Protein AF-A0A7K3LVW1-F1 (afdb_monomer_lite)

InterPro domains:
  IPR048243 Terminal beta-(1->2)-arabinofuranosyltransferase-like [NF041480] (112-493)
  IPR058983 Terminal beta-(1->2)-arabinofuranosyltransferase, C-terminal domain [PF26371] (657-787)

Organism: NCBI:txid89051

Radius of gyration: 41.11 Å; chains: 1; bounding box: 146×113×133 Å

Structure (mmCIF, N/CA/C/O backbone):
data_AF-A0A7K3LVW1-F1
#
_entry.id   AF-A0A7K3LVW1-F1
#
loop_
_atom_site.group_PDB
_atom_site.id
_atom_site.type_symbol
_atom_site.label_atom_id
_atom_site.label_alt_id
_atom_site.label_comp_id
_atom_site.label_asym_id
_atom_site.label_entity_id
_atom_site.label_seq_id
_atom_site.pdbx_PDB_ins_code
_atom_site.Cartn_x
_atom_site.Cartn_y
_atom_site.Cartn_z
_atom_site.occupancy
_atom_site.B_iso_or_equiv
_atom_site.auth_seq_id
_atom_site.auth_comp_id
_atom_site.auth_asym_id
_atom_site.auth_atom_id
_atom_site.pdbx_PDB_model_num
ATOM 1 N N . MET A 1 1 ? 8.060 -40.155 30.351 1.00 34.53 1 MET A N 1
ATOM 2 C CA . MET A 1 1 ? 7.870 -41.132 31.447 1.00 34.53 1 MET A CA 1
ATOM 3 C C . MET A 1 1 ? 6.582 -40.713 32.131 1.00 34.53 1 MET A C 1
ATOM 5 O O . MET A 1 1 ? 6.553 -39.582 32.579 1.00 34.53 1 MET A O 1
ATOM 9 N N . GLY A 1 2 ? 5.446 -41.400 32.126 1.00 32.62 2 GLY A N 1
ATOM 10 C CA . GLY A 1 2 ? 5.026 -42.800 31.963 1.00 32.62 2 GLY A CA 1
ATOM 11 C C . GLY A 1 2 ? 3.629 -42.813 32.622 1.00 32.62 2 GLY A C 1
ATOM 12 O O . GLY A 1 2 ? 3.495 -42.262 33.706 1.00 32.62 2 GLY A O 1
ATOM 13 N N . GLY A 1 3 ? 2.539 -43.070 31.896 1.00 33.12 3 GLY A N 1
ATOM 14 C CA . GLY A 1 3 ? 1.922 -44.401 31.789 1.00 33.12 3 GLY A CA 1
ATOM 15 C C . GLY A 1 3 ? 1.113 -44.703 33.060 1.00 33.12 3 GLY A C 1
ATOM 16 O O . GLY A 1 3 ? 1.709 -44.980 34.086 1.00 33.12 3 GLY A O 1
ATOM 17 N N . SER A 1 4 ? -0.193 -44.414 33.081 1.00 36.53 4 SER A N 1
ATOM 18 C CA . SER A 1 4 ? -1.290 -45.376 32.845 1.00 36.53 4 SER A CA 1
ATOM 19 C C . SER A 1 4 ? -1.510 -46.371 33.986 1.00 36.53 4 SER A C 1
ATOM 21 O O . SER A 1 4 ? -0.613 -47.154 34.267 1.00 36.53 4 SER A O 1
ATOM 23 N N . ASP A 1 5 ? -2.740 -46.448 34.499 1.00 38.00 5 ASP A N 1
ATOM 24 C CA . ASP A 1 5 ? -3.265 -47.691 35.065 1.00 38.00 5 ASP A CA 1
ATOM 25 C C . ASP A 1 5 ? -4.721 -47.911 34.637 1.00 38.00 5 ASP A C 1
ATOM 27 O O . ASP A 1 5 ? -5.560 -47.009 34.679 1.00 38.00 5 ASP A O 1
ATOM 31 N N . ARG A 1 6 ? -4.976 -49.128 34.147 1.00 37.78 6 ARG A N 1
ATOM 32 C CA . ARG A 1 6 ? -6.264 -49.682 33.714 1.00 37.78 6 ARG A CA 1
ATOM 33 C C . ARG A 1 6 ? -6.668 -50.788 34.686 1.00 37.78 6 ARG A C 1
ATOM 35 O O . ARG A 1 6 ? -5.820 -51.585 35.070 1.00 37.78 6 ARG A O 1
ATOM 42 N N . SER A 1 7 ? -7.968 -50.924 34.937 1.00 33.22 7 SER A N 1
ATOM 43 C CA . SER A 1 7 ? -8.754 -52.175 35.102 1.00 33.22 7 SER A CA 1
ATOM 44 C C . SER A 1 7 ? -10.060 -51.801 35.821 1.00 33.22 7 SER A C 1
ATOM 46 O O . SER A 1 7 ? -10.029 -50.975 36.719 1.00 33.22 7 SER A O 1
ATOM 48 N N . GLY A 1 8 ? -11.267 -52.263 35.503 1.00 33.75 8 GLY A N 1
ATOM 49 C CA . GLY A 1 8 ? -11.828 -53.294 34.628 1.00 33.75 8 GLY A CA 1
ATOM 50 C C . GLY A 1 8 ? -13.373 -53.237 34.802 1.00 33.75 8 GLY A C 1
ATOM 51 O O . GLY A 1 8 ? -13.873 -52.201 35.225 1.00 33.75 8 GLY A O 1
ATOM 52 N N . PRO A 1 9 ? -14.147 -54.297 34.523 1.00 53.81 9 PRO A N 1
ATOM 53 C CA . PRO A 1 9 ? -14.935 -54.430 33.289 1.00 53.81 9 PRO A CA 1
ATOM 54 C C . PRO A 1 9 ? -16.456 -54.614 33.518 1.00 53.81 9 PRO A C 1
ATOM 56 O O . PRO A 1 9 ? -16.850 -55.028 34.597 1.00 53.81 9 PRO A O 1
ATOM 59 N N . ASP A 1 10 ? -17.300 -54.390 32.493 1.00 35.03 10 ASP A N 1
ATOM 60 C CA . ASP A 1 10 ? -18.271 -55.404 32.015 1.00 35.03 10 ASP A CA 1
ATOM 61 C C . ASP A 1 10 ? -19.165 -54.956 30.828 1.00 35.03 10 ASP A C 1
ATOM 63 O O . ASP A 1 10 ? -19.941 -54.009 30.901 1.00 35.03 10 ASP A O 1
ATOM 67 N N . ARG A 1 11 ? -19.041 -55.726 29.736 1.00 32.97 11 ARG A N 1
ATOM 68 C CA . ARG A 1 11 ? -20.064 -56.279 28.816 1.00 32.97 11 ARG A CA 1
ATOM 69 C C . ARG A 1 11 ? -21.301 -55.448 28.405 1.00 32.97 11 ARG A C 1
ATOM 71 O O . ARG A 1 11 ? -22.300 -55.422 29.118 1.00 32.97 11 ARG A O 1
ATOM 78 N N . ARG A 1 12 ? -21.359 -55.102 27.107 1.00 32.94 12 ARG A N 1
ATOM 79 C CA . ARG A 1 12 ? -22.306 -55.697 26.128 1.00 32.94 12 ARG A CA 1
ATOM 80 C C . ARG A 1 12 ? -21.800 -55.533 24.677 1.00 32.94 12 ARG A C 1
ATOM 82 O O . ARG A 1 12 ? -21.373 -54.457 24.284 1.00 32.94 12 ARG A O 1
ATOM 89 N N . SER A 1 13 ? -21.849 -56.662 23.969 1.00 33.72 13 SER A N 1
ATOM 90 C CA . SER A 1 13 ? -21.572 -57.004 22.557 1.00 33.72 13 SER A CA 1
ATOM 91 C C . SER A 1 13 ? -22.148 -56.016 21.527 1.00 33.72 13 SER A C 1
ATOM 93 O O . SER A 1 13 ? -23.292 -55.597 21.695 1.00 33.72 13 SER A O 1
ATOM 95 N N . ASP A 1 14 ? -21.348 -55.526 20.567 1.00 31.03 14 ASP A N 1
ATOM 96 C CA . ASP A 1 14 ? -21.047 -56.092 19.218 1.00 31.03 14 ASP A CA 1
ATOM 97 C C . ASP A 1 14 ? -22.284 -56.101 18.288 1.00 31.03 14 ASP A C 1
ATOM 99 O O . ASP A 1 14 ? -23.342 -56.563 18.694 1.00 31.03 14 ASP A O 1
ATOM 103 N N . HIS A 1 15 ? -22.275 -55.640 17.030 1.00 34.56 15 HIS A N 1
ATOM 104 C CA . HIS A 1 15 ? -21.199 -55.501 16.046 1.00 34.56 15 HIS A CA 1
ATOM 105 C C . HIS A 1 15 ? -21.641 -54.539 14.906 1.00 34.56 15 HIS A C 1
ATOM 107 O O . HIS A 1 15 ? -22.805 -54.548 14.515 1.00 34.56 15 HIS A O 1
ATOM 113 N N . THR A 1 16 ? -20.690 -53.727 14.416 1.00 32.66 16 THR A N 1
ATOM 114 C CA . THR A 1 16 ? -20.331 -53.376 13.007 1.00 32.66 16 THR A CA 1
ATOM 115 C C . THR A 1 16 ? -21.338 -53.666 11.876 1.00 32.66 16 THR A C 1
ATOM 117 O O . THR A 1 16 ? -21.897 -54.751 11.827 1.00 32.66 16 THR A O 1
ATOM 120 N N . GLY A 1 17 ? -21.505 -52.863 10.826 1.00 30.86 17 GLY A N 1
ATOM 121 C CA . GLY A 1 17 ? -20.714 -51.771 10.268 1.00 30.86 17 GLY A CA 1
ATOM 122 C C . GLY A 1 17 ? -21.095 -51.593 8.784 1.00 30.86 17 GLY A C 1
ATOM 123 O O . GLY A 1 17 ? -21.538 -52.544 8.149 1.00 30.86 17 GLY A O 1
ATOM 124 N N . ASP A 1 18 ? -20.883 -50.371 8.301 1.00 31.17 18 ASP A N 1
ATOM 125 C CA . ASP A 1 18 ? -20.818 -49.878 6.918 1.00 31.17 18 ASP A CA 1
ATOM 126 C C . ASP A 1 18 ? -22.038 -49.840 5.963 1.00 31.17 18 ASP A C 1
ATOM 128 O O . ASP A 1 18 ? -22.763 -50.799 5.723 1.00 31.17 18 ASP A O 1
ATOM 132 N N . HIS A 1 19 ? -22.149 -48.626 5.401 1.00 32.62 19 HIS A N 1
ATOM 133 C CA . HIS A 1 19 ? -22.881 -48.055 4.257 1.00 32.62 19 HIS A CA 1
ATOM 134 C C . HIS A 1 19 ? -22.962 -48.931 2.979 1.00 32.62 19 HIS A C 1
ATOM 136 O O . HIS A 1 19 ? -22.174 -49.870 2.877 1.00 32.62 19 HIS A O 1
ATOM 142 N N . PRO A 1 20 ? -23.806 -48.614 1.951 1.00 43.69 20 PRO A N 1
ATOM 143 C CA . PRO A 1 20 ? -24.150 -47.251 1.480 1.00 43.69 20 PRO A CA 1
ATOM 144 C C . PRO A 1 20 ? -25.557 -47.007 0.870 1.00 43.69 20 PRO A C 1
ATOM 146 O O . PRO A 1 20 ? -26.286 -47.935 0.554 1.00 43.69 20 PRO A O 1
ATOM 149 N N . GLY A 1 21 ? -25.850 -45.721 0.613 1.00 27.86 21 GLY A N 1
ATOM 150 C CA . GLY A 1 21 ? -26.469 -45.257 -0.643 1.00 27.86 21 GLY A CA 1
ATOM 151 C C . GLY A 1 21 ? -27.998 -45.259 -0.784 1.00 27.86 21 GLY A C 1
ATOM 152 O O . GLY A 1 21 ? -28.622 -46.307 -0.725 1.00 27.86 21 GLY A O 1
ATOM 153 N N . ASP A 1 22 ? -28.513 -44.062 -1.092 1.00 29.86 22 ASP A N 1
ATOM 154 C CA . ASP A 1 22 ? -29.697 -43.732 -1.903 1.00 29.86 22 ASP A CA 1
ATOM 155 C C . ASP A 1 22 ? -31.096 -44.232 -1.490 1.00 29.86 22 ASP A C 1
ATOM 157 O O . ASP A 1 22 ? -31.397 -45.416 -1.541 1.00 29.86 22 ASP A O 1
ATOM 161 N N . ASP A 1 23 ? -31.987 -43.280 -1.167 1.00 28.59 23 ASP A N 1
ATOM 162 C CA . ASP A 1 23 ? -33.290 -43.113 -1.844 1.00 28.59 23 ASP A CA 1
ATOM 163 C C . ASP A 1 23 ? -34.126 -41.962 -1.235 1.00 28.59 23 ASP A C 1
ATOM 165 O O . ASP A 1 23 ? -34.730 -42.097 -0.177 1.00 28.59 23 ASP A O 1
ATOM 169 N N . ALA A 1 24 ? -34.167 -40.835 -1.960 1.00 28.98 24 ALA A N 1
ATOM 170 C CA . ALA A 1 24 ? -35.380 -40.166 -2.467 1.00 28.98 24 ALA A CA 1
ATOM 171 C C . ALA A 1 24 ? -36.595 -39.899 -1.496 1.00 28.98 24 ALA A C 1
ATOM 173 O O . ALA A 1 24 ? -36.433 -39.837 -0.287 1.00 28.98 24 ALA A O 1
ATOM 174 N N . PRO A 1 25 ? -37.798 -39.491 -1.967 1.00 45.34 25 PRO A N 1
ATOM 175 C CA . PRO A 1 25 ? -38.140 -38.074 -2.144 1.00 45.34 25 PRO A CA 1
ATOM 176 C C . PRO A 1 25 ? -39.519 -37.625 -1.577 1.00 45.34 25 PRO A C 1
ATOM 178 O O . PRO A 1 25 ? -40.453 -38.405 -1.452 1.00 45.34 25 PRO A O 1
ATOM 181 N N . THR A 1 26 ? -39.687 -36.298 -1.453 1.00 30.25 26 THR A N 1
ATOM 182 C CA . THR A 1 26 ? -40.904 -35.470 -1.701 1.00 30.25 26 THR A CA 1
ATOM 183 C C . THR A 1 26 ? -42.239 -35.680 -0.956 1.00 30.25 26 THR A C 1
ATOM 185 O O . THR A 1 26 ? -42.686 -36.789 -0.687 1.00 30.25 26 THR A O 1
ATOM 188 N N . ARG A 1 27 ? -42.967 -34.537 -0.909 1.00 26.31 27 ARG A N 1
ATOM 189 C CA . ARG A 1 27 ? -44.435 -34.315 -0.811 1.00 26.31 27 ARG A CA 1
ATOM 190 C C . ARG A 1 27 ? -44.876 -34.024 0.634 1.00 26.31 27 ARG A C 1
ATOM 192 O O . ARG A 1 27 ? -44.588 -34.803 1.525 1.00 26.31 27 ARG A O 1
ATOM 199 N N . TRP A 1 28 ? -45.476 -32.880 0.981 1.00 25.81 28 TRP A N 1
ATOM 200 C CA . TRP A 1 28 ? -46.714 -32.210 0.528 1.00 25.81 28 TRP A CA 1
ATOM 201 C C . TRP A 1 28 ? -46.687 -30.734 1.039 1.00 25.81 28 TRP A C 1
ATOM 203 O O . TRP A 1 28 ? -45.904 -30.450 1.932 1.00 25.81 28 TRP A O 1
ATOM 213 N N . LEU A 1 29 ? -47.452 -29.723 0.598 1.00 26.36 29 LEU A N 1
ATOM 214 C CA . LEU A 1 29 ? -48.830 -29.686 0.099 1.00 26.36 29 LEU A CA 1
ATOM 215 C C . LEU A 1 29 ? -49.109 -28.373 -0.692 1.00 26.36 29 LEU A C 1
ATOM 217 O O . LEU A 1 29 ? -48.567 -27.317 -0.385 1.00 26.36 29 LEU A O 1
ATOM 221 N N . ARG A 1 30 ? -49.986 -28.482 -1.697 1.00 24.66 30 ARG A N 1
ATOM 222 C CA . ARG A 1 30 ? -50.513 -27.445 -2.607 1.00 24.66 30 ARG A CA 1
ATOM 223 C C . ARG A 1 30 ? -51.473 -26.450 -1.942 1.00 24.66 30 ARG A C 1
ATOM 225 O O . ARG A 1 30 ? -52.220 -26.848 -1.054 1.00 24.66 30 ARG A O 1
ATOM 232 N N . LEU A 1 31 ? -51.634 -25.289 -2.586 1.00 25.23 31 LEU A N 1
ATOM 233 C CA . LEU A 1 31 ? -52.952 -24.733 -2.932 1.00 25.23 31 LEU A CA 1
ATOM 234 C C . LEU A 1 31 ? -52.869 -23.890 -4.223 1.00 25.23 31 LEU A C 1
ATOM 236 O O . LEU A 1 31 ? -52.026 -23.009 -4.349 1.00 25.23 31 LEU A O 1
ATOM 240 N N . ASN A 1 32 ? -53.721 -24.261 -5.184 1.00 25.64 32 ASN A N 1
ATOM 241 C CA . ASN A 1 32 ? -53.963 -23.656 -6.501 1.00 25.64 32 ASN A CA 1
ATOM 242 C C . ASN A 1 32 ? -54.947 -22.477 -6.397 1.00 25.64 32 ASN A C 1
ATOM 244 O O . ASN A 1 32 ? -55.734 -22.471 -5.451 1.00 25.64 32 ASN A O 1
ATOM 248 N N . LEU A 1 33 ? -55.005 -21.613 -7.425 1.00 25.80 33 LEU A N 1
ATOM 249 C CA . LEU A 1 33 ? -56.201 -21.391 -8.277 1.00 25.80 33 LEU A CA 1
ATOM 250 C C . LEU A 1 33 ? -55.966 -20.263 -9.315 1.00 25.80 33 LEU A C 1
ATOM 252 O O . LEU A 1 33 ? -55.765 -19.114 -8.946 1.00 25.80 33 LEU A O 1
ATOM 256 N N . ASP A 1 34 ? -55.924 -20.670 -10.588 1.00 27.48 34 ASP A N 1
ATOM 257 C CA . ASP A 1 34 ? -56.622 -20.172 -11.794 1.00 27.48 34 ASP A CA 1
ATOM 258 C C . ASP A 1 34 ? -56.871 -18.655 -12.068 1.00 27.48 34 ASP A C 1
ATOM 260 O O . ASP A 1 34 ? -57.478 -17.936 -11.280 1.00 27.48 34 ASP A O 1
ATOM 264 N N . ASP A 1 35 ? -56.465 -18.246 -13.286 1.00 34.31 35 ASP A N 1
ATOM 265 C CA . ASP A 1 35 ? -56.883 -17.100 -14.151 1.00 34.31 35 ASP A CA 1
ATOM 266 C C . ASP A 1 35 ? -58.428 -17.105 -14.408 1.00 34.31 35 ASP A C 1
ATOM 268 O O . ASP A 1 35 ? -58.989 -18.190 -14.215 1.00 34.31 35 ASP A O 1
ATOM 272 N N . PRO A 1 36 ? -59.166 -16.062 -14.917 1.00 42.22 36 PRO A N 1
ATOM 273 C CA . PRO A 1 36 ? -58.759 -14.971 -15.839 1.00 42.22 36 PRO A CA 1
ATOM 274 C C . PRO A 1 36 ? -59.484 -13.578 -15.724 1.00 42.22 36 PRO A C 1
ATOM 276 O O . PRO A 1 36 ? -60.433 -13.408 -14.971 1.00 42.22 36 PRO A O 1
ATOM 279 N N . ALA A 1 37 ? -59.052 -12.619 -16.565 1.00 26.94 37 ALA A N 1
ATOM 280 C CA . ALA A 1 37 ? -59.784 -11.512 -17.244 1.00 26.94 37 ALA A CA 1
ATOM 281 C C . ALA A 1 37 ? -60.637 -10.427 -16.504 1.00 26.94 37 ALA A C 1
ATOM 283 O O . ALA A 1 37 ? -61.414 -10.691 -15.598 1.00 26.94 37 ALA A O 1
ATOM 284 N N . ASP A 1 38 ? -60.560 -9.222 -17.101 1.00 27.20 38 ASP A N 1
ATOM 285 C CA . ASP A 1 38 ? -61.535 -8.109 -17.205 1.00 27.20 38 ASP A CA 1
ATOM 286 C C . ASP A 1 38 ? -61.483 -6.824 -16.325 1.00 27.20 38 ASP A C 1
ATOM 288 O O . ASP A 1 38 ? -61.675 -6.814 -15.116 1.00 27.20 38 ASP A O 1
ATOM 292 N N . GLU A 1 39 ? -61.331 -5.716 -17.077 1.00 26.08 39 GLU A N 1
ATOM 293 C CA . GLU A 1 39 ? -62.028 -4.413 -17.020 1.00 26.08 39 GLU A CA 1
ATOM 294 C C . GLU A 1 39 ? -61.660 -3.275 -16.025 1.00 26.08 39 GLU A C 1
ATOM 296 O O . GLU A 1 39 ? -61.219 -3.448 -14.898 1.00 26.08 39 GLU A O 1
ATOM 301 N N . ARG A 1 40 ? -61.794 -2.047 -16.564 1.00 31.84 40 ARG A N 1
ATOM 302 C CA . ARG A 1 40 ? -61.317 -0.709 -16.123 1.00 31.84 40 ARG A CA 1
ATOM 303 C C . ARG A 1 40 ? -62.344 0.008 -15.211 1.00 31.84 40 ARG A C 1
ATOM 305 O O . ARG A 1 40 ? -63.460 -0.492 -15.106 1.00 31.84 40 ARG A O 1
ATOM 312 N N . PRO A 1 41 ? -62.039 1.181 -14.595 1.00 32.84 41 PRO A N 1
ATOM 313 C CA . PRO A 1 41 ? -62.185 2.504 -15.268 1.00 32.84 41 PRO A CA 1
ATOM 314 C C . PRO A 1 41 ? -61.123 3.558 -14.829 1.00 32.84 41 PRO A C 1
ATOM 316 O O . PRO A 1 41 ? -60.722 3.624 -13.673 1.00 32.84 41 PRO A O 1
ATOM 319 N N . VAL A 1 42 ? -60.409 4.220 -15.745 1.00 28.72 42 VAL A N 1
ATOM 320 C CA . VAL A 1 42 ? -60.562 5.620 -16.234 1.00 28.72 42 VAL A CA 1
ATOM 321 C C . VAL A 1 42 ? -61.625 6.516 -15.577 1.00 28.72 42 VAL A C 1
ATOM 323 O O . VAL A 1 42 ? -62.802 6.197 -15.646 1.00 28.72 42 VAL A O 1
ATOM 326 N N . ASP A 1 43 ? -61.180 7.651 -15.022 1.00 30.52 43 ASP A N 1
ATOM 327 C CA . ASP A 1 43 ? -61.685 9.030 -15.226 1.00 30.52 43 ASP A CA 1
ATOM 328 C C . ASP A 1 43 ? -61.003 9.964 -14.207 1.00 30.52 43 ASP A C 1
ATOM 330 O O . ASP A 1 43 ? -60.722 9.559 -13.084 1.00 30.52 43 ASP A O 1
ATOM 334 N N . GLU A 1 44 ? -60.750 11.250 -14.421 1.00 30.23 44 GLU A N 1
ATOM 335 C CA . GLU A 1 44 ? -60.526 12.148 -15.561 1.00 30.23 44 GLU A CA 1
ATOM 336 C C . GLU A 1 44 ? -60.419 13.537 -14.887 1.00 30.23 44 GLU A C 1
ATOM 338 O O . GLU A 1 44 ? -61.142 13.786 -13.929 1.00 30.23 44 GLU A O 1
ATOM 343 N N . GLU A 1 45 ? -59.525 14.421 -15.345 1.00 27.39 45 GLU A N 1
ATOM 344 C CA . GLU A 1 45 ? -59.684 15.895 -15.446 1.00 27.39 45 GLU A CA 1
ATOM 345 C C . GLU A 1 45 ? -58.301 16.580 -15.525 1.00 27.39 45 GLU A C 1
ATOM 347 O O . GLU A 1 45 ? -57.442 16.352 -14.685 1.00 27.39 45 GLU A O 1
ATOM 352 N N . LYS A 1 46 ? -57.979 17.485 -16.460 1.00 28.34 46 LYS A N 1
ATOM 353 C CA . LYS A 1 46 ? -58.615 17.946 -17.707 1.00 28.34 46 LYS A CA 1
ATOM 354 C C . LYS A 1 46 ? -57.588 18.835 -18.457 1.00 28.34 46 LYS A C 1
ATOM 356 O O . LYS A 1 46 ? -57.184 19.855 -17.919 1.00 28.34 46 LYS A O 1
ATOM 361 N N . ARG A 1 47 ? -57.275 18.454 -19.711 1.00 28.89 47 ARG A N 1
ATOM 362 C CA . ARG A 1 47 ? -57.281 19.254 -20.977 1.00 28.89 47 ARG A CA 1
ATOM 363 C C . ARG A 1 47 ? -56.379 20.508 -21.185 1.00 28.89 47 ARG A C 1
ATOM 365 O O . ARG A 1 47 ? -56.059 21.196 -20.230 1.00 28.89 47 ARG A O 1
ATOM 372 N N . PRO A 1 48 ? -56.174 20.966 -22.451 1.00 38.69 48 PRO A N 1
ATOM 373 C CA . PRO A 1 48 ? -56.111 20.228 -23.723 1.00 38.69 48 PRO A CA 1
ATOM 374 C C . PRO A 1 48 ? -54.956 20.645 -24.669 1.00 38.69 48 PRO A C 1
ATOM 376 O O . PRO A 1 48 ? -54.306 21.677 -24.534 1.00 38.69 48 PRO A O 1
ATOM 379 N N . VAL A 1 49 ? -54.791 19.794 -25.682 1.00 33.09 49 VAL A N 1
ATOM 380 C CA . VAL A 1 49 ? -54.005 19.927 -26.914 1.00 33.09 49 VAL A CA 1
ATOM 381 C C . VAL A 1 49 ? -54.705 20.868 -27.899 1.00 33.09 49 VAL A C 1
ATOM 383 O O . VAL A 1 49 ? -55.926 20.805 -28.024 1.00 33.09 49 VAL A O 1
ATOM 386 N N . ASP A 1 50 ? -53.937 21.611 -28.699 1.00 30.11 50 ASP A N 1
ATOM 387 C CA . ASP A 1 50 ? -54.310 21.811 -30.100 1.00 30.11 50 ASP A CA 1
ATOM 388 C C . ASP A 1 50 ? -53.061 21.837 -30.990 1.00 30.11 50 ASP A C 1
ATOM 390 O O . ASP A 1 50 ? -52.024 22.402 -30.639 1.00 30.11 50 ASP A O 1
ATOM 394 N N . GLY A 1 51 ? -53.147 21.162 -32.131 1.00 29.53 51 GLY A N 1
ATOM 395 C CA . GLY A 1 51 ? -52.070 21.040 -33.104 1.00 29.53 51 GLY A CA 1
ATOM 396 C C . GLY A 1 51 ? -52.508 21.562 -34.463 1.00 29.53 51 GLY A C 1
ATOM 397 O O . GLY A 1 51 ? -53.653 21.366 -34.854 1.00 29.53 51 GLY A O 1
ATOM 398 N N . LYS A 1 52 ? -51.581 22.162 -35.223 1.00 28.30 52 LYS A N 1
ATOM 399 C CA . LYS A 1 52 ? -51.648 22.268 -36.694 1.00 28.30 52 LYS A CA 1
ATOM 400 C C . LYS A 1 52 ? -50.326 22.771 -37.306 1.00 28.30 52 LYS A C 1
ATOM 402 O O . LYS A 1 52 ? -49.912 23.897 -37.093 1.00 28.30 52 LYS A O 1
ATOM 407 N N . LYS A 1 53 ? -49.708 21.874 -38.086 1.00 26.98 53 LYS A N 1
ATOM 408 C CA . LYS A 1 53 ? -49.153 22.009 -39.456 1.00 26.98 53 LYS A CA 1
ATOM 409 C C . LYS A 1 53 ? -48.494 23.335 -39.938 1.00 26.98 53 LYS A C 1
ATOM 411 O O . LYS A 1 53 ? -49.229 24.270 -40.214 1.00 26.98 53 LYS A O 1
ATOM 416 N N . ARG A 1 54 ? -47.209 23.195 -40.363 1.00 25.00 54 ARG A N 1
ATOM 417 C CA . ARG A 1 54 ? -46.514 23.714 -41.600 1.00 25.00 54 ARG A CA 1
ATOM 418 C C . ARG A 1 54 ? -46.402 25.260 -41.790 1.00 25.00 54 ARG A C 1
ATOM 420 O O . ARG A 1 54 ? -47.142 25.956 -41.117 1.00 25.00 54 ARG A O 1
ATOM 427 N N . PRO A 1 55 ? -45.668 25.829 -42.791 1.00 39.28 55 PRO A N 1
ATOM 428 C CA . PRO A 1 55 ? -44.411 25.496 -43.520 1.00 39.28 55 PRO A CA 1
ATOM 429 C C . PRO A 1 55 ? -43.416 26.711 -43.691 1.00 39.28 55 PRO A C 1
ATOM 431 O O . PRO A 1 55 ? -43.754 27.818 -43.313 1.00 39.28 55 PRO A O 1
ATOM 434 N N . VAL A 1 56 ? -42.211 26.450 -44.249 1.00 29.34 56 VAL A N 1
ATOM 435 C CA . VAL A 1 56 ? -41.391 27.150 -45.306 1.00 29.34 56 VAL A CA 1
ATOM 436 C C . VAL A 1 56 ? -41.271 28.710 -45.406 1.00 29.34 56 VAL A C 1
ATOM 438 O O . VAL A 1 56 ? -42.222 29.430 -45.145 1.00 29.34 56 VAL A O 1
ATOM 441 N N . ASP A 1 57 ? -40.095 29.144 -45.922 1.00 27.70 57 ASP A N 1
ATOM 442 C CA . ASP A 1 57 ? -39.610 30.458 -46.457 1.00 27.70 57 ASP A CA 1
ATOM 443 C C . ASP A 1 57 ? -38.795 31.352 -45.490 1.00 27.70 57 ASP A C 1
ATOM 445 O O . ASP A 1 57 ? -39.202 31.589 -44.360 1.00 27.70 57 ASP A O 1
ATOM 449 N N . GLU A 1 58 ? -37.528 31.738 -45.733 1.00 34.06 58 GLU A N 1
ATOM 450 C CA . GLU A 1 58 ? -36.818 32.387 -46.870 1.00 34.06 58 GLU A CA 1
ATOM 451 C C . GLU A 1 58 ? -37.176 33.880 -47.087 1.00 34.06 58 GLU A C 1
ATOM 453 O O . GLU A 1 58 ? -38.181 34.187 -47.706 1.00 34.06 58 GLU A O 1
ATOM 458 N N . GLU A 1 59 ? -36.308 34.808 -46.637 1.00 29.19 59 GLU A N 1
ATOM 459 C CA . GLU A 1 59 ? -36.161 36.211 -47.115 1.00 29.19 59 GLU A CA 1
ATOM 460 C C . GLU A 1 59 ? -34.847 36.794 -46.513 1.00 29.19 59 GLU A C 1
ATOM 462 O O . GLU A 1 59 ? -34.651 36.703 -45.305 1.00 29.19 59 GLU A O 1
ATOM 467 N N . LYS A 1 60 ? -33.763 37.176 -47.233 1.00 28.92 60 LYS A N 1
ATOM 468 C CA . LYS A 1 60 ? -33.511 38.297 -48.196 1.00 28.92 60 LYS A CA 1
ATOM 469 C C . LYS A 1 60 ? -33.962 39.650 -47.613 1.00 28.92 60 LYS A C 1
ATOM 471 O O . LYS A 1 60 ? -35.076 39.722 -47.136 1.00 28.92 60 LYS A O 1
ATOM 476 N N . ARG A 1 61 ? -33.241 40.788 -47.603 1.00 28.75 61 ARG A N 1
ATOM 477 C CA . ARG A 1 61 ? -32.202 41.504 -48.417 1.00 28.75 61 ARG A CA 1
ATOM 478 C C . ARG A 1 61 ? -31.909 42.853 -47.656 1.00 28.75 61 ARG A C 1
ATOM 480 O O . ARG A 1 61 ? -32.426 42.939 -46.543 1.00 28.75 61 ARG A O 1
ATOM 487 N N . PRO A 1 62 ? -31.262 43.947 -48.164 1.00 39.81 62 PRO A N 1
ATOM 488 C CA . PRO A 1 62 ? -30.414 44.248 -49.354 1.00 39.81 62 PRO A CA 1
ATOM 489 C C . PRO A 1 62 ? -29.013 44.836 -48.953 1.00 39.81 62 PRO A C 1
ATOM 491 O O . PRO A 1 62 ? -28.763 45.060 -47.777 1.00 39.81 62 PRO A O 1
ATOM 494 N N . VAL A 1 63 ? -27.938 44.846 -49.760 1.00 30.62 63 VAL A N 1
ATOM 495 C CA . VAL A 1 63 ? -27.479 45.736 -50.870 1.00 30.62 63 VAL A CA 1
ATOM 496 C C . VAL A 1 63 ? -27.618 47.251 -50.648 1.00 30.62 63 VAL A C 1
ATOM 498 O O . VAL A 1 63 ? -28.734 47.746 -50.682 1.00 30.62 63 VAL A O 1
ATOM 501 N N . ASP A 1 64 ? -26.478 47.957 -50.571 1.00 29.89 64 ASP A N 1
ATOM 502 C CA . ASP A 1 64 ? -26.282 49.272 -51.205 1.00 29.89 64 ASP A CA 1
ATOM 503 C C . ASP A 1 64 ? -24.807 49.504 -51.598 1.00 29.89 64 ASP A C 1
ATOM 505 O O . ASP A 1 64 ? -23.873 49.139 -50.880 1.00 29.89 64 ASP A O 1
ATOM 509 N N . GLU A 1 65 ? -24.640 50.057 -52.800 1.00 30.61 65 GLU A N 1
ATOM 510 C CA . GLU A 1 65 ? -23.397 50.446 -53.471 1.00 30.61 65 GLU A CA 1
ATOM 511 C C . GLU A 1 65 ? -22.976 51.872 -53.078 1.00 30.61 65 GLU A C 1
ATOM 513 O O . GLU A 1 65 ? -23.820 52.761 -53.019 1.00 30.61 65 GLU A O 1
ATOM 518 N N . GLU A 1 66 ? -21.669 52.156 -53.018 1.00 29.75 66 GLU A N 1
ATOM 519 C CA . GLU A 1 66 ? -21.180 53.485 -53.406 1.00 29.75 66 GLU A CA 1
ATOM 520 C C . GLU A 1 66 ? -19.819 53.414 -54.123 1.00 29.75 66 GLU A C 1
ATOM 522 O O . GLU A 1 66 ? -18.980 52.546 -53.881 1.00 29.75 66 GLU A O 1
ATOM 527 N N . LYS A 1 67 ? -19.667 54.295 -55.115 1.00 30.84 67 LYS A N 1
ATOM 528 C CA . LYS A 1 67 ? -18.762 54.227 -56.270 1.00 30.84 67 LYS A CA 1
ATOM 529 C C . LYS A 1 67 ? -17.412 54.932 -56.042 1.00 30.84 67 LYS A C 1
ATOM 531 O O . LYS A 1 67 ? -17.423 56.075 -55.620 1.00 30.84 67 LYS A O 1
ATOM 536 N N . ARG A 1 68 ? -16.340 54.320 -56.597 1.00 28.94 68 ARG A N 1
ATOM 537 C CA . ARG A 1 68 ? -15.174 54.897 -57.350 1.00 28.94 68 ARG A CA 1
ATOM 538 C C . ARG A 1 68 ? -14.261 55.946 -56.642 1.00 28.94 68 ARG A C 1
ATOM 540 O O . ARG A 1 68 ? -14.721 56.610 -55.732 1.00 28.94 68 ARG A O 1
ATOM 547 N N . PRO A 1 69 ? -12.979 56.149 -57.057 1.00 35.19 69 PRO A N 1
ATOM 548 C CA . PRO A 1 69 ? -12.473 56.030 -58.429 1.00 35.19 69 PRO A CA 1
ATOM 549 C C . PRO A 1 69 ? -11.144 55.285 -58.644 1.00 35.19 69 PRO A C 1
ATOM 551 O O . PRO A 1 69 ? -10.381 54.963 -57.741 1.00 35.19 69 PRO A O 1
ATOM 554 N N . VAL A 1 70 ? -10.928 55.019 -59.932 1.00 39.00 70 VAL A N 1
ATOM 555 C CA . VAL A 1 70 ? -9.716 54.511 -60.573 1.00 39.00 70 VAL A CA 1
ATOM 556 C C . VAL A 1 70 ? -8.729 55.663 -60.729 1.00 39.00 70 VAL A C 1
ATOM 558 O O . VAL A 1 70 ? -9.123 56.706 -61.246 1.00 39.00 70 VAL A O 1
ATOM 561 N N . ASP A 1 71 ? -7.456 55.440 -60.405 1.00 29.91 71 ASP A N 1
ATOM 562 C CA . ASP A 1 71 ? -6.375 56.137 -61.097 1.00 29.91 71 ASP A CA 1
ATOM 563 C C . ASP A 1 71 ? -5.142 55.239 -61.252 1.00 29.91 71 ASP A C 1
ATOM 565 O O . ASP A 1 71 ? -4.761 54.487 -60.352 1.00 29.91 71 ASP A O 1
ATOM 569 N N . GLY A 1 72 ? -4.575 55.256 -62.454 1.00 40.12 72 GLY A N 1
ATOM 570 C CA . GLY A 1 72 ? -3.512 54.356 -62.878 1.00 40.12 72 GLY A CA 1
ATOM 571 C C . GLY A 1 72 ? -2.124 54.886 -62.543 1.00 40.12 72 GLY A C 1
ATOM 572 O O . GLY A 1 72 ? -1.841 56.066 -62.718 1.00 40.12 72 GLY A O 1
ATOM 573 N N . LYS A 1 73 ? -1.209 53.983 -62.172 1.00 30.20 73 LYS A N 1
ATOM 574 C CA . LYS A 1 73 ? 0.239 54.161 -62.361 1.00 30.20 73 LYS A CA 1
ATOM 575 C C . LYS A 1 73 ? 0.952 52.806 -62.400 1.00 30.20 73 LYS A C 1
ATOM 577 O O . LYS A 1 73 ? 0.637 51.884 -61.661 1.00 30.20 73 LYS A O 1
ATOM 582 N N . LYS A 1 74 ? 1.880 52.706 -63.351 1.00 34.38 74 LYS A N 1
ATOM 583 C CA . LYS A 1 74 ? 2.674 51.529 -63.728 1.00 34.38 74 LYS A CA 1
ATOM 584 C C . LYS A 1 74 ? 3.772 51.189 -62.695 1.00 34.38 74 LYS A C 1
ATOM 586 O O . LYS A 1 74 ? 4.359 52.116 -62.144 1.00 34.38 74 LYS A O 1
ATOM 591 N N . ARG A 1 75 ? 4.178 49.900 -62.715 1.00 27.20 75 ARG A N 1
ATOM 592 C CA . ARG A 1 75 ? 5.485 49.261 -62.353 1.00 27.20 75 ARG A CA 1
ATOM 593 C C . ARG A 1 75 ? 5.629 48.672 -60.932 1.00 27.20 75 ARG A C 1
ATOM 595 O O . ARG A 1 75 ? 5.059 49.247 -60.017 1.00 27.20 75 ARG A O 1
ATOM 602 N N . PRO A 1 76 ? 6.530 47.682 -60.713 1.00 32.59 76 PRO A N 1
ATOM 603 C CA . PRO A 1 76 ? 7.033 46.611 -61.590 1.00 32.59 76 PRO A CA 1
ATOM 604 C C . PRO A 1 76 ? 6.780 45.198 -61.003 1.00 32.59 76 PRO A C 1
ATOM 606 O O . PRO A 1 76 ? 6.317 45.036 -59.881 1.00 32.59 76 PRO A O 1
ATOM 609 N N . VAL A 1 77 ? 7.061 44.174 -61.808 1.00 42.50 77 VAL A N 1
ATOM 610 C CA . VAL A 1 77 ? 7.056 42.751 -61.433 1.00 42.50 77 VAL A CA 1
ATOM 611 C C . VAL A 1 77 ? 8.206 42.488 -60.460 1.00 42.50 77 VAL A C 1
ATOM 613 O O . VAL A 1 77 ? 9.343 42.786 -60.817 1.00 42.50 77 VAL A O 1
ATOM 616 N N . ASP A 1 78 ? 7.917 41.923 -59.284 1.00 31.72 78 ASP A N 1
ATOM 617 C CA . ASP A 1 78 ? 8.930 41.523 -58.303 1.00 31.72 78 ASP A CA 1
ATOM 618 C C . ASP A 1 78 ? 8.995 40.001 -58.128 1.00 31.72 78 ASP A C 1
ATOM 620 O O . ASP A 1 78 ? 7.997 39.282 -58.060 1.00 31.72 78 ASP A O 1
ATOM 624 N N . GLU A 1 79 ? 10.233 39.537 -58.049 1.00 38.50 79 GLU A N 1
ATOM 625 C CA . GLU A 1 79 ? 10.766 38.180 -58.154 1.00 38.50 79 GLU A CA 1
ATOM 626 C C . GLU A 1 79 ? 10.497 37.308 -56.906 1.00 38.50 79 GLU A C 1
ATOM 628 O O . GLU A 1 79 ? 11.340 36.535 -56.458 1.00 38.50 79 GLU A O 1
ATOM 633 N N . THR A 1 80 ? 9.315 37.433 -56.300 1.00 37.84 80 THR A N 1
ATOM 634 C CA . THR A 1 80 ? 8.973 36.778 -55.020 1.00 37.84 80 THR A CA 1
ATOM 635 C C . THR A 1 80 ? 8.031 35.587 -55.157 1.00 37.84 80 THR A C 1
ATOM 637 O O . THR A 1 80 ? 7.936 34.775 -54.243 1.00 37.84 80 THR A O 1
ATOM 640 N N . THR A 1 81 ? 7.394 35.387 -56.312 1.00 36.66 81 THR A N 1
ATOM 641 C CA . THR A 1 81 ? 6.456 34.263 -56.497 1.00 36.66 81 THR A CA 1
ATOM 642 C C . THR A 1 81 ? 7.155 32.938 -56.832 1.00 36.66 81 THR A C 1
ATOM 644 O O . THR A 1 81 ? 6.580 31.871 -56.644 1.00 36.66 81 THR A O 1
ATOM 647 N N . ARG A 1 82 ? 8.426 32.967 -57.267 1.00 36.56 82 ARG A N 1
ATOM 648 C CA . ARG A 1 82 ? 9.169 31.756 -57.675 1.00 36.56 82 ARG A CA 1
ATOM 649 C C . ARG A 1 82 ? 9.866 31.031 -56.515 1.00 36.56 82 ARG A C 1
ATOM 651 O O . ARG A 1 82 ? 10.225 29.862 -56.642 1.00 36.56 82 ARG A O 1
ATOM 658 N N . THR A 1 83 ? 10.055 31.700 -55.377 1.00 39.09 83 THR A N 1
ATOM 659 C CA . THR A 1 83 ? 10.677 31.123 -54.172 1.00 39.09 83 THR A CA 1
ATOM 660 C C . THR A 1 83 ? 9.673 30.399 -53.274 1.00 39.09 83 THR A C 1
ATOM 662 O O . THR A 1 83 ? 10.058 29.449 -52.586 1.00 39.09 83 THR A O 1
ATOM 665 N N . ASP A 1 84 ? 8.389 30.763 -53.335 1.00 43.50 84 ASP A N 1
ATOM 666 C CA . ASP A 1 84 ? 7.335 30.104 -52.557 1.00 43.50 84 ASP A CA 1
ATOM 667 C C . ASP A 1 84 ? 6.854 28.787 -53.179 1.00 43.50 84 ASP A C 1
ATOM 669 O O . ASP A 1 84 ? 6.600 27.830 -52.444 1.00 43.50 84 ASP A O 1
ATOM 673 N N . GLU A 1 85 ? 6.830 28.660 -54.509 1.00 42.94 85 GLU A N 1
ATOM 674 C CA . GLU A 1 85 ? 6.536 27.373 -55.159 1.00 42.94 85 GLU A CA 1
ATOM 675 C C . GLU A 1 85 ? 7.656 26.349 -54.921 1.00 42.94 85 GLU A C 1
ATOM 677 O O . GLU A 1 85 ? 7.383 25.201 -54.569 1.00 42.94 85 GLU A O 1
ATOM 682 N N . ARG A 1 86 ? 8.926 26.783 -54.949 1.00 40.84 86 ARG A N 1
ATOM 683 C CA . ARG A 1 86 ? 10.082 25.908 -54.682 1.00 40.84 86 ARG A CA 1
ATOM 684 C C . ARG A 1 86 ? 10.121 25.407 -53.231 1.00 40.84 86 ARG A C 1
ATOM 686 O O . ARG A 1 86 ? 10.396 24.234 -52.994 1.00 40.84 86 ARG A O 1
ATOM 693 N N . LYS A 1 87 ? 9.749 26.253 -52.258 1.00 44.16 87 LYS A N 1
ATOM 694 C CA . LYS A 1 87 ? 9.598 25.851 -50.843 1.00 44.16 87 LYS A CA 1
ATOM 695 C C . LYS A 1 87 ? 8.387 24.950 -50.600 1.00 44.16 87 LYS A C 1
ATOM 697 O O . LYS A 1 87 ? 8.402 24.144 -49.665 1.00 44.16 87 LYS A O 1
ATOM 702 N N . ARG A 1 88 ? 7.326 25.077 -51.403 1.00 39.28 88 ARG A N 1
ATOM 703 C CA . ARG A 1 88 ? 6.133 24.223 -51.309 1.00 39.28 88 ARG A CA 1
ATOM 704 C C . ARG A 1 88 ? 6.391 22.835 -51.893 1.00 39.28 88 ARG A C 1
ATOM 706 O O . ARG A 1 88 ? 5.944 21.856 -51.293 1.00 39.28 88 ARG A O 1
ATOM 713 N N . ASP A 1 89 ? 7.186 22.745 -52.956 1.00 39.25 89 ASP A N 1
ATOM 714 C CA . ASP A 1 89 ? 7.621 21.476 -53.547 1.00 39.25 89 ASP A CA 1
ATOM 715 C C . ASP A 1 89 ? 8.717 20.775 -52.728 1.00 39.25 89 ASP A C 1
ATOM 717 O O . ASP A 1 89 ? 8.654 19.557 -52.569 1.00 39.25 89 ASP A O 1
ATOM 721 N N . GLU A 1 90 ? 9.626 21.499 -52.063 1.00 40.34 90 GLU A N 1
ATOM 722 C CA . GLU A 1 90 ? 10.550 20.905 -51.076 1.00 40.34 90 GLU A CA 1
ATOM 723 C C . GLU A 1 90 ? 9.814 20.359 -49.838 1.00 40.34 90 GLU A C 1
ATOM 725 O O . GLU A 1 90 ? 10.153 19.293 -49.315 1.00 40.34 90 GLU A O 1
ATOM 730 N N . ARG A 1 91 ? 8.739 21.029 -49.392 1.00 38.38 91 ARG A N 1
ATOM 731 C CA . ARG A 1 91 ? 7.876 20.521 -48.309 1.00 38.38 91 ARG A CA 1
ATOM 732 C C . ARG A 1 91 ? 7.023 19.327 -48.741 1.00 38.38 91 ARG A C 1
ATOM 734 O O . ARG A 1 91 ? 6.771 18.450 -47.915 1.00 38.38 91 ARG A O 1
ATOM 741 N N . ARG A 1 92 ? 6.615 19.248 -50.012 1.00 34.84 92 ARG A N 1
ATOM 742 C CA . ARG A 1 92 ? 5.924 18.073 -50.573 1.00 34.84 92 ARG A CA 1
ATOM 743 C C . ARG A 1 92 ? 6.879 16.897 -50.805 1.00 34.84 92 ARG A C 1
ATOM 745 O O . ARG A 1 92 ? 6.505 15.771 -50.493 1.00 34.84 92 ARG A O 1
ATOM 752 N N . GLY A 1 93 ? 8.117 17.147 -51.232 1.00 30.28 93 GLY A N 1
ATOM 753 C CA . GLY A 1 93 ? 9.171 16.133 -51.363 1.00 30.28 93 GLY A CA 1
ATOM 754 C C . GLY A 1 93 ? 9.641 15.564 -50.019 1.00 30.28 93 GLY A C 1
ATOM 755 O O . GLY A 1 93 ? 9.899 14.369 -49.906 1.00 30.28 93 GLY A O 1
ATOM 756 N N . SER A 1 94 ? 9.660 16.382 -48.959 1.00 34.47 94 SER A N 1
ATOM 757 C CA . SER A 1 94 ? 10.003 15.938 -47.599 1.00 34.47 94 SER A CA 1
ATOM 758 C C . SER A 1 94 ? 8.875 15.150 -46.907 1.00 34.47 94 SER A C 1
ATOM 760 O O . SER A 1 94 ? 9.145 14.266 -46.093 1.00 34.47 94 SER A O 1
ATOM 762 N N . ALA A 1 95 ? 7.609 15.386 -47.273 1.00 31.56 95 ALA A N 1
ATOM 763 C CA . ALA A 1 95 ? 6.463 14.649 -46.728 1.00 31.56 95 ALA A CA 1
ATOM 764 C C . ALA A 1 95 ? 6.296 13.228 -47.310 1.00 31.56 95 ALA A C 1
ATOM 766 O O . ALA A 1 95 ? 5.622 12.397 -46.704 1.00 31.56 95 ALA A O 1
ATOM 767 N N . VAL A 1 96 ? 6.952 12.911 -48.434 1.00 35.88 96 VAL A N 1
ATOM 768 C CA . VAL A 1 96 ? 6.970 11.557 -49.029 1.00 35.88 96 VAL A CA 1
ATOM 769 C C . VAL A 1 96 ? 8.094 10.676 -48.439 1.00 35.88 96 VAL A C 1
ATOM 771 O O . VAL A 1 96 ? 8.100 9.463 -48.623 1.00 35.88 96 VAL A O 1
ATOM 774 N N . ALA A 1 97 ? 8.979 11.226 -47.597 1.00 36.94 97 ALA A N 1
ATOM 775 C CA . ALA A 1 97 ? 10.026 10.474 -46.888 1.00 36.94 97 ALA A CA 1
ATOM 776 C C . ALA A 1 97 ? 9.566 9.814 -45.561 1.00 36.94 97 ALA A C 1
ATOM 778 O O . ALA A 1 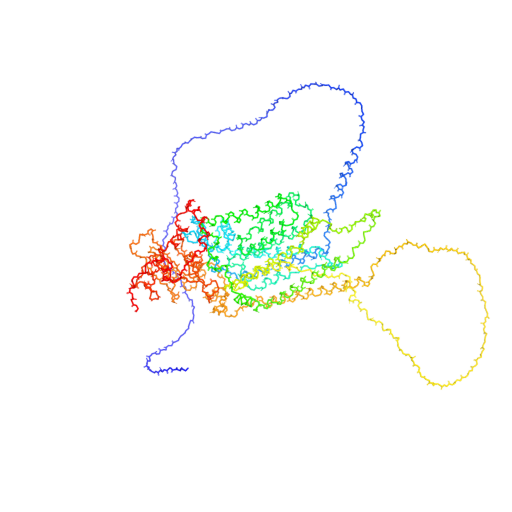97 ? 10.395 9.375 -44.760 1.00 36.94 97 ALA A O 1
ATOM 779 N N . ALA A 1 98 ? 8.255 9.720 -45.305 1.00 35.81 98 ALA A N 1
ATOM 780 C CA . ALA A 1 98 ? 7.687 9.172 -44.063 1.00 35.81 98 ALA A CA 1
ATOM 781 C C . ALA A 1 98 ? 7.098 7.752 -44.200 1.00 35.81 98 ALA A C 1
ATOM 783 O O . ALA A 1 98 ? 6.346 7.302 -43.340 1.00 35.81 98 ALA A O 1
ATOM 784 N N . GLY A 1 99 ? 7.474 7.018 -45.247 1.00 32.56 99 GLY A N 1
ATOM 785 C CA . GLY A 1 99 ? 7.193 5.591 -45.409 1.00 32.56 99 GLY A CA 1
ATOM 786 C C . GLY A 1 99 ? 8.442 4.733 -45.217 1.00 32.56 99 GLY A C 1
ATOM 787 O O . GLY A 1 99 ? 8.738 3.900 -46.065 1.00 32.56 99 GLY A O 1
ATOM 788 N N . ARG A 1 100 ? 9.232 4.937 -44.152 1.00 43.06 100 ARG A N 1
ATOM 789 C CA . ARG A 1 100 ? 10.359 4.035 -43.857 1.00 43.06 100 ARG A CA 1
ATOM 790 C C . ARG A 1 100 ? 9.773 2.701 -43.387 1.00 43.06 100 ARG A C 1
ATOM 792 O O . ARG A 1 100 ? 9.500 2.524 -42.202 1.00 43.06 100 ARG A O 1
ATOM 799 N N . THR A 1 101 ? 9.510 1.789 -44.321 1.00 44.28 101 THR A N 1
ATOM 800 C CA . THR A 1 101 ? 9.088 0.418 -44.019 1.00 44.28 101 THR A CA 1
ATOM 801 C C . THR A 1 101 ? 10.095 -0.178 -43.042 1.00 44.28 101 THR A C 1
ATOM 803 O O . THR A 1 101 ? 11.293 -0.222 -43.338 1.00 44.28 101 THR A O 1
ATOM 806 N N . ARG A 1 102 ? 9.631 -0.569 -41.847 1.00 65.69 102 ARG A N 1
ATOM 807 C CA . ARG A 1 102 ? 10.492 -1.160 -40.814 1.00 65.69 102 ARG A CA 1
ATOM 808 C C . ARG A 1 102 ? 11.238 -2.347 -41.416 1.00 65.69 102 ARG A C 1
ATOM 810 O O . ARG A 1 102 ? 10.615 -3.245 -41.980 1.00 65.69 102 ARG A O 1
ATOM 817 N N . GLY A 1 103 ? 12.565 -2.337 -41.320 1.00 73.38 103 GLY A N 1
ATOM 818 C CA . GLY A 1 103 ? 13.384 -3.428 -41.841 1.00 73.38 103 GLY A CA 1
ATOM 819 C C . GLY A 1 103 ? 13.153 -4.731 -41.058 1.00 73.38 103 GLY A C 1
ATOM 820 O O . GLY A 1 103 ? 12.757 -4.679 -39.890 1.00 73.38 103 GLY A O 1
ATOM 821 N N . PRO A 1 104 ? 13.457 -5.906 -41.639 1.00 75.50 104 PRO A N 1
ATOM 822 C CA . PRO A 1 104 ? 13.261 -7.211 -40.990 1.00 75.50 104 PRO A CA 1
ATOM 823 C C . PRO A 1 104 ? 13.956 -7.322 -39.620 1.00 75.50 104 PRO A C 1
ATOM 825 O O . PRO A 1 104 ? 13.453 -7.978 -38.713 1.00 75.50 104 PRO A O 1
ATOM 828 N N . ARG A 1 105 ? 15.072 -6.608 -39.419 1.00 76.50 105 ARG A N 1
ATOM 829 C CA . ARG A 1 105 ? 15.787 -6.538 -38.131 1.00 76.50 105 ARG A CA 1
ATOM 830 C C . ARG A 1 105 ? 14.964 -5.881 -37.013 1.00 76.50 105 ARG A C 1
ATOM 832 O O . ARG A 1 105 ? 15.040 -6.315 -35.868 1.00 76.50 105 ARG A O 1
ATOM 839 N N . GLU A 1 106 ? 14.189 -4.843 -37.331 1.00 78.62 106 GLU A N 1
ATOM 840 C CA . GLU A 1 106 ? 13.332 -4.151 -36.358 1.00 78.62 106 GLU A CA 1
ATOM 841 C C . GLU A 1 106 ? 12.089 -4.994 -36.039 1.00 78.62 106 GLU A C 1
ATOM 843 O O . GLU A 1 106 ? 11.681 -5.072 -34.881 1.00 78.62 106 GLU A O 1
ATOM 848 N N . TRP A 1 107 ? 11.551 -5.704 -37.036 1.00 84.81 107 TRP A N 1
ATOM 849 C CA . TRP A 1 107 ? 10.442 -6.641 -36.846 1.00 84.81 107 TRP A CA 1
ATOM 850 C C . TRP A 1 107 ? 10.789 -7.815 -35.935 1.00 84.81 107 TRP A C 1
ATOM 852 O O . TRP A 1 107 ? 9.955 -8.180 -35.115 1.00 84.81 107 TRP A O 1
ATOM 862 N N . VAL A 1 108 ? 12.006 -8.364 -36.005 1.00 88.38 108 VAL A N 1
ATOM 863 C CA . VAL A 1 108 ? 12.436 -9.433 -35.083 1.00 88.38 108 VAL A CA 1
ATOM 864 C C . VAL A 1 108 ? 12.463 -8.945 -33.631 1.00 88.38 108 VAL A C 1
ATOM 866 O O . VAL A 1 108 ? 11.955 -9.637 -32.753 1.00 88.38 108 VAL A O 1
ATOM 869 N N . ALA A 1 109 ? 12.978 -7.739 -33.375 1.00 87.50 109 ALA A N 1
ATOM 870 C CA . ALA A 1 109 ? 13.020 -7.171 -32.026 1.00 87.50 109 ALA A CA 1
ATOM 871 C C . ALA A 1 109 ? 11.618 -6.858 -31.476 1.00 87.50 109 ALA A C 1
ATOM 873 O O . ALA A 1 109 ? 11.341 -7.111 -30.303 1.00 87.50 109 ALA A O 1
ATOM 874 N N . ILE A 1 110 ? 10.731 -6.315 -32.318 1.00 89.00 110 ILE A N 1
ATOM 875 C CA . ILE A 1 110 ? 9.330 -6.060 -31.956 1.00 89.00 110 ILE A CA 1
ATOM 876 C C . ILE A 1 110 ? 8.600 -7.385 -31.720 1.00 89.00 110 ILE A C 1
ATOM 878 O O . ILE A 1 110 ? 7.926 -7.528 -30.706 1.00 89.00 110 ILE A O 1
ATOM 882 N N . GLY A 1 111 ? 8.765 -8.361 -32.613 1.00 91.81 111 GLY A N 1
ATOM 883 C CA . GLY A 1 111 ? 8.141 -9.677 -32.514 1.00 91.81 111 GLY A CA 1
ATOM 884 C C . GLY A 1 111 ? 8.555 -10.410 -31.242 1.00 91.81 111 GLY A C 1
ATOM 885 O O . GLY A 1 111 ? 7.692 -10.822 -30.474 1.00 91.81 111 GLY A O 1
ATOM 886 N N . SER A 1 112 ? 9.859 -10.492 -30.953 1.00 93.94 112 SER A N 1
ATOM 887 C CA . SER A 1 112 ? 10.346 -11.126 -29.721 1.00 93.94 112 SER A CA 1
ATOM 888 C C . SER A 1 112 ? 9.861 -10.398 -28.465 1.00 93.94 112 SER A C 1
ATOM 890 O O . SER A 1 112 ? 9.537 -11.043 -27.473 1.00 93.94 112 SER A O 1
ATOM 892 N N . PHE A 1 113 ? 9.786 -9.060 -28.507 1.00 94.69 113 PHE A N 1
ATOM 893 C CA . PHE A 1 113 ? 9.250 -8.260 -27.408 1.00 94.69 113 PHE A CA 1
ATOM 894 C C . PHE A 1 113 ? 7.769 -8.553 -27.164 1.00 94.69 113 PHE A C 1
ATOM 896 O O . PHE A 1 113 ? 7.394 -8.795 -26.023 1.00 94.69 113 PHE A O 1
ATOM 903 N N . VAL A 1 114 ? 6.938 -8.535 -28.211 1.00 96.19 114 VAL A N 1
ATOM 904 C CA . VAL A 1 114 ? 5.493 -8.780 -28.096 1.00 96.19 114 VAL A CA 1
ATOM 905 C C . VAL A 1 114 ? 5.240 -10.191 -27.584 1.00 96.19 114 VAL A C 1
ATOM 907 O O . VAL A 1 114 ? 4.500 -10.348 -26.619 1.00 96.19 114 VAL A O 1
ATOM 910 N N . VAL A 1 115 ? 5.907 -11.197 -28.161 1.00 96.94 115 VAL A N 1
ATOM 911 C CA . VAL A 1 115 ? 5.809 -12.587 -27.693 1.00 96.94 115 VAL A CA 1
ATOM 912 C C . VAL A 1 115 ? 6.229 -12.681 -26.228 1.00 96.94 115 VAL A C 1
ATOM 914 O O . VAL A 1 115 ? 5.474 -13.194 -25.414 1.00 96.94 115 VAL A O 1
ATOM 917 N N . GLY A 1 116 ? 7.383 -12.121 -25.853 1.00 96.56 116 GLY A N 1
ATOM 918 C CA . GLY A 1 116 ? 7.846 -12.133 -24.466 1.00 96.56 116 GLY A CA 1
ATOM 919 C C . GLY A 1 116 ? 6.892 -11.425 -23.498 1.00 96.56 116 GLY A C 1
ATOM 920 O O . GLY A 1 116 ? 6.634 -11.938 -22.414 1.00 96.56 116 GLY A O 1
ATOM 921 N N . ALA A 1 117 ? 6.352 -10.265 -23.879 1.00 97.12 117 ALA A N 1
ATOM 922 C CA . ALA A 1 117 ? 5.441 -9.482 -23.047 1.00 97.12 117 ALA A CA 1
ATOM 923 C C . ALA A 1 117 ? 4.104 -10.194 -22.834 1.00 97.12 117 ALA A C 1
ATOM 925 O O . ALA A 1 117 ? 3.638 -10.268 -21.700 1.00 97.12 117 ALA A O 1
ATOM 926 N N . VAL A 1 118 ? 3.522 -10.752 -23.901 1.00 98.00 118 VAL A N 1
ATOM 927 C CA . VAL A 1 118 ? 2.286 -11.540 -23.823 1.00 98.00 118 VAL A CA 1
ATOM 928 C C . VAL A 1 118 ? 2.518 -12.782 -22.970 1.00 98.00 118 VAL A C 1
ATOM 930 O O . VAL A 1 118 ? 1.787 -12.986 -22.011 1.00 98.00 118 VAL A O 1
ATOM 933 N N . THR A 1 119 ? 3.577 -13.552 -23.230 1.00 97.69 119 THR A N 1
ATOM 934 C CA . THR A 1 119 ? 3.873 -14.781 -22.482 1.00 97.69 119 THR A CA 1
ATOM 935 C C . THR A 1 119 ? 4.033 -14.526 -20.983 1.00 97.69 119 THR A C 1
ATOM 937 O O . THR A 1 119 ? 3.410 -15.211 -20.175 1.00 97.69 119 THR A O 1
ATOM 940 N N . VAL A 1 120 ? 4.829 -13.528 -20.584 1.00 97.50 120 VAL A N 1
ATOM 941 C CA . VAL A 1 120 ? 5.039 -13.222 -19.158 1.00 97.50 120 VAL A CA 1
ATOM 942 C C . VAL A 1 120 ? 3.761 -12.681 -18.513 1.00 97.50 120 VAL A C 1
ATOM 944 O O . VAL A 1 120 ? 3.434 -13.091 -17.401 1.00 97.50 120 VAL A O 1
ATOM 947 N N . ALA A 1 121 ? 3.010 -11.809 -19.195 1.00 98.00 121 ALA A N 1
ATOM 948 C CA . ALA A 1 121 ? 1.734 -11.312 -18.682 1.00 98.00 121 ALA A CA 1
ATOM 949 C C . ALA A 1 121 ? 0.712 -12.447 -18.501 1.00 98.00 121 ALA A C 1
ATOM 951 O O . ALA A 1 121 ? 0.039 -12.498 -17.475 1.00 98.00 121 ALA A O 1
ATOM 952 N N . THR A 1 122 ? 0.641 -13.389 -19.445 1.00 97.94 122 THR A N 1
ATOM 953 C CA . THR A 1 122 ? -0.223 -14.572 -19.359 1.00 97.94 122 THR A CA 1
ATOM 954 C C . THR A 1 122 ? 0.180 -15.480 -18.201 1.00 97.94 122 THR A C 1
ATOM 956 O O . THR A 1 122 ? -0.680 -15.837 -17.402 1.00 97.94 122 THR A O 1
ATOM 959 N N . PHE A 1 123 ? 1.466 -15.812 -18.043 1.00 96.94 123 PHE A N 1
ATOM 960 C CA . PHE A 1 123 ? 1.917 -16.619 -16.902 1.00 96.94 123 PHE A CA 1
ATOM 961 C C . PHE A 1 123 ? 1.647 -15.936 -15.564 1.00 96.94 123 PHE A C 1
ATOM 963 O O . PHE A 1 123 ? 1.248 -16.599 -14.607 1.00 96.94 123 PHE A O 1
ATOM 970 N N . PHE A 1 124 ? 1.825 -14.617 -15.494 1.00 97.62 124 PHE A N 1
ATOM 971 C CA . PHE A 1 124 ? 1.526 -13.876 -14.279 1.00 97.62 124 PHE A CA 1
ATOM 972 C C . PHE A 1 124 ? 0.028 -13.852 -13.976 1.00 97.62 124 PHE A C 1
ATOM 974 O O . PHE A 1 124 ? -0.352 -14.094 -12.836 1.00 97.62 124 PHE A O 1
ATOM 981 N N . ALA A 1 125 ? -0.821 -13.648 -14.987 1.00 97.81 125 ALA A N 1
ATOM 982 C CA . ALA A 1 125 ? -2.272 -13.702 -14.838 1.00 97.81 125 ALA A CA 1
ATOM 983 C C . ALA A 1 125 ? -2.751 -15.089 -14.384 1.00 97.81 125 ALA A C 1
ATOM 985 O O . ALA A 1 125 ? -3.535 -15.179 -13.444 1.00 97.81 125 ALA A O 1
ATOM 986 N N . ILE A 1 126 ? -2.240 -16.166 -14.993 1.00 96.62 126 ILE A N 1
ATOM 987 C CA . ILE A 1 126 ? -2.553 -17.547 -14.594 1.00 96.62 126 ILE A CA 1
ATOM 988 C C . ILE A 1 126 ? -2.110 -17.790 -13.148 1.00 96.62 126 ILE A C 1
ATOM 990 O O . ILE A 1 126 ? -2.911 -18.238 -12.332 1.00 96.62 126 ILE A O 1
ATOM 994 N N . GLY A 1 127 ? -0.865 -17.444 -12.810 1.00 94.56 127 GLY A N 1
ATOM 995 C CA . GLY A 1 127 ? -0.326 -17.647 -11.468 1.00 94.56 127 GLY A CA 1
ATOM 996 C C . GLY A 1 127 ? -1.053 -16.834 -10.394 1.00 94.56 127 GLY A C 1
ATOM 997 O O . GLY A 1 127 ? -1.286 -17.344 -9.304 1.00 94.56 127 GLY A O 1
ATOM 998 N N . ALA A 1 128 ? -1.443 -15.596 -10.704 1.00 95.50 128 ALA A N 1
ATOM 999 C CA . ALA A 1 128 ? -2.245 -14.752 -9.822 1.00 95.50 128 ALA A CA 1
ATOM 1000 C C . ALA A 1 128 ? -3.673 -15.293 -9.646 1.00 95.50 128 ALA A C 1
ATOM 1002 O O . ALA A 1 128 ? -4.204 -15.269 -8.540 1.00 95.50 128 ALA A O 1
ATOM 1003 N N . TRP A 1 129 ? -4.287 -15.816 -10.712 1.00 96.25 129 TRP A N 1
ATOM 1004 C CA . TRP A 1 129 ? -5.645 -16.367 -10.679 1.00 96.25 129 TRP A CA 1
ATOM 1005 C C . TRP A 1 129 ? -5.739 -17.697 -9.921 1.00 96.25 129 TRP A C 1
ATOM 1007 O O . TRP A 1 129 ? -6.674 -17.916 -9.146 1.00 96.25 129 TRP A O 1
ATOM 1017 N N . GLN A 1 130 ? -4.752 -18.576 -10.116 1.00 93.94 130 GLN A N 1
ATOM 1018 C CA . GLN A 1 130 ? -4.618 -19.838 -9.380 1.00 93.94 130 GLN A CA 1
ATOM 1019 C C . GLN A 1 130 ? -4.397 -19.618 -7.882 1.00 93.94 130 GLN A C 1
ATOM 1021 O O . GLN A 1 130 ? -4.732 -20.483 -7.083 1.00 93.94 130 GLN A O 1
ATOM 1026 N N . ARG A 1 131 ? -3.823 -18.468 -7.513 1.00 92.31 131 ARG A N 1
ATOM 1027 C CA . ARG A 1 131 ? -3.524 -18.082 -6.132 1.00 92.31 131 ARG A CA 1
ATOM 1028 C C . ARG A 1 131 ? -4.454 -16.986 -5.617 1.00 92.31 131 ARG A C 1
ATOM 1030 O O . ARG A 1 131 ? -4.109 -16.305 -4.653 1.00 92.31 131 ARG A O 1
ATOM 1037 N N . ARG A 1 132 ? -5.618 -16.789 -6.241 1.00 94.94 132 ARG A N 1
ATOM 1038 C CA . ARG A 1 132 ? -6.492 -15.666 -5.894 1.00 94.94 132 ARG A CA 1
ATOM 1039 C C . ARG A 1 132 ? -6.961 -15.758 -4.447 1.00 94.94 132 ARG A C 1
ATOM 1041 O O . ARG A 1 132 ? -7.316 -16.835 -3.974 1.00 94.94 132 ARG A O 1
ATOM 1048 N N . TRP A 1 133 ? -6.929 -14.631 -3.759 1.00 95.06 133 TRP A N 1
ATOM 1049 C CA . TRP A 1 133 ? -7.436 -14.484 -2.402 1.00 95.06 133 TRP A CA 1
ATOM 1050 C C . TRP A 1 133 ? -7.579 -12.995 -2.081 1.00 95.06 133 TRP A C 1
ATOM 1052 O O . TRP A 1 133 ? -7.006 -12.175 -2.797 1.00 95.06 133 TRP A O 1
ATOM 1062 N N . ILE A 1 134 ? -8.284 -12.634 -1.014 1.00 95.00 134 ILE A N 1
ATOM 1063 C CA . ILE A 1 134 ? -8.225 -11.288 -0.427 1.00 95.00 134 ILE A CA 1
ATOM 1064 C C . ILE A 1 134 ? -7.657 -11.407 0.978 1.00 95.00 134 ILE A C 1
ATOM 1066 O O . ILE A 1 134 ? -8.139 -12.214 1.749 1.00 95.00 134 ILE A O 1
ATOM 1070 N N . ALA A 1 135 ? -6.641 -10.615 1.313 1.00 94.00 135 ALA A N 1
ATOM 1071 C CA . ALA A 1 135 ? -6.068 -10.609 2.656 1.00 94.00 135 ALA A CA 1
ATOM 1072 C C . ALA A 1 135 ? -7.035 -10.006 3.681 1.00 94.00 135 ALA A C 1
ATOM 1074 O O . ALA A 1 135 ? -7.837 -9.141 3.326 1.00 94.00 135 ALA A O 1
ATOM 1075 N N . ASP A 1 136 ? -6.880 -10.359 4.960 1.00 92.75 136 ASP A N 1
ATOM 1076 C CA . ASP A 1 136 ? -7.617 -9.717 6.057 1.00 92.75 136 ASP A CA 1
ATOM 1077 C C . ASP A 1 136 ? -7.417 -8.188 6.013 1.00 92.75 136 ASP A C 1
ATOM 1079 O O . ASP A 1 136 ? -8.377 -7.432 5.876 1.00 92.75 136 ASP A O 1
ATOM 1083 N N . ASP A 1 137 ? -6.166 -7.715 5.924 1.00 91.94 137 ASP A N 1
ATOM 1084 C CA . ASP A 1 137 ? -5.858 -6.287 5.720 1.00 91.94 137 ASP A CA 1
ATOM 1085 C C . ASP A 1 137 ? -6.542 -5.692 4.463 1.00 91.94 137 ASP A C 1
ATOM 1087 O O . ASP A 1 137 ? -6.850 -4.499 4.415 1.00 91.94 137 ASP A O 1
ATOM 1091 N N . GLY A 1 138 ? -6.767 -6.505 3.424 1.00 93.00 138 GLY A N 1
ATOM 1092 C CA . GLY A 1 138 ? -7.421 -6.103 2.176 1.00 93.00 138 GLY A CA 1
ATOM 1093 C C . GLY A 1 138 ? -8.926 -5.854 2.321 1.00 93.00 138 GLY A C 1
ATOM 1094 O O . GLY A 1 138 ? -9.487 -5.075 1.555 1.00 93.00 138 GLY A O 1
ATOM 1095 N N . LEU A 1 139 ? -9.581 -6.447 3.323 1.00 95.62 139 LEU A N 1
ATOM 1096 C CA . LEU A 1 139 ? -11.005 -6.236 3.608 1.00 95.62 139 LEU A CA 1
ATOM 1097 C C . LEU A 1 139 ? -11.268 -4.919 4.367 1.00 95.62 139 LEU A C 1
ATOM 1099 O O . LEU A 1 139 ? -12.360 -4.356 4.262 1.00 95.62 139 LEU A O 1
ATOM 1103 N N . ILE A 1 140 ? -10.263 -4.367 5.061 1.00 95.50 140 ILE A N 1
ATOM 1104 C CA . ILE A 1 140 ? -10.375 -3.114 5.838 1.00 95.50 140 ILE A CA 1
ATOM 1105 C C . ILE A 1 140 ? -10.838 -1.942 4.956 1.00 95.50 140 ILE A C 1
ATOM 1107 O O . ILE A 1 140 ? -11.720 -1.162 5.336 1.00 95.50 140 ILE A O 1
ATOM 1111 N N . VAL A 1 141 ? -10.279 -1.822 3.746 1.00 96.06 141 VAL A N 1
ATOM 1112 C CA . VAL A 1 141 ? -10.660 -0.742 2.822 1.00 96.06 141 VAL A CA 1
ATOM 1113 C C . VAL A 1 141 ? -12.108 -0.883 2.365 1.00 96.06 141 VAL A C 1
ATOM 1115 O O . VAL A 1 141 ? -12.808 0.121 2.241 1.00 96.06 141 VAL A O 1
ATOM 1118 N N . LEU A 1 142 ? -12.603 -2.111 2.201 1.00 96.88 142 LEU A N 1
ATOM 1119 C CA . LEU A 1 142 ? -13.967 -2.371 1.740 1.00 96.88 142 LEU A CA 1
ATOM 1120 C C . LEU A 1 142 ? -15.003 -1.957 2.788 1.00 96.88 142 LEU A C 1
ATOM 1122 O O . LEU A 1 142 ? -16.040 -1.403 2.428 1.00 96.88 142 LEU A O 1
ATOM 1126 N N . ARG A 1 143 ? -14.690 -2.092 4.083 1.00 96.81 143 ARG A N 1
ATOM 1127 C CA . ARG A 1 143 ? -15.520 -1.534 5.162 1.00 96.81 143 ARG A CA 1
ATOM 1128 C C . ARG A 1 143 ? -15.642 -0.014 5.060 1.00 96.81 143 ARG A C 1
ATOM 1130 O O . ARG A 1 143 ? -16.730 0.537 5.231 1.00 96.81 143 ARG A O 1
ATOM 1137 N N . THR A 1 144 ? -14.546 0.667 4.724 1.00 96.88 144 THR A N 1
ATOM 1138 C CA . THR A 1 144 ? -14.574 2.119 4.481 1.00 96.88 144 THR A CA 1
ATOM 1139 C C . THR A 1 144 ? -15.448 2.462 3.275 1.00 96.88 144 THR A C 1
ATOM 1141 O O . THR A 1 144 ? -16.199 3.434 3.312 1.00 96.88 144 THR A O 1
ATOM 1144 N N . LEU A 1 145 ? -15.400 1.650 2.212 1.00 97.31 145 LEU A N 1
ATOM 1145 C CA . LEU A 1 145 ? -16.264 1.829 1.044 1.00 97.31 145 LEU A CA 1
ATOM 1146 C C . LEU A 1 145 ? -17.743 1.632 1.385 1.00 97.31 145 LEU A C 1
ATOM 1148 O O . LEU A 1 145 ? -18.557 2.448 0.963 1.00 97.31 145 LEU A O 1
ATOM 1152 N N . ARG A 1 146 ? -18.098 0.616 2.186 1.00 97.50 146 ARG A N 1
ATOM 1153 C CA . ARG A 1 146 ? -19.481 0.411 2.657 1.00 97.50 146 ARG A CA 1
ATOM 1154 C C . ARG A 1 146 ? -20.000 1.636 3.413 1.00 97.50 146 ARG A C 1
ATOM 1156 O O . ARG A 1 146 ? -21.101 2.093 3.129 1.00 97.50 146 ARG A O 1
ATOM 1163 N N . ASN A 1 147 ? -19.194 2.212 4.308 1.00 96.81 147 ASN A N 1
ATOM 1164 C CA . ASN A 1 147 ? -19.540 3.459 5.000 1.00 96.81 147 ASN A CA 1
ATOM 1165 C C . ASN A 1 147 ? -19.682 4.650 4.048 1.00 96.81 147 ASN A C 1
ATOM 1167 O O . ASN A 1 147 ? -20.604 5.452 4.195 1.00 96.81 147 ASN A O 1
ATOM 1171 N N . LEU A 1 148 ? -18.794 4.758 3.058 1.00 95.94 148 LEU A N 1
ATOM 1172 C CA . LEU A 1 148 ? -18.843 5.829 2.072 1.00 95.94 148 LEU A CA 1
ATOM 1173 C C . LEU A 1 148 ? -20.123 5.753 1.223 1.00 95.94 148 LEU A C 1
ATOM 1175 O O . LEU A 1 148 ? -20.776 6.777 1.034 1.00 95.94 148 LEU A O 1
ATOM 1179 N N . PHE A 1 149 ? -20.514 4.556 0.774 1.00 97.00 149 PHE A N 1
ATOM 1180 C CA . PHE A 1 149 ? -21.769 4.327 0.048 1.00 97.00 149 PHE A CA 1
ATOM 1181 C C . PHE A 1 149 ? -23.012 4.514 0.928 1.00 97.00 149 PHE A C 1
ATOM 1183 O O . PHE A 1 149 ? -24.024 5.010 0.442 1.00 97.00 149 PHE A O 1
ATOM 1190 N N . ALA A 1 150 ? -22.927 4.199 2.223 1.00 96.31 150 ALA A N 1
ATOM 1191 C CA . ALA A 1 150 ? -24.000 4.443 3.189 1.00 96.31 150 ALA A CA 1
ATOM 1192 C C . ALA A 1 150 ? -24.149 5.924 3.598 1.00 96.31 150 ALA A C 1
ATOM 1194 O O . ALA A 1 150 ? -25.077 6.269 4.324 1.00 96.31 150 ALA A O 1
ATOM 1195 N N . GLY A 1 151 ? -23.251 6.812 3.152 1.00 94.94 151 GLY A N 1
ATOM 1196 C CA . GLY A 1 151 ? -23.295 8.242 3.473 1.00 94.94 151 GLY A CA 1
ATOM 1197 C C . GLY A 1 151 ? -22.637 8.629 4.804 1.00 94.94 151 GLY A C 1
ATOM 1198 O O . GLY A 1 151 ? -22.673 9.799 5.179 1.00 94.94 151 GLY A O 1
ATOM 1199 N N . ASN A 1 152 ? -21.966 7.694 5.484 1.00 93.69 152 ASN A N 1
ATOM 1200 C CA . ASN A 1 152 ? -21.242 7.950 6.739 1.00 93.69 152 ASN A CA 1
ATOM 1201 C C . ASN A 1 152 ? -19.903 8.686 6.522 1.00 93.69 152 ASN A C 1
ATOM 1203 O O . ASN A 1 152 ? -19.276 9.149 7.476 1.00 93.69 152 ASN A O 1
ATOM 1207 N N . GLY A 1 153 ? -19.468 8.817 5.265 1.00 93.19 153 GLY A N 1
ATOM 1208 C CA . GLY A 1 153 ? -18.189 9.413 4.877 1.00 93.19 153 GLY A CA 1
ATOM 1209 C C . GLY A 1 153 ? -17.056 8.384 4.761 1.00 93.19 153 GLY A C 1
ATOM 1210 O O . GLY A 1 153 ? -17.292 7.184 4.899 1.00 93.19 153 GLY A O 1
ATOM 1211 N N . PRO A 1 154 ? -15.818 8.827 4.470 1.00 94.88 154 PRO A N 1
ATOM 1212 C CA . PRO A 1 154 ? -14.656 7.952 4.296 1.00 94.88 154 PRO A CA 1
ATOM 1213 C C . PRO A 1 154 ? -14.102 7.483 5.653 1.00 94.88 154 PRO A C 1
ATOM 1215 O O . PRO A 1 154 ? -12.976 7.795 6.027 1.00 94.88 154 PRO A O 1
ATOM 1218 N N . VAL A 1 155 ? -14.922 6.761 6.413 1.00 95.38 155 VAL A N 1
ATOM 1219 C CA . VAL A 1 155 ? -14.631 6.308 7.778 1.00 95.38 155 VAL A CA 1
ATOM 1220 C C . VAL A 1 155 ? -14.751 4.795 7.901 1.00 95.38 155 VAL A C 1
ATOM 1222 O O . VAL A 1 155 ? -15.470 4.157 7.135 1.00 95.38 155 VAL A O 1
ATOM 1225 N N . PHE A 1 156 ? -14.046 4.216 8.870 1.00 95.88 156 PHE A N 1
ATOM 1226 C CA . PHE A 1 156 ? -14.109 2.779 9.132 1.00 95.88 156 PHE A CA 1
ATOM 1227 C C . PHE A 1 156 ? -15.311 2.383 10.008 1.00 95.88 156 PHE A C 1
ATOM 1229 O O . PHE A 1 156 ? -16.024 1.430 9.689 1.00 95.88 156 PHE A O 1
ATOM 1236 N N . ASN A 1 157 ? -15.568 3.153 11.068 1.00 95.69 157 ASN A N 1
ATOM 1237 C CA . ASN A 1 157 ? -16.763 3.053 11.905 1.00 95.69 157 ASN A CA 1
ATOM 1238 C C . ASN A 1 157 ? -17.634 4.294 11.698 1.00 95.69 157 ASN A C 1
ATOM 1240 O O . ASN A 1 157 ? -17.123 5.415 11.604 1.00 95.69 157 ASN A O 1
ATOM 1244 N N . ALA A 1 158 ? -18.952 4.108 11.644 1.00 93.12 158 ALA A N 1
ATOM 1245 C CA . ALA A 1 158 ? -19.884 5.221 11.550 1.00 93.12 158 ALA A CA 1
ATOM 1246 C C . ALA A 1 158 ? -19.727 6.156 12.766 1.00 93.12 158 ALA A C 1
ATOM 1248 O O . ALA A 1 158 ? -19.638 5.708 13.904 1.00 93.12 158 ALA A O 1
ATOM 1249 N N . GLY A 1 159 ? -19.661 7.468 12.523 1.00 91.31 159 GLY A N 1
ATOM 1250 C CA . GLY A 1 159 ? -19.495 8.476 13.580 1.00 91.31 159 GLY A CA 1
ATOM 1251 C C . GLY A 1 159 ? -18.055 8.717 14.059 1.00 91.31 159 GLY A C 1
ATOM 1252 O O . GLY A 1 159 ? -17.815 9.718 14.737 1.00 91.31 159 GLY A O 1
ATOM 1253 N N . GLU A 1 160 ? -17.085 7.891 13.652 1.00 94.38 160 GLU A N 1
ATOM 1254 C CA . GLU A 1 160 ? -15.668 8.047 14.002 1.00 94.38 160 GLU A CA 1
ATOM 1255 C C . GLU A 1 160 ? -14.843 8.466 12.778 1.00 94.38 160 GLU A C 1
ATOM 1257 O O . GLU A 1 160 ? -14.590 7.683 11.866 1.00 94.38 160 GLU A O 1
ATOM 1262 N N . ARG A 1 161 ? -14.355 9.711 12.750 1.00 94.75 161 ARG A N 1
ATOM 1263 C CA . ARG A 1 161 ? -13.492 10.212 11.666 1.00 94.75 161 ARG A CA 1
ATOM 1264 C C . ARG A 1 161 ? -12.063 9.693 11.814 1.00 94.75 161 ARG A C 1
ATOM 1266 O O . ARG A 1 161 ? -11.155 10.447 12.166 1.00 94.75 161 ARG A O 1
ATOM 1273 N N . VAL A 1 162 ? -11.862 8.415 11.501 1.00 94.06 162 VAL A N 1
ATOM 1274 C CA . VAL A 1 162 ? -10.565 7.724 11.552 1.00 94.06 162 VAL A CA 1
ATOM 1275 C C . VAL A 1 162 ? -10.193 7.188 10.170 1.00 94.06 162 VAL A C 1
ATOM 1277 O O . VAL A 1 162 ? -10.940 6.428 9.556 1.00 94.06 162 VAL A O 1
ATOM 1280 N N . GLU A 1 163 ? -9.013 7.573 9.679 1.00 94.44 163 GLU A N 1
ATOM 1281 C CA . GLU A 1 163 ? -8.461 7.076 8.414 1.00 94.44 163 GLU A CA 1
ATOM 1282 C C . GLU A 1 163 ? -7.740 5.742 8.650 1.00 94.44 163 GLU A C 1
ATOM 1284 O O . GLU A 1 163 ? -6.533 5.721 8.900 1.00 94.44 163 GLU A O 1
ATOM 1289 N N . ALA A 1 164 ? -8.481 4.633 8.580 1.00 92.62 164 ALA A N 1
ATOM 1290 C CA . ALA A 1 164 ? -7.940 3.277 8.738 1.00 92.62 164 ALA A CA 1
ATOM 1291 C C . ALA A 1 164 ? -7.163 2.774 7.502 1.00 92.62 164 ALA A C 1
ATOM 1293 O O . ALA A 1 164 ? -6.452 1.774 7.572 1.00 92.62 164 ALA A O 1
ATOM 1294 N N . ASN A 1 165 ? -7.262 3.470 6.364 1.00 91.50 165 ASN A N 1
ATOM 1295 C CA . ASN A 1 165 ? -6.617 3.066 5.113 1.00 91.50 165 ASN A CA 1
ATOM 1296 C C . ASN A 1 165 ? -5.250 3.730 4.944 1.00 91.50 165 ASN A C 1
ATOM 1298 O O . ASN A 1 165 ? -5.101 4.938 5.114 1.00 91.50 165 ASN A O 1
ATOM 1302 N N . THR A 1 166 ? -4.252 2.952 4.519 1.00 87.06 166 THR A N 1
ATOM 1303 C CA . THR A 1 166 ? -2.908 3.487 4.230 1.00 87.06 166 THR A CA 1
ATOM 1304 C C . THR A 1 166 ? -2.843 4.158 2.852 1.00 87.06 166 THR A C 1
ATOM 1306 O O . THR A 1 166 ? -2.196 5.194 2.697 1.00 87.06 166 THR A O 1
ATOM 1309 N N . SER A 1 167 ? -3.517 3.582 1.849 1.00 94.31 167 SER A N 1
ATOM 1310 C CA . SER A 1 167 ? -3.502 4.065 0.465 1.00 94.31 167 SER A CA 1
ATOM 1311 C C . SER A 1 167 ? -4.791 4.806 0.106 1.00 94.31 167 SER A C 1
ATOM 1313 O O . SER A 1 167 ? -5.851 4.214 -0.130 1.00 94.31 167 SER A O 1
ATOM 1315 N N . THR A 1 168 ? -4.687 6.130 0.021 1.00 95.12 168 THR A N 1
ATOM 1316 C CA . THR A 1 168 ? -5.789 7.004 -0.391 1.00 95.12 168 THR A CA 1
ATOM 1317 C C . THR A 1 168 ? -6.199 6.732 -1.838 1.00 95.12 168 THR A C 1
ATOM 1319 O O . THR A 1 168 ? -7.384 6.587 -2.130 1.00 95.12 168 THR A O 1
ATOM 1322 N N . ALA A 1 169 ? -5.229 6.635 -2.751 1.00 97.12 169 ALA A N 1
ATOM 1323 C CA . ALA A 1 169 ? -5.500 6.408 -4.167 1.00 97.12 169 ALA A CA 1
ATOM 1324 C C . ALA A 1 169 ? -6.158 5.043 -4.406 1.00 97.12 169 ALA A C 1
ATOM 1326 O O . ALA A 1 169 ? -7.061 4.955 -5.232 1.00 97.12 169 ALA A O 1
ATOM 1327 N N . TRP A 1 170 ? -5.757 4.006 -3.662 1.00 97.69 170 TRP A N 1
ATOM 1328 C CA . TRP A 1 170 ? -6.397 2.691 -3.729 1.00 97.69 170 TRP A CA 1
ATOM 1329 C C . TRP A 1 170 ? -7.862 2.748 -3.298 1.00 97.69 170 TRP A C 1
ATOM 1331 O O . TRP A 1 170 ? -8.730 2.289 -4.035 1.00 97.69 170 TRP A O 1
ATOM 1341 N N . THR A 1 171 ? -8.145 3.404 -2.168 1.00 96.69 171 THR A N 1
ATOM 1342 C CA . THR A 1 171 ? -9.510 3.561 -1.639 1.00 96.69 171 THR A CA 1
ATOM 1343 C C . THR A 1 171 ? -10.444 4.184 -2.680 1.00 96.69 171 THR A C 1
ATOM 1345 O O . THR A 1 171 ? -11.475 3.608 -3.019 1.00 96.69 171 THR A O 1
ATOM 1348 N N . TYR A 1 172 ? -10.070 5.332 -3.253 1.00 97.12 172 TYR A N 1
ATOM 1349 C CA . TYR A 1 172 ? -10.930 6.017 -4.224 1.00 97.12 172 TYR A CA 1
ATOM 1350 C C . TYR A 1 172 ? -10.968 5.341 -5.599 1.00 97.12 172 TYR A C 1
ATOM 1352 O O . TYR A 1 172 ? -11.956 5.485 -6.317 1.00 97.12 172 TYR A O 1
ATOM 1360 N N . LEU A 1 173 ? -9.934 4.581 -5.971 1.00 98.06 173 LEU A N 1
ATOM 1361 C CA . LEU A 1 173 ? -9.956 3.777 -7.191 1.00 98.06 173 LEU A CA 1
ATOM 1362 C C . LEU A 1 173 ? -10.964 2.629 -7.083 1.00 98.06 173 LEU A C 1
ATOM 1364 O O . LEU A 1 173 ? -11.731 2.406 -8.018 1.00 98.06 173 LEU A O 1
ATOM 1368 N N . LEU A 1 174 ? -10.985 1.933 -5.944 1.00 98.12 174 LEU A N 1
ATOM 1369 C CA . LEU A 1 174 ? -11.970 0.887 -5.680 1.00 98.12 174 LEU A CA 1
ATOM 1370 C C . LEU A 1 174 ? -13.380 1.460 -5.572 1.00 98.12 174 LEU A C 1
ATOM 1372 O O . LEU A 1 174 ? -14.290 0.917 -6.188 1.00 98.12 174 LEU A O 1
ATOM 1376 N N . TRP A 1 175 ? -13.550 2.585 -4.870 1.00 97.44 175 TRP A N 1
ATOM 1377 C CA . TRP A 1 175 ? -14.823 3.308 -4.829 1.00 97.44 175 TRP A CA 1
ATOM 1378 C C . TRP A 1 175 ? -15.345 3.624 -6.236 1.00 97.44 175 TRP A C 1
ATOM 1380 O O . TRP A 1 175 ? -16.500 3.341 -6.536 1.00 97.44 175 TRP A O 1
ATOM 1390 N N . PHE A 1 176 ? -14.491 4.171 -7.109 1.00 97.75 176 PHE A N 1
ATOM 1391 C CA . PHE A 1 176 ? -14.875 4.525 -8.473 1.00 97.75 176 PHE A CA 1
ATOM 1392 C C . PHE A 1 176 ? -15.346 3.303 -9.266 1.00 97.75 176 PHE A C 1
ATOM 1394 O O . PHE A 1 176 ? -16.414 3.343 -9.869 1.00 97.75 176 PHE A O 1
ATOM 1401 N N . TRP A 1 177 ? -14.586 2.205 -9.257 1.00 98.06 177 TRP A N 1
ATOM 1402 C CA . TRP A 1 177 ? -14.972 1.007 -10.006 1.00 98.06 177 TRP A CA 1
ATOM 1403 C C . TRP A 1 177 ? -16.166 0.280 -9.394 1.00 98.06 177 TRP A C 1
ATOM 1405 O O . TRP A 1 177 ? -16.985 -0.242 -10.145 1.00 98.06 177 TRP A O 1
ATOM 1415 N N . ALA A 1 178 ? -16.318 0.293 -8.070 1.00 97.56 178 ALA A N 1
ATOM 1416 C CA . ALA A 1 178 ? -17.510 -0.220 -7.404 1.00 97.56 178 ALA A CA 1
ATOM 1417 C C . ALA A 1 178 ? -18.747 0.590 -7.804 1.00 97.56 178 ALA A C 1
ATOM 1419 O O . ALA A 1 178 ? -19.753 0.013 -8.187 1.00 97.56 178 ALA A O 1
ATOM 1420 N N . TRP A 1 179 ? -18.637 1.921 -7.830 1.00 96.88 179 TRP A N 1
ATOM 1421 C CA . TRP A 1 179 ? -19.708 2.802 -8.293 1.00 96.88 179 TRP A CA 1
ATOM 1422 C C . TRP A 1 179 ? -20.060 2.590 -9.774 1.00 96.88 179 TRP A C 1
ATOM 1424 O O . TRP A 1 179 ? -21.231 2.611 -10.135 1.00 96.88 179 TRP A O 1
ATOM 1434 N N . VAL A 1 180 ? -19.064 2.371 -10.640 1.00 97.38 180 VAL A N 1
ATOM 1435 C CA . VAL A 1 180 ? -19.284 2.140 -12.080 1.00 97.38 180 VAL A CA 1
ATOM 1436 C C . VAL A 1 180 ? -19.906 0.773 -12.364 1.00 97.38 180 VAL A C 1
ATOM 1438 O O . VAL A 1 180 ? -20.712 0.651 -13.282 1.00 97.38 180 VAL A O 1
ATOM 1441 N N . THR A 1 181 ? -19.479 -0.264 -11.645 1.00 96.88 181 THR A N 1
ATOM 1442 C CA . THR A 1 181 ? -19.873 -1.652 -11.937 1.00 96.88 181 THR A CA 1
ATOM 1443 C C . THR A 1 181 ? -21.077 -2.126 -11.137 1.00 96.88 181 THR A C 1
ATOM 1445 O O . THR A 1 181 ? -21.672 -3.125 -11.527 1.00 96.88 181 THR A O 1
ATOM 1448 N N . ASP A 1 182 ? -21.401 -1.450 -10.029 1.00 94.25 182 ASP A N 1
ATOM 1449 C CA . ASP A 1 182 ? -22.356 -1.907 -9.008 1.00 94.25 182 ASP A CA 1
ATOM 1450 C C . ASP A 1 182 ? -22.066 -3.345 -8.524 1.00 94.25 182 ASP A C 1
ATOM 1452 O O . ASP A 1 182 ? -22.942 -4.097 -8.102 1.00 94.25 182 ASP A O 1
ATOM 1456 N N . GLY A 1 183 ? -20.802 -3.767 -8.644 1.00 93.31 183 GLY A N 1
ATOM 1457 C CA . GLY A 1 183 ? -20.349 -5.098 -8.274 1.00 93.31 183 GLY A CA 1
ATOM 1458 C C . GLY A 1 183 ? -20.057 -5.208 -6.782 1.00 93.31 183 GLY A C 1
ATOM 1459 O O . GLY A 1 183 ? -19.710 -4.229 -6.118 1.00 93.31 183 GLY A O 1
ATOM 1460 N N . GLN A 1 184 ? -20.111 -6.434 -6.261 1.00 95.88 184 GLN A N 1
ATOM 1461 C CA . GLN A 1 184 ? -19.659 -6.722 -4.902 1.00 95.88 184 GLN A CA 1
ATOM 1462 C C . GLN A 1 184 ? -18.191 -6.286 -4.717 1.00 95.88 184 GLN A C 1
ATOM 1464 O O . GLN A 1 184 ? -17.319 -6.594 -5.537 1.00 95.88 184 GLN A O 1
ATOM 1469 N N . LEU A 1 185 ? -17.934 -5.559 -3.625 1.00 96.88 185 LEU A N 1
ATOM 1470 C CA . LEU A 1 185 ? -16.688 -4.827 -3.380 1.00 96.88 185 LEU A CA 1
ATOM 1471 C C . LEU A 1 185 ? -15.443 -5.722 -3.426 1.00 96.88 185 LEU A C 1
ATOM 1473 O O . LEU A 1 185 ? -14.412 -5.311 -3.954 1.00 96.88 185 LEU A O 1
ATOM 1477 N N . GLU A 1 186 ? -15.545 -6.946 -2.916 1.00 96.94 186 GLU A N 1
ATOM 1478 C CA . GLU A 1 186 ? -14.476 -7.942 -2.907 1.00 96.94 186 GLU A CA 1
ATOM 1479 C C . GLU A 1 186 ? -14.042 -8.309 -4.333 1.00 96.94 186 GLU A C 1
ATOM 1481 O O . GLU A 1 186 ? -12.857 -8.255 -4.667 1.00 96.94 186 GLU A O 1
ATOM 1486 N N . TYR A 1 187 ? -14.993 -8.588 -5.227 1.00 97.12 187 TYR A N 1
ATOM 1487 C CA . TYR A 1 187 ? -14.673 -8.901 -6.621 1.00 97.12 187 TYR A CA 1
ATOM 1488 C C . TYR A 1 187 ? -14.156 -7.684 -7.386 1.00 97.12 187 TYR A C 1
ATOM 1490 O O . TYR A 1 187 ? -13.258 -7.828 -8.218 1.00 97.12 187 TYR A O 1
ATOM 1498 N N . VAL A 1 188 ? -14.663 -6.483 -7.091 1.00 97.62 188 VAL A N 1
ATOM 1499 C CA . VAL A 1 188 ? -14.113 -5.238 -7.648 1.00 97.62 188 VAL A CA 1
ATOM 1500 C C . VAL A 1 188 ? -12.647 -5.086 -7.240 1.00 97.62 188 VAL A C 1
ATOM 1502 O O . VAL A 1 188 ? -11.794 -4.857 -8.099 1.00 97.62 188 VAL A O 1
ATOM 1505 N N . ALA A 1 189 ? -12.331 -5.271 -5.956 1.00 97.50 189 ALA A N 1
ATOM 1506 C CA . ALA A 1 189 ? -10.964 -5.202 -5.451 1.00 97.50 189 ALA A CA 1
ATOM 1507 C C . ALA A 1 189 ? -10.049 -6.241 -6.106 1.00 97.50 189 ALA A C 1
ATOM 1509 O O . ALA A 1 189 ? -8.958 -5.889 -6.563 1.00 97.50 189 ALA A O 1
ATOM 1510 N N . LEU A 1 190 ? -10.518 -7.486 -6.230 1.00 97.50 190 LEU A N 1
ATOM 1511 C CA . LEU A 1 190 ? -9.799 -8.567 -6.900 1.00 97.50 190 LEU A CA 1
ATOM 1512 C C . LEU A 1 190 ? -9.478 -8.216 -8.356 1.00 97.50 190 LEU A C 1
ATOM 1514 O O . LEU A 1 190 ? -8.321 -8.311 -8.771 1.00 97.50 190 LEU A O 1
ATOM 1518 N N . TRP A 1 191 ? -10.475 -7.793 -9.140 1.00 97.56 191 TRP A N 1
ATOM 1519 C CA . TRP A 1 191 ? -10.286 -7.502 -10.563 1.00 97.56 191 TRP A CA 1
ATOM 1520 C C . TRP A 1 191 ? -9.418 -6.271 -10.793 1.00 97.56 191 TRP A C 1
ATOM 1522 O O . TRP A 1 191 ? -8.526 -6.311 -11.641 1.00 97.56 191 TRP A O 1
ATOM 1532 N N . VAL A 1 192 ? -9.623 -5.195 -10.030 1.00 98.25 192 VAL A N 1
ATOM 1533 C CA . VAL A 1 192 ? -8.791 -3.990 -10.137 1.00 98.25 192 VAL A CA 1
ATOM 1534 C C . VAL A 1 192 ? -7.338 -4.317 -9.776 1.00 98.25 192 VAL A C 1
ATOM 1536 O O . VAL A 1 192 ? -6.431 -3.936 -10.518 1.00 98.25 192 VAL A O 1
ATOM 1539 N N . ALA A 1 193 ? -7.097 -5.067 -8.694 1.00 97.75 193 ALA A N 1
ATOM 1540 C CA . ALA A 1 193 ? -5.749 -5.481 -8.299 1.00 97.75 193 ALA A CA 1
ATOM 1541 C C . ALA A 1 193 ? -5.086 -6.340 -9.386 1.00 97.75 193 ALA A C 1
ATOM 1543 O O . ALA A 1 193 ? -3.948 -6.061 -9.783 1.00 97.75 193 ALA A O 1
ATOM 1544 N N . LEU A 1 194 ? -5.818 -7.319 -9.925 1.00 98.06 194 LEU A N 1
ATOM 1545 C CA . LEU A 1 194 ? -5.329 -8.220 -10.964 1.00 98.06 194 LEU A CA 1
ATOM 1546 C C . LEU A 1 194 ? -4.980 -7.467 -12.249 1.00 98.06 194 LEU A C 1
ATOM 1548 O O . LEU A 1 194 ? -3.882 -7.631 -12.782 1.00 98.06 194 LEU A O 1
ATOM 1552 N N . VAL A 1 195 ? -5.884 -6.611 -12.735 1.00 98.31 195 VAL A N 1
ATOM 1553 C CA . VAL A 1 195 ? -5.689 -5.841 -13.972 1.00 98.31 195 VAL A CA 1
ATOM 1554 C C . VAL A 1 195 ? -4.485 -4.915 -13.848 1.00 98.31 195 VAL A C 1
ATOM 1556 O O . VAL A 1 195 ? -3.642 -4.900 -14.745 1.00 98.31 195 VAL A O 1
ATOM 1559 N N . LEU A 1 196 ? -4.355 -4.177 -12.741 1.00 98.62 196 LEU A N 1
ATOM 1560 C CA . LEU A 1 196 ? -3.205 -3.295 -12.526 1.00 98.62 196 LEU A CA 1
ATOM 1561 C C . LEU A 1 196 ? -1.899 -4.084 -12.432 1.00 98.62 196 LEU A C 1
ATOM 1563 O O . LEU A 1 196 ? -0.910 -3.693 -13.055 1.00 98.62 196 LEU A O 1
ATOM 1567 N N . SER A 1 197 ? -1.903 -5.210 -11.714 1.00 98.38 197 SER A N 1
ATOM 1568 C CA . SER A 1 197 ? -0.721 -6.056 -11.556 1.00 98.38 197 SER A CA 1
ATOM 1569 C C . SER A 1 197 ? -0.259 -6.625 -12.897 1.00 98.38 197 SER A C 1
ATOM 1571 O O . SER A 1 197 ? 0.908 -6.485 -13.269 1.00 98.38 197 SER A O 1
ATOM 1573 N N . VAL A 1 198 ? -1.178 -7.218 -13.664 1.00 98.50 198 VAL A N 1
ATOM 1574 C CA . VAL A 1 198 ? -0.878 -7.812 -14.973 1.00 98.50 198 VAL A CA 1
ATOM 1575 C C . VAL A 1 198 ? -0.475 -6.744 -15.985 1.00 98.50 198 VAL A C 1
ATOM 1577 O O . VAL A 1 198 ? 0.478 -6.961 -16.728 1.00 98.50 198 VAL A O 1
ATOM 1580 N N . ALA A 1 199 ? -1.126 -5.575 -15.993 1.00 98.56 199 ALA A N 1
ATOM 1581 C CA . ALA A 1 199 ? -0.784 -4.474 -16.894 1.00 98.56 199 ALA A CA 1
ATOM 1582 C C . ALA A 1 199 ? 0.571 -3.823 -16.565 1.00 98.56 199 ALA A C 1
ATOM 1584 O O . ALA A 1 199 ? 1.264 -3.356 -17.474 1.00 98.56 199 ALA A O 1
ATOM 1585 N N . ALA A 1 200 ? 0.989 -3.812 -15.296 1.00 98.62 200 ALA A N 1
ATOM 1586 C CA . ALA A 1 200 ? 2.270 -3.240 -14.885 1.00 98.62 200 ALA A CA 1
ATOM 1587 C C . ALA A 1 200 ? 3.463 -3.905 -15.589 1.00 98.62 200 ALA A C 1
ATOM 1589 O O . ALA A 1 200 ? 4.412 -3.217 -15.971 1.00 98.62 200 ALA A O 1
ATOM 1590 N N . ILE A 1 201 ? 3.406 -5.223 -15.810 1.00 98.50 201 ILE A N 1
ATOM 1591 C CA . ILE A 1 201 ? 4.493 -6.001 -16.417 1.00 98.50 201 ILE A CA 1
ATOM 1592 C C . ILE A 1 201 ? 4.815 -5.551 -17.857 1.00 98.50 201 ILE A C 1
ATOM 1594 O O . ILE A 1 201 ? 5.937 -5.087 -18.091 1.00 98.50 201 ILE A O 1
ATOM 1598 N N . PRO A 1 202 ? 3.887 -5.611 -18.837 1.00 98.25 202 PRO A N 1
ATOM 1599 C CA . PRO A 1 202 ? 4.166 -5.184 -20.203 1.00 98.25 202 PRO A CA 1
ATOM 1600 C C . PRO A 1 202 ? 4.467 -3.683 -20.296 1.00 98.25 202 PRO A C 1
ATOM 1602 O O . PRO A 1 202 ? 5.291 -3.290 -21.122 1.00 98.25 202 PRO A O 1
ATOM 1605 N N . ILE A 1 203 ? 3.878 -2.839 -19.438 1.00 98.62 203 ILE A N 1
ATOM 1606 C CA . ILE A 1 203 ? 4.202 -1.404 -19.385 1.00 98.62 203 ILE A CA 1
ATOM 1607 C C . ILE A 1 203 ? 5.659 -1.206 -18.945 1.00 98.62 203 ILE A C 1
ATOM 1609 O O . ILE A 1 203 ? 6.412 -0.485 -19.602 1.00 98.62 203 ILE A O 1
ATOM 1613 N N . ALA A 1 204 ? 6.102 -1.883 -17.885 1.00 98.44 204 ALA A N 1
ATOM 1614 C CA . ALA A 1 204 ? 7.480 -1.801 -17.412 1.00 98.44 204 ALA A CA 1
ATOM 1615 C C . ALA A 1 204 ? 8.471 -2.323 -18.466 1.00 98.44 204 ALA A C 1
ATOM 1617 O O . ALA A 1 204 ? 9.476 -1.667 -18.762 1.00 98.44 204 ALA A O 1
ATOM 1618 N N . MET A 1 205 ? 8.148 -3.454 -19.105 1.00 98.12 205 MET A N 1
ATOM 1619 C CA . MET A 1 205 ? 8.911 -3.997 -20.231 1.00 98.12 205 MET A CA 1
ATOM 1620 C C . MET A 1 205 ? 8.990 -3.003 -21.394 1.00 98.12 205 MET A C 1
ATOM 1622 O O . MET A 1 205 ? 10.068 -2.810 -21.958 1.00 98.12 205 MET A O 1
ATOM 1626 N N . TYR A 1 206 ? 7.885 -2.335 -21.738 1.00 97.44 206 TYR A N 1
ATOM 1627 C CA . TYR A 1 206 ? 7.839 -1.325 -22.794 1.00 97.44 206 TYR A CA 1
ATOM 1628 C C . TYR A 1 206 ? 8.721 -0.112 -22.476 1.00 97.44 206 TYR A C 1
ATOM 1630 O O . TYR A 1 206 ? 9.477 0.340 -23.342 1.00 97.44 206 TYR A O 1
ATOM 1638 N N . GLY A 1 207 ? 8.696 0.387 -21.236 1.00 96.44 207 GLY A N 1
ATOM 1639 C CA . GLY A 1 207 ? 9.587 1.462 -20.790 1.00 96.44 207 GLY A CA 1
ATOM 1640 C C . GLY A 1 207 ? 11.061 1.109 -21.008 1.00 96.44 207 GLY A C 1
ATOM 1641 O O . GLY A 1 207 ? 11.838 1.914 -21.528 1.00 96.44 207 GLY A O 1
ATOM 1642 N N . THR A 1 208 ? 11.432 -0.139 -20.730 1.00 96.19 208 THR A N 1
ATOM 1643 C CA . THR A 1 208 ? 12.807 -0.634 -20.902 1.00 96.19 208 THR A CA 1
ATOM 1644 C C . THR A 1 208 ? 13.149 -0.910 -22.361 1.00 96.19 208 THR A C 1
ATOM 1646 O O . THR A 1 208 ? 14.216 -0.513 -22.825 1.00 96.19 208 THR A O 1
ATOM 1649 N N . ALA A 1 209 ? 12.231 -1.460 -23.154 1.00 93.56 209 ALA A N 1
ATOM 1650 C CA . ALA A 1 209 ? 12.405 -1.571 -24.603 1.00 93.56 209 ALA A CA 1
ATOM 1651 C C . ALA A 1 209 ? 12.632 -0.186 -25.242 1.00 93.56 209 ALA A C 1
ATOM 1653 O O . ALA A 1 209 ? 13.530 -0.002 -26.070 1.00 93.56 209 ALA A O 1
ATOM 1654 N N . ARG A 1 210 ? 11.894 0.835 -24.785 1.00 92.00 210 ARG A N 1
ATOM 1655 C CA . ARG A 1 210 ? 12.077 2.229 -25.204 1.00 92.00 210 ARG A CA 1
ATOM 1656 C C . ARG A 1 210 ? 13.422 2.796 -24.754 1.00 92.00 210 ARG A C 1
ATOM 1658 O O . ARG A 1 210 ? 14.043 3.524 -25.531 1.00 92.00 210 ARG A O 1
ATOM 1665 N N . LEU A 1 211 ? 13.915 2.458 -23.563 1.00 91.06 211 LEU A N 1
ATOM 1666 C CA . LEU A 1 211 ? 15.273 2.803 -23.120 1.00 91.06 211 LEU A CA 1
ATOM 1667 C C . LEU A 1 211 ? 16.329 2.205 -24.070 1.00 91.06 211 LEU A C 1
ATOM 1669 O O . LEU A 1 211 ? 17.299 2.874 -24.437 1.00 91.06 211 LEU A O 1
ATOM 1673 N N . LEU A 1 212 ? 16.105 0.973 -24.531 1.00 87.81 212 LEU A N 1
ATOM 1674 C CA . LEU A 1 212 ? 17.039 0.199 -25.348 1.00 87.81 212 LEU A CA 1
ATOM 1675 C C . LEU A 1 212 ? 16.934 0.434 -26.858 1.00 87.81 212 LEU A C 1
ATOM 1677 O O . LEU A 1 212 ? 17.775 -0.077 -27.592 1.00 87.81 212 LEU A O 1
ATOM 1681 N N . ARG A 1 213 ? 15.989 1.246 -27.349 1.00 80.38 213 ARG A N 1
ATOM 1682 C CA . ARG A 1 213 ? 15.762 1.448 -28.795 1.00 80.38 213 ARG A CA 1
ATOM 1683 C C . ARG A 1 213 ? 17.018 1.831 -29.592 1.00 80.38 213 ARG A C 1
ATOM 1685 O O . ARG A 1 213 ? 17.217 1.341 -30.694 1.00 80.38 213 ARG A O 1
ATOM 1692 N N . ASN A 1 214 ? 17.903 2.655 -29.025 1.00 70.62 214 ASN A N 1
ATOM 1693 C CA . ASN A 1 214 ? 19.144 3.080 -29.699 1.00 70.62 214 ASN A CA 1
ATOM 1694 C C . ASN A 1 214 ? 20.261 2.021 -29.606 1.00 70.62 214 ASN A C 1
ATOM 1696 O O . ASN A 1 214 ? 21.363 2.232 -30.106 1.00 70.62 214 ASN A O 1
ATOM 1700 N N . ARG A 1 215 ? 19.999 0.909 -28.909 1.00 67.62 215 ARG A N 1
ATOM 1701 C CA . ARG A 1 215 ? 20.919 -0.213 -28.698 1.00 67.62 215 ARG A CA 1
ATOM 1702 C C . ARG A 1 215 ? 20.587 -1.431 -29.569 1.00 67.62 215 ARG A C 1
ATOM 1704 O O . ARG A 1 215 ? 21.372 -2.379 -29.566 1.00 67.62 215 ARG A O 1
ATOM 1711 N N . ILE A 1 216 ? 19.494 -1.390 -30.334 1.00 65.94 216 ILE A N 1
ATOM 1712 C CA . ILE A 1 216 ? 19.136 -2.413 -31.331 1.00 65.94 216 ILE A CA 1
ATOM 1713 C C . ILE A 1 216 ? 20.274 -2.519 -32.367 1.00 65.94 216 ILE A C 1
ATOM 1715 O O . ILE A 1 216 ? 20.888 -1.507 -32.710 1.00 65.94 216 ILE A O 1
ATOM 1719 N N . GLY A 1 217 ? 20.620 -3.740 -32.789 1.00 57.22 217 GLY A N 1
ATOM 1720 C CA . GLY A 1 217 ? 21.731 -4.018 -33.714 1.00 57.22 217 GLY A CA 1
ATOM 1721 C C . GLY A 1 217 ? 23.095 -4.283 -33.055 1.00 57.22 217 GLY A C 1
ATOM 1722 O O . GLY A 1 217 ? 24.082 -4.478 -33.754 1.00 57.22 217 GLY A O 1
ATOM 1723 N N . GLY A 1 218 ? 23.185 -4.333 -31.720 1.00 61.09 218 GLY A N 1
ATOM 1724 C CA . GLY A 1 218 ? 24.431 -4.706 -31.028 1.00 61.09 218 GLY A CA 1
ATOM 1725 C C . GLY A 1 218 ? 25.583 -3.703 -31.208 1.00 61.09 218 GLY A C 1
ATOM 1726 O O . GLY A 1 218 ? 25.393 -2.590 -31.690 1.00 61.09 218 GLY A O 1
ATOM 1727 N N . VAL A 1 219 ? 26.789 -4.053 -30.747 1.00 58.22 219 VAL A N 1
ATOM 1728 C CA . VAL A 1 219 ? 27.956 -3.139 -30.740 1.00 58.22 219 VAL A CA 1
ATOM 1729 C C . VAL A 1 219 ? 28.408 -2.767 -32.158 1.00 58.22 219 VAL A C 1
ATOM 1731 O O . VAL A 1 219 ? 28.893 -1.658 -32.359 1.00 58.22 219 VAL A O 1
ATOM 1734 N N . THR A 1 220 ? 28.220 -3.660 -33.133 1.00 55.50 220 THR A N 1
ATOM 1735 C CA . THR A 1 220 ? 28.587 -3.436 -34.543 1.00 55.50 220 THR A CA 1
ATOM 1736 C C . THR A 1 220 ? 27.501 -2.749 -35.373 1.00 55.50 220 THR A C 1
ATOM 1738 O O . THR A 1 220 ? 27.794 -2.309 -36.476 1.00 55.50 220 THR A O 1
ATOM 1741 N N . GLY A 1 221 ? 26.267 -2.625 -34.867 1.00 61.06 221 GLY A N 1
ATOM 1742 C CA . GLY A 1 221 ? 25.123 -2.122 -35.642 1.00 61.06 221 GLY A CA 1
ATOM 1743 C C . GLY A 1 221 ? 24.503 -3.160 -36.589 1.00 61.06 221 GLY A C 1
ATOM 1744 O O . GLY A 1 221 ? 23.427 -2.917 -37.138 1.00 61.06 221 GLY A O 1
ATOM 1745 N N . ASP A 1 222 ? 25.128 -4.336 -36.715 1.00 64.25 222 ASP A N 1
ATOM 1746 C CA . ASP A 1 222 ? 24.679 -5.454 -37.535 1.00 64.25 222 ASP A CA 1
ATOM 1747 C C . ASP A 1 222 ? 24.251 -6.658 -36.683 1.00 64.25 222 ASP A C 1
ATOM 1749 O O . ASP A 1 222 ? 24.938 -7.083 -35.749 1.00 64.25 222 ASP A O 1
ATOM 1753 N N . GLY A 1 223 ? 23.092 -7.237 -37.016 1.00 72.31 223 GLY A N 1
ATOM 1754 C CA . GLY A 1 223 ? 22.535 -8.396 -36.314 1.00 72.31 223 GLY A CA 1
ATOM 1755 C C . GLY A 1 223 ? 21.018 -8.364 -36.149 1.00 72.31 223 GLY A C 1
ATOM 1756 O O . GLY A 1 223 ? 20.387 -7.311 -36.254 1.00 72.31 223 GLY A O 1
ATOM 1757 N N . TYR A 1 224 ? 20.446 -9.530 -35.855 1.00 82.38 224 TYR A N 1
ATOM 1758 C CA . TYR A 1 224 ? 19.080 -9.645 -35.345 1.00 82.38 224 TYR A CA 1
ATOM 1759 C C . TYR A 1 224 ? 19.121 -9.528 -33.820 1.00 82.38 224 TYR A C 1
ATOM 1761 O O . TYR A 1 224 ? 19.827 -10.291 -33.161 1.00 82.38 224 TYR A O 1
ATOM 1769 N N . THR A 1 225 ? 18.401 -8.560 -33.251 1.00 86.75 225 THR A N 1
ATOM 1770 C CA . THR A 1 225 ? 18.305 -8.386 -31.795 1.00 86.75 225 THR A CA 1
ATOM 1771 C C . THR A 1 225 ? 16.993 -8.971 -31.294 1.00 86.75 225 THR A C 1
ATOM 1773 O O . THR A 1 225 ? 15.930 -8.542 -31.725 1.00 86.75 225 THR A O 1
ATOM 1776 N N . LEU A 1 226 ? 17.079 -9.900 -30.349 1.00 91.19 226 LEU A N 1
ATOM 1777 C CA . LEU A 1 226 ? 15.958 -10.381 -29.556 1.00 91.19 226 LEU A CA 1
ATOM 1778 C C . LEU A 1 226 ? 15.879 -9.560 -28.267 1.00 91.19 226 LEU A C 1
ATOM 1780 O O . LEU A 1 226 ? 16.874 -9.393 -27.563 1.00 91.19 226 LEU A O 1
ATOM 1784 N N . LEU A 1 227 ? 14.699 -9.032 -27.968 1.00 93.00 227 LEU A N 1
ATOM 1785 C CA . LEU A 1 227 ? 14.361 -8.440 -26.677 1.00 93.00 227 LEU A CA 1
ATOM 1786 C C . LEU A 1 227 ? 13.692 -9.512 -25.822 1.00 93.00 227 LEU A C 1
ATOM 1788 O O . LEU A 1 227 ? 12.547 -9.873 -26.084 1.00 93.00 227 LEU A O 1
ATOM 1792 N N . LEU A 1 228 ? 14.421 -10.025 -24.833 1.00 95.56 228 LEU A N 1
ATOM 1793 C CA . LEU A 1 228 ? 13.968 -11.117 -23.975 1.00 95.56 228 LEU A CA 1
ATOM 1794 C C . LEU A 1 228 ? 13.623 -10.592 -22.574 1.00 95.56 228 LEU A C 1
ATOM 1796 O O . LEU A 1 228 ? 14.367 -9.757 -22.051 1.00 95.56 228 LEU A O 1
ATOM 1800 N N . PRO A 1 229 ? 12.524 -11.048 -21.949 1.00 96.94 229 PRO A N 1
ATOM 1801 C CA . PRO A 1 229 ? 12.179 -10.648 -20.590 1.00 96.94 229 PRO A CA 1
ATOM 1802 C C . PRO A 1 229 ? 13.174 -11.246 -19.592 1.00 96.94 229 PRO A C 1
ATOM 1804 O O . PRO A 1 229 ? 13.378 -12.455 -19.586 1.00 96.94 229 PRO A O 1
ATOM 1807 N N . LEU A 1 230 ? 13.788 -10.412 -18.751 1.00 96.69 230 LEU A N 1
ATOM 1808 C CA . LEU A 1 230 ? 14.678 -10.859 -17.671 1.00 96.69 230 LEU A CA 1
ATOM 1809 C C . LEU A 1 230 ? 14.089 -10.458 -16.322 1.00 96.69 230 LEU A C 1
ATOM 1811 O O . LEU A 1 230 ? 13.561 -11.306 -15.614 1.00 96.69 230 LEU A O 1
ATOM 1815 N N . GLY A 1 231 ? 14.094 -9.160 -16.000 1.00 96.56 231 GLY A N 1
ATOM 1816 C CA . GLY A 1 231 ? 13.538 -8.655 -14.743 1.00 96.56 231 GLY A CA 1
ATOM 1817 C C . GLY A 1 231 ? 12.053 -8.979 -14.574 1.00 96.56 231 GLY A C 1
ATOM 1818 O O . GLY A 1 231 ? 11.610 -9.253 -13.464 1.00 96.56 231 GLY A O 1
ATOM 1819 N N . ALA A 1 232 ? 11.304 -9.044 -15.680 1.00 97.62 232 ALA A N 1
ATOM 1820 C CA . ALA A 1 232 ? 9.903 -9.442 -15.648 1.00 97.62 232 ALA A CA 1
ATOM 1821 C C . ALA A 1 232 ? 9.730 -10.902 -15.182 1.00 97.62 232 ALA A C 1
ATOM 1823 O O . ALA A 1 232 ? 8.907 -11.155 -14.311 1.00 97.62 232 ALA A O 1
ATOM 1824 N N . ILE A 1 233 ? 10.557 -11.836 -15.681 1.00 97.75 233 ILE A N 1
ATOM 1825 C CA . ILE A 1 233 ? 10.563 -13.242 -15.232 1.00 97.75 233 ILE A CA 1
ATOM 1826 C C . ILE A 1 233 ? 10.950 -13.326 -13.755 1.00 97.75 233 ILE A C 1
ATOM 1828 O O . ILE A 1 233 ? 10.277 -14.015 -12.992 1.00 97.75 233 ILE A O 1
ATOM 1832 N N . VAL A 1 234 ? 11.997 -12.597 -13.346 1.00 96.94 234 VAL A N 1
ATOM 1833 C CA . VAL A 1 234 ? 12.452 -12.571 -11.946 1.00 96.94 234 VAL A CA 1
ATOM 1834 C C . VAL A 1 234 ? 11.320 -12.171 -11.008 1.00 96.94 234 VAL A C 1
ATOM 1836 O O . VAL A 1 234 ? 11.126 -12.821 -9.989 1.00 96.94 234 VAL A O 1
ATOM 1839 N N . TYR A 1 235 ? 10.554 -11.137 -11.359 1.00 97.31 235 TYR A N 1
ATOM 1840 C CA . TYR A 1 235 ? 9.454 -10.670 -10.524 1.00 97.31 235 TYR A CA 1
ATOM 1841 C C . TYR A 1 235 ? 8.298 -11.677 -10.456 1.00 97.31 235 TYR A C 1
ATOM 1843 O O . TYR A 1 235 ? 7.881 -12.044 -9.362 1.00 97.31 235 TYR A O 1
ATOM 1851 N N . ILE A 1 236 ? 7.800 -12.156 -11.603 1.00 96.00 236 ILE A N 1
ATOM 1852 C CA . ILE A 1 236 ? 6.591 -13.001 -11.634 1.00 96.00 236 ILE A CA 1
ATOM 1853 C C . ILE A 1 236 ? 6.820 -14.413 -11.074 1.00 96.00 236 ILE A C 1
ATOM 1855 O O . ILE A 1 236 ? 5.868 -15.072 -10.659 1.00 96.00 236 ILE A O 1
ATOM 1859 N N . ALA A 1 237 ? 8.071 -14.886 -11.060 1.00 95.19 237 ALA A N 1
ATOM 1860 C CA . ALA A 1 237 ? 8.427 -16.199 -10.530 1.00 95.19 237 ALA A CA 1
ATOM 1861 C C . ALA A 1 237 ? 8.316 -16.259 -8.999 1.00 95.19 237 ALA A C 1
ATOM 1863 O O . ALA A 1 237 ? 8.000 -17.311 -8.442 1.00 95.19 237 ALA A O 1
ATOM 1864 N N . VAL A 1 238 ? 8.527 -15.129 -8.315 1.00 93.56 238 VAL A N 1
ATOM 1865 C CA . VAL A 1 238 ? 8.482 -15.038 -6.850 1.00 93.56 238 VAL A CA 1
ATOM 1866 C C . VAL A 1 238 ? 7.044 -15.295 -6.371 1.00 93.56 238 VAL A C 1
ATOM 1868 O O . VAL A 1 238 ? 6.149 -14.535 -6.745 1.00 93.56 238 VAL A O 1
ATOM 1871 N N . PRO A 1 239 ? 6.775 -16.346 -5.566 1.00 92.56 239 PRO A N 1
ATOM 1872 C CA . PRO A 1 239 ? 5.413 -16.682 -5.137 1.00 92.56 239 PRO A CA 1
ATOM 1873 C C . PRO A 1 239 ? 4.649 -15.519 -4.474 1.00 92.56 239 PRO A C 1
ATOM 1875 O O . PRO A 1 239 ? 3.557 -15.218 -4.961 1.00 92.56 239 PRO A O 1
ATOM 1878 N N . PRO A 1 240 ? 5.247 -14.740 -3.542 1.00 93.19 240 PRO A N 1
ATOM 1879 C CA . PRO A 1 240 ? 4.601 -13.545 -2.996 1.00 93.19 240 PRO A CA 1
ATOM 1880 C C . PRO A 1 240 ? 4.118 -12.536 -4.046 1.00 93.19 240 PRO A C 1
ATOM 1882 O O . PRO A 1 240 ? 3.085 -11.905 -3.859 1.00 93.19 240 PRO A O 1
ATOM 1885 N N . ALA A 1 241 ? 4.818 -12.376 -5.177 1.00 95.38 241 ALA A N 1
ATOM 1886 C CA . ALA A 1 241 ? 4.381 -11.451 -6.226 1.00 95.38 241 ALA A CA 1
ATOM 1887 C C . ALA A 1 241 ? 3.042 -11.871 -6.855 1.00 95.38 241 ALA A C 1
ATOM 1889 O O . ALA A 1 241 ? 2.267 -11.013 -7.270 1.00 95.38 241 ALA A O 1
ATOM 1890 N N . ARG A 1 242 ? 2.764 -13.180 -6.914 1.00 94.38 242 ARG A N 1
ATOM 1891 C CA . ARG A 1 242 ? 1.495 -13.741 -7.401 1.00 94.38 242 ARG A CA 1
ATOM 1892 C C . ARG A 1 242 ? 0.417 -13.710 -6.324 1.00 94.38 242 ARG A C 1
ATOM 1894 O O . ARG A 1 242 ? -0.718 -13.371 -6.638 1.00 94.38 242 ARG A O 1
ATOM 1901 N N . ASP A 1 243 ? 0.779 -13.986 -5.073 1.00 93.69 243 ASP A N 1
ATOM 1902 C CA . ASP A 1 243 ? -0.162 -13.934 -3.949 1.00 93.69 243 ASP A CA 1
ATOM 1903 C C . ASP A 1 243 ? -0.693 -12.501 -3.747 1.00 93.69 243 ASP A C 1
ATOM 1905 O O . ASP A 1 243 ? -1.895 -12.287 -3.618 1.00 93.69 243 ASP A O 1
ATOM 1909 N N . PHE A 1 244 ? 0.172 -11.484 -3.816 1.00 96.06 244 PHE A N 1
ATOM 1910 C CA . PHE A 1 244 ? -0.229 -10.077 -3.668 1.00 96.06 244 PHE A CA 1
ATOM 1911 C C . PHE A 1 244 ? -0.815 -9.436 -4.938 1.00 96.06 244 PHE A C 1
ATOM 1913 O O . PHE A 1 244 ? -1.199 -8.266 -4.904 1.00 96.06 244 PHE A O 1
ATOM 1920 N N . ALA A 1 245 ? -0.925 -10.175 -6.048 1.00 96.62 245 ALA A N 1
ATOM 1921 C CA . ALA A 1 245 ? -1.517 -9.660 -7.285 1.00 96.62 245 ALA A CA 1
ATOM 1922 C C . ALA A 1 245 ? -3.050 -9.528 -7.212 1.00 96.62 245 ALA A C 1
ATOM 1924 O O . ALA A 1 245 ? -3.632 -8.779 -7.994 1.00 96.62 245 ALA A O 1
ATOM 1925 N N . THR A 1 246 ? -3.698 -10.246 -6.288 1.00 95.50 246 THR A N 1
ATOM 1926 C CA . THR A 1 246 ? -5.164 -10.265 -6.103 1.00 95.50 246 THR A CA 1
ATOM 1927 C C . THR A 1 246 ? -5.611 -9.973 -4.670 1.00 95.50 246 THR A C 1
ATOM 1929 O O . THR A 1 246 ? -6.809 -9.852 -4.448 1.00 95.50 246 THR A O 1
ATOM 1932 N N . SER A 1 247 ? -4.678 -9.776 -3.729 1.00 93.31 247 SER A N 1
ATOM 1933 C CA . SER A 1 247 ? -4.908 -9.773 -2.272 1.00 93.31 247 SER A CA 1
ATOM 1934 C C . SER A 1 247 ? -5.824 -8.669 -1.711 1.00 93.31 247 SER A C 1
ATOM 1936 O O . SER A 1 247 ? -5.852 -8.476 -0.499 1.00 93.31 247 SER A O 1
ATOM 1938 N N . GLY A 1 248 ? -6.475 -7.856 -2.546 1.00 92.69 248 GLY A N 1
ATOM 1939 C CA . GLY A 1 248 ? -7.249 -6.673 -2.140 1.00 92.69 248 GLY A CA 1
ATOM 1940 C C . GLY A 1 248 ? -6.412 -5.479 -1.649 1.00 92.69 248 GLY A C 1
ATOM 1941 O O . GLY A 1 248 ? -6.961 -4.416 -1.367 1.00 92.69 248 GLY A O 1
ATOM 1942 N N . LEU A 1 249 ? -5.085 -5.622 -1.585 1.00 94.75 249 LEU A N 1
ATOM 1943 C CA . LEU A 1 249 ? -4.146 -4.572 -1.178 1.00 94.75 249 LEU A CA 1
ATOM 1944 C C . LEU A 1 249 ? -3.625 -3.776 -2.382 1.00 94.75 249 LEU A C 1
ATOM 1946 O O . LEU A 1 249 ? -3.642 -4.228 -3.525 1.00 94.75 249 LEU A O 1
ATOM 1950 N N . GLU A 1 250 ? -3.042 -2.614 -2.112 1.00 95.75 250 GLU A N 1
ATOM 1951 C CA . GLU A 1 250 ? -2.585 -1.642 -3.105 1.00 95.75 250 GLU A CA 1
ATOM 1952 C C . GLU A 1 250 ? -1.328 -2.056 -3.904 1.00 95.75 250 GLU A C 1
ATOM 1954 O O . GLU A 1 250 ? -0.803 -1.264 -4.693 1.00 95.75 250 GLU A O 1
ATOM 1959 N N . ASN A 1 251 ? -0.809 -3.275 -3.717 1.00 96.06 251 ASN A N 1
ATOM 1960 C CA . ASN A 1 251 ? 0.431 -3.750 -4.348 1.00 96.06 251 ASN A CA 1
ATOM 1961 C C . ASN A 1 251 ? 0.384 -3.628 -5.880 1.00 96.06 251 ASN A C 1
ATOM 1963 O O . ASN A 1 251 ? 1.324 -3.102 -6.482 1.00 96.06 251 ASN A O 1
ATOM 1967 N N . GLY A 1 252 ? -0.731 -4.032 -6.500 1.00 96.75 252 GLY A N 1
ATOM 1968 C CA . GLY A 1 252 ? -0.944 -3.904 -7.945 1.00 96.75 252 GLY A CA 1
ATOM 1969 C C . GLY A 1 252 ? -0.901 -2.452 -8.426 1.00 96.75 252 GLY A C 1
ATOM 1970 O O . GLY A 1 252 ? -0.243 -2.139 -9.421 1.00 96.75 252 GLY A O 1
ATOM 1971 N N . LEU A 1 253 ? -1.518 -1.534 -7.671 1.00 98.31 253 LEU A N 1
ATOM 1972 C CA . LEU A 1 253 ? -1.464 -0.097 -7.948 1.00 98.31 253 LEU A CA 1
ATOM 1973 C C . LEU A 1 253 ? -0.030 0.446 -7.854 1.00 98.31 253 LEU A C 1
ATOM 1975 O O . LEU A 1 253 ? 0.364 1.271 -8.678 1.00 98.31 253 LEU A O 1
ATOM 1979 N N . CYS A 1 254 ? 0.769 -0.033 -6.901 1.00 98.38 254 CYS A N 1
ATOM 1980 C CA . CYS A 1 254 ? 2.150 0.414 -6.712 1.00 98.38 254 CYS A CA 1
ATOM 1981 C C . CYS A 1 254 ? 3.049 0.065 -7.894 1.00 98.38 254 CYS A C 1
ATOM 1983 O O . CYS A 1 254 ? 3.753 0.936 -8.417 1.00 98.38 254 CYS A O 1
ATOM 1985 N N . ILE A 1 255 ? 3.013 -1.194 -8.341 1.00 98.31 255 ILE A N 1
ATOM 1986 C CA . ILE A 1 255 ? 3.821 -1.626 -9.486 1.00 98.31 255 ILE A CA 1
ATOM 1987 C C . ILE A 1 255 ? 3.321 -1.005 -10.790 1.00 98.31 255 ILE A C 1
ATOM 1989 O O . ILE A 1 255 ? 4.137 -0.598 -11.618 1.00 98.31 255 ILE A O 1
ATOM 1993 N N . PHE A 1 256 ? 2.006 -0.829 -10.948 1.00 98.75 256 PHE A N 1
ATOM 1994 C CA . PHE A 1 256 ? 1.433 -0.127 -12.094 1.00 98.75 256 PHE A CA 1
ATOM 1995 C C . PHE A 1 256 ? 1.888 1.334 -12.144 1.00 98.75 256 PHE A C 1
ATOM 1997 O O . PHE A 1 256 ? 2.390 1.805 -13.169 1.00 98.75 256 PHE A O 1
ATOM 2004 N N . TRP A 1 257 ? 1.793 2.044 -11.017 1.00 98.69 257 TRP A N 1
ATOM 2005 C CA . TRP A 1 257 ? 2.251 3.423 -10.899 1.00 98.69 257 TRP A CA 1
ATOM 2006 C C . TRP A 1 257 ? 3.740 3.563 -11.230 1.00 98.69 257 TRP A C 1
ATOM 2008 O O . TRP A 1 257 ? 4.109 4.437 -12.024 1.00 98.69 257 TRP A O 1
ATOM 2018 N N . ALA A 1 258 ? 4.582 2.671 -10.698 1.00 98.69 258 ALA A N 1
ATOM 2019 C CA . ALA A 1 258 ? 6.018 2.657 -10.958 1.00 98.69 258 ALA A CA 1
ATOM 2020 C C . ALA A 1 258 ? 6.342 2.358 -12.434 1.00 98.69 258 ALA A C 1
ATOM 2022 O O . ALA A 1 258 ? 7.207 3.012 -13.021 1.00 98.69 258 ALA A O 1
ATOM 2023 N N . ALA A 1 259 ? 5.625 1.419 -13.060 1.00 98.75 259 ALA A N 1
ATOM 2024 C CA . ALA A 1 259 ? 5.784 1.070 -14.471 1.00 98.75 259 ALA A CA 1
ATOM 2025 C C . ALA A 1 259 ? 5.429 2.241 -15.404 1.00 98.75 259 ALA A C 1
ATOM 2027 O O . ALA A 1 259 ? 6.158 2.534 -16.360 1.00 98.75 259 ALA A O 1
ATOM 2028 N N . VAL A 1 260 ? 4.334 2.952 -15.114 1.00 98.75 260 VAL A N 1
ATOM 2029 C CA . VAL A 1 260 ? 3.935 4.149 -15.866 1.00 98.75 260 VAL A CA 1
ATOM 2030 C C . VAL A 1 260 ? 4.938 5.282 -15.641 1.00 98.75 260 VAL A C 1
ATOM 2032 O O . VAL A 1 260 ? 5.396 5.884 -16.615 1.00 98.75 260 VAL A O 1
ATOM 2035 N N . LEU A 1 261 ? 5.361 5.531 -14.395 1.00 98.69 261 LEU A N 1
ATOM 2036 C CA . LEU A 1 261 ? 6.377 6.541 -14.081 1.00 98.69 261 LEU A CA 1
ATOM 2037 C C . LEU A 1 261 ? 7.679 6.276 -14.849 1.00 98.69 261 LEU A C 1
ATOM 2039 O O . LEU A 1 261 ? 8.247 7.194 -15.443 1.00 98.69 261 LEU A O 1
ATOM 2043 N N . TRP A 1 262 ? 8.117 5.017 -14.899 1.00 98.31 262 TRP A N 1
ATOM 2044 C CA . TRP A 1 262 ? 9.274 4.592 -15.681 1.00 98.31 262 TRP A CA 1
ATOM 2045 C C . TRP A 1 262 ? 9.131 4.942 -17.164 1.00 98.31 262 TRP A C 1
ATOM 2047 O O . TRP A 1 262 ? 10.020 5.567 -17.748 1.00 98.31 262 TRP A O 1
ATOM 2057 N N . CYS A 1 263 ? 7.986 4.619 -17.770 1.00 97.81 263 CYS A N 1
ATOM 2058 C CA . CYS A 1 263 ? 7.701 4.969 -19.160 1.00 97.81 263 CYS A CA 1
ATOM 2059 C C . CYS A 1 263 ? 7.734 6.480 -19.397 1.00 97.81 263 CYS A C 1
ATOM 2061 O O . CYS A 1 263 ? 8.297 6.932 -20.401 1.00 97.81 263 CYS A O 1
ATOM 2063 N N . LEU A 1 264 ? 7.151 7.268 -18.492 1.00 97.94 264 LEU A N 1
ATOM 2064 C CA . LEU A 1 264 ? 7.114 8.725 -18.591 1.00 97.94 264 LEU A CA 1
ATOM 2065 C C . LEU A 1 264 ? 8.517 9.332 -18.465 1.00 97.94 264 LEU A C 1
ATOM 2067 O O . LEU A 1 264 ? 8.890 10.167 -19.292 1.00 97.94 264 LEU A O 1
ATOM 2071 N N . LEU A 1 265 ? 9.332 8.862 -17.518 1.00 97.25 265 LEU A N 1
ATOM 2072 C CA . LEU A 1 265 ? 10.712 9.316 -17.331 1.00 97.25 265 LEU A CA 1
ATOM 2073 C C . LEU A 1 265 ? 11.604 8.964 -18.525 1.00 97.25 265 LEU A C 1
ATOM 2075 O O . LEU A 1 265 ? 12.312 9.832 -19.036 1.00 97.25 265 LEU A O 1
ATOM 2079 N N . VAL A 1 266 ? 11.533 7.730 -19.035 1.00 95.75 266 VAL A N 1
ATOM 2080 C CA . VAL A 1 266 ? 12.279 7.318 -20.239 1.00 95.75 266 VAL A CA 1
ATOM 2081 C C . VAL A 1 266 ? 11.811 8.098 -21.471 1.00 95.75 266 VAL A C 1
ATOM 2083 O O . VAL A 1 266 ? 12.603 8.429 -22.356 1.00 95.75 266 VAL A O 1
ATOM 2086 N N . SER A 1 267 ? 10.519 8.417 -21.555 1.00 93.81 267 SER A N 1
ATOM 2087 C CA . SER A 1 267 ? 9.984 9.260 -22.626 1.00 93.81 267 SER A CA 1
ATOM 2088 C C . SER A 1 267 ? 10.528 10.681 -22.541 1.00 93.81 267 SER A C 1
ATOM 2090 O O . SER A 1 267 ? 10.949 11.232 -23.557 1.00 93.81 267 SER A O 1
ATOM 2092 N N . TRP A 1 268 ? 10.553 11.255 -21.339 1.00 94.38 268 TRP A N 1
ATOM 2093 C CA . TRP A 1 268 ? 11.067 12.591 -21.054 1.00 94.38 268 TRP A CA 1
ATOM 2094 C C . TRP A 1 268 ? 12.576 12.714 -21.295 1.00 94.38 268 TRP A C 1
ATOM 2096 O O . TRP A 1 268 ? 13.004 13.663 -21.951 1.00 94.38 268 TRP A O 1
ATOM 2106 N N . SER A 1 269 ? 13.371 11.720 -20.892 1.00 92.62 269 SER A N 1
ATOM 2107 C CA . SER A 1 269 ? 14.833 11.730 -21.048 1.00 92.62 269 SER A CA 1
ATOM 2108 C C . SER A 1 269 ? 15.317 11.597 -22.493 1.00 92.62 269 SER A C 1
ATOM 2110 O O . SER A 1 269 ? 16.514 11.656 -22.758 1.00 92.62 269 SER A O 1
ATOM 2112 N N . ARG A 1 270 ? 14.410 11.281 -23.421 1.00 88.62 270 ARG A N 1
ATOM 2113 C CA . ARG A 1 270 ? 14.699 11.086 -24.848 1.00 88.62 270 ARG A CA 1
ATOM 2114 C C . ARG A 1 270 ? 14.209 12.244 -25.715 1.00 88.62 270 ARG A C 1
ATOM 2116 O O . ARG A 1 270 ? 14.436 12.212 -26.924 1.00 88.62 270 ARG A O 1
ATOM 2123 N N . ARG A 1 271 ? 13.494 13.216 -25.143 1.00 87.38 271 ARG A N 1
ATOM 2124 C CA . ARG A 1 271 ? 13.033 14.394 -25.882 1.00 87.38 271 ARG A CA 1
ATOM 2125 C C . ARG A 1 271 ? 14.213 15.314 -26.191 1.00 87.38 271 ARG A C 1
ATOM 2127 O O . ARG A 1 271 ? 15.147 15.412 -25.403 1.00 87.38 271 ARG A O 1
ATOM 2134 N N . ALA A 1 272 ? 14.172 15.962 -27.354 1.00 75.00 272 ALA A N 1
ATOM 2135 C CA . ALA A 1 272 ? 15.179 16.947 -27.731 1.00 75.00 272 ALA A CA 1
ATOM 2136 C C . ALA A 1 272 ? 15.131 18.159 -26.787 1.00 75.00 272 ALA A C 1
ATOM 2138 O O . ALA A 1 272 ? 14.060 18.531 -26.297 1.00 75.00 272 ALA A O 1
ATOM 2139 N N . ASN A 1 273 ? 16.283 18.796 -26.569 1.00 68.81 273 ASN A N 1
ATOM 2140 C CA . ASN A 1 273 ? 16.358 20.045 -25.815 1.00 68.81 273 ASN A CA 1
ATOM 2141 C C . ASN A 1 273 ? 15.428 21.087 -26.457 1.00 68.81 273 ASN A C 1
ATOM 2143 O O . ASN A 1 273 ? 15.453 21.277 -27.670 1.00 68.81 273 ASN A O 1
ATOM 2147 N N . GLY A 1 274 ? 14.583 21.735 -25.651 1.00 65.38 274 GLY A N 1
ATOM 2148 C CA . GLY A 1 274 ? 13.585 22.692 -26.141 1.00 65.38 274 GLY A CA 1
ATOM 2149 C C . GLY A 1 274 ? 12.252 22.077 -26.587 1.00 65.38 274 GLY A C 1
ATOM 2150 O O . GLY A 1 274 ? 11.334 22.823 -26.912 1.00 65.38 274 GLY A O 1
ATOM 2151 N N . ALA A 1 275 ? 12.072 20.750 -26.532 1.00 73.81 275 ALA A N 1
ATOM 2152 C CA . ALA A 1 275 ? 10.777 20.120 -26.821 1.00 73.81 275 ALA A CA 1
ATOM 2153 C C . ALA A 1 275 ? 9.650 20.612 -25.890 1.00 73.81 275 ALA A C 1
ATOM 2155 O O . ALA A 1 275 ? 8.492 20.654 -26.302 1.00 73.81 275 ALA A O 1
ATOM 2156 N N . ASP A 1 276 ? 9.979 21.029 -24.665 1.00 74.38 276 ASP A N 1
ATOM 2157 C CA . ASP A 1 276 ? 9.033 21.633 -23.715 1.00 74.38 276 ASP A CA 1
ATOM 2158 C C . ASP A 1 276 ? 8.538 23.027 -24.131 1.00 74.38 276 ASP A C 1
ATOM 2160 O O . ASP A 1 276 ? 7.563 23.513 -23.567 1.00 74.38 276 ASP A O 1
ATOM 2164 N N . ALA A 1 277 ? 9.150 23.668 -25.135 1.00 73.94 277 ALA A N 1
ATOM 2165 C CA . ALA A 1 277 ? 8.606 24.889 -25.732 1.00 73.94 277 ALA A CA 1
ATOM 2166 C C . ALA A 1 277 ? 7.348 24.609 -26.576 1.00 73.94 277 ALA A C 1
ATOM 2168 O O . ALA A 1 277 ? 6.553 25.512 -26.835 1.00 73.94 277 ALA A O 1
ATOM 2169 N N . THR A 1 278 ? 7.141 23.356 -26.997 1.00 85.94 278 THR A N 1
ATOM 2170 C CA . THR A 1 278 ? 5.915 22.940 -27.685 1.00 85.94 278 THR A CA 1
ATOM 2171 C C . THR A 1 278 ? 4.799 22.665 -26.677 1.00 85.94 278 THR A C 1
ATOM 2173 O O . THR A 1 278 ? 5.051 22.144 -25.590 1.00 85.94 278 THR A O 1
ATOM 2176 N N . ARG A 1 279 ? 3.538 22.935 -27.054 1.00 86.44 279 ARG A N 1
ATOM 2177 C CA . ARG A 1 279 ? 2.371 22.634 -26.199 1.00 86.44 279 ARG A CA 1
ATOM 2178 C C . ARG A 1 279 ? 2.321 21.159 -25.780 1.00 86.44 279 ARG A C 1
ATOM 2180 O O . ARG A 1 279 ? 2.067 20.866 -24.618 1.00 86.44 279 ARG A O 1
ATOM 2187 N N . GLY A 1 280 ? 2.610 20.243 -26.708 1.00 88.88 280 GLY A N 1
ATOM 2188 C CA . GLY A 1 280 ? 2.622 18.803 -26.434 1.00 88.88 280 GLY A CA 1
ATOM 2189 C C . GLY A 1 280 ? 3.739 18.379 -25.476 1.00 88.88 280 GLY A C 1
ATOM 2190 O O . GLY A 1 280 ? 3.501 17.586 -24.568 1.00 88.88 280 GLY A O 1
ATOM 2191 N N . GLY A 1 281 ? 4.946 18.936 -25.628 1.00 88.31 281 GLY A N 1
ATOM 2192 C CA . GLY A 1 281 ? 6.056 18.674 -24.710 1.00 88.31 281 GLY A CA 1
ATOM 2193 C C . GLY A 1 281 ? 5.786 19.199 -23.301 1.00 88.31 281 GLY A C 1
ATOM 2194 O O . GLY A 1 281 ? 5.953 18.458 -22.332 1.00 88.31 281 GLY A O 1
ATOM 2195 N N . ALA A 1 282 ? 5.284 20.432 -23.192 1.00 90.50 282 ALA A N 1
ATOM 2196 C CA . ALA A 1 282 ? 4.891 21.020 -21.916 1.00 90.50 282 ALA A CA 1
ATOM 2197 C C . ALA A 1 282 ? 3.826 20.171 -21.204 1.00 90.50 282 ALA A C 1
ATOM 2199 O O . ALA A 1 282 ? 4.015 19.803 -20.045 1.00 90.50 282 ALA A O 1
ATOM 2200 N N . ALA A 1 283 ? 2.753 19.789 -21.907 1.00 94.19 283 ALA A N 1
ATOM 2201 C CA . ALA A 1 283 ? 1.694 18.943 -21.357 1.00 94.19 283 ALA A CA 1
ATOM 2202 C C . ALA A 1 283 ? 2.228 17.584 -20.874 1.00 94.19 283 ALA A C 1
ATOM 2204 O O . ALA A 1 283 ? 1.896 17.151 -19.774 1.00 94.19 283 ALA A O 1
ATOM 2205 N N . ALA A 1 284 ? 3.113 16.939 -21.641 1.00 95.00 284 ALA A N 1
ATOM 2206 C CA . ALA A 1 284 ? 3.722 15.670 -21.244 1.00 95.00 284 ALA A CA 1
ATOM 2207 C C . ALA A 1 284 ? 4.610 15.797 -19.991 1.00 95.00 284 ALA A C 1
ATOM 2209 O O . ALA A 1 284 ? 4.631 14.893 -19.157 1.00 95.00 284 ALA A O 1
ATOM 2210 N N . THR A 1 285 ? 5.344 16.905 -19.838 1.00 95.06 285 THR A N 1
ATOM 2211 C CA . THR A 1 285 ? 6.156 17.172 -18.635 1.00 95.06 285 THR A CA 1
ATOM 2212 C C . THR A 1 285 ? 5.284 17.465 -17.417 1.00 95.06 285 THR A C 1
ATOM 2214 O O . THR A 1 285 ? 5.569 16.957 -16.336 1.00 95.06 285 THR A O 1
ATOM 2217 N N . LEU A 1 286 ? 4.197 18.222 -17.585 1.00 96.69 286 LEU A N 1
ATOM 2218 C CA . LEU A 1 286 ? 3.230 18.462 -16.510 1.00 96.69 286 LEU A CA 1
ATOM 2219 C C . LEU A 1 286 ? 2.501 17.177 -16.108 1.00 96.69 286 LEU A C 1
ATOM 2221 O O . LEU A 1 286 ? 2.312 16.946 -14.922 1.00 96.69 286 LEU A O 1
ATOM 2225 N N . PHE A 1 287 ? 2.160 16.305 -17.059 1.00 97.94 287 PHE A N 1
ATOM 2226 C CA . PHE A 1 287 ? 1.573 15.000 -16.752 1.00 97.94 287 PHE A CA 1
ATOM 2227 C C . PHE A 1 287 ? 2.555 14.076 -16.019 1.00 97.94 287 PHE A C 1
ATOM 2229 O O . PHE A 1 287 ? 2.170 13.406 -15.068 1.00 97.94 287 PHE A O 1
ATOM 2236 N N . LEU A 1 288 ? 3.839 14.073 -16.400 1.00 97.94 288 LEU A N 1
ATOM 2237 C CA . LEU A 1 288 ? 4.881 13.382 -15.632 1.00 97.94 288 LEU A CA 1
ATOM 2238 C C . LEU A 1 288 ? 4.961 13.921 -14.197 1.00 97.94 288 LEU A C 1
ATOM 2240 O O . LEU A 1 288 ? 5.037 13.129 -13.262 1.00 97.94 288 LEU A O 1
ATOM 2244 N N . ALA A 1 289 ? 4.921 15.243 -14.020 1.00 98.06 289 ALA A N 1
ATOM 2245 C CA . ALA A 1 289 ? 4.932 15.866 -12.701 1.00 98.06 289 ALA A CA 1
ATOM 2246 C C . ALA A 1 289 ? 3.686 15.506 -11.878 1.00 98.06 289 ALA A C 1
ATOM 2248 O O . ALA A 1 289 ? 3.817 15.147 -10.713 1.00 98.06 289 ALA A O 1
ATOM 2249 N N . PHE A 1 290 ? 2.502 15.529 -12.496 1.00 98.25 290 PHE A N 1
ATOM 2250 C CA . PHE A 1 290 ? 1.251 15.069 -11.894 1.00 98.25 290 PHE A CA 1
ATOM 2251 C C . PHE A 1 290 ? 1.381 13.624 -11.412 1.00 98.25 290 PHE A C 1
ATOM 2253 O O . PHE A 1 290 ? 1.198 13.346 -10.232 1.00 98.25 290 PHE A O 1
ATOM 2260 N N . TRP A 1 291 ? 1.766 12.714 -12.314 1.00 98.44 291 TRP A N 1
ATOM 2261 C CA . TRP A 1 291 ? 1.873 11.288 -12.023 1.00 98.44 291 TRP A CA 1
ATOM 2262 C C . TRP A 1 291 ? 2.900 11.001 -10.926 1.00 98.44 291 TRP A C 1
ATOM 2264 O O . TRP A 1 291 ? 2.614 10.247 -10.001 1.00 98.44 291 TRP A O 1
ATOM 2274 N N . ALA A 1 292 ? 4.075 11.637 -10.985 1.00 98.31 292 ALA A N 1
ATOM 2275 C CA . ALA A 1 292 ? 5.092 11.529 -9.942 1.00 98.31 292 ALA A CA 1
ATOM 2276 C C . ALA A 1 292 ? 4.610 12.114 -8.600 1.00 98.31 292 ALA A C 1
ATOM 2278 O O . ALA A 1 292 ? 4.921 11.562 -7.547 1.00 98.31 292 ALA A O 1
ATOM 2279 N N . GLY A 1 293 ? 3.817 13.189 -8.638 1.00 97.62 293 GLY A N 1
ATOM 2280 C CA . GLY A 1 293 ? 3.192 13.815 -7.474 1.00 97.62 293 GLY A CA 1
ATOM 2281 C C . GLY A 1 293 ? 2.150 12.940 -6.777 1.00 97.62 293 GLY A C 1
ATOM 2282 O O . GLY A 1 293 ? 1.984 13.065 -5.572 1.00 97.62 293 GLY A O 1
ATOM 2283 N N . LEU A 1 294 ? 1.509 11.992 -7.473 1.00 97.69 294 LEU A N 1
ATOM 2284 C CA . LEU A 1 294 ? 0.558 11.049 -6.860 1.00 97.69 294 LEU A CA 1
ATOM 2285 C C . LEU A 1 294 ? 1.204 10.064 -5.874 1.00 97.69 294 LEU A C 1
ATOM 2287 O O . LEU A 1 294 ? 0.487 9.417 -5.114 1.00 97.69 294 LEU A O 1
ATOM 2291 N N . ALA A 1 295 ? 2.534 9.950 -5.866 1.00 97.44 295 ALA A N 1
ATOM 2292 C CA . ALA A 1 295 ? 3.282 8.991 -5.060 1.00 97.44 295 ALA A CA 1
ATOM 2293 C C . ALA A 1 295 ? 2.806 8.841 -3.593 1.00 97.44 295 ALA A C 1
ATOM 2295 O O . ALA A 1 295 ? 2.431 7.726 -3.237 1.00 97.44 295 ALA A O 1
ATOM 2296 N N . PRO A 1 296 ? 2.737 9.903 -2.757 1.00 95.56 296 PRO A N 1
ATOM 2297 C CA . PRO A 1 296 ? 2.268 9.805 -1.369 1.00 95.56 296 PRO A CA 1
ATOM 2298 C C . PRO A 1 296 ? 0.814 9.337 -1.216 1.00 95.56 296 PRO A C 1
ATOM 2300 O O . PRO A 1 296 ? 0.464 8.822 -0.159 1.00 95.56 296 PRO A O 1
ATOM 2303 N N . LEU A 1 297 ? -0.034 9.517 -2.237 1.00 96.25 297 LEU A N 1
ATOM 2304 C CA . LEU A 1 297 ? -1.421 9.037 -2.227 1.00 96.25 297 LEU A CA 1
ATOM 2305 C C . LEU A 1 297 ? -1.516 7.563 -2.627 1.00 96.25 297 LEU A C 1
ATOM 2307 O O . LEU A 1 297 ? -2.434 6.878 -2.181 1.00 96.25 297 LEU A O 1
ATOM 2311 N N . VAL A 1 298 ? -0.584 7.080 -3.457 1.00 96.94 298 VAL A N 1
ATOM 2312 C CA . VAL A 1 298 ? -0.454 5.653 -3.777 1.00 96.94 298 VAL A CA 1
ATOM 2313 C C . VAL A 1 298 ? 0.032 4.909 -2.544 1.00 96.94 298 VAL A C 1
ATOM 2315 O O . VAL A 1 298 ? -0.704 4.079 -2.028 1.00 96.94 298 VAL A O 1
ATOM 2318 N N . ARG A 1 299 ? 1.222 5.240 -2.039 1.00 93.38 299 ARG A N 1
ATOM 2319 C CA . ARG A 1 299 ? 1.720 4.795 -0.731 1.00 93.38 299 ARG A CA 1
ATOM 2320 C C . ARG A 1 299 ? 2.729 5.810 -0.188 1.00 93.38 299 ARG A C 1
ATOM 2322 O O . ARG A 1 299 ? 3.535 6.320 -0.974 1.00 93.38 299 ARG A O 1
ATOM 2329 N N . PRO A 1 300 ? 2.751 6.088 1.127 1.00 91.75 300 PRO A N 1
ATOM 2330 C CA . PRO A 1 300 ? 3.638 7.098 1.702 1.00 91.75 300 PRO A CA 1
ATOM 2331 C C . PRO A 1 300 ? 5.122 6.927 1.343 1.00 91.75 300 PRO A C 1
ATOM 2333 O O . PRO A 1 300 ? 5.783 7.904 0.998 1.00 91.75 300 PRO A O 1
ATOM 2336 N N . GLU A 1 301 ? 5.659 5.706 1.346 1.00 91.38 301 GLU A N 1
ATOM 2337 C CA . GLU A 1 301 ? 7.075 5.456 1.053 1.00 91.38 301 GLU A CA 1
ATOM 2338 C C . GLU A 1 301 ? 7.441 5.674 -0.424 1.00 91.38 301 GLU A C 1
ATOM 2340 O O . GLU A 1 301 ? 8.589 5.993 -0.744 1.00 91.38 301 GLU A O 1
ATOM 2345 N N . LEU A 1 302 ? 6.469 5.579 -1.341 1.00 96.19 302 LEU A N 1
ATOM 2346 C CA . LEU A 1 302 ? 6.700 5.881 -2.755 1.00 96.19 302 LEU A CA 1
ATOM 2347 C C . LEU A 1 302 ? 6.933 7.369 -2.994 1.00 96.19 302 LEU A C 1
ATOM 2349 O O . LEU A 1 302 ? 7.482 7.725 -4.041 1.00 96.19 302 LEU A O 1
ATOM 2353 N N . ALA A 1 303 ? 6.615 8.235 -2.024 1.00 95.50 303 ALA A N 1
ATOM 2354 C CA . ALA A 1 303 ? 6.984 9.646 -2.064 1.00 95.50 303 ALA A CA 1
ATOM 2355 C C . ALA A 1 303 ? 8.495 9.845 -2.268 1.00 95.50 303 ALA A C 1
ATOM 2357 O O . ALA A 1 303 ? 8.890 10.825 -2.894 1.00 95.50 303 ALA A O 1
ATOM 2358 N N . VAL A 1 304 ? 9.341 8.898 -1.838 1.00 96.62 304 VAL A N 1
ATOM 2359 C CA . VAL A 1 304 ? 10.782 8.901 -2.147 1.00 96.62 304 VAL A CA 1
ATOM 2360 C C . VAL A 1 304 ? 11.021 8.766 -3.653 1.00 96.62 304 VAL A C 1
ATOM 2362 O O . VAL A 1 304 ? 11.779 9.540 -4.236 1.00 96.62 304 VAL A O 1
ATOM 2365 N N . VAL A 1 305 ? 10.346 7.817 -4.308 1.00 97.94 305 VAL A N 1
ATOM 2366 C CA . VAL A 1 305 ? 10.480 7.567 -5.752 1.00 97.94 305 VAL A CA 1
ATOM 2367 C C . VAL A 1 305 ? 9.933 8.738 -6.565 1.00 97.94 305 VAL A C 1
ATOM 2369 O O . VAL A 1 305 ? 10.625 9.252 -7.446 1.00 97.94 305 VAL A O 1
ATOM 2372 N N . GLY A 1 306 ? 8.723 9.200 -6.239 1.00 97.56 306 GLY A N 1
ATOM 2373 C CA . GLY A 1 306 ? 8.108 10.361 -6.883 1.00 97.56 306 GLY A CA 1
ATOM 2374 C C . GLY A 1 306 ? 8.913 11.640 -6.652 1.00 97.56 306 GLY A C 1
ATOM 2375 O O . GLY A 1 306 ? 9.169 12.389 -7.591 1.00 97.56 306 GLY A O 1
ATOM 2376 N N . GLY A 1 307 ? 9.397 11.856 -5.427 1.00 97.56 307 GLY A N 1
ATOM 2377 C CA . GLY A 1 307 ? 10.209 13.007 -5.043 1.00 97.56 307 GLY A CA 1
ATOM 2378 C C . GLY A 1 307 ? 11.541 13.067 -5.785 1.00 97.56 307 GLY A C 1
ATOM 2379 O O . GLY A 1 307 ? 11.870 14.105 -6.354 1.00 97.56 307 GLY A O 1
ATOM 2380 N N . ILE A 1 308 ? 12.280 11.956 -5.869 1.00 98.00 308 ILE A N 1
ATOM 2381 C CA . ILE A 1 308 ? 13.529 11.889 -6.646 1.00 98.00 308 ILE A CA 1
ATOM 2382 C C . ILE A 1 308 ? 13.259 12.153 -8.135 1.00 98.00 308 ILE A C 1
ATOM 2384 O O . ILE A 1 308 ? 14.008 12.901 -8.769 1.00 98.00 308 ILE A O 1
ATOM 2388 N N . ALA A 1 309 ? 12.173 11.605 -8.690 1.00 97.56 309 ALA A N 1
ATOM 2389 C CA . ALA A 1 309 ? 11.766 11.878 -10.068 1.00 97.56 309 ALA A CA 1
ATOM 2390 C C . ALA A 1 309 ? 11.440 13.369 -10.293 1.00 97.56 309 ALA A C 1
ATOM 2392 O O . ALA A 1 309 ? 11.890 13.957 -11.276 1.00 97.56 309 ALA A O 1
ATOM 2393 N N . LEU A 1 310 ? 10.713 14.005 -9.370 1.00 97.56 310 LEU A N 1
ATOM 2394 C CA . LEU A 1 310 ? 10.376 15.430 -9.432 1.00 97.56 310 LEU A CA 1
ATOM 2395 C C . LEU A 1 310 ? 11.609 16.325 -9.285 1.00 97.56 310 LEU A C 1
ATOM 2397 O O . LEU A 1 310 ? 11.749 17.282 -10.042 1.00 97.56 310 LEU A O 1
ATOM 2401 N N . VAL A 1 311 ? 12.530 16.000 -8.373 1.00 97.00 311 VAL A N 1
ATOM 2402 C CA . VAL A 1 311 ? 13.810 16.710 -8.214 1.00 97.00 311 VAL A CA 1
ATOM 2403 C C . VAL A 1 311 ? 14.626 16.628 -9.503 1.00 97.00 311 VAL A C 1
ATOM 2405 O O . VAL A 1 311 ? 15.133 17.647 -9.974 1.00 97.00 311 VAL A O 1
ATOM 2408 N N . LEU A 1 312 ? 14.695 15.446 -10.125 1.00 95.12 312 LEU A N 1
ATOM 2409 C CA . LEU A 1 312 ? 15.376 15.258 -11.406 1.00 95.12 312 LEU A CA 1
ATOM 2410 C C . LEU A 1 312 ? 14.773 16.145 -12.508 1.00 95.12 312 LEU A C 1
ATOM 2412 O O . LEU A 1 312 ? 15.513 16.817 -13.229 1.00 95.12 312 LEU A O 1
ATOM 2416 N N . VAL A 1 313 ? 13.441 16.182 -12.618 1.00 93.75 313 VAL A N 1
ATOM 2417 C CA . VAL A 1 313 ? 12.728 17.010 -13.605 1.00 93.75 313 VAL A CA 1
ATOM 2418 C C . VAL A 1 313 ? 12.884 18.504 -13.308 1.00 93.75 313 VAL A C 1
ATOM 2420 O O . VAL A 1 313 ? 13.068 19.294 -14.228 1.00 93.75 313 VAL A O 1
ATOM 2423 N N . PHE A 1 314 ? 12.852 18.916 -12.042 1.00 93.75 314 PHE A N 1
ATOM 2424 C CA . PHE A 1 314 ? 12.952 20.321 -11.644 1.00 93.75 314 PHE A CA 1
ATOM 2425 C C . PHE A 1 314 ? 14.342 20.920 -11.917 1.00 93.75 314 PHE A C 1
ATOM 2427 O O . PHE A 1 314 ? 14.456 22.073 -12.348 1.00 93.75 314 PHE A O 1
ATOM 2434 N N . LEU A 1 315 ? 15.398 20.132 -11.679 1.00 92.00 315 LEU A N 1
ATOM 2435 C CA . LEU A 1 315 ? 16.799 20.530 -11.866 1.00 92.00 315 LEU A CA 1
ATOM 2436 C C . LEU A 1 315 ? 17.261 20.468 -13.334 1.00 92.00 315 LEU A C 1
ATOM 2438 O O . LEU A 1 315 ? 18.282 21.063 -13.697 1.00 92.00 315 LEU A O 1
ATOM 2442 N N . ALA A 1 316 ? 16.504 19.787 -14.192 1.00 88.69 316 ALA A N 1
ATOM 2443 C CA . ALA A 1 316 ? 16.703 19.768 -15.635 1.00 88.69 316 ALA A CA 1
ATOM 2444 C C . ALA A 1 316 ? 16.417 21.142 -16.294 1.00 88.69 316 ALA A C 1
ATOM 2446 O O . ALA A 1 316 ? 15.872 22.057 -15.654 1.00 88.69 316 ALA A O 1
ATOM 2447 N N . PRO A 1 317 ? 16.819 21.340 -17.567 1.00 84.69 317 PRO A N 1
ATOM 2448 C CA . PRO A 1 317 ? 16.705 22.632 -18.237 1.00 84.69 317 PRO A CA 1
ATOM 2449 C C . PRO A 1 317 ? 15.243 22.955 -18.586 1.00 84.69 317 PRO A C 1
ATOM 2451 O O . PRO A 1 317 ? 14.763 22.667 -19.679 1.00 84.69 317 PRO A O 1
ATOM 2454 N N . LEU A 1 318 ? 14.542 23.592 -17.646 1.00 86.75 318 LEU A N 1
ATOM 2455 C CA . LEU A 1 318 ? 13.166 24.076 -17.778 1.00 86.75 318 LEU A CA 1
ATOM 2456 C C . LEU A 1 318 ? 13.094 25.599 -17.615 1.00 86.75 318 LEU A C 1
ATOM 2458 O O . LEU A 1 318 ? 13.864 26.201 -16.865 1.00 86.75 318 LEU A O 1
ATOM 2462 N N . SER A 1 319 ? 12.114 26.222 -18.275 1.00 88.56 319 SER A N 1
ATOM 2463 C CA . SER A 1 319 ? 11.779 27.628 -18.027 1.00 88.56 319 SER A CA 1
ATOM 2464 C C . SER A 1 319 ? 11.175 27.808 -16.629 1.00 88.56 319 SER A C 1
ATOM 2466 O O . SER A 1 319 ? 10.573 26.888 -16.073 1.00 88.56 319 SER A O 1
ATOM 2468 N N . TRP A 1 320 ? 11.277 29.013 -16.058 1.00 89.88 320 TRP A N 1
ATOM 2469 C CA . TRP A 1 320 ? 10.703 29.304 -14.737 1.00 89.88 320 TRP A CA 1
ATOM 2470 C C . TRP A 1 320 ? 9.190 29.040 -14.673 1.00 89.88 320 TRP A C 1
ATOM 2472 O O . TRP A 1 320 ? 8.711 28.426 -13.724 1.00 89.88 320 TRP A O 1
ATOM 2482 N N . LYS A 1 321 ? 8.447 29.412 -15.726 1.00 92.31 321 LYS A N 1
ATOM 2483 C CA . LYS A 1 321 ? 7.004 29.134 -15.836 1.00 92.31 321 LYS A CA 1
ATOM 2484 C C . LYS A 1 321 ? 6.707 27.632 -15.758 1.00 92.31 321 LYS A C 1
ATOM 2486 O O . LYS A 1 321 ? 5.793 27.227 -15.049 1.00 92.31 321 LYS A O 1
ATOM 2491 N N . MET A 1 322 ? 7.508 26.807 -16.438 1.00 93.31 322 MET A N 1
ATOM 2492 C CA . MET A 1 322 ? 7.362 25.350 -16.390 1.00 93.31 322 MET A CA 1
ATOM 2493 C C . MET A 1 322 ? 7.729 24.773 -15.025 1.00 93.31 322 MET A C 1
ATOM 2495 O O . MET A 1 322 ? 7.058 23.855 -14.574 1.00 93.31 322 MET A O 1
ATOM 2499 N N . ARG A 1 323 ? 8.737 25.321 -14.335 1.00 94.38 323 ARG A N 1
ATOM 2500 C CA . ARG A 1 323 ? 9.077 24.902 -12.964 1.00 94.38 323 ARG A CA 1
ATOM 2501 C C . ARG A 1 323 ? 7.929 25.148 -11.992 1.00 94.38 323 ARG A C 1
ATOM 2503 O O . ARG A 1 323 ? 7.578 24.246 -11.240 1.00 94.38 323 ARG A O 1
ATOM 2510 N N . VAL A 1 324 ? 7.314 26.331 -12.049 1.00 95.88 324 VAL A N 1
ATOM 2511 C CA . VAL A 1 324 ? 6.114 26.638 -11.254 1.00 95.88 324 VAL A CA 1
ATOM 2512 C C . VAL A 1 324 ? 4.981 25.675 -11.610 1.00 95.88 324 VAL A C 1
ATOM 2514 O O . VAL A 1 324 ? 4.380 25.094 -10.713 1.00 95.88 324 VAL A O 1
ATOM 2517 N N . GLY A 1 325 ? 4.741 25.434 -12.904 1.00 95.75 325 GLY A N 1
ATOM 2518 C CA . GLY A 1 325 ? 3.735 24.471 -13.359 1.00 95.75 325 GLY A CA 1
ATOM 2519 C C . GLY A 1 325 ? 3.969 23.052 -12.828 1.00 95.75 325 GLY A C 1
ATOM 2520 O O . GLY A 1 325 ? 3.035 22.436 -12.328 1.00 95.75 325 GLY A O 1
ATOM 2521 N N . VAL A 1 326 ? 5.210 22.556 -12.875 1.00 96.12 326 VAL A N 1
ATOM 2522 C CA . VAL A 1 326 ? 5.603 21.244 -12.329 1.00 96.12 326 VAL A CA 1
ATOM 2523 C C . VAL A 1 326 ? 5.300 21.161 -10.835 1.00 96.12 326 VAL A C 1
ATOM 2525 O O . VAL A 1 326 ? 4.686 20.190 -10.407 1.00 96.12 326 VAL A O 1
ATOM 2528 N N . VAL A 1 327 ? 5.678 22.178 -10.053 1.00 96.88 327 VAL A N 1
ATOM 2529 C CA . VAL A 1 327 ? 5.429 22.202 -8.602 1.00 96.88 327 VAL A CA 1
ATOM 2530 C C . VAL A 1 327 ? 3.931 22.217 -8.303 1.00 96.88 327 VAL A C 1
ATOM 2532 O O . VAL A 1 327 ? 3.464 21.402 -7.514 1.00 96.88 327 VAL A O 1
ATOM 2535 N N . VAL A 1 328 ? 3.167 23.098 -8.953 1.00 97.19 328 VAL A N 1
ATOM 2536 C CA . VAL A 1 328 ? 1.720 23.224 -8.720 1.00 97.19 328 VAL A CA 1
ATOM 2537 C C . VAL A 1 328 ? 0.994 21.929 -9.079 1.00 97.19 328 VAL A C 1
ATOM 2539 O O . VAL A 1 328 ? 0.224 21.416 -8.274 1.00 97.19 328 VAL A O 1
ATOM 2542 N N . VAL A 1 329 ? 1.263 21.368 -10.259 1.00 97.31 329 VAL A N 1
ATOM 2543 C CA . VAL A 1 329 ? 0.579 20.165 -10.748 1.00 97.31 329 VAL A CA 1
ATOM 2544 C C . VAL A 1 329 ? 0.968 18.917 -9.948 1.00 97.31 329 VAL A C 1
ATOM 2546 O O . VAL A 1 329 ? 0.113 18.072 -9.699 1.00 97.31 329 VAL A O 1
ATOM 2549 N N . ALA A 1 330 ? 2.223 18.806 -9.503 1.00 97.38 330 ALA A N 1
ATOM 2550 C CA . ALA A 1 330 ? 2.648 17.712 -8.632 1.00 97.38 330 ALA A CA 1
ATOM 2551 C C . ALA A 1 330 ? 2.049 17.814 -7.219 1.00 97.38 330 ALA A C 1
ATOM 2553 O O . ALA A 1 330 ? 1.791 16.792 -6.590 1.00 97.38 330 ALA A O 1
ATOM 2554 N N . ALA A 1 331 ? 1.834 19.033 -6.710 1.00 96.88 331 ALA A N 1
ATOM 2555 C CA . ALA A 1 331 ? 1.424 19.263 -5.326 1.00 96.88 331 ALA A CA 1
ATOM 2556 C C . ALA A 1 331 ? -0.093 19.375 -5.125 1.00 96.88 331 ALA A C 1
ATOM 2558 O O . ALA A 1 331 ? -0.563 19.084 -4.029 1.00 96.88 331 ALA A O 1
ATOM 2559 N N . VAL A 1 332 ? -0.867 19.782 -6.138 1.00 96.25 332 VAL A N 1
ATOM 2560 C CA . VAL A 1 332 ? -2.283 20.162 -5.966 1.00 96.25 332 VAL A CA 1
ATOM 2561 C C . VAL A 1 332 ? -3.122 19.083 -5.279 1.00 96.25 332 VAL A C 1
ATOM 2563 O O . VAL A 1 332 ? -3.808 19.375 -4.301 1.00 96.25 332 VAL A O 1
ATOM 2566 N N . LEU A 1 333 ? -3.035 17.833 -5.742 1.00 96.38 333 LEU A N 1
ATOM 2567 C CA . LEU A 1 333 ? -3.844 16.746 -5.199 1.00 96.38 333 LEU A CA 1
ATOM 2568 C C . LEU A 1 333 ? -3.289 16.219 -3.862 1.00 96.38 333 LEU A C 1
ATOM 2570 O O . LEU A 1 333 ? -4.068 16.147 -2.912 1.00 96.38 333 LEU A O 1
ATOM 2574 N N . PRO A 1 334 ? -1.979 15.918 -3.716 1.00 96.62 334 PRO A N 1
ATOM 2575 C CA . PRO A 1 334 ? -1.427 15.482 -2.432 1.00 96.62 334 PRO A CA 1
ATOM 2576 C C . PRO A 1 334 ? -1.586 16.509 -1.313 1.00 96.62 334 PRO A C 1
ATOM 2578 O O . PRO A 1 334 ? -1.978 16.150 -0.208 1.00 96.62 334 PRO A O 1
ATOM 2581 N N . VAL A 1 335 ? -1.316 17.790 -1.586 1.00 96.88 335 VAL A N 1
ATOM 2582 C CA . VAL A 1 335 ? -1.444 18.859 -0.584 1.00 96.88 335 VAL A CA 1
ATOM 2583 C C . VAL A 1 335 ? -2.912 19.117 -0.264 1.00 96.88 335 VAL A C 1
ATOM 2585 O O . VAL A 1 335 ? -3.255 19.262 0.906 1.00 96.88 335 VAL A O 1
ATOM 2588 N N . GLY A 1 336 ? -3.790 19.120 -1.273 1.00 97.19 336 GLY A N 1
ATOM 2589 C CA . GLY A 1 336 ? -5.233 19.241 -1.061 1.00 97.19 336 GLY A CA 1
ATOM 2590 C C . GLY A 1 336 ? -5.772 18.135 -0.153 1.00 97.19 336 GLY A C 1
ATOM 2591 O O . GLY A 1 336 ? -6.456 18.422 0.830 1.00 97.19 336 GLY A O 1
ATOM 2592 N N . TYR A 1 337 ? -5.392 16.882 -0.420 1.00 96.69 337 TYR A N 1
ATOM 2593 C CA . TYR A 1 337 ? -5.770 15.760 0.434 1.00 96.69 337 TYR A CA 1
ATOM 2594 C C . TYR A 1 337 ? -5.127 15.839 1.821 1.00 96.69 337 TYR A C 1
ATOM 2596 O O . TYR A 1 337 ? -5.788 15.539 2.805 1.00 96.69 337 TYR A O 1
ATOM 2604 N N . GLN A 1 338 ? -3.878 16.293 1.939 1.00 96.56 338 GLN A N 1
ATOM 2605 C CA . GLN A 1 338 ? -3.223 16.456 3.237 1.00 96.56 338 GLN A CA 1
ATOM 2606 C C . GLN A 1 338 ? -3.953 17.479 4.123 1.00 96.56 338 GLN A C 1
ATOM 2608 O O . GLN A 1 338 ? -4.157 17.229 5.308 1.00 96.56 338 GLN A O 1
ATOM 2613 N N . ILE A 1 339 ? -4.403 18.603 3.555 1.00 96.69 339 ILE A N 1
ATOM 2614 C CA . ILE A 1 339 ? -5.220 19.595 4.274 1.00 96.69 339 ILE A CA 1
ATOM 2615 C C . ILE A 1 339 ? -6.554 18.976 4.702 1.00 96.69 339 ILE A C 1
ATOM 2617 O O . ILE A 1 339 ? -6.977 19.156 5.847 1.00 96.69 339 ILE A O 1
ATOM 2621 N N . PHE A 1 340 ? -7.202 18.228 3.802 1.00 95.94 340 PHE A N 1
ATOM 2622 C CA . PHE A 1 340 ? -8.421 17.491 4.123 1.00 95.94 340 PHE A CA 1
ATOM 2623 C C . PHE A 1 340 ? -8.188 16.500 5.269 1.00 95.94 340 PHE A C 1
ATOM 2625 O O . PHE A 1 340 ? -8.920 16.546 6.250 1.00 95.94 340 PHE A O 1
ATOM 2632 N N . ARG A 1 341 ? -7.137 15.675 5.199 1.00 95.75 341 ARG A N 1
ATOM 2633 C CA . ARG A 1 341 ? -6.769 14.686 6.219 1.00 95.75 341 ARG A CA 1
ATOM 2634 C C . ARG A 1 341 ? -6.591 15.337 7.586 1.00 95.75 341 ARG A C 1
ATOM 2636 O O . ARG A 1 341 ? -7.190 14.894 8.562 1.00 95.75 341 ARG A O 1
ATOM 2643 N N . MET A 1 342 ? -5.821 16.419 7.645 1.00 96.12 342 MET A N 1
ATOM 2644 C CA . MET A 1 342 ? -5.552 17.127 8.895 1.00 96.12 342 MET A CA 1
ATOM 2645 C C . MET A 1 342 ? -6.821 17.723 9.506 1.00 96.12 342 MET A C 1
ATOM 2647 O O . MET A 1 342 ? -7.012 17.641 10.714 1.00 96.12 342 MET A O 1
ATOM 2651 N N . GLY A 1 343 ? -7.706 18.316 8.702 1.00 95.44 343 GLY A N 1
ATOM 2652 C CA . GLY A 1 343 ? -8.944 18.890 9.226 1.00 95.44 343 GLY A CA 1
ATOM 2653 C C . GLY A 1 343 ? -10.034 17.853 9.521 1.00 95.44 343 GLY A C 1
ATOM 2654 O O . GLY A 1 343 ? -10.790 18.006 10.479 1.00 95.44 343 GLY A O 1
ATOM 2655 N N . TYR A 1 344 ? -10.125 16.784 8.732 1.00 95.38 344 TYR A N 1
ATOM 2656 C CA . TYR A 1 344 ? -11.175 15.773 8.856 1.00 95.38 344 TYR A CA 1
ATOM 2657 C C . TYR A 1 344 ? -10.831 14.697 9.900 1.00 95.38 344 TYR A C 1
ATOM 2659 O O . TYR A 1 344 ? -11.638 14.468 10.798 1.00 95.38 344 TYR A O 1
ATOM 2667 N N . TYR A 1 345 ? -9.621 14.123 9.850 1.00 94.81 345 TYR A N 1
ATOM 2668 C CA . TYR A 1 345 ? -9.163 13.043 10.746 1.00 94.81 345 TYR A CA 1
ATOM 2669 C C . TYR A 1 345 ? -8.298 13.522 11.927 1.00 94.81 345 TYR A C 1
ATOM 2671 O O . TYR A 1 345 ? -7.953 12.737 12.814 1.00 94.81 345 TYR A O 1
ATOM 2679 N N . ALA A 1 346 ? -7.923 14.807 11.949 1.00 94.88 346 ALA A N 1
ATOM 2680 C CA . ALA A 1 346 ? -7.112 15.408 13.012 1.00 94.88 346 ALA A CA 1
ATOM 2681 C C . ALA A 1 346 ? -5.713 14.783 13.186 1.00 94.88 346 ALA A C 1
ATOM 2683 O O . ALA A 1 346 ? -5.177 14.795 14.292 1.00 94.88 346 ALA A O 1
ATOM 2684 N N . LEU A 1 347 ? -5.120 14.243 12.114 1.00 93.50 347 LEU A N 1
ATOM 2685 C CA . LEU A 1 347 ? -3.779 13.643 12.105 1.00 93.50 347 LEU A CA 1
ATOM 2686 C C . LEU A 1 347 ? -2.972 14.091 10.878 1.00 93.50 347 LEU A C 1
ATOM 2688 O O . LEU A 1 347 ? -3.536 14.492 9.859 1.00 93.50 347 LEU A O 1
ATOM 2692 N N . LEU A 1 348 ? -1.639 14.029 10.975 1.00 92.44 348 LEU A N 1
ATOM 2693 C CA . LEU A 1 348 ? -0.732 14.314 9.852 1.00 92.44 348 LEU A CA 1
ATOM 2694 C C . LEU A 1 348 ? -0.554 13.106 8.928 1.00 92.44 348 LEU A C 1
ATOM 2696 O O . LEU A 1 348 ? -0.327 13.259 7.729 1.00 92.44 348 LEU A O 1
ATOM 2700 N N . VAL A 1 349 ? -0.645 11.909 9.490 1.00 91.44 349 VAL A N 1
ATOM 2701 C CA . VAL A 1 349 ? -0.478 10.630 8.800 1.00 91.44 349 VAL A CA 1
ATOM 2702 C C . VAL A 1 349 ? -1.754 9.803 8.976 1.00 91.44 349 VAL A C 1
ATOM 2704 O O . VAL A 1 349 ? -2.511 10.072 9.912 1.00 91.44 349 VAL A O 1
ATOM 2707 N N . PRO A 1 350 ? -2.031 8.824 8.098 1.00 91.94 350 PRO A N 1
ATOM 2708 C CA . PRO A 1 350 ? -3.155 7.918 8.315 1.00 91.94 350 PRO A CA 1
ATOM 2709 C C . PRO A 1 350 ? -2.965 7.152 9.634 1.00 91.94 350 PRO A C 1
ATOM 2711 O O . PRO A 1 350 ? -1.831 6.914 10.059 1.00 91.94 350 PRO A O 1
ATOM 2714 N N . ASN A 1 351 ? -4.060 6.742 10.274 1.00 92.12 351 ASN A N 1
ATOM 2715 C CA . ASN A 1 351 ? -4.024 6.114 11.598 1.00 92.12 351 ASN A CA 1
ATOM 2716 C C . ASN A 1 351 ? -3.108 4.862 11.663 1.00 92.12 351 ASN A C 1
ATOM 2718 O O . ASN A 1 351 ? -2.312 4.767 12.601 1.00 92.12 351 ASN A O 1
ATOM 2722 N N . PRO A 1 352 ? -3.059 3.982 10.634 1.00 89.44 352 PRO A N 1
ATOM 2723 C CA . PRO A 1 352 ? -2.097 2.878 10.575 1.00 89.44 352 PRO A CA 1
ATOM 2724 C C . PRO A 1 352 ? -0.620 3.277 10.690 1.00 89.44 352 PRO A C 1
ATOM 2726 O O . PRO A 1 352 ? 0.193 2.483 11.157 1.00 89.44 352 PRO A O 1
ATOM 2729 N N . ALA A 1 353 ? -0.238 4.488 10.269 1.00 88.06 353 ALA A N 1
ATOM 2730 C CA . ALA A 1 353 ? 1.146 4.946 10.387 1.00 88.06 353 ALA A CA 1
ATOM 2731 C C . ALA A 1 353 ? 1.530 5.262 11.843 1.00 88.06 353 ALA A C 1
ATOM 2733 O O . ALA A 1 353 ? 2.697 5.104 12.209 1.00 88.06 353 ALA A O 1
ATOM 2734 N N . VAL A 1 354 ? 0.554 5.666 12.665 1.00 88.25 354 VAL A N 1
ATOM 2735 C CA . VAL A 1 354 ? 0.713 5.824 14.118 1.00 88.25 354 VAL A CA 1
ATOM 2736 C C . VAL A 1 354 ? 0.703 4.452 14.793 1.00 88.25 354 VAL A C 1
ATOM 2738 O O . VAL A 1 354 ? 1.600 4.148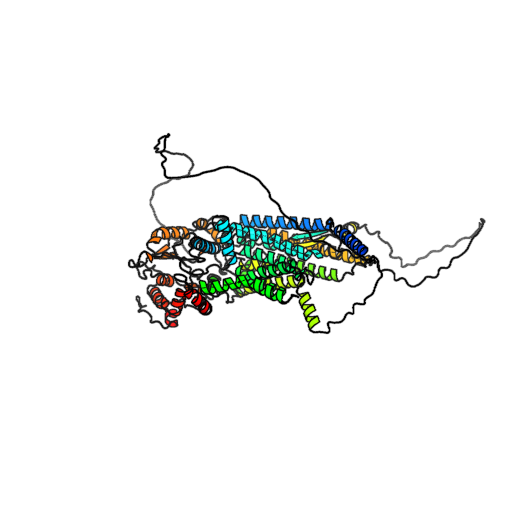 15.573 1.00 88.25 354 VAL A O 1
ATOM 2741 N N . ALA A 1 355 ? -0.238 3.580 14.416 1.00 83.81 355 ALA A N 1
ATOM 2742 C CA . ALA A 1 355 ? -0.345 2.218 14.944 1.00 83.81 355 ALA A CA 1
ATOM 2743 C C . ALA A 1 355 ? 0.933 1.385 14.733 1.00 83.81 355 ALA A C 1
ATOM 2745 O O . ALA A 1 355 ? 1.347 0.632 15.606 1.00 83.81 355 ALA A O 1
ATOM 2746 N N . LYS A 1 356 ? 1.609 1.550 13.589 1.00 80.25 356 LYS A N 1
ATOM 2747 C CA . LYS A 1 356 ? 2.833 0.801 13.252 1.00 80.25 356 LYS A CA 1
ATOM 2748 C C . LYS A 1 356 ? 4.136 1.522 13.622 1.00 80.25 356 LYS A C 1
ATOM 2750 O O . LYS A 1 356 ? 5.210 1.016 13.289 1.00 80.25 356 LYS A O 1
ATOM 2755 N N . ASP A 1 357 ? 4.058 2.700 14.256 1.00 67.38 357 ASP A N 1
ATOM 2756 C CA . ASP A 1 357 ? 5.193 3.585 14.568 1.00 67.38 357 ASP A CA 1
ATOM 2757 C C . ASP A 1 357 ? 6.209 3.650 13.414 1.00 67.38 357 ASP A C 1
ATOM 2759 O O . ASP A 1 357 ? 7.343 3.153 13.487 1.00 67.38 357 ASP A O 1
ATOM 2763 N N . ALA A 1 358 ? 5.786 4.267 12.309 1.00 56.78 358 ALA A N 1
ATOM 2764 C CA . ALA A 1 358 ? 6.548 4.357 11.059 1.00 56.78 358 ALA A CA 1
ATOM 2765 C C . ALA A 1 358 ? 7.918 5.079 11.166 1.00 56.78 358 ALA A C 1
ATOM 2767 O O . ALA A 1 358 ? 8.630 5.189 10.167 1.00 56.78 358 ALA A O 1
ATOM 2768 N N . SER A 1 359 ? 8.283 5.592 12.349 1.00 57.56 359 SER A N 1
ATOM 2769 C CA . SER A 1 359 ? 9.554 6.264 12.660 1.00 57.56 359 SER A CA 1
ATOM 2770 C C . SER A 1 359 ? 10.604 5.372 13.350 1.00 57.56 359 SER A C 1
ATOM 2772 O O . SER A 1 359 ? 11.780 5.753 13.393 1.00 57.56 359 SER A O 1
ATOM 2774 N N . GLY A 1 360 ? 10.208 4.209 13.887 1.00 65.38 360 GLY A N 1
ATOM 2775 C CA . GLY A 1 360 ? 11.091 3.282 14.612 1.00 65.38 360 GLY A CA 1
ATOM 2776 C C . GLY A 1 360 ? 12.171 2.620 13.735 1.00 65.38 360 GLY A C 1
ATOM 2777 O O . GLY A 1 360 ? 12.139 2.703 12.510 1.00 65.38 360 GLY A O 1
ATOM 2778 N N . SER A 1 361 ? 13.159 1.946 14.340 1.00 80.12 361 SER A N 1
ATOM 2779 C CA . SER A 1 361 ? 14.169 1.183 13.581 1.00 80.12 361 SER A CA 1
ATOM 2780 C C . SER A 1 361 ? 14.445 -0.195 14.183 1.00 80.12 361 SER A C 1
ATOM 2782 O O . SER A 1 361 ? 14.904 -0.280 15.319 1.00 80.12 361 SER A O 1
ATOM 2784 N N . LYS A 1 362 ? 14.233 -1.260 13.400 1.00 83.75 362 LYS A N 1
ATOM 2785 C CA . LYS A 1 362 ? 14.436 -2.674 13.764 1.00 83.75 362 LYS A CA 1
ATOM 2786 C C . LYS A 1 362 ? 15.282 -3.397 12.699 1.00 83.75 362 LYS A C 1
ATOM 2788 O O . LYS A 1 362 ? 14.832 -4.343 12.059 1.00 83.75 362 LYS A O 1
ATOM 2793 N N . TRP A 1 363 ? 16.536 -2.972 12.520 1.00 90.00 363 TRP A N 1
ATOM 2794 C CA . TRP A 1 363 ? 17.452 -3.524 11.504 1.00 90.00 363 TRP A CA 1
ATOM 2795 C C . TRP A 1 363 ? 17.603 -5.051 11.553 1.00 90.00 363 TRP A C 1
ATOM 2797 O O . TRP A 1 363 ? 17.562 -5.695 10.508 1.00 90.00 363 TRP A O 1
ATOM 2807 N N . GLY A 1 364 ? 17.761 -5.640 12.745 1.00 89.06 364 GLY A N 1
ATOM 2808 C CA . GLY A 1 364 ? 17.935 -7.093 12.893 1.00 89.06 364 GLY A CA 1
ATOM 2809 C C . GLY A 1 364 ? 16.746 -7.886 12.343 1.00 89.06 364 GLY A C 1
ATOM 2810 O O . GLY A 1 364 ? 16.917 -8.852 11.596 1.00 89.06 364 GLY A O 1
ATOM 2811 N N . GLN A 1 365 ? 15.533 -7.410 12.619 1.00 88.69 365 GLN A N 1
ATOM 2812 C CA . GLN A 1 365 ? 14.318 -7.988 12.058 1.00 88.69 365 GLN A CA 1
ATOM 2813 C C . GLN A 1 365 ? 14.214 -7.734 10.548 1.00 88.69 365 GLN A C 1
ATOM 2815 O O . GLN A 1 365 ? 13.807 -8.622 9.808 1.00 88.69 365 GLN A O 1
ATOM 2820 N N . GLY A 1 366 ? 14.675 -6.582 10.057 1.00 91.50 366 GLY A N 1
ATOM 2821 C CA . GLY A 1 366 ? 14.718 -6.288 8.622 1.00 91.50 366 GLY A CA 1
ATOM 2822 C C . GLY A 1 366 ? 15.635 -7.226 7.838 1.00 91.50 366 GLY A C 1
ATOM 2823 O O . GLY A 1 366 ? 15.260 -7.698 6.766 1.00 91.50 366 GLY A O 1
ATOM 2824 N N . PHE A 1 367 ? 16.807 -7.570 8.380 1.00 94.38 367 PHE A N 1
ATOM 2825 C CA . PHE A 1 367 ? 17.675 -8.594 7.786 1.00 94.38 367 PHE A CA 1
ATOM 2826 C C . PHE A 1 367 ? 17.063 -9.996 7.872 1.00 94.38 367 PHE A C 1
ATOM 2828 O O . PHE A 1 367 ? 17.207 -10.775 6.931 1.00 94.38 367 PHE A O 1
ATOM 2835 N N . THR A 1 368 ? 16.328 -10.299 8.945 1.00 92.94 368 THR A N 1
ATOM 2836 C CA . THR A 1 368 ? 15.557 -11.548 9.067 1.00 92.94 368 THR A CA 1
ATOM 2837 C C . THR A 1 368 ? 14.471 -11.626 7.992 1.00 92.94 368 THR A C 1
ATOM 2839 O O . THR A 1 368 ? 14.341 -12.647 7.321 1.00 92.94 368 THR A O 1
ATOM 2842 N N . TYR A 1 369 ? 13.752 -10.528 7.754 1.00 92.69 369 TYR A N 1
ATOM 2843 C CA . TYR A 1 369 ? 12.746 -10.409 6.700 1.00 92.69 369 TYR A CA 1
ATOM 2844 C C . TYR A 1 369 ? 13.354 -10.554 5.299 1.00 92.69 369 TYR A C 1
ATOM 2846 O O . TYR A 1 369 ? 12.825 -11.272 4.450 1.00 92.69 369 TYR A O 1
ATOM 2854 N N . LEU A 1 370 ? 14.516 -9.939 5.070 1.00 94.38 370 LEU A N 1
ATOM 2855 C CA . LEU A 1 370 ? 15.260 -10.080 3.822 1.00 94.38 370 LEU A CA 1
ATOM 2856 C C . LEU A 1 370 ? 15.690 -11.529 3.573 1.00 94.38 370 LEU A C 1
ATOM 2858 O O . LEU A 1 370 ? 15.475 -12.049 2.480 1.00 94.38 370 LEU A O 1
ATOM 2862 N N . ALA A 1 371 ? 16.277 -12.183 4.576 1.00 93.25 371 ALA A N 1
ATOM 2863 C CA . ALA A 1 371 ? 16.688 -13.581 4.489 1.00 93.25 371 ALA A CA 1
ATOM 2864 C C . ALA A 1 371 ? 15.483 -14.506 4.275 1.00 93.25 371 ALA A C 1
ATOM 2866 O O . ALA A 1 371 ? 15.565 -15.453 3.495 1.00 93.25 371 ALA A O 1
ATOM 2867 N N . ASN A 1 372 ? 14.349 -14.192 4.904 1.00 91.44 372 ASN A N 1
ATOM 2868 C CA . ASN A 1 372 ? 13.102 -14.921 4.734 1.00 91.44 372 ASN A CA 1
ATOM 2869 C C . ASN A 1 372 ? 12.557 -14.816 3.300 1.00 91.44 372 ASN A C 1
ATOM 2871 O O . ASN A 1 372 ? 12.033 -15.804 2.805 1.00 91.44 372 ASN A O 1
ATOM 2875 N N . LEU A 1 373 ? 12.743 -13.691 2.599 1.00 91.56 373 LEU A N 1
ATOM 2876 C CA . LEU A 1 373 ? 12.418 -13.575 1.170 1.00 91.56 373 LEU A CA 1
ATOM 2877 C C . LEU A 1 373 ? 13.486 -14.214 0.261 1.00 91.56 373 LEU A C 1
ATOM 2879 O O . LEU A 1 373 ? 13.153 -14.865 -0.722 1.00 91.56 373 LEU A O 1
ATOM 2883 N N . PHE A 1 374 ? 14.777 -14.025 0.543 1.00 92.94 374 PHE A N 1
ATOM 2884 C CA . PHE A 1 374 ? 15.847 -14.441 -0.374 1.00 92.94 374 PHE A CA 1
ATOM 2885 C C . PHE A 1 374 ? 16.212 -15.924 -0.273 1.00 92.94 374 PHE A C 1
ATOM 2887 O O . PHE A 1 374 ? 16.570 -16.526 -1.287 1.00 92.94 374 PHE A O 1
ATOM 2894 N N . GLY A 1 375 ? 16.141 -16.499 0.927 1.00 90.88 375 GLY A N 1
ATOM 2895 C CA . GLY A 1 375 ? 16.551 -17.872 1.217 1.00 90.88 375 GLY A CA 1
ATOM 2896 C C . GLY A 1 375 ? 15.703 -18.923 0.495 1.00 90.88 375 GLY A C 1
ATOM 2897 O O . GLY A 1 375 ? 16.258 -19.655 -0.325 1.00 90.88 375 GLY A O 1
ATOM 2898 N N . PRO A 1 376 ? 14.375 -18.975 0.724 1.00 89.88 376 PRO A N 1
ATOM 2899 C CA . PRO A 1 376 ? 13.500 -20.010 0.162 1.00 89.88 376 PRO A CA 1
ATOM 2900 C C . PRO A 1 376 ? 13.521 -20.060 -1.366 1.00 89.88 376 PRO A C 1
ATOM 2902 O O . PRO A 1 376 ? 13.437 -21.126 -1.961 1.00 89.88 376 PRO A O 1
ATOM 2905 N N . TYR A 1 377 ? 13.673 -18.900 -2.003 1.00 91.88 377 TYR A N 1
ATOM 2906 C CA . TYR A 1 377 ? 13.590 -18.756 -3.455 1.00 91.88 377 TYR A CA 1
ATOM 2907 C C . TYR A 1 377 ? 14.958 -18.704 -4.137 1.00 91.88 377 TYR A C 1
ATOM 2909 O O . TYR A 1 377 ? 15.027 -18.474 -5.341 1.00 91.88 377 TYR A O 1
ATOM 2917 N N . THR A 1 378 ? 16.061 -18.864 -3.391 1.00 92.50 378 THR A N 1
ATOM 2918 C CA . THR A 1 378 ? 17.436 -18.642 -3.883 1.00 92.50 378 THR A CA 1
ATOM 2919 C C . THR A 1 378 ? 17.580 -17.331 -4.672 1.00 92.50 378 THR A C 1
ATOM 2921 O O . THR A 1 378 ? 18.330 -17.237 -5.644 1.00 92.50 378 THR A O 1
ATOM 2924 N N . LEU A 1 379 ? 16.853 -16.288 -4.247 1.00 92.62 379 LEU A N 1
ATOM 2925 C CA . LEU A 1 379 ? 16.629 -15.055 -5.015 1.00 92.62 379 LEU A CA 1
ATOM 2926 C C . LEU A 1 379 ? 17.923 -14.272 -5.283 1.00 92.62 379 LEU A C 1
ATOM 2928 O O . LEU A 1 379 ? 17.988 -13.444 -6.190 1.00 92.62 379 LEU A O 1
ATOM 2932 N N . LEU A 1 380 ? 18.988 -14.558 -4.533 1.00 93.19 380 LEU A N 1
ATOM 2933 C CA . LEU A 1 380 ? 20.306 -13.989 -4.784 1.00 93.19 380 LEU A CA 1
ATOM 2934 C C . LEU A 1 380 ? 20.846 -14.360 -6.177 1.00 93.19 380 LEU A C 1
ATOM 2936 O O . LEU A 1 380 ? 21.495 -13.526 -6.807 1.00 93.19 380 LEU A O 1
ATOM 2940 N N . LEU A 1 381 ? 20.547 -15.563 -6.687 1.00 94.06 381 LEU A N 1
ATOM 2941 C CA . LEU A 1 381 ? 20.981 -16.004 -8.014 1.00 94.06 381 LEU A CA 1
ATOM 2942 C C . LEU A 1 381 ? 20.474 -15.066 -9.126 1.00 94.06 381 LEU A C 1
ATOM 2944 O O . LEU A 1 381 ? 21.311 -14.439 -9.777 1.00 94.06 381 LEU A O 1
ATOM 2948 N N . PRO A 1 382 ? 19.156 -14.890 -9.355 1.00 94.50 382 PRO A N 1
ATOM 2949 C CA . PRO A 1 382 ? 18.671 -13.988 -10.399 1.00 94.50 382 PRO A CA 1
ATOM 2950 C C . PRO A 1 382 ? 19.062 -12.525 -10.166 1.00 94.50 382 PRO A C 1
ATOM 2952 O O . PRO A 1 382 ? 19.246 -11.794 -11.138 1.00 94.50 382 PRO A O 1
ATOM 2955 N N . VAL A 1 383 ? 19.254 -12.087 -8.915 1.00 93.00 383 VAL A N 1
ATOM 2956 C CA . VAL A 1 383 ? 19.791 -10.748 -8.622 1.00 93.00 383 VAL A CA 1
ATOM 2957 C C . VAL A 1 383 ? 21.212 -10.600 -9.171 1.00 93.00 383 VAL A C 1
ATOM 2959 O O . VAL A 1 383 ? 21.496 -9.620 -9.861 1.00 93.00 383 VAL A O 1
ATOM 2962 N N . ILE A 1 384 ? 22.092 -11.582 -8.949 1.00 94.94 384 ILE A N 1
ATOM 2963 C CA . ILE A 1 384 ? 23.444 -11.587 -9.527 1.00 94.94 384 ILE A CA 1
ATOM 2964 C C . ILE A 1 384 ? 23.369 -11.596 -11.058 1.00 94.94 384 ILE A C 1
ATOM 2966 O O . ILE A 1 384 ? 24.042 -10.789 -11.702 1.00 94.94 384 ILE A O 1
ATOM 2970 N N . LEU A 1 385 ? 22.524 -12.446 -11.654 1.00 94.69 385 LEU A N 1
ATOM 2971 C CA . LEU A 1 385 ? 22.355 -12.508 -13.113 1.00 94.69 385 LEU A CA 1
ATOM 2972 C C . LEU A 1 385 ? 21.892 -11.157 -13.688 1.00 94.69 385 LEU A C 1
ATOM 2974 O O . LEU A 1 385 ? 22.417 -10.712 -14.711 1.00 94.69 385 LEU A O 1
ATOM 2978 N N . ALA A 1 386 ? 20.968 -10.467 -13.012 1.00 93.50 386 ALA A N 1
ATOM 2979 C CA . ALA A 1 386 ? 20.500 -9.136 -13.390 1.00 93.50 386 ALA A CA 1
ATOM 2980 C C . ALA A 1 386 ? 21.614 -8.081 -13.292 1.00 93.50 386 ALA A C 1
ATOM 2982 O O . ALA A 1 386 ? 21.798 -7.292 -14.223 1.00 93.50 386 ALA A O 1
ATOM 2983 N N . VAL A 1 387 ? 22.409 -8.091 -12.216 1.00 93.75 387 VAL A N 1
ATOM 2984 C CA . VAL A 1 387 ? 23.563 -7.189 -12.062 1.00 93.75 387 VAL A CA 1
ATOM 2985 C C . VAL A 1 387 ? 24.585 -7.422 -13.177 1.00 93.75 387 VAL A C 1
ATOM 2987 O O . VAL A 1 387 ? 25.003 -6.463 -13.829 1.00 93.75 387 VAL A O 1
ATOM 2990 N N . VAL A 1 388 ? 24.942 -8.679 -13.455 1.00 93.94 388 VAL A N 1
ATOM 2991 C CA . VAL A 1 388 ? 25.874 -9.036 -14.537 1.00 93.94 388 VAL A CA 1
ATOM 2992 C C . VAL A 1 388 ? 25.332 -8.572 -15.891 1.00 93.94 388 VAL A C 1
ATOM 2994 O O . VAL A 1 388 ? 26.054 -7.913 -16.640 1.00 93.94 388 VAL A O 1
ATOM 2997 N N . ALA A 1 389 ? 24.054 -8.823 -16.190 1.00 91.88 389 ALA A N 1
ATOM 2998 C CA . ALA A 1 389 ? 23.413 -8.345 -17.413 1.00 91.88 389 ALA A CA 1
ATOM 2999 C C . ALA A 1 389 ? 23.474 -6.810 -17.532 1.00 91.88 389 ALA A C 1
ATOM 3001 O O . ALA A 1 389 ? 23.854 -6.278 -18.580 1.00 91.88 389 ALA A O 1
ATOM 3002 N N . GLY A 1 390 ? 23.180 -6.083 -16.450 1.00 90.44 390 GLY A N 1
ATOM 3003 C CA . GLY A 1 390 ? 23.275 -4.623 -16.400 1.00 90.44 390 GLY A CA 1
ATOM 3004 C C . GLY A 1 390 ? 24.691 -4.099 -16.656 1.00 90.44 390 GLY A C 1
ATOM 3005 O O . GLY A 1 390 ? 24.873 -3.166 -17.447 1.00 90.44 390 GLY A O 1
ATOM 3006 N N . VAL A 1 391 ? 25.707 -4.730 -16.058 1.00 90.50 391 VAL A N 1
ATOM 3007 C CA . VAL A 1 391 ? 27.125 -4.399 -16.272 1.00 90.50 391 VAL A CA 1
ATOM 3008 C C . VAL A 1 391 ? 27.531 -4.650 -17.725 1.00 90.50 391 VAL A C 1
ATOM 3010 O O . VAL A 1 391 ? 28.107 -3.764 -18.359 1.00 90.50 391 VAL A O 1
ATOM 3013 N N . LEU A 1 392 ? 27.175 -5.802 -18.299 1.00 88.81 392 LEU A N 1
ATOM 3014 C CA . LEU A 1 392 ? 27.459 -6.126 -19.702 1.00 88.81 392 LEU A CA 1
ATOM 3015 C C . LEU A 1 392 ? 26.802 -5.126 -20.662 1.00 88.81 392 LEU A C 1
ATOM 3017 O O . LEU A 1 392 ? 27.432 -4.660 -21.615 1.00 88.81 392 LEU A O 1
ATOM 3021 N N . MET A 1 393 ? 25.561 -4.724 -20.383 1.00 87.75 393 MET A N 1
ATOM 3022 C CA . MET A 1 393 ? 24.856 -3.701 -21.158 1.00 87.75 393 MET A CA 1
ATOM 3023 C C . MET A 1 393 ? 25.528 -2.325 -21.061 1.00 87.75 393 MET A C 1
ATOM 3025 O O . MET A 1 393 ? 25.534 -1.576 -22.044 1.00 87.75 393 MET A O 1
ATOM 3029 N N . LEU A 1 394 ? 26.097 -1.978 -19.905 1.00 86.56 394 LEU A N 1
ATOM 3030 C CA . LEU A 1 394 ? 26.837 -0.733 -19.700 1.00 86.56 394 LEU A CA 1
ATOM 3031 C C . LEU A 1 394 ? 28.187 -0.745 -20.432 1.00 86.56 394 LEU A C 1
ATOM 3033 O O . LEU A 1 394 ? 28.521 0.229 -21.111 1.00 86.56 394 LEU A O 1
ATOM 3037 N N . ILE A 1 395 ? 28.924 -1.857 -20.363 1.00 85.44 395 ILE A N 1
ATOM 3038 C CA . ILE A 1 395 ? 30.175 -2.064 -21.106 1.00 85.44 395 ILE A CA 1
ATOM 3039 C C . ILE A 1 395 ? 29.909 -1.975 -22.613 1.00 85.44 395 ILE A C 1
ATOM 3041 O O . ILE A 1 395 ? 30.558 -1.193 -23.307 1.00 85.44 395 ILE A O 1
ATOM 3045 N N . GLY A 1 396 ? 28.898 -2.689 -23.118 1.00 80.75 396 GLY A N 1
ATOM 3046 C CA . GLY A 1 396 ? 28.516 -2.645 -24.531 1.00 80.75 396 GLY A CA 1
ATOM 3047 C C . GLY A 1 396 ? 28.116 -1.242 -25.003 1.00 80.75 396 GLY A C 1
ATOM 3048 O O . GLY A 1 396 ? 28.463 -0.835 -26.113 1.00 80.75 396 GLY A O 1
ATOM 3049 N N . ALA A 1 397 ? 27.437 -0.461 -24.154 1.00 80.19 397 ALA A N 1
ATOM 3050 C CA . ALA A 1 397 ? 27.102 0.930 -24.454 1.00 80.19 397 ALA A CA 1
ATOM 3051 C C . ALA A 1 397 ? 28.343 1.839 -24.518 1.00 80.19 397 ALA A C 1
ATOM 3053 O O . ALA A 1 397 ? 28.408 2.704 -25.392 1.00 80.19 397 ALA A O 1
ATOM 3054 N N . ARG A 1 398 ? 29.331 1.643 -23.632 1.00 82.31 398 ARG A N 1
ATOM 3055 C CA . ARG A 1 398 ? 30.609 2.378 -23.668 1.00 82.31 398 ARG A CA 1
ATOM 3056 C C . ARG A 1 398 ? 31.418 2.038 -24.919 1.00 82.31 398 ARG A C 1
ATOM 3058 O O . ARG A 1 398 ? 31.850 2.950 -25.614 1.00 82.31 398 ARG A O 1
ATOM 3065 N N . LEU A 1 399 ? 31.548 0.752 -25.249 1.00 79.75 399 LEU A N 1
ATOM 3066 C CA . LEU A 1 399 ? 32.274 0.296 -26.440 1.00 79.75 399 LEU A CA 1
ATOM 3067 C C . LEU A 1 399 ? 31.676 0.852 -27.737 1.00 79.75 399 LEU A C 1
ATOM 3069 O O . LEU A 1 399 ? 32.420 1.232 -28.635 1.00 79.75 399 LEU A O 1
ATOM 3073 N N . ARG A 1 400 ? 30.344 0.965 -27.824 1.00 74.75 400 ARG A N 1
ATOM 3074 C CA . ARG A 1 400 ? 29.676 1.563 -28.989 1.00 74.75 400 ARG A CA 1
ATOM 3075 C C . ARG A 1 400 ? 29.982 3.055 -29.146 1.00 74.75 400 ARG A C 1
ATOM 3077 O O . ARG A 1 400 ? 30.137 3.515 -30.266 1.00 74.75 400 ARG A O 1
ATOM 3084 N N . ARG A 1 401 ? 30.082 3.810 -28.044 1.00 74.75 401 ARG A N 1
ATOM 3085 C CA . ARG A 1 401 ? 30.450 5.241 -28.087 1.00 74.75 401 ARG A CA 1
ATOM 3086 C C . ARG A 1 401 ? 31.891 5.469 -28.545 1.00 74.75 401 ARG A C 1
ATOM 3088 O O . ARG A 1 401 ? 32.183 6.526 -29.078 1.00 74.75 401 ARG A O 1
ATOM 3095 N N . LEU A 1 402 ? 32.764 4.492 -28.311 1.00 72.62 402 LEU A N 1
ATOM 3096 C CA . LEU A 1 402 ? 34.170 4.519 -28.718 1.00 72.62 402 LEU A CA 1
ATOM 3097 C C . LEU A 1 402 ? 34.382 4.028 -30.162 1.00 72.62 402 LEU A C 1
ATOM 3099 O O . LEU A 1 402 ? 35.501 4.082 -30.664 1.00 72.62 402 LEU A O 1
ATOM 3103 N N . ALA A 1 403 ? 33.346 3.510 -30.831 1.00 64.25 403 ALA A N 1
ATOM 3104 C CA . ALA A 1 403 ? 33.456 3.086 -32.220 1.00 64.25 403 ALA A CA 1
ATOM 3105 C C . ALA A 1 403 ? 33.441 4.319 -33.151 1.00 64.25 403 ALA A C 1
ATOM 3107 O O . ALA A 1 403 ? 32.547 5.154 -33.007 1.00 64.25 403 ALA A O 1
ATOM 3108 N N . PRO A 1 404 ? 34.385 4.439 -34.107 1.00 55.75 404 PRO A N 1
ATOM 3109 C CA . PRO A 1 404 ? 34.373 5.525 -35.081 1.00 55.75 404 PRO A CA 1
ATOM 3110 C C . PRO A 1 404 ? 33.094 5.451 -35.921 1.00 55.75 404 PRO A C 1
ATOM 3112 O O . PRO A 1 404 ? 32.716 4.373 -36.392 1.00 55.75 404 PRO A O 1
ATOM 3115 N N . ALA A 1 405 ? 32.407 6.586 -36.060 1.00 48.00 405 ALA A N 1
ATOM 3116 C CA . ALA A 1 405 ? 31.243 6.699 -36.929 1.00 48.00 405 ALA A CA 1
ATOM 3117 C C . ALA A 1 405 ? 31.669 6.456 -38.390 1.00 48.00 405 ALA A C 1
ATOM 3119 O O . ALA A 1 405 ? 32.770 6.863 -38.764 1.00 48.00 405 ALA A O 1
ATOM 3120 N N . PRO A 1 406 ? 30.838 5.803 -39.223 1.00 44.62 406 PRO A N 1
ATOM 3121 C CA . PRO A 1 406 ? 31.110 5.736 -40.652 1.00 44.62 406 PRO A CA 1
ATOM 3122 C C . PRO A 1 406 ? 31.195 7.163 -41.208 1.00 44.62 406 PRO A C 1
ATOM 3124 O O . PRO A 1 406 ? 30.306 7.978 -40.950 1.00 44.62 406 PRO A O 1
ATOM 3127 N N . ALA A 1 407 ? 32.286 7.461 -41.917 1.00 36.59 407 ALA A N 1
ATOM 3128 C CA . ALA A 1 407 ? 32.492 8.752 -42.561 1.00 36.59 407 ALA A CA 1
ATOM 3129 C C . ALA A 1 407 ? 31.292 9.062 -43.477 1.00 36.59 407 ALA A C 1
ATOM 3131 O O . ALA A 1 407 ? 30.862 8.171 -44.220 1.00 36.59 407 ALA A O 1
ATOM 3132 N N . PRO A 1 408 ? 30.712 10.274 -43.419 1.00 38.31 408 PRO A N 1
ATOM 3133 C CA . PRO A 1 408 ? 29.668 10.658 -44.354 1.00 38.31 408 PRO A CA 1
ATOM 3134 C C . PRO A 1 408 ? 30.235 10.598 -45.776 1.00 38.31 408 PRO A C 1
ATOM 3136 O O . PRO A 1 408 ? 31.292 11.158 -46.062 1.00 38.31 408 PRO A O 1
ATOM 3139 N N . ALA A 1 409 ? 29.548 9.875 -46.658 1.00 40.28 409 ALA A N 1
ATOM 3140 C CA . ALA A 1 409 ? 29.871 9.869 -48.074 1.00 40.28 409 ALA A CA 1
ATOM 3141 C C . ALA A 1 409 ? 29.521 11.245 -48.654 1.00 40.28 409 ALA A C 1
ATOM 3143 O O . ALA A 1 409 ? 28.346 11.590 -48.689 1.00 40.28 409 ALA A O 1
ATOM 3144 N N . GLY A 1 410 ? 30.550 11.985 -49.074 1.00 39.25 410 GLY A N 1
ATOM 3145 C CA . GLY A 1 410 ? 30.465 13.120 -49.994 1.00 39.25 410 GLY A CA 1
ATOM 3146 C C . GLY A 1 410 ? 29.630 14.309 -49.524 1.00 39.25 410 GLY A C 1
ATOM 3147 O O . GLY A 1 410 ? 28.429 14.339 -49.737 1.00 39.25 410 GLY A O 1
ATOM 3148 N N . ASP A 1 411 ? 30.289 15.304 -48.936 1.00 32.81 411 ASP A N 1
ATOM 3149 C CA . ASP A 1 411 ? 30.265 16.667 -49.479 1.00 32.81 411 ASP A CA 1
ATOM 3150 C C . ASP A 1 411 ? 31.325 17.508 -48.760 1.00 32.81 411 ASP A C 1
ATOM 3152 O O . ASP A 1 411 ? 31.343 17.658 -47.538 1.00 32.81 411 ASP A O 1
ATOM 3156 N N . SER A 1 412 ? 32.271 18.015 -49.543 1.00 44.34 412 SER A N 1
ATOM 3157 C CA . SER A 1 412 ? 33.296 18.953 -49.111 1.00 44.34 412 SER A CA 1
ATOM 3158 C C . SER A 1 412 ? 32.678 20.339 -48.921 1.00 44.34 412 SER A C 1
ATOM 3160 O O . SER A 1 412 ? 32.471 21.042 -49.907 1.00 44.34 412 SER A O 1
ATOM 3162 N N . ALA A 1 413 ? 32.420 20.760 -47.681 1.00 37.03 413 ALA A N 1
ATOM 3163 C CA . ALA A 1 413 ? 32.277 22.178 -47.343 1.00 37.03 413 ALA A CA 1
ATOM 3164 C C . ALA A 1 413 ? 32.437 22.440 -45.833 1.00 37.03 413 ALA A C 1
ATOM 3166 O O . ALA A 1 413 ? 31.801 21.795 -45.005 1.00 37.03 413 ALA A O 1
ATOM 3167 N N . SER A 1 414 ? 33.291 23.426 -45.533 1.00 31.50 414 SER A N 1
ATOM 3168 C CA . SER A 1 414 ? 33.556 24.107 -44.253 1.00 31.50 414 SER A CA 1
ATOM 3169 C C . SER A 1 414 ? 33.926 23.240 -43.044 1.00 31.50 414 SER A C 1
ATOM 3171 O O . SER A 1 414 ? 33.084 22.804 -42.260 1.00 31.50 414 SER A O 1
ATOM 3173 N N . VAL A 1 415 ? 35.238 23.111 -42.837 1.00 37.16 415 VAL A N 1
ATOM 3174 C CA . VAL A 1 415 ? 35.831 22.875 -41.519 1.00 37.16 415 VAL A CA 1
ATOM 3175 C C . VAL A 1 415 ? 35.626 24.145 -40.686 1.00 37.16 415 VAL A C 1
ATOM 3177 O O . VAL A 1 415 ? 36.492 25.012 -40.648 1.00 37.16 415 VAL A O 1
ATOM 3180 N N . ASP A 1 416 ? 34.483 24.252 -40.015 1.00 31.33 416 ASP A N 1
ATOM 3181 C CA . ASP A 1 416 ? 34.420 25.024 -38.779 1.00 31.33 416 ASP A CA 1
ATOM 3182 C C . ASP A 1 416 ? 35.018 24.132 -37.694 1.00 31.33 416 ASP A C 1
ATOM 3184 O O . ASP A 1 416 ? 34.384 23.211 -37.171 1.00 31.33 416 ASP A O 1
ATOM 3188 N N . THR A 1 417 ? 36.295 24.365 -37.397 1.00 36.25 417 THR A N 1
ATOM 3189 C CA . THR A 1 417 ? 36.940 23.867 -36.187 1.00 36.25 417 THR A CA 1
ATOM 3190 C C . THR A 1 417 ? 36.120 24.338 -34.991 1.00 36.25 417 THR A C 1
ATOM 3192 O O . THR A 1 417 ? 36.272 25.468 -34.533 1.00 36.25 417 THR A O 1
ATOM 3195 N N . ALA A 1 418 ? 35.231 23.476 -34.495 1.00 35.78 418 ALA A N 1
ATOM 3196 C CA . ALA A 1 418 ? 34.596 23.646 -33.202 1.00 35.78 418 ALA A CA 1
ATOM 3197 C C . ALA A 1 418 ? 35.715 23.686 -32.159 1.00 35.78 418 ALA A C 1
ATOM 3199 O O . ALA A 1 418 ? 36.311 22.657 -31.826 1.00 35.78 418 ALA A O 1
ATOM 3200 N N . SER A 1 419 ? 36.037 24.893 -31.699 1.00 36.59 419 SER A N 1
ATOM 3201 C CA . SER A 1 419 ? 36.930 25.109 -30.577 1.00 36.59 419 SER A CA 1
ATOM 3202 C C . SER A 1 419 ? 36.420 24.272 -29.407 1.00 36.59 419 SER A C 1
ATOM 3204 O O . SER A 1 419 ? 35.285 24.398 -28.944 1.00 36.59 419 SER A O 1
ATOM 3206 N N . GLY A 1 420 ? 37.268 23.356 -28.945 1.00 39.47 420 GLY A N 1
ATOM 3207 C CA . GLY A 1 420 ? 37.110 22.679 -27.668 1.00 39.47 420 GLY A CA 1
ATOM 3208 C C . GLY A 1 420 ? 37.369 23.663 -26.533 1.00 39.47 420 GLY A C 1
ATOM 3209 O O . GLY A 1 420 ? 38.313 23.481 -25.770 1.00 39.47 420 GLY A O 1
ATOM 3210 N N . ASP A 1 421 ? 36.558 24.715 -26.436 1.00 45.16 421 ASP A N 1
ATOM 3211 C CA . ASP A 1 421 ? 36.628 25.653 -25.328 1.00 45.16 421 ASP A CA 1
ATOM 3212 C C . ASP A 1 421 ? 36.126 24.936 -24.073 1.00 45.16 421 ASP A C 1
ATOM 3214 O O . ASP A 1 421 ? 34.937 24.642 -23.901 1.00 45.16 421 ASP A O 1
ATOM 3218 N N . ALA A 1 422 ? 37.066 24.597 -23.188 1.00 55.41 422 ALA A N 1
ATOM 3219 C CA . ALA A 1 422 ? 36.760 24.124 -21.847 1.00 55.41 422 ALA A CA 1
ATOM 3220 C C . ALA A 1 422 ? 35.794 25.124 -21.182 1.00 55.41 422 ALA A C 1
ATOM 3222 O O . ALA A 1 422 ? 36.018 26.326 -21.296 1.00 55.41 422 ALA A O 1
ATOM 3223 N N . PRO A 1 423 ? 34.732 24.683 -20.480 1.00 51.06 423 PRO A N 1
ATOM 3224 C CA . PRO A 1 423 ? 33.689 25.578 -19.984 1.00 51.06 423 PRO A CA 1
ATOM 3225 C C . PRO A 1 423 ? 34.290 26.640 -19.053 1.00 51.06 423 PRO A C 1
ATOM 3227 O O . PRO A 1 423 ? 34.667 26.351 -17.905 1.00 51.06 423 PRO A O 1
ATOM 3230 N N . THR A 1 424 ? 34.398 27.861 -19.580 1.00 62.62 424 THR A N 1
ATOM 3231 C CA . THR A 1 424 ? 35.133 28.983 -18.985 1.00 62.62 424 THR A CA 1
ATOM 3232 C C . THR A 1 424 ? 34.330 29.667 -17.879 1.00 62.62 424 THR A C 1
ATOM 3234 O O . THR A 1 424 ? 34.919 30.211 -16.947 1.00 62.62 424 THR A O 1
ATOM 3237 N N . SER A 1 425 ? 32.992 29.564 -17.891 1.00 76.31 425 SER A N 1
ATOM 3238 C CA . SER A 1 425 ? 32.120 30.156 -16.869 1.00 76.31 425 SER A CA 1
ATOM 3239 C C . SER A 1 425 ? 31.423 29.118 -15.971 1.00 76.31 425 SER A C 1
ATOM 3241 O O . SER A 1 425 ? 31.060 28.014 -16.391 1.00 76.31 425 SER A O 1
ATOM 3243 N N . ARG A 1 426 ? 31.157 29.484 -14.703 1.00 75.06 426 ARG A N 1
ATOM 3244 C CA . ARG A 1 426 ? 30.328 28.670 -13.783 1.00 75.06 426 ARG A CA 1
ATOM 3245 C C . ARG A 1 426 ? 28.930 28.400 -14.360 1.00 75.06 426 ARG A C 1
ATOM 3247 O O . ARG A 1 426 ? 28.361 27.346 -14.088 1.00 75.06 426 ARG A O 1
ATOM 3254 N N . ARG A 1 427 ? 28.387 29.321 -15.166 1.00 76.88 427 ARG A N 1
ATOM 3255 C CA . ARG A 1 427 ? 27.067 29.189 -15.804 1.00 76.88 427 ARG A CA 1
ATOM 3256 C C . ARG A 1 427 ? 27.062 28.109 -16.884 1.00 76.88 427 ARG A C 1
ATOM 3258 O O . ARG A 1 427 ? 26.127 27.315 -16.911 1.00 76.88 427 ARG A O 1
ATOM 3265 N N . ASP A 1 428 ? 28.122 27.999 -17.681 1.00 75.19 428 ASP A N 1
ATOM 3266 C CA . ASP A 1 428 ? 28.233 26.963 -18.720 1.00 75.19 428 ASP A CA 1
ATOM 3267 C C . ASP A 1 428 ? 28.400 25.570 -18.116 1.00 75.19 428 ASP A C 1
ATOM 3269 O O . ASP A 1 428 ? 27.806 24.602 -18.596 1.00 75.19 428 ASP A O 1
ATOM 3273 N N . ARG A 1 429 ? 29.128 25.475 -16.993 1.00 78.94 429 ARG A N 1
ATOM 3274 C CA . ARG A 1 429 ? 29.229 24.234 -16.207 1.00 78.94 429 ARG A CA 1
ATOM 3275 C C . ARG A 1 429 ? 27.875 23.818 -15.629 1.00 78.94 429 ARG A C 1
ATOM 3277 O O . ARG A 1 429 ? 27.496 22.657 -15.761 1.00 78.94 429 ARG A O 1
ATOM 3284 N N . LEU A 1 430 ? 27.119 24.756 -15.051 1.00 79.12 430 LEU A N 1
ATOM 3285 C CA . LEU A 1 430 ? 25.771 24.498 -14.524 1.00 79.12 430 LEU A CA 1
ATOM 3286 C C . LEU A 1 430 ? 24.776 24.117 -15.632 1.00 79.12 430 LEU A C 1
ATOM 3288 O O . LEU A 1 430 ? 23.982 23.194 -15.456 1.00 79.12 430 LEU A O 1
ATOM 3292 N N . ALA A 1 431 ? 24.844 24.769 -16.795 1.00 77.88 431 ALA A N 1
ATOM 3293 C CA . ALA A 1 431 ? 24.014 24.443 -17.953 1.00 77.88 431 ALA A CA 1
ATOM 3294 C C . ALA A 1 431 ? 24.387 23.087 -18.578 1.00 77.88 431 ALA A C 1
ATOM 3296 O O . ALA A 1 431 ? 23.517 22.361 -19.061 1.00 77.88 431 ALA A O 1
ATOM 3297 N N . GLY A 1 432 ? 25.672 22.722 -18.581 1.00 77.19 432 GLY A N 1
ATOM 3298 C CA . GLY A 1 432 ? 26.146 21.392 -18.973 1.00 77.19 432 GLY A CA 1
ATOM 3299 C C . GLY A 1 432 ? 25.656 20.297 -18.023 1.00 77.19 432 GLY A C 1
ATOM 3300 O O . GLY A 1 432 ? 25.111 19.293 -18.476 1.00 77.19 432 GLY A O 1
ATOM 3301 N N . TRP A 1 433 ? 25.769 20.523 -16.710 1.00 83.31 433 TRP A N 1
ATOM 3302 C CA . TRP A 1 433 ? 25.269 19.605 -15.684 1.00 83.31 433 TRP A CA 1
ATOM 3303 C C . TRP A 1 433 ? 23.749 19.419 -15.760 1.00 83.31 433 TRP A C 1
ATOM 3305 O O . TRP A 1 433 ? 23.276 18.287 -15.798 1.00 83.31 433 TRP A O 1
ATOM 3315 N N . SER A 1 434 ? 22.981 20.506 -15.879 1.00 83.25 434 SER A N 1
ATOM 3316 C CA . SER A 1 434 ? 21.519 20.440 -16.002 1.00 83.25 434 SER A CA 1
ATOM 3317 C C . SER A 1 434 ? 21.090 19.649 -17.245 1.00 83.25 434 SER A C 1
ATOM 3319 O O . SER A 1 434 ? 20.222 18.782 -17.161 1.00 83.25 434 SER A O 1
ATOM 3321 N N . ARG A 1 435 ? 21.764 19.845 -18.389 1.00 81.12 435 ARG A N 1
ATOM 3322 C CA . ARG A 1 435 ? 21.532 19.039 -19.602 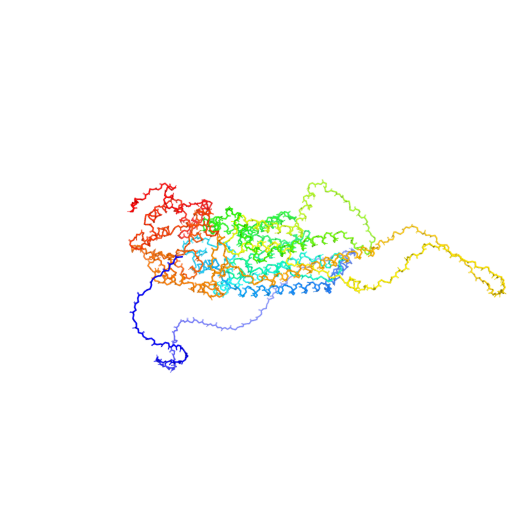1.00 81.12 435 ARG A CA 1
ATOM 3323 C C . ARG A 1 435 ? 21.837 17.552 -19.396 1.00 81.12 435 ARG A C 1
ATOM 3325 O O . ARG A 1 435 ? 21.142 16.713 -19.960 1.00 81.12 435 ARG A O 1
ATOM 3332 N N . ALA A 1 436 ? 22.831 17.209 -18.577 1.00 85.06 436 ALA A N 1
ATOM 3333 C CA . ALA A 1 436 ? 23.154 15.816 -18.272 1.00 85.06 436 ALA A CA 1
ATOM 3334 C C . ALA A 1 436 ? 22.060 15.105 -17.446 1.00 85.06 436 ALA A C 1
ATOM 3336 O O . ALA A 1 436 ? 21.945 13.878 -17.526 1.00 85.06 436 ALA A O 1
ATOM 3337 N N . LEU A 1 437 ? 21.226 15.850 -16.706 1.00 88.38 437 LEU A N 1
ATOM 3338 C CA . LEU A 1 437 ? 20.105 15.299 -15.932 1.00 88.38 437 LEU A CA 1
ATOM 3339 C C . LEU A 1 437 ? 18.964 14.788 -16.819 1.00 88.38 437 LEU A C 1
ATOM 3341 O O . LEU A 1 437 ? 18.318 13.797 -16.482 1.00 88.38 437 LEU A O 1
ATOM 3345 N N . GLN A 1 438 ? 18.745 15.397 -17.987 1.00 90.44 438 GLN A N 1
ATOM 3346 C CA . GLN A 1 438 ? 17.763 14.925 -18.965 1.00 90.44 438 GLN A CA 1
ATOM 3347 C C . GLN A 1 438 ? 18.388 13.883 -19.903 1.00 90.44 438 GLN A C 1
ATOM 3349 O O . GLN A 1 438 ? 18.418 14.033 -21.122 1.00 90.44 438 GLN A O 1
ATOM 3354 N N . THR A 1 439 ? 18.923 12.804 -19.329 1.00 90.75 439 THR A N 1
ATOM 3355 C CA . THR A 1 439 ? 19.504 11.698 -20.100 1.00 90.75 439 THR A CA 1
ATOM 3356 C C . THR A 1 439 ? 18.966 10.348 -19.635 1.00 90.75 439 THR A C 1
ATOM 3358 O O . THR A 1 439 ? 18.618 10.186 -18.462 1.00 90.75 439 THR A O 1
ATOM 3361 N N . PRO A 1 440 ? 18.922 9.327 -20.516 1.00 90.94 440 PRO A N 1
ATOM 3362 C CA . PRO A 1 440 ? 18.455 8.000 -20.118 1.00 90.94 440 PRO A CA 1
ATOM 3363 C C . PRO A 1 440 ? 19.300 7.370 -19.000 1.00 90.94 440 PRO A C 1
ATOM 3365 O O . PRO A 1 440 ? 18.790 6.599 -18.191 1.00 90.94 440 PRO A O 1
ATOM 3368 N N . THR A 1 441 ? 20.592 7.713 -18.929 1.00 91.25 441 THR A N 1
ATOM 3369 C CA . THR A 1 441 ? 21.480 7.280 -17.843 1.00 91.25 441 THR A CA 1
ATOM 3370 C C . THR A 1 441 ? 21.089 7.925 -16.517 1.00 91.25 441 THR A C 1
ATOM 3372 O O . THR A 1 441 ? 20.964 7.203 -15.534 1.00 91.25 441 THR A O 1
ATOM 3375 N N . ALA A 1 442 ? 20.843 9.239 -16.488 1.00 93.06 442 ALA A N 1
ATOM 3376 C CA . ALA A 1 442 ? 20.419 9.932 -15.273 1.00 93.06 442 ALA A CA 1
ATOM 3377 C C . ALA A 1 442 ? 19.085 9.389 -14.738 1.00 93.06 442 ALA A C 1
ATOM 3379 O O . ALA A 1 442 ? 18.990 9.086 -13.554 1.00 93.06 442 ALA A O 1
ATOM 3380 N N . VAL A 1 443 ? 18.099 9.158 -15.614 1.00 95.31 443 VAL A N 1
ATOM 3381 C CA . VAL A 1 443 ? 16.819 8.526 -15.238 1.00 95.31 443 VAL A CA 1
ATOM 3382 C C . VAL A 1 443 ? 17.012 7.118 -14.670 1.00 95.31 443 VAL A C 1
ATOM 3384 O O . VAL A 1 443 ? 16.412 6.781 -13.653 1.00 95.31 443 VAL A O 1
ATOM 3387 N N . THR A 1 444 ? 17.870 6.303 -15.293 1.00 95.69 444 THR A N 1
ATOM 3388 C CA . THR A 1 444 ? 18.164 4.945 -14.805 1.00 95.69 444 THR A CA 1
ATOM 3389 C C . THR A 1 444 ? 18.788 4.983 -13.409 1.00 95.69 444 THR A C 1
ATOM 3391 O O . THR A 1 444 ? 18.350 4.261 -12.521 1.00 95.69 444 THR A O 1
ATOM 3394 N N . VAL A 1 445 ? 19.784 5.850 -13.198 1.00 96.06 445 VAL A N 1
ATOM 3395 C CA . VAL A 1 445 ? 20.450 6.007 -11.896 1.00 96.06 445 VAL A CA 1
ATOM 3396 C C . VAL A 1 445 ? 19.478 6.531 -10.842 1.00 96.06 445 VAL A C 1
ATOM 3398 O O . VAL A 1 445 ? 19.463 6.007 -9.735 1.00 96.06 445 VAL A O 1
ATOM 3401 N N . ALA A 1 446 ? 18.642 7.514 -11.180 1.00 96.75 446 ALA A N 1
ATOM 3402 C CA . ALA A 1 446 ? 17.657 8.076 -10.261 1.00 96.75 446 ALA A CA 1
ATOM 3403 C C . ALA A 1 446 ? 16.642 7.025 -9.785 1.00 96.75 446 ALA A C 1
ATOM 3405 O O . ALA A 1 446 ? 16.351 6.956 -8.595 1.00 96.75 446 ALA A O 1
ATOM 3406 N N . ILE A 1 447 ? 16.151 6.170 -10.689 1.00 97.75 447 ILE A N 1
ATOM 3407 C CA . ILE A 1 447 ? 15.214 5.091 -10.347 1.00 97.75 447 ILE A CA 1
ATOM 3408 C C . ILE A 1 447 ? 15.879 3.996 -9.511 1.00 97.75 447 ILE A C 1
ATOM 3410 O O . ILE A 1 447 ? 15.292 3.554 -8.526 1.00 97.75 447 ILE A O 1
ATOM 3414 N N . LEU A 1 448 ? 17.111 3.597 -9.841 1.00 97.69 448 LEU A N 1
ATOM 3415 C CA . LEU A 1 448 ? 17.859 2.630 -9.030 1.00 97.69 448 LEU A CA 1
ATOM 3416 C C . LEU A 1 448 ? 18.161 3.177 -7.630 1.00 97.69 448 LEU A C 1
ATOM 3418 O O . LEU A 1 448 ? 17.998 2.460 -6.649 1.00 97.69 448 LEU A O 1
ATOM 3422 N N . LEU A 1 449 ? 18.548 4.452 -7.532 1.00 97.88 449 LEU A N 1
ATOM 3423 C CA . LEU A 1 449 ? 18.772 5.132 -6.258 1.00 97.88 449 LEU A CA 1
ATOM 3424 C C . LEU A 1 449 ? 17.484 5.183 -5.433 1.00 97.88 449 LEU A C 1
ATOM 3426 O O . LEU A 1 449 ? 17.497 4.834 -4.258 1.00 97.88 449 LEU A O 1
ATOM 3430 N N . ALA A 1 450 ? 16.371 5.575 -6.051 1.00 97.88 450 ALA A N 1
ATOM 3431 C CA . ALA A 1 450 ? 15.076 5.624 -5.389 1.00 97.88 450 ALA A CA 1
ATOM 3432 C C . ALA A 1 450 ? 14.631 4.245 -4.883 1.00 97.88 450 ALA A C 1
ATOM 3434 O O . ALA A 1 450 ? 14.261 4.112 -3.718 1.00 97.88 450 ALA A O 1
ATOM 3435 N N . GLY A 1 451 ? 14.724 3.213 -5.729 1.00 97.50 451 GLY A N 1
ATOM 3436 C CA . GLY A 1 451 ? 14.420 1.834 -5.351 1.00 97.50 451 GLY A CA 1
ATOM 3437 C C . GLY A 1 451 ? 15.305 1.336 -4.208 1.00 97.50 451 GLY A C 1
ATOM 3438 O O . GLY A 1 451 ? 14.795 0.739 -3.266 1.00 97.50 451 GLY A O 1
ATOM 3439 N N . ALA A 1 452 ? 16.606 1.643 -4.238 1.00 97.69 452 ALA A N 1
ATOM 3440 C CA . ALA A 1 452 ? 17.544 1.269 -3.181 1.00 97.69 452 ALA A CA 1
ATOM 3441 C C . ALA A 1 452 ? 17.244 1.980 -1.853 1.00 97.69 452 ALA A C 1
ATOM 3443 O O . ALA A 1 452 ? 17.288 1.343 -0.805 1.00 97.69 452 ALA A O 1
ATOM 3444 N N . ILE A 1 453 ? 16.890 3.270 -1.878 1.00 97.69 453 ILE A N 1
ATOM 3445 C CA . ILE A 1 453 ? 16.506 4.008 -0.665 1.00 97.69 453 ILE A CA 1
ATOM 3446 C C . ILE A 1 453 ? 15.239 3.405 -0.055 1.00 97.69 453 ILE A C 1
ATOM 3448 O O . ILE A 1 453 ? 15.212 3.162 1.148 1.00 97.69 453 ILE A O 1
ATOM 3452 N N . VAL A 1 454 ? 14.215 3.114 -0.865 1.00 96.31 454 VAL A N 1
ATOM 3453 C CA . VAL A 1 454 ? 12.976 2.478 -0.378 1.00 96.31 454 VAL A CA 1
ATOM 3454 C C . VAL A 1 454 ? 13.247 1.061 0.141 1.00 96.31 454 VAL A C 1
ATOM 3456 O O . VAL A 1 454 ? 12.698 0.663 1.164 1.00 96.31 454 VAL A O 1
ATOM 3459 N N . PHE A 1 455 ? 14.132 0.307 -0.512 1.00 96.25 455 PHE A N 1
ATOM 3460 C CA . PHE A 1 455 ? 14.556 -1.012 -0.044 1.00 96.25 455 PHE A CA 1
ATOM 3461 C C . PHE A 1 455 ? 15.229 -0.932 1.335 1.00 96.25 455 PHE A C 1
ATOM 3463 O O . PHE A 1 455 ? 14.838 -1.635 2.263 1.00 96.25 455 PHE A O 1
ATOM 3470 N N . VAL A 1 456 ? 16.202 -0.027 1.496 1.00 96.25 456 VAL A N 1
ATOM 3471 C CA . VAL A 1 456 ? 16.903 0.204 2.769 1.00 96.25 456 VAL A CA 1
ATOM 3472 C C . VAL A 1 456 ? 15.956 0.739 3.841 1.00 96.25 456 VAL A C 1
ATOM 3474 O O . VAL A 1 456 ? 16.089 0.362 5.002 1.00 96.25 456 VAL A O 1
ATOM 3477 N N . TYR A 1 457 ? 14.980 1.570 3.473 1.00 93.75 457 TYR A N 1
ATOM 3478 C CA . TYR A 1 457 ? 13.942 2.037 4.389 1.00 93.75 457 TYR A CA 1
ATOM 3479 C C . TYR A 1 457 ? 13.174 0.862 5.007 1.00 93.75 457 TYR A C 1
ATOM 3481 O O . TYR A 1 457 ? 13.053 0.800 6.228 1.00 93.75 457 TYR A O 1
ATOM 3489 N N . TRP A 1 458 ? 12.746 -0.116 4.204 1.00 93.06 458 TRP A N 1
ATOM 3490 C CA . TRP A 1 458 ? 12.054 -1.295 4.730 1.00 93.06 458 TRP A CA 1
ATOM 3491 C C . TRP A 1 458 ? 12.958 -2.203 5.566 1.00 93.06 458 TRP A C 1
ATOM 3493 O O . TRP A 1 458 ? 12.502 -2.732 6.579 1.00 93.06 458 TRP A O 1
ATOM 3503 N N . LEU A 1 459 ? 14.248 -2.323 5.230 1.00 93.50 459 LEU A N 1
ATOM 3504 C CA . LEU A 1 459 ? 15.214 -3.003 6.104 1.00 93.50 459 LEU A CA 1
ATOM 3505 C C . LEU A 1 459 ? 15.371 -2.287 7.450 1.00 93.50 459 LEU A C 1
ATOM 3507 O O . LEU A 1 459 ? 15.402 -2.933 8.494 1.00 93.50 459 LEU A O 1
ATOM 3511 N N . ARG A 1 460 ? 15.430 -0.952 7.444 1.00 91.88 460 ARG A N 1
ATOM 3512 C CA . ARG A 1 460 ? 15.489 -0.150 8.669 1.00 91.88 460 ARG A CA 1
ATOM 3513 C C . ARG A 1 460 ? 14.220 -0.313 9.502 1.00 91.88 460 ARG A C 1
ATOM 3515 O O . ARG A 1 460 ? 14.326 -0.459 10.716 1.00 91.88 460 ARG A O 1
ATOM 3522 N N . GLN A 1 461 ? 13.045 -0.284 8.875 1.00 88.50 461 GLN A N 1
ATOM 3523 C CA . GLN A 1 461 ? 11.757 -0.396 9.566 1.00 88.50 461 GLN A CA 1
ATOM 3524 C C . GLN A 1 461 ? 11.541 -1.790 10.179 1.00 88.50 461 GLN A C 1
ATOM 3526 O O . GLN A 1 461 ? 10.790 -1.933 11.142 1.00 88.50 461 GLN A O 1
ATOM 3531 N N . GLY A 1 462 ? 12.238 -2.803 9.656 1.00 87.69 462 GLY A N 1
ATOM 3532 C CA . GLY A 1 462 ? 12.158 -4.192 10.102 1.00 87.69 462 GLY A CA 1
ATOM 3533 C C . GLY A 1 462 ? 11.347 -5.104 9.177 1.00 87.69 462 GLY A C 1
ATOM 3534 O O . GLY A 1 462 ? 11.168 -6.277 9.481 1.00 87.69 462 GLY A O 1
ATOM 3535 N N . GLY A 1 463 ? 10.893 -4.599 8.029 1.00 89.25 463 GLY A N 1
ATOM 3536 C CA . GLY A 1 463 ? 10.018 -5.321 7.114 1.00 89.25 463 GLY A CA 1
ATOM 3537 C C . GLY A 1 463 ? 8.560 -5.262 7.558 1.00 89.25 463 GLY A C 1
ATOM 3538 O O . GLY A 1 463 ? 8.056 -4.203 7.928 1.00 89.25 463 GLY A O 1
ATOM 3539 N N . ASP A 1 464 ? 7.884 -6.400 7.473 1.00 87.75 464 ASP A N 1
ATOM 3540 C CA . ASP A 1 464 ? 6.453 -6.545 7.723 1.00 87.75 464 ASP A CA 1
ATOM 3541 C C . ASP A 1 464 ? 6.150 -7.941 8.286 1.00 87.75 464 ASP A C 1
ATOM 3543 O O . ASP A 1 464 ? 7.004 -8.828 8.231 1.00 87.75 464 ASP A O 1
ATOM 3547 N N . PHE A 1 465 ? 4.947 -8.159 8.819 1.00 87.31 465 PHE A N 1
ATOM 3548 C CA . PHE A 1 465 ? 4.543 -9.496 9.259 1.00 87.31 465 PHE A CA 1
ATOM 3549 C C . PHE A 1 465 ? 4.183 -10.410 8.094 1.00 87.31 465 PHE A C 1
ATOM 3551 O O . PHE A 1 465 ? 4.333 -11.623 8.213 1.00 87.31 465 PHE A O 1
ATOM 3558 N N . MET A 1 466 ? 3.704 -9.855 6.979 1.00 91.12 466 MET A N 1
ATOM 3559 C CA . MET A 1 466 ? 3.379 -10.641 5.796 1.00 91.12 466 MET A CA 1
ATOM 3560 C C . MET A 1 466 ? 4.636 -10.970 5.010 1.00 91.12 466 MET A C 1
ATOM 3562 O O . MET A 1 466 ? 5.429 -10.084 4.679 1.00 91.12 466 MET A O 1
ATOM 3566 N N . HIS A 1 467 ? 4.796 -12.235 4.651 1.00 91.69 467 HIS A N 1
ATOM 3567 C CA . HIS A 1 467 ? 5.939 -12.716 3.897 1.00 91.69 467 HIS A CA 1
ATOM 3568 C C . HIS A 1 467 ? 6.126 -11.968 2.558 1.00 91.69 467 HIS A C 1
ATOM 3570 O O . HIS A 1 467 ? 5.255 -11.956 1.694 1.00 91.69 467 HIS A O 1
ATOM 3576 N N . GLY A 1 468 ? 7.283 -11.323 2.375 1.00 91.19 468 GLY A N 1
ATOM 3577 C CA . GLY A 1 468 ? 7.713 -10.684 1.123 1.00 91.19 468 GLY A CA 1
ATOM 3578 C C . GLY A 1 468 ? 7.029 -9.364 0.721 1.00 91.19 468 GLY A C 1
ATOM 3579 O O . GLY A 1 468 ? 7.677 -8.569 0.035 1.00 91.19 468 GLY A O 1
ATOM 3580 N N . ARG A 1 469 ? 5.783 -9.099 1.154 1.00 93.81 469 ARG A N 1
ATOM 3581 C CA . ARG A 1 469 ? 4.919 -7.969 0.734 1.00 93.81 469 ARG A CA 1
ATOM 3582 C C . ARG A 1 469 ? 5.671 -6.662 0.474 1.00 93.81 469 ARG A C 1
ATOM 3584 O O . ARG A 1 469 ? 5.714 -6.173 -0.655 1.00 93.81 469 ARG A O 1
ATOM 3591 N N . VAL A 1 470 ? 6.284 -6.088 1.509 1.00 93.50 470 VAL A N 1
ATOM 3592 C CA . VAL A 1 470 ? 6.817 -4.713 1.447 1.00 93.50 470 VAL A CA 1
ATOM 3593 C C . VAL A 1 470 ? 8.100 -4.584 0.621 1.00 93.50 470 VAL A C 1
ATOM 3595 O O . VAL A 1 470 ? 8.441 -3.487 0.178 1.00 93.50 470 VAL A O 1
ATOM 3598 N N . LEU A 1 471 ? 8.789 -5.697 0.344 1.00 96.12 471 LEU A N 1
ATOM 3599 C CA . LEU A 1 471 ? 9.983 -5.717 -0.506 1.00 96.12 471 LEU A CA 1
ATOM 3600 C C . LEU A 1 471 ? 9.664 -5.929 -1.995 1.00 96.12 471 LEU A C 1
ATOM 3602 O O . LEU A 1 471 ? 10.530 -5.679 -2.834 1.00 96.12 471 LEU A O 1
ATOM 3606 N N . LEU A 1 472 ? 8.434 -6.315 -2.355 1.00 96.88 472 LEU A N 1
ATOM 3607 C CA . LEU A 1 472 ? 8.044 -6.541 -3.753 1.00 96.88 472 LEU A CA 1
ATOM 3608 C C . LEU A 1 472 ? 8.114 -5.267 -4.595 1.00 96.88 472 LEU A C 1
ATOM 3610 O O . LEU A 1 472 ? 8.671 -5.276 -5.690 1.00 96.88 472 LEU A O 1
ATOM 3614 N N . THR A 1 473 ? 7.580 -4.156 -4.089 1.00 97.06 473 THR A N 1
ATOM 3615 C CA . THR A 1 473 ? 7.594 -2.880 -4.820 1.00 97.06 473 THR A CA 1
ATOM 3616 C C . THR A 1 473 ? 9.016 -2.345 -5.049 1.00 97.06 473 THR A C 1
ATOM 3618 O O . THR A 1 473 ? 9.348 -2.055 -6.200 1.00 97.06 473 THR A O 1
ATOM 3621 N N . PRO A 1 474 ? 9.906 -2.232 -4.037 1.00 97.25 474 PRO A N 1
ATOM 3622 C CA . PRO A 1 474 ? 11.280 -1.801 -4.289 1.00 97.25 474 PRO A CA 1
ATOM 3623 C C . PRO A 1 474 ? 12.060 -2.789 -5.167 1.00 97.25 474 PRO A C 1
ATOM 3625 O O . PRO A 1 474 ? 12.827 -2.342 -6.019 1.00 97.25 474 PRO A O 1
ATOM 3628 N N . LEU A 1 475 ? 11.828 -4.105 -5.047 1.00 97.31 475 LEU A N 1
ATOM 3629 C CA . LEU A 1 475 ? 12.390 -5.094 -5.975 1.00 97.31 475 LEU A CA 1
ATOM 3630 C C . LEU A 1 475 ? 11.950 -4.810 -7.419 1.00 97.31 475 LEU A C 1
ATOM 3632 O O . LEU A 1 475 ? 12.791 -4.742 -8.314 1.00 97.31 475 LEU A O 1
ATOM 3636 N N . PHE A 1 476 ? 10.656 -4.575 -7.648 1.00 98.38 476 PHE A N 1
ATOM 3637 C CA . PHE A 1 476 ? 10.121 -4.220 -8.964 1.00 98.38 476 PHE A CA 1
ATOM 3638 C C . PHE A 1 476 ? 10.768 -2.945 -9.520 1.00 98.38 476 PHE A C 1
ATOM 3640 O O . PHE A 1 476 ? 11.215 -2.933 -10.667 1.00 98.38 476 PHE A O 1
ATOM 3647 N N . VAL A 1 477 ? 10.884 -1.895 -8.696 1.00 98.44 477 VAL A N 1
ATOM 3648 C CA . VAL A 1 477 ? 11.520 -0.618 -9.068 1.00 98.44 477 VAL A CA 1
ATOM 3649 C C . VAL A 1 477 ? 12.988 -0.817 -9.462 1.00 98.44 477 VAL A C 1
ATOM 3651 O O . VAL A 1 477 ? 13.431 -0.274 -10.475 1.00 98.44 477 VAL A O 1
ATOM 3654 N N . LEU A 1 478 ? 13.739 -1.627 -8.710 1.00 98.06 478 LEU A N 1
ATOM 3655 C CA . LEU A 1 478 ? 15.137 -1.956 -9.014 1.00 98.06 478 LEU A CA 1
ATOM 3656 C C . LEU A 1 478 ? 15.282 -2.771 -10.309 1.00 98.06 478 LEU A C 1
ATOM 3658 O O . LEU A 1 478 ? 16.265 -2.609 -11.034 1.00 98.06 478 LEU A O 1
ATOM 3662 N N . LEU A 1 479 ? 14.295 -3.608 -10.632 1.00 98.06 479 LEU A N 1
ATOM 3663 C CA . LEU A 1 479 ? 14.265 -4.403 -11.859 1.00 98.06 479 LEU A CA 1
ATOM 3664 C C . LEU A 1 479 ? 13.833 -3.603 -13.096 1.00 98.06 479 LEU A C 1
ATOM 3666 O O . LEU A 1 479 ? 14.085 -4.069 -14.209 1.00 98.06 479 LEU A O 1
ATOM 3670 N N . LEU A 1 480 ? 13.238 -2.406 -12.947 1.00 98.12 480 LEU A N 1
ATOM 3671 C CA . LEU A 1 480 ? 12.723 -1.601 -14.068 1.00 98.12 480 LEU A CA 1
ATOM 3672 C C . LEU A 1 480 ? 13.727 -1.488 -15.227 1.00 98.12 480 LEU A C 1
ATOM 3674 O O . LEU A 1 480 ? 13.375 -1.900 -16.332 1.00 98.12 480 LEU A O 1
ATOM 3678 N N . PRO A 1 481 ? 14.995 -1.063 -15.038 1.00 96.75 481 PRO A N 1
ATOM 3679 C CA . PRO A 1 481 ? 15.935 -0.897 -16.152 1.00 96.75 481 PRO A CA 1
ATOM 3680 C C . PRO A 1 481 ? 16.344 -2.203 -16.850 1.00 96.75 481 PRO A C 1
ATOM 3682 O O . PRO A 1 481 ? 17.001 -2.153 -17.891 1.00 96.75 481 PRO A O 1
ATOM 3685 N N . LEU A 1 482 ? 15.974 -3.353 -16.279 1.00 96.38 482 LEU A N 1
ATOM 3686 C CA . LEU A 1 482 ? 16.337 -4.701 -16.711 1.00 96.38 482 LEU A CA 1
ATOM 3687 C C . LEU A 1 482 ? 15.115 -5.591 -16.991 1.00 96.38 482 LEU A C 1
ATOM 3689 O O . LEU A 1 482 ? 15.266 -6.799 -17.163 1.00 96.38 482 LEU A O 1
ATOM 3693 N N . MET A 1 483 ? 13.909 -5.016 -17.089 1.00 97.31 483 MET A N 1
ATOM 3694 C CA . MET A 1 483 ? 12.686 -5.769 -17.414 1.00 97.31 483 MET A CA 1
ATOM 3695 C C . MET A 1 483 ? 12.822 -6.584 -18.704 1.00 97.31 483 MET A C 1
ATOM 3697 O O . MET A 1 483 ? 12.356 -7.722 -18.766 1.00 97.31 483 MET A O 1
ATOM 3701 N N . VAL A 1 484 ? 13.523 -6.032 -19.700 1.00 96.25 484 VAL A N 1
ATOM 3702 C CA . VAL A 1 484 ? 13.944 -6.731 -20.920 1.00 96.25 484 VAL A CA 1
ATOM 3703 C C . VAL A 1 484 ? 15.430 -6.516 -21.185 1.00 96.25 484 VAL A C 1
ATOM 3705 O O . VAL A 1 484 ? 15.965 -5.436 -20.926 1.00 96.25 484 VAL A O 1
ATOM 3708 N N . ILE A 1 485 ? 16.082 -7.524 -21.758 1.00 94.06 485 ILE A N 1
ATOM 3709 C CA . ILE A 1 485 ? 17.487 -7.486 -22.170 1.00 94.06 485 ILE A CA 1
ATOM 3710 C C . ILE A 1 485 ? 17.632 -7.706 -23.682 1.00 94.06 485 ILE A C 1
ATOM 3712 O O . ILE A 1 485 ? 16.877 -8.486 -24.266 1.00 94.06 485 ILE A O 1
ATOM 3716 N N . PRO A 1 486 ? 18.596 -7.039 -24.345 1.00 91.75 486 PRO A N 1
ATOM 3717 C CA . PRO A 1 486 ? 18.861 -7.244 -25.761 1.00 91.75 486 PRO A CA 1
ATOM 3718 C C . PRO A 1 486 ? 19.916 -8.341 -25.9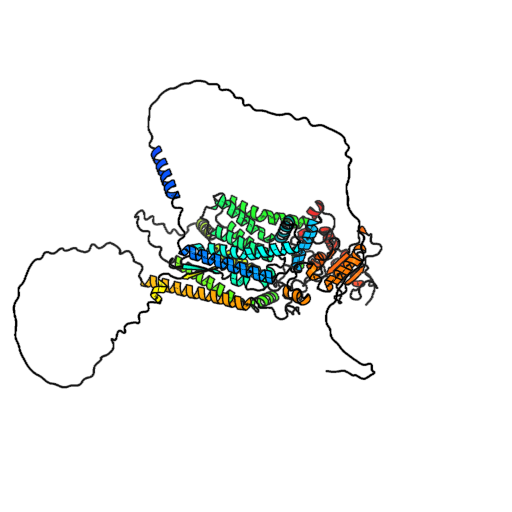76 1.00 91.75 486 PRO A C 1
ATOM 3720 O O . PRO A 1 486 ? 21.061 -8.198 -25.546 1.00 91.75 486 PRO A O 1
ATOM 3723 N N . VAL A 1 487 ? 19.570 -9.389 -26.720 1.00 89.75 487 VAL A N 1
ATOM 3724 C CA . VAL A 1 487 ? 20.491 -10.439 -27.189 1.00 89.75 487 VAL A CA 1
ATOM 3725 C C . VAL A 1 487 ? 20.655 -10.291 -28.699 1.00 89.75 487 VAL A C 1
ATOM 3727 O O . VAL A 1 487 ? 19.667 -10.347 -29.421 1.00 89.75 487 VAL A O 1
ATOM 3730 N N . THR A 1 488 ? 21.869 -10.041 -29.209 1.00 86.31 488 THR A N 1
ATOM 3731 C CA . THR A 1 488 ? 22.065 -9.712 -30.638 1.00 86.31 488 THR A CA 1
ATOM 3732 C C . THR A 1 488 ? 22.887 -10.755 -31.382 1.00 86.31 488 THR A C 1
ATOM 3734 O O . THR A 1 488 ? 24.096 -10.838 -31.212 1.00 86.31 488 THR A O 1
ATOM 3737 N N . ILE A 1 489 ? 22.260 -11.472 -32.307 1.00 81.75 489 ILE A N 1
ATOM 3738 C CA . ILE A 1 489 ? 22.916 -12.498 -33.120 1.00 81.75 489 ILE A CA 1
ATOM 3739 C C . ILE A 1 489 ? 23.539 -11.835 -34.369 1.00 81.75 489 ILE A C 1
ATOM 3741 O O . ILE A 1 489 ? 22.798 -11.268 -35.181 1.00 81.75 489 ILE A O 1
ATOM 3745 N N . PRO A 1 490 ? 24.878 -11.858 -34.548 1.00 73.75 490 PRO A N 1
ATOM 3746 C CA . PRO A 1 490 ? 25.543 -11.226 -35.691 1.00 73.75 490 PRO A CA 1
ATOM 3747 C C . PRO A 1 490 ? 25.345 -12.031 -36.990 1.00 73.75 490 PRO A C 1
ATOM 3749 O O . PRO A 1 490 ? 25.620 -13.227 -37.028 1.00 73.75 490 PRO A O 1
ATOM 3752 N N . VAL A 1 491 ? 24.937 -11.369 -38.083 1.00 67.12 491 VAL A N 1
ATOM 3753 C CA . VAL A 1 491 ? 24.582 -12.026 -39.366 1.00 67.12 491 VAL A CA 1
ATOM 3754 C C . VAL A 1 491 ? 25.797 -12.630 -40.092 1.00 67.12 491 VAL A C 1
ATOM 3756 O O . VAL A 1 491 ? 25.672 -13.648 -40.763 1.00 67.12 491 VAL A O 1
ATOM 3759 N N . HIS A 1 492 ? 26.990 -12.043 -39.954 1.00 60.44 492 HIS A N 1
ATOM 3760 C CA . HIS A 1 492 ? 28.194 -12.483 -40.684 1.00 60.44 492 HIS A CA 1
ATOM 3761 C C . HIS A 1 492 ? 29.121 -13.406 -39.872 1.00 60.44 492 HIS A C 1
ATOM 3763 O O . HIS A 1 492 ? 30.029 -14.015 -40.431 1.00 60.44 492 HIS A O 1
ATOM 3769 N N . GLY A 1 493 ? 28.883 -13.555 -38.563 1.00 51.06 493 GLY A N 1
ATOM 3770 C CA . GLY A 1 493 ? 29.705 -14.395 -37.681 1.00 51.06 493 GLY A CA 1
ATOM 3771 C C . GLY A 1 493 ? 29.336 -15.881 -37.700 1.00 51.06 493 GLY A C 1
ATOM 3772 O O . GLY A 1 493 ? 30.206 -16.722 -37.498 1.00 51.06 493 GLY A O 1
ATOM 3773 N N . VAL A 1 494 ? 28.070 -16.216 -37.978 1.00 49.94 494 VAL A N 1
ATOM 3774 C CA . VAL A 1 494 ? 27.583 -17.609 -37.952 1.00 49.94 494 VAL A CA 1
ATOM 3775 C C . VAL A 1 494 ? 28.147 -18.416 -39.129 1.00 49.94 494 VAL A C 1
ATOM 3777 O O . VAL A 1 494 ? 28.595 -19.541 -38.940 1.00 49.94 494 VAL A O 1
ATOM 3780 N N . VAL A 1 495 ? 28.249 -17.820 -40.322 1.00 45.81 495 VAL A N 1
ATOM 3781 C CA . VAL A 1 495 ? 28.813 -18.489 -41.513 1.00 45.81 495 VAL A CA 1
ATOM 3782 C C . VAL A 1 495 ? 30.334 -18.672 -41.404 1.00 45.81 495 VAL A C 1
ATOM 3784 O O . VAL A 1 495 ? 30.862 -19.696 -41.827 1.00 45.81 495 VAL A O 1
ATOM 3787 N N . ALA A 1 496 ? 31.050 -17.721 -40.795 1.00 43.97 496 ALA A N 1
ATOM 3788 C CA . ALA A 1 496 ? 32.500 -17.814 -40.605 1.00 43.97 496 ALA A CA 1
ATOM 3789 C C . ALA A 1 496 ? 32.905 -18.778 -39.471 1.00 43.97 496 ALA A C 1
ATOM 3791 O O . ALA A 1 496 ? 33.958 -19.402 -39.552 1.00 43.97 496 ALA A O 1
ATOM 3792 N N . ALA A 1 497 ? 32.079 -18.931 -38.428 1.00 43.41 497 ALA A N 1
ATOM 3793 C CA . ALA A 1 497 ? 32.335 -19.876 -37.337 1.00 43.41 497 ALA A CA 1
ATOM 3794 C C . ALA A 1 497 ? 32.088 -21.341 -37.745 1.00 43.41 497 ALA A C 1
ATOM 3796 O O . ALA A 1 497 ? 32.793 -22.225 -37.265 1.00 43.41 497 ALA A O 1
ATOM 3797 N N . PHE A 1 498 ? 31.135 -21.586 -38.655 1.00 45.47 498 PHE A N 1
ATOM 3798 C CA . PHE A 1 498 ? 30.860 -22.917 -39.215 1.00 45.47 498 PHE A CA 1
ATOM 3799 C C . PHE A 1 498 ? 31.729 -23.275 -40.432 1.00 45.47 498 PHE A C 1
ATOM 3801 O O . PHE A 1 498 ? 31.860 -24.450 -40.756 1.00 45.47 498 PHE A O 1
ATOM 3808 N N . ARG A 1 499 ? 32.400 -22.303 -41.066 1.00 41.84 499 ARG A N 1
ATOM 3809 C CA . ARG A 1 499 ? 33.488 -22.547 -42.030 1.00 41.84 499 ARG A CA 1
ATOM 3810 C C . ARG A 1 499 ? 34.847 -22.607 -41.323 1.00 41.84 499 ARG A C 1
ATOM 3812 O O . ARG A 1 499 ? 35.757 -21.849 -41.639 1.00 41.84 499 ARG A O 1
ATOM 3819 N N . ARG A 1 500 ? 35.008 -23.518 -40.361 1.00 38.28 500 ARG A N 1
ATOM 3820 C CA . ARG A 1 500 ? 36.342 -24.065 -40.081 1.00 38.28 500 ARG A CA 1
ATOM 3821 C C . ARG A 1 500 ? 36.597 -25.158 -41.112 1.00 38.28 500 ARG A C 1
ATOM 3823 O O . ARG A 1 500 ? 36.219 -26.304 -40.907 1.00 38.28 500 ARG A O 1
ATOM 3830 N N . THR A 1 501 ? 37.205 -24.795 -42.234 1.00 38.66 501 THR A N 1
ATOM 3831 C CA . THR A 1 501 ? 37.970 -25.759 -43.030 1.00 38.66 501 THR A CA 1
ATOM 3832 C C . THR A 1 501 ? 39.086 -26.321 -42.136 1.00 38.66 501 THR A C 1
ATOM 3834 O O . THR A 1 501 ? 39.661 -25.547 -41.360 1.00 38.66 501 THR A O 1
ATOM 3837 N N . PRO A 1 502 ? 39.402 -27.628 -42.185 1.00 37.69 502 PRO A N 1
ATOM 3838 C CA . PRO A 1 502 ? 40.584 -28.150 -41.511 1.00 37.69 502 PRO A CA 1
ATOM 3839 C C . PRO A 1 502 ? 41.805 -27.399 -42.040 1.00 37.69 502 PRO A C 1
ATOM 3841 O O . PRO A 1 502 ? 41.929 -27.193 -43.249 1.00 37.69 502 PRO A O 1
ATOM 3844 N N . ALA A 1 503 ? 42.673 -26.951 -41.137 1.00 32.22 503 ALA A N 1
ATOM 3845 C CA . ALA A 1 503 ? 43.959 -26.389 -41.511 1.00 32.22 503 ALA A CA 1
ATOM 3846 C C . ALA A 1 503 ? 44.720 -27.433 -42.341 1.00 32.22 503 ALA A C 1
ATOM 3848 O O . ALA A 1 503 ? 44.957 -28.543 -41.865 1.00 32.22 503 ALA A O 1
ATOM 3849 N N . ALA A 1 504 ? 45.075 -27.087 -43.579 1.00 31.56 504 ALA A N 1
ATOM 3850 C CA . ALA A 1 504 ? 46.109 -27.811 -44.296 1.00 31.56 504 ALA A CA 1
ATOM 3851 C C . ALA A 1 504 ? 47.400 -27.657 -43.484 1.00 31.56 504 ALA A C 1
ATOM 3853 O O . ALA A 1 504 ? 47.818 -26.538 -43.182 1.00 31.56 504 ALA A O 1
ATOM 3854 N N . ALA A 1 505 ? 47.958 -28.788 -43.068 1.00 31.03 505 ALA A N 1
ATOM 3855 C CA . ALA A 1 505 ? 49.227 -28.859 -42.374 1.00 31.03 505 ALA A CA 1
ATOM 3856 C C . ALA A 1 505 ? 50.324 -28.275 -43.274 1.00 31.03 505 ALA A C 1
ATOM 3858 O O . ALA A 1 505 ? 50.601 -28.809 -44.344 1.00 31.03 505 ALA A O 1
ATOM 3859 N N . SER A 1 506 ? 50.940 -27.179 -42.839 1.00 31.09 506 SER A N 1
ATOM 3860 C CA . SER A 1 506 ? 52.271 -26.795 -43.293 1.00 31.09 506 SER A CA 1
ATOM 3861 C C . SER A 1 506 ? 53.268 -27.699 -42.572 1.00 31.09 506 SER A C 1
ATOM 3863 O O . SER A 1 506 ? 53.550 -27.498 -41.391 1.00 31.09 506 SER A O 1
ATOM 3865 N N . THR A 1 507 ? 53.744 -28.733 -43.255 1.00 33.50 507 THR A N 1
ATOM 3866 C CA . THR A 1 507 ? 54.968 -29.437 -42.873 1.00 33.50 507 THR A CA 1
ATOM 3867 C C . THR A 1 507 ? 56.146 -28.615 -43.369 1.00 33.50 507 THR A C 1
ATOM 3869 O O . THR A 1 507 ? 56.521 -28.736 -44.528 1.00 33.50 507 THR A O 1
ATOM 3872 N N . ASP A 1 508 ? 56.695 -27.788 -42.494 1.00 33.34 508 ASP A N 1
ATOM 3873 C CA . ASP A 1 508 ? 58.085 -27.357 -42.567 1.00 33.34 508 ASP A CA 1
ATOM 3874 C C . ASP A 1 508 ? 58.630 -27.515 -41.155 1.00 33.34 508 ASP A C 1
ATOM 3876 O O . ASP A 1 508 ? 58.308 -26.720 -40.278 1.00 33.34 508 ASP A O 1
ATOM 3880 N N . ASP A 1 509 ? 59.378 -28.593 -40.929 1.00 33.31 509 ASP A N 1
ATOM 3881 C CA . ASP A 1 509 ? 60.436 -28.596 -39.928 1.00 33.31 509 ASP A CA 1
ATOM 3882 C C . ASP A 1 509 ? 61.433 -29.739 -40.163 1.00 33.31 509 ASP A C 1
ATOM 3884 O O . ASP A 1 509 ? 61.064 -30.885 -40.420 1.00 33.31 509 ASP A O 1
ATOM 3888 N N . ALA A 1 510 ? 62.698 -29.359 -39.969 1.00 31.45 510 ALA A N 1
ATOM 3889 C CA . ALA A 1 510 ? 63.890 -30.161 -39.711 1.00 31.45 510 ALA A CA 1
ATOM 3890 C C . ALA A 1 510 ? 64.583 -30.875 -40.889 1.00 31.45 510 ALA A C 1
ATOM 3892 O O . ALA A 1 510 ? 64.245 -31.995 -41.262 1.00 31.45 510 ALA A O 1
ATOM 3893 N N . ASN A 1 511 ? 65.719 -30.306 -41.317 1.00 29.88 511 ASN A N 1
ATOM 3894 C CA . ASN A 1 511 ? 66.939 -31.114 -41.363 1.00 29.88 511 ASN A CA 1
ATOM 3895 C C . ASN A 1 511 ? 68.205 -30.268 -41.113 1.00 29.88 511 ASN A C 1
ATOM 3897 O O . ASN A 1 511 ? 68.697 -29.557 -41.988 1.00 29.88 511 ASN A O 1
ATOM 3901 N N . THR A 1 512 ? 68.717 -30.353 -39.886 1.00 32.50 512 THR A N 1
ATOM 3902 C CA . THR A 1 512 ? 70.108 -30.055 -39.509 1.00 32.50 512 THR A CA 1
ATOM 3903 C C . THR A 1 512 ? 70.896 -31.356 -39.573 1.00 32.50 512 THR A C 1
ATOM 3905 O O . THR A 1 512 ? 70.369 -32.407 -39.224 1.00 32.50 512 THR A O 1
ATOM 3908 N N . GLY A 1 513 ? 72.125 -31.275 -40.079 1.00 28.56 513 GLY A N 1
ATOM 3909 C CA . GLY A 1 513 ? 72.783 -32.386 -40.754 1.00 28.56 513 GLY A CA 1
ATOM 3910 C C . GLY A 1 513 ? 73.417 -33.460 -39.882 1.00 28.56 513 GLY A C 1
ATOM 3911 O O . GLY A 1 513 ? 73.633 -33.288 -38.688 1.00 28.56 513 GLY A O 1
ATOM 3912 N N . GLU A 1 514 ? 73.822 -34.528 -40.562 1.00 28.80 514 GLU A N 1
ATOM 3913 C CA . GLU A 1 514 ? 74.891 -35.407 -40.115 1.00 28.80 514 GLU A CA 1
ATOM 3914 C C . GLU A 1 514 ? 75.600 -36.031 -41.326 1.00 28.80 514 GLU A C 1
ATOM 3916 O O . GLU A 1 514 ? 74.994 -36.335 -42.353 1.00 28.80 514 GLU A O 1
ATOM 3921 N N . ASN A 1 515 ? 76.923 -36.115 -41.204 1.00 28.95 515 ASN A N 1
ATOM 3922 C CA . ASN A 1 515 ? 77.885 -36.567 -42.203 1.00 28.95 515 ASN A CA 1
ATOM 3923 C C . ASN A 1 515 ? 77.838 -38.083 -42.430 1.00 28.95 515 ASN A C 1
ATOM 3925 O O . ASN A 1 515 ? 77.631 -38.837 -41.484 1.00 28.95 515 ASN A O 1
ATOM 3929 N N . THR A 1 516 ? 78.189 -38.482 -43.658 1.00 29.47 516 THR A N 1
ATOM 3930 C CA . THR A 1 516 ? 78.908 -39.690 -44.150 1.00 29.47 516 THR A CA 1
ATOM 3931 C C . THR A 1 516 ? 78.302 -40.018 -45.523 1.00 29.47 516 THR A C 1
ATOM 3933 O O . THR A 1 516 ? 77.094 -40.122 -45.651 1.00 29.47 516 THR A O 1
ATOM 3936 N N . GLY A 1 517 ? 78.992 -40.097 -46.655 1.00 26.81 517 GLY A N 1
ATOM 3937 C CA . GLY A 1 517 ? 80.401 -40.244 -46.958 1.00 26.81 517 GLY A CA 1
ATOM 3938 C C . GLY A 1 517 ? 80.505 -41.388 -47.959 1.00 26.81 517 GLY A C 1
ATOM 3939 O O . GLY A 1 517 ? 80.634 -42.509 -47.510 1.00 26.81 517 GLY A O 1
ATOM 3940 N N . GLU A 1 518 ? 80.436 -41.129 -49.270 1.00 27.78 518 GLU A N 1
ATOM 3941 C CA . GLU A 1 518 ? 81.099 -41.972 -50.278 1.00 27.78 518 GLU A CA 1
ATOM 3942 C C . GLU A 1 518 ? 81.095 -41.322 -51.669 1.00 27.78 518 GLU A C 1
ATOM 3944 O O . GLU A 1 518 ? 80.138 -40.673 -52.085 1.00 27.78 518 GLU A O 1
ATOM 3949 N N . ALA A 1 519 ? 82.236 -41.469 -52.341 1.00 28.12 519 ALA A N 1
ATOM 3950 C CA . ALA A 1 519 ? 82.559 -40.998 -53.682 1.00 28.12 519 ALA A CA 1
ATOM 3951 C C . ALA A 1 519 ? 81.656 -41.670 -54.749 1.00 28.12 519 ALA A C 1
ATOM 3953 O O . ALA A 1 519 ? 81.020 -42.681 -54.481 1.00 28.12 519 ALA A O 1
ATOM 3954 N N . ILE A 1 520 ? 81.559 -41.187 -55.991 1.00 30.67 520 ILE A N 1
ATOM 3955 C CA . ILE A 1 520 ? 82.518 -41.465 -57.075 1.00 30.67 520 ILE A CA 1
ATOM 3956 C C . ILE A 1 520 ? 82.190 -40.561 -58.287 1.00 30.67 520 ILE A C 1
ATOM 3958 O O . ILE A 1 520 ? 81.034 -40.310 -58.616 1.00 30.67 520 ILE A O 1
ATOM 3962 N N . ASN A 1 521 ? 83.264 -40.101 -58.934 1.00 28.55 521 ASN A N 1
ATOM 3963 C CA . ASN A 1 521 ? 83.385 -39.385 -60.208 1.00 28.55 521 ASN A CA 1
ATOM 3964 C C . ASN A 1 521 ? 82.595 -39.952 -61.406 1.00 28.55 521 ASN A C 1
ATOM 3966 O O . ASN A 1 521 ? 82.527 -41.166 -61.577 1.00 28.55 521 ASN A O 1
ATOM 3970 N N . GLY A 1 522 ? 82.297 -39.072 -62.377 1.00 26.89 522 GLY A N 1
ATOM 3971 C CA . GLY A 1 522 ? 82.609 -39.382 -63.782 1.00 26.89 522 GLY A CA 1
ATOM 3972 C C . GLY A 1 522 ? 81.710 -38.781 -64.869 1.00 26.89 522 GLY A C 1
ATOM 3973 O O . GLY A 1 522 ? 80.554 -39.161 -64.976 1.00 26.89 522 GLY A O 1
ATOM 3974 N N . GLY A 1 523 ? 82.319 -37.976 -65.754 1.00 27.14 523 GLY A N 1
ATOM 3975 C CA . GLY A 1 523 ? 82.040 -37.958 -67.207 1.00 27.14 523 GLY A CA 1
ATOM 3976 C C . GLY A 1 523 ? 80.921 -37.020 -67.691 1.00 27.14 523 GLY A C 1
ATOM 3977 O O . GLY A 1 523 ? 79.765 -37.299 -67.428 1.00 27.14 523 GLY A O 1
ATOM 3978 N N . VAL A 1 524 ? 81.184 -35.846 -68.287 1.00 27.83 524 VAL A N 1
ATOM 3979 C CA . VAL A 1 524 ? 81.698 -35.559 -69.658 1.00 27.83 524 VAL A CA 1
ATOM 3980 C C . VAL A 1 524 ? 80.579 -35.390 -70.708 1.00 27.83 524 VAL A C 1
ATOM 3982 O O . VAL A 1 524 ? 79.904 -36.358 -71.028 1.00 27.83 524 VAL A O 1
ATOM 3985 N N . SER A 1 525 ? 80.528 -34.157 -71.257 1.00 27.67 525 SER A N 1
ATOM 3986 C CA . SER A 1 525 ? 80.185 -33.705 -72.633 1.00 27.67 525 SER A CA 1
ATOM 3987 C C . SER A 1 525 ? 78.814 -34.039 -73.244 1.00 27.67 525 SER A C 1
ATOM 3989 O O . SER A 1 525 ? 78.215 -35.047 -72.917 1.00 27.67 525 SER A O 1
ATOM 3991 N N . ALA A 1 526 ? 78.281 -33.329 -74.240 1.00 30.77 526 ALA A N 1
ATOM 3992 C CA . ALA A 1 526 ? 78.416 -31.989 -74.828 1.00 30.77 526 ALA A CA 1
ATOM 3993 C C . ALA A 1 526 ? 77.315 -31.906 -75.921 1.00 30.77 526 ALA A C 1
ATOM 3995 O O . ALA A 1 526 ? 76.820 -32.946 -76.348 1.00 30.77 526 ALA A O 1
ATOM 3996 N N . ASP A 1 527 ? 77.011 -30.685 -76.365 1.00 29.41 527 ASP A N 1
ATOM 3997 C CA . ASP A 1 527 ? 76.452 -30.321 -77.680 1.00 29.41 527 ASP A CA 1
ATOM 3998 C C . ASP A 1 527 ? 74.996 -30.704 -78.030 1.00 29.41 527 ASP A C 1
ATOM 4000 O O . ASP A 1 527 ? 74.646 -31.861 -78.225 1.00 29.41 527 ASP A O 1
ATOM 4004 N N . ASP A 1 528 ? 74.131 -29.686 -78.143 1.00 31.22 528 ASP A N 1
ATOM 4005 C CA . ASP A 1 528 ? 73.638 -29.219 -79.453 1.00 31.22 528 ASP A CA 1
ATOM 4006 C C . ASP A 1 528 ? 72.715 -27.985 -79.307 1.00 31.22 528 ASP A C 1
ATOM 4008 O O . ASP A 1 528 ? 71.760 -27.951 -78.530 1.00 31.22 528 ASP A O 1
ATOM 4012 N N . ALA A 1 529 ? 73.024 -26.953 -80.090 1.00 28.47 529 ALA A N 1
ATOM 4013 C CA . ALA A 1 529 ? 72.173 -25.818 -80.477 1.00 28.47 529 ALA A CA 1
ATOM 4014 C C . ALA A 1 529 ? 72.004 -25.898 -82.025 1.00 28.47 529 ALA A C 1
ATOM 4016 O O . ALA A 1 529 ? 72.676 -26.754 -82.604 1.00 28.47 529 ALA A O 1
ATOM 4017 N N . PRO A 1 530 ? 71.251 -25.038 -82.762 1.00 48.69 530 PRO A N 1
ATOM 4018 C CA . PRO A 1 530 ? 70.650 -23.750 -82.385 1.00 48.69 530 PRO A CA 1
ATOM 4019 C C . PRO A 1 530 ? 69.291 -23.421 -83.088 1.00 48.69 530 PRO A C 1
ATOM 4021 O O . PRO A 1 530 ? 68.635 -24.282 -83.662 1.00 48.69 530 PRO A O 1
ATOM 4024 N N . GLU A 1 531 ? 68.951 -22.120 -83.065 1.00 30.36 531 GLU A N 1
ATOM 4025 C CA . GLU A 1 531 ? 68.204 -21.314 -84.064 1.00 30.36 531 GLU A CA 1
ATOM 4026 C C . GLU A 1 531 ? 66.710 -20.982 -83.863 1.00 30.36 531 GLU A C 1
ATOM 4028 O O . GLU A 1 531 ? 65.857 -21.855 -83.738 1.00 30.36 531 GLU A O 1
ATOM 4033 N N . GLY A 1 532 ? 66.395 -19.669 -83.937 1.00 29.80 532 GLY A N 1
ATOM 4034 C CA . GLY A 1 532 ? 65.029 -19.195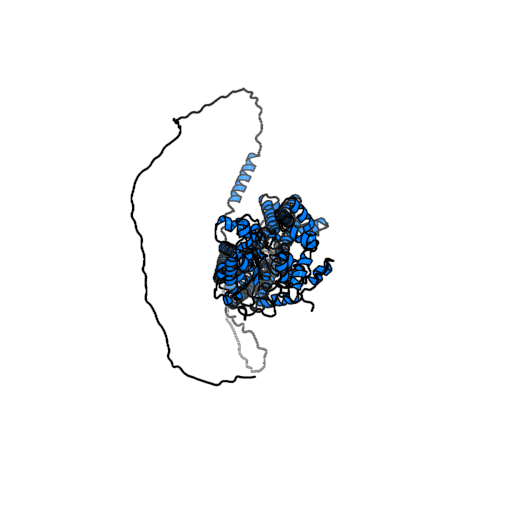 -84.216 1.00 29.80 532 GLY A CA 1
ATOM 4035 C C . GLY A 1 532 ? 64.577 -17.789 -83.764 1.00 29.80 532 GLY A C 1
ATOM 4036 O O . GLY A 1 532 ? 63.520 -17.691 -83.160 1.00 29.80 532 GLY A O 1
ATOM 4037 N N . THR A 1 533 ? 65.321 -16.722 -84.098 1.00 31.06 533 THR A N 1
ATOM 4038 C CA . THR A 1 533 ? 64.838 -15.366 -84.519 1.00 31.06 533 THR A CA 1
ATOM 4039 C C . THR A 1 533 ? 63.874 -14.481 -83.671 1.00 31.06 533 THR A C 1
ATOM 4041 O O . THR A 1 533 ? 62.667 -14.689 -83.627 1.00 31.06 533 THR A O 1
ATOM 4044 N N . ASP A 1 534 ? 64.485 -13.409 -83.139 1.00 29.22 534 ASP A N 1
ATOM 4045 C CA . ASP A 1 534 ? 64.166 -11.959 -82.927 1.00 29.22 534 ASP A CA 1
ATOM 4046 C C . ASP A 1 534 ? 63.115 -11.245 -83.856 1.00 29.22 534 ASP A C 1
ATOM 4048 O O . ASP A 1 534 ? 62.722 -11.845 -84.855 1.00 29.22 534 ASP A O 1
ATOM 4052 N N . PRO A 1 535 ? 62.829 -9.905 -83.782 1.00 51.53 535 PRO A N 1
ATOM 4053 C CA . PRO A 1 535 ? 62.509 -8.952 -82.686 1.00 51.53 535 PRO A CA 1
ATOM 4054 C C . PRO A 1 535 ? 61.324 -7.969 -82.997 1.00 51.53 535 PRO A C 1
ATOM 4056 O O . PRO A 1 535 ? 60.782 -7.917 -84.099 1.00 51.53 535 PRO A O 1
ATOM 4059 N N . SER A 1 536 ? 61.056 -7.053 -82.046 1.00 29.94 536 SER A N 1
ATOM 4060 C CA . SER A 1 536 ? 60.740 -5.605 -82.224 1.00 29.94 536 SER A CA 1
ATOM 4061 C C . SER A 1 536 ? 59.353 -5.084 -81.793 1.00 29.94 536 SER A C 1
ATOM 4063 O O . SER A 1 536 ? 58.321 -5.435 -82.352 1.00 29.94 536 SER A O 1
ATOM 4065 N N . ALA A 1 537 ? 59.349 -4.179 -80.802 1.00 31.89 537 ALA A N 1
ATOM 4066 C CA . ALA A 1 537 ? 59.029 -2.746 -80.946 1.00 31.89 537 ALA A CA 1
ATOM 4067 C C . ALA A 1 537 ? 58.785 -2.116 -79.556 1.00 31.89 537 ALA A C 1
ATOM 4069 O O . ALA A 1 537 ? 57.901 -2.534 -78.813 1.00 31.89 537 ALA A O 1
ATOM 4070 N N . GLY A 1 538 ? 59.590 -1.112 -79.197 1.00 28.34 538 GLY A N 1
ATOM 4071 C CA . GLY A 1 538 ? 59.443 -0.340 -77.962 1.00 28.34 538 GLY A CA 1
ATOM 4072 C C . GLY A 1 538 ? 58.583 0.917 -78.126 1.00 28.34 538 GLY A C 1
ATOM 4073 O O . GLY A 1 538 ? 58.354 1.371 -79.242 1.00 28.34 538 GLY A O 1
ATOM 4074 N N . ILE A 1 539 ? 58.150 1.484 -76.996 1.00 31.16 539 ILE A N 1
ATOM 4075 C CA . ILE A 1 539 ? 58.369 2.880 -76.553 1.00 31.16 539 ILE A CA 1
ATOM 4076 C C . ILE A 1 539 ? 57.803 3.019 -75.118 1.00 31.16 539 ILE A C 1
ATOM 4078 O O . ILE A 1 539 ? 56.758 2.436 -74.824 1.00 31.16 539 ILE A O 1
ATOM 4082 N N . PRO A 1 540 ? 58.484 3.750 -74.210 1.00 40.34 540 PRO A N 1
ATOM 4083 C CA . PRO A 1 540 ? 58.152 3.819 -72.788 1.00 40.34 540 PRO A CA 1
ATOM 4084 C C . PRO A 1 540 ? 57.252 5.017 -72.447 1.00 40.34 540 PRO A C 1
ATOM 4086 O O . PRO A 1 540 ? 57.380 6.086 -73.040 1.00 40.34 540 PRO A O 1
ATOM 4089 N N . THR A 1 541 ? 56.427 4.888 -71.406 1.00 30.98 541 THR A N 1
ATOM 4090 C CA . THR A 1 541 ? 55.855 6.043 -70.699 1.00 30.98 541 THR A CA 1
ATOM 4091 C C . THR A 1 541 ? 56.135 5.931 -69.209 1.00 30.98 541 THR A C 1
ATOM 4093 O O . THR A 1 541 ? 55.566 5.115 -68.489 1.00 30.98 541 THR A O 1
ATOM 4096 N N . THR A 1 542 ? 57.060 6.778 -68.781 1.00 32.44 542 THR A N 1
ATOM 4097 C CA . THR A 1 542 ? 57.283 7.229 -67.414 1.00 32.44 542 THR A CA 1
ATOM 4098 C C . THR A 1 542 ? 56.039 7.930 -66.870 1.00 32.44 542 THR A C 1
ATOM 4100 O O . THR A 1 542 ? 55.672 8.982 -67.387 1.00 32.44 542 THR A O 1
ATOM 4103 N N . GLU A 1 543 ? 55.462 7.426 -65.781 1.00 30.34 543 GLU A N 1
ATOM 4104 C CA . GLU A 1 543 ? 54.719 8.263 -64.837 1.00 30.34 543 GLU A CA 1
ATOM 4105 C C . GLU A 1 543 ? 55.321 8.096 -63.440 1.00 30.34 543 GLU A C 1
ATOM 4107 O O . GLU A 1 543 ? 55.285 7.042 -62.809 1.00 30.34 543 GLU A O 1
ATOM 4112 N N . THR A 1 544 ? 55.944 9.179 -62.993 1.00 32.41 544 THR A N 1
ATOM 4113 C CA . THR A 1 544 ? 56.336 9.450 -61.613 1.00 32.41 544 THR A CA 1
ATOM 4114 C C . THR A 1 544 ? 55.109 9.461 -60.692 1.00 32.41 544 THR A C 1
ATOM 4116 O O . THR A 1 544 ? 54.083 10.025 -61.077 1.00 32.41 544 THR A O 1
ATOM 4119 N N . PRO A 1 545 ? 55.196 8.937 -59.457 1.00 33.28 545 PRO A N 1
ATOM 4120 C CA . PRO A 1 545 ? 54.085 8.982 -58.518 1.00 33.28 545 PRO A CA 1
ATOM 4121 C C . PRO A 1 545 ? 53.896 10.406 -57.984 1.00 33.28 545 PRO A C 1
ATOM 4123 O O . PRO A 1 545 ? 54.825 11.006 -57.446 1.00 33.28 545 PRO A O 1
ATOM 4126 N N . VAL A 1 546 ? 52.678 10.936 -58.098 1.00 33.75 546 VAL A N 1
ATOM 4127 C CA . VAL A 1 546 ? 52.237 12.132 -57.368 1.00 33.75 546 VAL A CA 1
ATOM 4128 C C . VAL A 1 546 ? 52.035 11.739 -55.895 1.00 33.75 546 VAL A C 1
ATOM 4130 O O . VAL A 1 546 ? 51.181 10.895 -55.615 1.00 33.75 546 VAL A O 1
ATOM 4133 N N . PRO A 1 547 ? 52.773 12.311 -54.927 1.00 39.00 547 PRO A N 1
ATOM 4134 C CA . PRO A 1 547 ? 52.523 12.065 -53.515 1.00 39.00 547 PRO A CA 1
ATOM 4135 C C . PRO A 1 547 ? 51.455 13.048 -53.022 1.00 39.00 547 PRO A C 1
ATOM 4137 O O . PRO A 1 547 ? 51.668 14.258 -53.069 1.00 39.00 547 PRO A O 1
ATOM 4140 N N . GLY A 1 548 ? 50.308 12.560 -52.536 1.00 37.53 548 GLY A N 1
ATOM 4141 C CA . GLY A 1 548 ? 49.355 13.471 -51.885 1.00 37.53 548 GLY A CA 1
ATOM 4142 C C . GLY A 1 548 ? 47.882 13.089 -51.805 1.00 37.53 548 GLY A C 1
ATOM 4143 O O . GLY A 1 548 ? 47.067 13.989 -51.632 1.00 37.53 548 GLY A O 1
ATOM 4144 N N . VAL A 1 549 ? 47.502 11.811 -51.887 1.00 34.72 549 VAL A N 1
ATOM 4145 C CA . VAL A 1 549 ? 46.147 11.392 -51.490 1.00 34.72 549 VAL A CA 1
ATOM 4146 C C . VAL A 1 549 ? 46.282 10.473 -50.278 1.00 34.72 549 VAL A C 1
ATOM 4148 O O . VAL A 1 549 ? 46.840 9.385 -50.426 1.00 34.72 549 VAL A O 1
ATOM 4151 N N . PRO A 1 550 ? 45.836 10.871 -49.070 1.00 34.88 550 PRO A N 1
ATOM 4152 C CA . PRO A 1 550 ? 45.780 9.932 -47.964 1.00 34.88 550 PRO A CA 1
ATOM 4153 C C . PRO A 1 550 ? 44.802 8.823 -48.354 1.00 34.88 550 PRO A C 1
ATOM 4155 O O . PRO A 1 550 ? 43.638 9.087 -48.664 1.00 34.88 550 PRO A O 1
ATOM 4158 N N . ALA A 1 551 ? 45.294 7.584 -48.380 1.00 33.56 551 ALA A N 1
ATOM 4159 C CA . ALA A 1 551 ? 44.446 6.411 -48.474 1.00 33.56 551 ALA A CA 1
ATOM 4160 C C . ALA A 1 551 ? 43.381 6.521 -47.377 1.00 33.56 551 ALA A C 1
ATOM 4162 O O . ALA A 1 551 ? 43.710 6.650 -46.198 1.00 33.56 551 ALA A O 1
ATOM 4163 N N . ALA A 1 552 ? 42.108 6.533 -47.767 1.00 36.53 552 ALA A N 1
ATOM 4164 C CA . ALA A 1 552 ? 41.021 6.450 -46.811 1.00 36.53 552 ALA A CA 1
ATOM 4165 C C . ALA A 1 552 ? 41.216 5.166 -45.994 1.00 36.53 552 ALA A C 1
ATOM 4167 O O . ALA A 1 552 ? 41.241 4.077 -46.569 1.00 36.53 552 ALA A O 1
ATOM 4168 N N . ASP A 1 553 ? 41.383 5.307 -44.678 1.00 39.84 553 ASP A N 1
ATOM 4169 C CA . ASP A 1 553 ? 41.488 4.205 -43.723 1.00 39.84 553 ASP A CA 1
ATOM 4170 C C . ASP A 1 553 ? 40.290 3.257 -43.887 1.00 39.84 553 ASP A C 1
ATOM 4172 O O . ASP A 1 553 ? 39.208 3.459 -43.327 1.00 39.84 553 ASP A O 1
ATOM 4176 N N . VAL A 1 554 ? 40.470 2.191 -44.667 1.00 46.06 554 VAL A N 1
ATOM 4177 C CA . VAL A 1 554 ? 39.563 1.048 -44.658 1.00 46.06 554 VAL A CA 1
ATOM 4178 C C . VAL A 1 554 ? 39.785 0.364 -43.309 1.00 46.06 554 VAL A C 1
ATOM 4180 O O . VAL A 1 554 ? 40.901 -0.085 -43.048 1.00 46.06 554 VAL A O 1
ATOM 4183 N N . PRO A 1 555 ? 38.777 0.269 -42.420 1.00 47.12 555 PRO A N 1
ATOM 4184 C CA . PRO A 1 555 ? 38.980 -0.325 -41.107 1.00 47.12 555 PRO A CA 1
ATOM 4185 C C . PRO A 1 555 ? 39.452 -1.772 -41.263 1.00 47.12 555 PRO A C 1
ATOM 4187 O O . PRO A 1 555 ? 38.718 -2.612 -41.793 1.00 47.12 555 PRO A O 1
ATOM 4190 N N . ASP A 1 556 ? 40.671 -2.022 -40.781 1.00 53.47 556 ASP A N 1
ATOM 4191 C CA . ASP A 1 556 ? 41.394 -3.292 -40.816 1.00 53.47 556 ASP A CA 1
ATOM 4192 C C . ASP A 1 556 ? 40.463 -4.478 -40.492 1.00 53.47 556 ASP A C 1
ATOM 4194 O O . ASP A 1 556 ? 39.766 -4.488 -39.466 1.00 53.47 556 ASP A O 1
ATOM 4198 N N . ALA A 1 557 ? 40.428 -5.488 -41.369 1.00 58.00 557 ALA A N 1
ATOM 4199 C CA . ALA A 1 557 ? 39.581 -6.675 -41.241 1.00 58.00 557 ALA A CA 1
ATOM 4200 C C . ALA A 1 557 ? 39.771 -7.390 -39.887 1.00 58.00 557 ALA A C 1
ATOM 4202 O O . ALA A 1 557 ? 38.825 -7.980 -39.349 1.00 58.00 557 ALA A O 1
ATOM 4203 N N . SER A 1 558 ? 40.961 -7.267 -39.285 1.00 61.00 558 SER A N 1
ATOM 4204 C CA . SER A 1 558 ? 41.283 -7.777 -37.948 1.00 61.00 558 SER A CA 1
ATOM 4205 C C . SER A 1 558 ? 40.397 -7.156 -36.848 1.00 61.00 558 SER A C 1
ATOM 4207 O O . SER A 1 558 ? 39.856 -7.860 -35.985 1.00 61.00 558 SER A O 1
ATOM 4209 N N . THR A 1 559 ? 40.148 -5.843 -36.916 1.00 62.41 559 THR A N 1
ATOM 4210 C CA . THR A 1 559 ? 39.367 -5.087 -35.925 1.00 62.41 559 THR A CA 1
ATOM 4211 C C . THR A 1 559 ? 37.872 -5.381 -36.034 1.00 62.41 559 THR A C 1
ATOM 4213 O O . THR A 1 559 ? 37.187 -5.531 -35.014 1.00 62.41 559 THR A O 1
ATOM 4216 N N . ARG A 1 560 ? 37.365 -5.555 -37.262 1.00 63.91 560 ARG A N 1
ATOM 4217 C CA . ARG A 1 560 ? 35.981 -5.972 -37.539 1.00 63.91 560 ARG A CA 1
ATOM 4218 C C . ARG A 1 560 ? 35.720 -7.392 -37.030 1.00 63.91 560 ARG A C 1
ATOM 4220 O O . ARG A 1 560 ? 34.706 -7.632 -36.366 1.00 63.91 560 ARG A O 1
ATOM 4227 N N . ASN A 1 561 ? 36.668 -8.306 -37.240 1.00 69.62 561 ASN A N 1
ATOM 4228 C CA . ASN A 1 561 ? 36.609 -9.670 -36.711 1.00 69.62 561 ASN A CA 1
ATOM 4229 C C . ASN A 1 561 ? 36.655 -9.698 -35.176 1.00 69.62 561 ASN A C 1
ATOM 4231 O O . ASN A 1 561 ? 35.858 -10.403 -34.554 1.00 69.62 561 ASN A O 1
ATOM 4235 N N . ARG A 1 562 ? 37.509 -8.884 -34.539 1.00 73.12 562 ARG A N 1
ATOM 4236 C CA . ARG A 1 562 ? 37.576 -8.774 -33.070 1.00 73.12 562 ARG A CA 1
ATOM 4237 C C . ARG A 1 562 ? 36.268 -8.258 -32.464 1.00 73.12 562 ARG A C 1
ATOM 4239 O O . ARG A 1 562 ? 35.780 -8.834 -31.494 1.00 73.12 562 ARG A O 1
ATOM 4246 N N . ARG A 1 563 ? 35.660 -7.216 -33.045 1.00 70.00 563 ARG A N 1
ATOM 4247 C CA . ARG A 1 563 ? 34.360 -6.675 -32.595 1.00 70.00 563 ARG A CA 1
ATOM 4248 C C . ARG A 1 563 ? 33.218 -7.674 -32.783 1.00 70.00 563 ARG A C 1
ATOM 4250 O O . ARG A 1 563 ? 32.385 -7.811 -31.891 1.00 70.00 563 ARG A O 1
ATOM 4257 N N . THR A 1 564 ? 33.218 -8.412 -33.892 1.00 72.62 564 THR A N 1
ATOM 4258 C CA . THR A 1 564 ? 32.228 -9.468 -34.159 1.00 72.62 564 THR A CA 1
ATOM 4259 C C . THR A 1 564 ? 32.351 -10.616 -33.153 1.00 72.62 564 THR A C 1
ATOM 4261 O O . THR A 1 564 ? 31.342 -11.055 -32.604 1.00 72.62 564 THR A O 1
ATOM 4264 N N . ARG A 1 565 ? 33.579 -11.054 -32.832 1.00 77.25 565 ARG A N 1
ATOM 4265 C CA . ARG A 1 565 ? 33.842 -12.070 -31.794 1.00 77.25 565 ARG A CA 1
ATOM 4266 C C . ARG A 1 565 ? 33.412 -11.601 -30.402 1.00 77.25 565 ARG A C 1
ATOM 4268 O O . ARG A 1 565 ? 32.756 -12.355 -29.693 1.00 77.25 565 ARG A O 1
ATOM 4275 N N . LEU A 1 566 ? 33.715 -10.353 -30.033 1.00 79.19 566 LEU A N 1
ATOM 4276 C CA . LEU A 1 566 ? 33.276 -9.756 -28.763 1.00 79.19 566 LEU A CA 1
ATOM 4277 C C . LEU A 1 566 ? 31.745 -9.669 -28.664 1.00 79.19 566 LEU A C 1
ATOM 4279 O O . LEU A 1 566 ? 31.177 -9.971 -27.618 1.00 79.19 566 LEU A O 1
ATOM 4283 N N . GLN A 1 567 ? 31.067 -9.296 -29.752 1.00 78.38 567 GLN A N 1
ATOM 4284 C CA . GLN A 1 567 ? 29.605 -9.257 -29.801 1.00 78.38 567 GLN A CA 1
ATOM 4285 C C . GLN A 1 567 ? 28.983 -10.655 -29.704 1.00 78.38 567 GLN A C 1
ATOM 4287 O O . GLN A 1 567 ? 27.982 -10.820 -29.005 1.00 78.38 567 GLN A O 1
ATOM 4292 N N . LEU A 1 568 ? 29.566 -11.655 -30.373 1.00 82.25 568 LEU A N 1
ATOM 4293 C CA . LEU A 1 568 ? 29.115 -13.042 -30.280 1.00 82.25 568 LEU A CA 1
ATOM 4294 C C . LEU A 1 568 ? 29.284 -13.575 -28.852 1.00 82.25 568 LEU A C 1
ATOM 4296 O O . LEU A 1 568 ? 28.319 -14.075 -28.285 1.00 82.25 568 LEU A O 1
ATOM 4300 N N . ALA A 1 569 ? 30.459 -13.387 -28.244 1.00 84.56 569 ALA A N 1
ATOM 4301 C CA . ALA A 1 569 ? 30.723 -13.788 -26.862 1.00 84.56 569 ALA A CA 1
ATOM 4302 C C . ALA A 1 569 ? 29.749 -13.119 -25.880 1.00 84.56 569 ALA A C 1
ATOM 4304 O O . ALA A 1 569 ? 29.120 -13.800 -25.074 1.00 84.56 569 ALA A O 1
ATOM 4305 N N . GLY A 1 570 ? 29.542 -11.802 -26.000 1.00 85.12 570 GLY A N 1
ATOM 4306 C CA . GLY A 1 570 ? 28.562 -11.084 -25.184 1.00 85.12 570 GLY A CA 1
ATOM 4307 C C . GLY A 1 570 ? 27.134 -11.606 -25.369 1.00 85.12 570 GLY A C 1
ATOM 4308 O O . GLY A 1 570 ? 26.388 -11.699 -24.402 1.00 85.12 570 GLY A O 1
ATOM 4309 N N . SER A 1 571 ? 26.757 -12.002 -26.585 1.00 86.06 571 SER A N 1
ATOM 4310 C CA . SER A 1 571 ? 25.413 -12.523 -26.867 1.00 86.06 571 SER A CA 1
ATOM 4311 C C . SER A 1 571 ? 25.207 -13.940 -26.342 1.00 86.06 571 SER A C 1
ATOM 4313 O O . SER A 1 571 ? 24.136 -14.222 -25.817 1.00 86.06 571 SER A O 1
ATOM 4315 N N . VAL A 1 572 ? 26.230 -14.799 -26.409 1.00 89.88 572 VAL A N 1
ATOM 4316 C CA . VAL A 1 572 ? 26.216 -16.131 -25.780 1.00 89.88 572 VAL A CA 1
ATOM 4317 C C . VAL A 1 572 ? 26.081 -16.003 -24.265 1.00 89.88 572 VAL A C 1
ATOM 4319 O O . VAL A 1 572 ? 25.247 -16.682 -23.677 1.00 89.88 572 VAL A O 1
ATOM 4322 N N . ILE A 1 573 ? 26.828 -15.087 -23.637 1.00 91.06 573 ILE A N 1
ATOM 4323 C CA . ILE A 1 573 ? 26.715 -14.831 -22.195 1.00 91.06 573 ILE A CA 1
ATOM 4324 C C . ILE A 1 573 ? 25.304 -14.340 -21.847 1.00 91.06 573 ILE A C 1
ATOM 4326 O O . ILE A 1 573 ? 24.671 -14.898 -20.958 1.00 91.06 573 ILE A O 1
ATOM 4330 N N . MET A 1 574 ? 24.774 -13.342 -22.563 1.00 91.88 574 MET A N 1
ATOM 4331 C CA . MET A 1 574 ? 23.427 -12.816 -22.302 1.00 91.88 574 MET A CA 1
ATOM 4332 C C . MET A 1 574 ? 22.328 -13.869 -22.511 1.00 91.88 574 MET A C 1
ATOM 4334 O O . MET A 1 574 ? 21.377 -13.911 -21.734 1.00 91.88 574 MET A O 1
ATOM 4338 N N . ALA A 1 575 ? 22.461 -14.735 -23.521 1.00 92.44 575 ALA A N 1
ATOM 4339 C CA . ALA A 1 575 ? 21.551 -15.858 -23.737 1.00 92.44 575 ALA A CA 1
ATOM 4340 C C . ALA A 1 575 ? 21.650 -16.892 -22.605 1.00 92.44 575 ALA A C 1
ATOM 4342 O O . ALA A 1 575 ? 20.623 -17.317 -22.087 1.00 92.44 575 ALA A O 1
ATOM 4343 N N . GLY A 1 576 ? 22.867 -17.242 -22.176 1.00 94.56 576 GLY A N 1
ATOM 4344 C CA . GLY A 1 576 ? 23.096 -18.138 -21.042 1.00 94.56 576 GLY A CA 1
ATOM 4345 C C . GLY A 1 576 ? 22.471 -17.607 -19.750 1.00 94.56 576 GLY A C 1
ATOM 4346 O O . GLY A 1 576 ? 21.734 -18.330 -19.092 1.00 94.56 576 GLY A O 1
ATOM 4347 N N . LEU A 1 577 ? 22.670 -16.321 -19.434 1.00 95.69 577 LEU A N 1
ATOM 4348 C CA . LEU A 1 577 ? 22.045 -15.658 -18.277 1.00 95.69 577 LEU A CA 1
ATOM 4349 C C . LEU A 1 577 ? 20.512 -15.732 -18.328 1.00 95.69 577 LEU A C 1
ATOM 4351 O O . LEU A 1 577 ? 19.865 -16.000 -17.313 1.00 95.69 577 LEU A O 1
ATOM 4355 N N . TRP A 1 578 ? 19.929 -15.496 -19.507 1.00 96.19 578 TRP A N 1
ATOM 4356 C CA . TRP A 1 578 ? 18.487 -15.591 -19.705 1.00 96.19 578 TRP A CA 1
ATOM 4357 C C . TRP A 1 578 ? 17.971 -17.017 -19.491 1.00 96.19 578 TRP A C 1
ATOM 4359 O O . TRP A 1 578 ? 17.039 -17.207 -18.713 1.00 96.19 578 TRP A O 1
ATOM 4369 N N . VAL A 1 579 ? 18.611 -18.021 -20.103 1.00 96.94 579 VAL A N 1
ATOM 4370 C CA . VAL A 1 579 ? 18.244 -19.438 -19.932 1.00 96.94 579 VAL A CA 1
ATOM 4371 C C . VAL A 1 579 ? 18.335 -19.847 -18.464 1.00 96.94 579 VAL A C 1
ATOM 4373 O O . VAL A 1 579 ? 17.386 -20.423 -17.941 1.00 96.94 579 VAL A O 1
ATOM 4376 N N . THR A 1 580 ? 19.412 -19.482 -17.762 1.00 96.75 580 THR A N 1
ATOM 4377 C CA . THR A 1 580 ? 19.552 -19.762 -16.325 1.00 96.75 580 THR A CA 1
ATOM 4378 C C . THR A 1 580 ? 18.431 -19.118 -15.510 1.00 96.75 580 THR A C 1
ATOM 4380 O O . THR A 1 580 ? 17.921 -19.737 -14.582 1.00 96.75 580 THR A O 1
ATOM 4383 N N . THR A 1 581 ? 17.999 -17.905 -15.869 1.00 96.81 581 THR A N 1
ATOM 4384 C CA . THR A 1 581 ? 16.885 -17.224 -15.188 1.00 96.81 581 THR A CA 1
ATOM 4385 C C . THR A 1 581 ? 15.553 -17.938 -15.430 1.00 96.81 581 THR A C 1
ATOM 4387 O O . THR A 1 581 ? 14.763 -18.071 -14.500 1.00 96.81 581 THR A O 1
ATOM 4390 N N . VAL A 1 582 ? 15.304 -18.437 -16.645 1.00 96.62 582 VAL A N 1
ATOM 4391 C CA . VAL A 1 582 ? 14.104 -19.232 -16.964 1.00 96.62 582 VAL A CA 1
ATOM 4392 C C . VAL A 1 582 ? 14.100 -20.556 -16.196 1.00 96.62 582 VAL A C 1
ATOM 4394 O O . VAL A 1 582 ? 13.082 -20.915 -15.612 1.00 96.62 582 VAL A O 1
ATOM 4397 N N . VAL A 1 583 ? 15.237 -21.258 -16.152 1.00 96.31 583 VAL A N 1
ATOM 4398 C CA . VAL A 1 583 ? 15.379 -22.517 -15.399 1.00 96.31 583 VAL A CA 1
ATOM 4399 C C . VAL A 1 583 ? 15.170 -22.281 -13.903 1.00 96.31 583 VAL A C 1
ATOM 4401 O O . VAL A 1 583 ? 14.402 -23.005 -13.276 1.00 96.31 583 VAL A O 1
ATOM 4404 N N . TRP A 1 584 ? 15.784 -21.236 -13.341 1.00 96.38 584 TRP A N 1
ATOM 4405 C CA . TRP A 1 584 ? 15.563 -20.834 -11.950 1.00 96.38 584 TRP A CA 1
ATOM 4406 C C . TRP A 1 584 ? 14.082 -20.537 -11.675 1.00 96.38 584 TRP A C 1
ATOM 4408 O O . TRP A 1 584 ? 13.527 -21.038 -10.700 1.00 96.38 584 TRP A O 1
ATOM 4418 N N . ALA A 1 585 ? 13.418 -19.784 -12.558 1.00 95.00 585 ALA A N 1
ATOM 4419 C CA . ALA A 1 585 ? 12.004 -19.460 -12.405 1.00 95.00 585 ALA A CA 1
ATOM 4420 C C . ALA A 1 585 ? 11.130 -20.723 -12.397 1.00 95.00 585 ALA A C 1
ATOM 4422 O O . ALA A 1 585 ? 10.260 -20.854 -11.540 1.00 95.00 585 ALA A O 1
ATOM 4423 N N . ALA A 1 586 ? 11.403 -21.678 -13.291 1.00 93.38 586 ALA A N 1
ATOM 4424 C CA . ALA A 1 586 ? 10.706 -22.961 -13.325 1.00 93.38 586 ALA A CA 1
ATOM 4425 C C . ALA A 1 586 ? 10.940 -23.799 -12.054 1.00 93.38 586 ALA A C 1
ATOM 4427 O O . ALA A 1 586 ? 10.028 -24.479 -11.603 1.00 93.38 586 ALA A O 1
ATOM 4428 N N . MET A 1 587 ? 12.116 -23.723 -11.428 1.00 91.44 587 MET A N 1
ATOM 4429 C CA . MET A 1 587 ? 12.386 -24.436 -10.170 1.00 91.44 587 MET A CA 1
ATOM 4430 C C . MET A 1 587 ? 11.683 -23.807 -8.959 1.00 91.44 587 MET A C 1
ATOM 4432 O O . MET A 1 587 ? 11.281 -24.516 -8.043 1.00 91.44 587 MET A O 1
ATOM 4436 N N . VAL A 1 588 ? 11.535 -22.481 -8.946 1.00 90.44 588 VAL A N 1
ATOM 4437 C CA . VAL A 1 588 ? 11.076 -21.728 -7.766 1.00 90.44 588 VAL A CA 1
ATOM 4438 C C . VAL A 1 588 ? 9.570 -21.443 -7.771 1.00 90.44 588 VAL A C 1
ATOM 4440 O O . VAL A 1 588 ? 8.984 -21.161 -6.726 1.00 90.44 588 VAL A O 1
ATOM 4443 N N . HIS A 1 589 ? 8.902 -21.525 -8.926 1.00 82.56 589 HIS A N 1
ATOM 4444 C CA . HIS A 1 589 ? 7.507 -21.088 -9.045 1.00 82.56 589 HIS A CA 1
ATOM 4445 C C . HIS A 1 589 ? 6.501 -21.853 -8.157 1.00 82.56 589 HIS A C 1
ATOM 4447 O O . HIS A 1 589 ? 5.429 -21.317 -7.866 1.00 82.56 589 HIS A O 1
ATOM 4453 N N . GLU A 1 590 ? 6.823 -23.058 -7.697 1.00 82.38 590 GLU A N 1
ATOM 4454 C CA . GLU A 1 590 ? 5.974 -23.858 -6.799 1.00 82.38 590 GLU A CA 1
ATOM 4455 C C . GLU A 1 590 ? 6.526 -23.963 -5.375 1.00 82.38 590 GLU A C 1
ATOM 4457 O O . GLU A 1 590 ? 5.951 -24.653 -4.539 1.00 82.38 590 GLU A O 1
ATOM 4462 N N . THR A 1 591 ? 7.616 -23.262 -5.052 1.00 84.31 591 THR A N 1
ATOM 4463 C CA . THR A 1 591 ? 8.188 -23.312 -3.706 1.00 84.31 591 THR A CA 1
ATOM 4464 C C . THR A 1 591 ? 7.202 -22.761 -2.674 1.00 84.31 591 THR A C 1
ATOM 4466 O O . THR A 1 591 ? 6.707 -21.640 -2.804 1.00 84.31 591 THR A O 1
ATOM 4469 N N . VAL A 1 592 ? 6.948 -23.552 -1.629 1.00 76.50 592 VAL A N 1
ATOM 4470 C CA . VAL A 1 592 ? 6.118 -23.190 -0.474 1.00 76.50 592 VAL A CA 1
ATOM 4471 C C . VAL A 1 592 ? 7.006 -23.103 0.762 1.00 76.50 592 VAL A C 1
ATOM 4473 O O . VAL A 1 592 ? 7.919 -23.909 0.946 1.00 76.50 592 VAL A O 1
ATOM 4476 N N . LEU A 1 593 ? 6.740 -22.117 1.615 1.00 79.00 593 LEU A N 1
ATOM 4477 C CA . LEU A 1 593 ? 7.429 -21.974 2.890 1.00 79.00 593 LEU A CA 1
ATOM 4478 C C . LEU A 1 593 ? 7.100 -23.153 3.831 1.00 79.00 593 LEU A C 1
ATOM 4480 O O . LEU A 1 593 ? 5.923 -23.478 4.016 1.00 79.00 593 LEU A O 1
ATOM 4484 N N . PRO A 1 594 ? 8.104 -23.778 4.475 1.00 68.38 594 PRO A N 1
ATOM 4485 C CA . PRO A 1 594 ? 7.862 -24.815 5.475 1.00 68.38 594 PRO A CA 1
ATOM 4486 C C . PRO A 1 594 ? 7.004 -24.282 6.629 1.00 68.38 594 PRO A C 1
ATOM 4488 O O . PRO A 1 594 ? 7.242 -23.175 7.107 1.00 68.38 594 PRO A O 1
ATOM 4491 N N . ASN A 1 595 ? 6.027 -25.069 7.090 1.00 68.31 595 ASN A N 1
ATOM 4492 C CA . ASN A 1 595 ? 5.130 -24.760 8.219 1.00 68.31 595 ASN A CA 1
ATOM 4493 C C . ASN A 1 595 ? 4.280 -23.481 8.086 1.00 68.31 595 ASN A C 1
ATOM 4495 O O . ASN A 1 595 ? 3.588 -23.110 9.030 1.00 68.31 595 ASN A O 1
ATOM 4499 N N . ALA A 1 596 ? 4.257 -22.855 6.907 1.00 70.31 596 ALA A N 1
ATOM 4500 C CA . ALA A 1 596 ? 3.532 -21.613 6.638 1.00 70.31 596 ALA A CA 1
ATOM 4501 C C . ALA A 1 596 ? 2.026 -21.651 6.951 1.00 70.31 596 ALA A C 1
ATOM 4503 O O . ALA A 1 596 ? 1.420 -20.607 7.162 1.00 70.31 596 ALA A O 1
ATOM 4504 N N . GLY A 1 597 ? 1.424 -22.842 6.959 1.00 63.41 597 GLY A N 1
ATOM 4505 C CA . GLY A 1 597 ? 0.003 -23.031 7.242 1.00 63.41 597 GLY A CA 1
ATOM 4506 C C . GLY A 1 597 ? -0.351 -23.291 8.707 1.00 63.41 597 GLY A C 1
ATOM 4507 O O . GLY A 1 597 ? -1.532 -23.333 9.014 1.00 63.41 597 GLY A O 1
ATOM 4508 N N . ILE A 1 598 ? 0.633 -23.537 9.584 1.00 67.44 598 ILE A N 1
ATOM 4509 C CA . ILE A 1 598 ? 0.391 -24.251 10.856 1.00 67.44 598 ILE A CA 1
ATOM 4510 C C . ILE A 1 598 ? 1.001 -23.530 12.066 1.00 67.44 598 ILE A C 1
ATOM 4512 O O . ILE A 1 598 ? 0.473 -23.649 13.167 1.00 67.44 598 ILE A O 1
ATOM 4516 N N . ASP A 1 599 ? 2.088 -22.771 11.892 1.00 69.00 599 ASP A N 1
ATOM 4517 C CA . ASP A 1 599 ? 2.748 -22.088 13.009 1.00 69.00 599 ASP A CA 1
ATOM 4518 C C . ASP A 1 599 ? 3.261 -20.694 12.625 1.00 69.00 599 ASP A C 1
ATOM 4520 O O . ASP A 1 599 ? 3.757 -20.460 11.519 1.00 69.00 599 ASP A O 1
ATOM 4524 N N . ILE A 1 600 ? 3.174 -19.768 13.579 1.00 76.44 600 ILE A N 1
ATOM 4525 C CA . ILE A 1 600 ? 3.768 -18.438 13.495 1.00 76.44 600 ILE A CA 1
ATOM 4526 C C . ILE A 1 600 ? 5.120 -18.521 14.198 1.00 76.44 600 ILE A C 1
ATOM 4528 O O . ILE A 1 600 ? 5.231 -18.336 15.409 1.00 76.44 600 ILE A O 1
ATOM 4532 N N . GLY A 1 601 ? 6.163 -18.813 13.419 1.00 70.94 601 GLY A N 1
ATOM 4533 C CA . GLY A 1 601 ? 7.515 -18.984 13.948 1.00 70.94 601 GLY A CA 1
ATOM 4534 C C . GLY A 1 601 ? 8.041 -17.747 14.691 1.00 70.94 601 GLY A C 1
ATOM 4535 O O . GLY A 1 601 ? 7.531 -16.637 14.549 1.00 70.94 601 GLY A O 1
ATOM 4536 N N . ARG A 1 602 ? 9.143 -17.913 15.439 1.00 74.94 602 ARG A N 1
ATOM 4537 C CA . ARG A 1 602 ? 9.763 -16.849 16.266 1.00 74.94 602 ARG A CA 1
ATOM 4538 C C . ARG A 1 602 ? 10.132 -15.567 15.513 1.00 74.94 602 ARG A C 1
ATOM 4540 O O . ARG A 1 602 ? 10.290 -14.528 16.139 1.00 74.94 602 ARG A O 1
ATOM 4547 N N . SER A 1 603 ? 10.288 -15.630 14.191 1.00 77.62 603 SER A N 1
ATOM 4548 C CA . SER A 1 603 ? 10.511 -14.443 13.360 1.00 77.62 603 SER A CA 1
ATOM 4549 C C . SER A 1 603 ? 9.273 -13.549 13.257 1.00 77.62 603 SER A C 1
ATOM 4551 O O . SER A 1 603 ? 9.397 -12.408 12.825 1.00 77.62 603 SER A O 1
ATOM 4553 N N . GLY A 1 604 ? 8.078 -14.044 13.593 1.00 81.38 604 GLY A N 1
ATOM 4554 C CA . GLY A 1 604 ? 6.823 -13.308 13.466 1.00 81.38 604 GLY A CA 1
ATOM 4555 C C . GLY A 1 604 ? 6.396 -13.037 12.018 1.00 81.38 604 GLY A C 1
ATOM 4556 O O . GLY A 1 604 ? 5.488 -12.236 11.794 1.00 81.38 604 GLY A O 1
ATOM 4557 N N . ILE A 1 605 ? 7.036 -13.675 11.033 1.00 86.81 605 ILE A N 1
ATOM 4558 C CA . ILE A 1 605 ? 6.712 -13.527 9.609 1.00 86.81 605 ILE A CA 1
ATOM 4559 C C . ILE A 1 605 ? 5.822 -14.691 9.183 1.00 86.81 605 ILE A C 1
ATOM 4561 O O . ILE A 1 605 ? 6.153 -15.846 9.446 1.00 86.81 605 ILE A O 1
ATOM 4565 N N . VAL A 1 606 ? 4.712 -14.385 8.517 1.00 87.75 606 VAL A N 1
ATOM 4566 C CA . VAL A 1 606 ? 3.679 -15.348 8.133 1.00 87.75 606 VAL A CA 1
ATOM 4567 C C . VAL A 1 606 ? 3.361 -15.211 6.650 1.00 87.75 606 VAL A C 1
ATOM 4569 O O . VAL A 1 606 ? 3.212 -14.106 6.124 1.00 87.75 606 VAL A O 1
ATOM 4572 N N . ASP A 1 607 ? 3.242 -16.349 5.978 1.00 89.31 607 ASP A N 1
ATOM 4573 C CA . ASP A 1 607 ? 2.542 -16.447 4.701 1.00 89.31 607 ASP A CA 1
ATOM 4574 C C . ASP A 1 607 ? 1.043 -16.524 5.001 1.00 89.31 607 ASP A C 1
ATOM 4576 O O . ASP A 1 607 ? 0.478 -17.586 5.259 1.00 89.31 607 ASP A O 1
ATOM 4580 N N . GLU A 1 608 ? 0.427 -15.348 5.076 1.00 88.06 608 GLU A N 1
ATOM 4581 C CA . GLU A 1 608 ? -0.952 -15.184 5.528 1.00 88.06 608 GLU A CA 1
ATOM 4582 C C . GLU A 1 608 ? -1.946 -15.930 4.632 1.00 88.06 608 GLU A C 1
ATOM 4584 O O . GLU A 1 608 ? -2.867 -16.575 5.133 1.00 88.06 608 GLU A O 1
ATOM 4589 N N . ARG A 1 609 ? -1.708 -15.934 3.315 1.00 90.88 609 ARG A N 1
ATOM 4590 C CA . ARG A 1 609 ? -2.517 -16.708 2.374 1.00 90.88 609 ARG A CA 1
ATOM 4591 C C . ARG A 1 609 ? -2.500 -18.180 2.759 1.00 90.88 609 ARG A C 1
ATOM 4593 O O . ARG A 1 609 ? -3.554 -18.799 2.883 1.00 90.88 609 ARG A O 1
ATOM 4600 N N . ARG A 1 610 ? -1.307 -18.760 2.937 1.00 89.12 610 ARG A N 1
ATOM 4601 C CA . ARG A 1 610 ? -1.188 -20.185 3.259 1.00 89.12 610 ARG A CA 1
ATOM 4602 C C . ARG A 1 610 ? -1.758 -20.508 4.637 1.00 89.12 610 ARG A C 1
ATOM 4604 O O . ARG A 1 610 ? -2.367 -21.568 4.774 1.00 89.12 610 ARG A O 1
ATOM 4611 N N . PHE A 1 611 ? -1.598 -19.614 5.609 1.00 88.50 611 PHE A N 1
ATOM 4612 C CA . PHE A 1 611 ? -2.200 -19.730 6.936 1.00 88.50 611 PHE A CA 1
ATOM 4613 C C . PHE A 1 611 ? -3.725 -19.878 6.846 1.00 88.50 611 PHE A C 1
ATOM 4615 O O . PHE A 1 611 ? -4.272 -20.873 7.317 1.00 88.50 611 PHE A O 1
ATOM 4622 N N . TYR A 1 612 ? -4.411 -18.957 6.167 1.00 88.69 612 TYR A N 1
ATOM 4623 C CA . TYR A 1 612 ? -5.869 -19.017 6.035 1.00 88.69 612 TYR A CA 1
ATOM 4624 C C . TYR A 1 612 ? -6.348 -20.192 5.184 1.00 88.69 612 TYR A C 1
ATOM 4626 O O . TYR A 1 612 ? -7.256 -20.907 5.597 1.00 88.69 612 TYR A O 1
ATOM 4634 N N . VAL A 1 613 ? -5.703 -20.452 4.042 1.00 89.69 613 VAL A N 1
ATOM 4635 C CA . VAL A 1 613 ? -6.048 -21.595 3.178 1.00 89.69 613 VAL A CA 1
ATOM 4636 C C . VAL A 1 613 ? -5.975 -22.919 3.945 1.00 89.69 613 VAL A C 1
ATOM 4638 O O . VAL A 1 613 ? -6.829 -23.783 3.777 1.00 89.69 613 VAL A O 1
ATOM 4641 N N . THR A 1 614 ? -4.965 -23.079 4.804 1.00 87.69 614 THR A N 1
ATOM 4642 C CA . THR A 1 614 ? -4.785 -24.308 5.590 1.00 87.69 614 THR A CA 1
ATOM 4643 C C . THR A 1 614 ? -5.825 -24.420 6.703 1.00 87.69 614 THR A C 1
ATOM 4645 O O . THR A 1 614 ? -6.376 -25.497 6.899 1.00 87.69 614 THR A O 1
ATOM 4648 N N . ASN A 1 615 ? -6.115 -23.321 7.406 1.00 84.44 615 ASN A N 1
ATOM 4649 C CA . ASN A 1 615 ? -7.029 -23.331 8.551 1.00 84.44 615 ASN A CA 1
ATOM 4650 C C . ASN A 1 615 ? -8.515 -23.378 8.166 1.00 84.44 615 ASN A C 1
ATOM 4652 O O . ASN A 1 615 ? -9.315 -23.848 8.964 1.00 84.44 615 ASN A O 1
ATOM 4656 N N . MET A 1 616 ? -8.885 -22.898 6.976 1.00 87.88 616 MET A N 1
ATOM 4657 C CA . MET A 1 616 ? -10.282 -22.861 6.514 1.00 87.88 616 MET A CA 1
ATOM 4658 C C . MET A 1 616 ? -10.604 -23.975 5.510 1.00 87.88 616 MET A C 1
ATOM 4660 O O . MET A 1 616 ? -11.764 -24.233 5.225 1.00 87.88 616 MET A O 1
ATOM 4664 N N . GLY A 1 617 ? -9.593 -24.619 4.915 1.00 87.50 617 GLY A N 1
ATOM 4665 C CA . GLY A 1 617 ? -9.803 -25.622 3.864 1.00 87.50 617 GLY A CA 1
ATOM 4666 C C . GLY A 1 617 ? -10.276 -25.050 2.519 1.00 87.50 617 GLY A C 1
ATOM 4667 O O . GLY A 1 617 ? -10.534 -25.812 1.590 1.00 87.50 617 GLY A O 1
ATOM 4668 N N . ASN A 1 618 ? -10.348 -23.723 2.378 1.00 90.56 618 ASN A N 1
ATOM 4669 C CA . ASN A 1 618 ? -10.665 -23.034 1.130 1.00 90.56 618 ASN A CA 1
ATOM 4670 C C . ASN A 1 618 ? -9.376 -22.583 0.427 1.00 90.56 618 ASN A C 1
ATOM 4672 O O . ASN A 1 618 ? -8.626 -21.760 0.948 1.00 90.56 618 ASN A O 1
ATOM 4676 N N . GLU A 1 619 ? -9.114 -23.090 -0.782 1.00 89.44 619 GLU A N 1
ATOM 4677 C CA . GLU A 1 619 ? -7.901 -22.748 -1.537 1.00 89.44 619 GLU A CA 1
ATOM 4678 C C . GLU A 1 619 ? -7.865 -21.311 -2.068 1.00 89.44 619 GLU A C 1
ATOM 4680 O O . GLU A 1 619 ? -6.776 -20.817 -2.377 1.00 89.44 619 GLU A O 1
ATOM 4685 N N . ASN A 1 620 ? -9.019 -20.655 -2.218 1.00 93.56 620 ASN A N 1
ATOM 4686 C CA . ASN A 1 620 ? -9.140 -19.337 -2.839 1.00 93.56 620 ASN A CA 1
ATOM 4687 C C . ASN A 1 620 ? -10.188 -18.456 -2.124 1.00 93.56 620 ASN A C 1
ATOM 4689 O O . ASN A 1 620 ? -11.213 -18.141 -2.735 1.00 93.56 620 ASN A O 1
ATOM 4693 N N . PRO A 1 621 ? -9.947 -18.043 -0.865 1.00 93.38 621 PRO A N 1
ATOM 4694 C CA . PRO A 1 621 ? -10.880 -17.201 -0.117 1.00 93.38 621 PRO A CA 1
ATOM 4695 C C . PRO A 1 621 ? -10.864 -15.769 -0.667 1.00 93.38 621 PRO A C 1
ATOM 4697 O O . PRO A 1 621 ? -9.848 -15.078 -0.590 1.00 93.38 621 PRO A O 1
ATOM 4700 N N . VAL A 1 622 ? -11.969 -15.326 -1.265 1.00 93.94 622 VAL A N 1
ATOM 4701 C CA . VAL A 1 622 ? -12.085 -14.011 -1.921 1.00 93.94 622 VAL A CA 1
ATOM 4702 C C . VAL A 1 622 ? -13.071 -13.109 -1.193 1.00 93.94 622 VAL A C 1
ATOM 4704 O O . VAL A 1 622 ? -12.842 -11.908 -1.102 1.00 93.94 622 VAL A O 1
ATOM 4707 N N . THR A 1 623 ? -14.173 -13.657 -0.699 1.00 94.62 623 THR A N 1
ATOM 4708 C CA . THR A 1 623 ? -15.238 -12.895 -0.045 1.00 94.62 623 THR A CA 1
ATOM 4709 C C . THR A 1 623 ? -15.064 -12.895 1.467 1.00 94.62 623 THR A C 1
ATOM 4711 O O . THR A 1 623 ? -14.450 -13.800 2.024 1.00 94.62 623 THR A O 1
ATOM 4714 N N . ALA A 1 624 ? -15.640 -11.910 2.162 1.00 93.00 624 ALA A N 1
ATOM 4715 C CA . ALA A 1 624 ? -15.662 -11.942 3.625 1.00 93.00 624 ALA A CA 1
ATOM 4716 C C . ALA A 1 624 ? -16.422 -13.165 4.177 1.00 93.00 624 ALA A C 1
ATOM 4718 O O . ALA A 1 624 ? -16.067 -13.668 5.240 1.00 93.00 624 ALA A O 1
ATOM 4719 N N . ALA A 1 625 ? -17.410 -13.678 3.437 1.00 93.12 625 ALA A N 1
ATOM 4720 C CA . ALA A 1 625 ? -18.155 -14.879 3.803 1.00 93.12 625 ALA A CA 1
ATOM 4721 C C . ALA A 1 625 ? -17.290 -16.152 3.758 1.00 93.12 625 ALA A C 1
ATOM 4723 O O . ALA A 1 625 ? -17.469 -17.026 4.597 1.00 93.12 625 ALA A O 1
ATOM 4724 N N . ASP A 1 626 ? -16.297 -16.227 2.860 1.00 93.44 626 ASP A N 1
ATOM 4725 C CA . ASP A 1 626 ? -15.344 -17.352 2.811 1.00 93.44 626 ASP A CA 1
ATOM 4726 C C . ASP A 1 626 ? -14.533 -17.489 4.114 1.00 93.44 626 ASP A C 1
ATOM 4728 O O . ASP A 1 626 ? -13.969 -18.542 4.396 1.00 93.44 626 ASP A O 1
ATOM 4732 N N . TYR A 1 627 ? -14.457 -16.418 4.911 1.00 92.56 627 TYR A N 1
ATOM 4733 C CA . TYR A 1 627 ? -13.775 -16.402 6.202 1.00 92.56 627 TYR A CA 1
ATOM 4734 C C . TYR A 1 627 ? -14.641 -16.894 7.371 1.00 92.56 627 TYR A C 1
ATOM 4736 O O . TYR A 1 627 ? -14.123 -17.021 8.482 1.00 92.56 627 TYR A O 1
ATOM 4744 N N . LEU A 1 628 ? -15.930 -17.176 7.153 1.00 92.81 628 LEU A N 1
ATOM 4745 C CA . LEU A 1 628 ? -16.814 -17.745 8.179 1.00 92.81 628 LEU A CA 1
ATOM 4746 C C . LEU A 1 628 ? -16.459 -19.199 8.511 1.00 92.81 628 LEU A C 1
ATOM 4748 O O . LEU A 1 628 ? -16.664 -19.624 9.645 1.00 92.81 628 LEU A O 1
ATOM 4752 N N . ASP A 1 629 ? -15.823 -19.912 7.577 1.00 88.88 629 ASP A N 1
ATOM 4753 C CA . ASP A 1 629 ? -15.284 -21.262 7.797 1.00 88.88 629 ASP A CA 1
ATOM 4754 C C . ASP A 1 629 ? -14.172 -21.292 8.860 1.00 88.88 629 ASP A C 1
ATOM 4756 O O . ASP A 1 629 ? -13.799 -22.353 9.359 1.00 88.88 629 ASP A O 1
ATOM 4760 N N . TYR A 1 630 ? -13.637 -20.128 9.241 1.00 86.75 630 TYR A N 1
ATOM 4761 C CA . TYR A 1 630 ? -12.820 -19.997 10.437 1.00 86.75 630 TYR A CA 1
ATOM 4762 C C . TYR A 1 630 ? -13.746 -19.931 11.668 1.00 86.75 630 TYR A C 1
ATOM 4764 O O . TYR A 1 630 ? -14.394 -18.897 11.850 1.00 86.75 630 TYR A O 1
ATOM 4772 N N . PRO A 1 631 ? -13.791 -20.951 12.557 1.00 84.25 631 PRO A N 1
ATOM 4773 C CA . PRO A 1 631 ? -14.880 -21.119 13.540 1.00 84.25 631 PRO A CA 1
ATOM 4774 C C . PRO A 1 631 ? -15.171 -19.886 14.412 1.00 84.25 631 PRO A C 1
ATOM 4776 O O . PRO A 1 631 ? -16.321 -19.536 14.678 1.00 84.25 631 PRO A O 1
ATOM 4779 N N . ARG A 1 632 ? -14.117 -19.135 14.752 1.00 91.38 632 ARG A N 1
ATOM 4780 C CA . ARG A 1 632 ? -14.199 -17.878 15.509 1.00 91.38 632 ARG A CA 1
ATOM 4781 C C . ARG A 1 632 ? -15.032 -16.797 14.832 1.00 91.38 632 ARG A C 1
ATOM 4783 O O . ARG A 1 632 ? -15.647 -15.997 15.535 1.00 91.38 632 ARG A O 1
ATOM 4790 N N . MET A 1 633 ? -15.047 -16.745 13.505 1.00 93.69 633 MET A N 1
ATOM 4791 C CA . MET A 1 633 ? -15.819 -15.747 12.775 1.00 93.69 633 MET A CA 1
ATOM 4792 C C . MET A 1 633 ? -17.301 -16.065 12.748 1.00 93.69 633 MET A C 1
ATOM 4794 O O . MET A 1 633 ? -18.097 -15.151 12.942 1.00 93.69 633 MET A O 1
ATOM 4798 N N . GLN A 1 634 ? -17.670 -17.332 12.559 1.00 92.56 634 GLN A N 1
ATOM 4799 C CA . GLN A 1 634 ? -19.072 -17.731 12.602 1.00 92.56 634 GLN A CA 1
ATOM 4800 C C . GLN A 1 634 ? -19.674 -17.429 13.980 1.00 92.56 634 GLN A C 1
ATOM 4802 O O . GLN A 1 634 ? -20.657 -16.697 14.071 1.00 92.56 634 GLN A O 1
ATOM 4807 N N . ALA A 1 635 ? -18.998 -17.854 15.054 1.00 93.81 635 ALA A N 1
ATOM 4808 C CA . ALA A 1 635 ? -19.431 -17.575 16.422 1.00 93.81 635 ALA A CA 1
ATOM 4809 C C . ALA A 1 635 ? -19.567 -16.068 16.709 1.00 93.81 635 ALA A C 1
ATOM 4811 O O . ALA A 1 635 ? -20.455 -15.647 17.450 1.00 93.81 635 ALA A O 1
ATOM 4812 N N . MET A 1 636 ? -18.706 -15.236 16.113 1.00 96.19 636 MET A N 1
ATOM 4813 C CA . MET A 1 636 ? -18.795 -13.781 16.237 1.00 96.19 636 MET A CA 1
ATOM 4814 C C . MET A 1 636 ? -20.072 -13.238 15.594 1.00 96.19 636 MET A C 1
ATOM 4816 O O . MET A 1 636 ? -20.757 -12.422 16.203 1.00 96.19 636 MET A O 1
ATOM 4820 N N . VAL A 1 637 ? -20.379 -13.663 14.365 1.00 95.94 637 VAL A N 1
ATOM 4821 C CA . VAL A 1 637 ? -21.572 -13.214 13.634 1.00 95.94 637 VAL A CA 1
ATOM 4822 C C . VAL A 1 637 ? -22.842 -13.625 14.372 1.00 95.94 637 VAL A C 1
ATOM 4824 O O . VAL A 1 637 ? -23.744 -12.802 14.521 1.00 95.94 637 VAL A O 1
ATOM 4827 N N . ASP A 1 638 ? -22.877 -14.845 14.908 1.00 95.06 638 ASP A N 1
ATOM 4828 C CA . ASP A 1 638 ? -24.008 -15.335 15.699 1.00 95.06 638 ASP A CA 1
ATOM 4829 C C . ASP A 1 638 ? -24.201 -14.487 16.973 1.00 95.06 638 ASP A C 1
ATOM 4831 O O . ASP A 1 638 ? -25.307 -14.027 17.259 1.00 95.06 638 ASP A O 1
ATOM 4835 N N . ASN A 1 639 ? -23.109 -14.169 17.682 1.00 96.19 639 ASN A N 1
ATOM 4836 C CA . ASN A 1 639 ? -23.141 -13.293 18.860 1.00 96.19 639 ASN A CA 1
ATOM 4837 C C . ASN A 1 639 ? -23.559 -11.853 18.526 1.00 96.19 639 ASN A C 1
ATOM 4839 O O . ASN A 1 639 ? -24.221 -11.203 19.338 1.00 96.19 639 ASN A O 1
ATOM 4843 N N . ILE A 1 640 ? -23.172 -11.339 17.354 1.00 96.56 640 ILE A N 1
ATOM 4844 C CA . ILE A 1 640 ? -23.626 -10.030 16.873 1.00 96.56 640 ILE A CA 1
ATOM 4845 C C . ILE A 1 640 ? -25.138 -10.058 16.661 1.00 96.56 640 ILE A C 1
ATOM 4847 O O . ILE A 1 640 ? -25.827 -9.188 17.183 1.00 96.56 640 ILE A O 1
ATOM 4851 N N . ALA A 1 641 ? -25.657 -11.061 15.950 1.00 95.75 641 ALA A N 1
ATOM 4852 C CA . ALA A 1 641 ? -27.085 -11.176 15.668 1.00 95.75 641 ALA A CA 1
ATOM 4853 C C . ALA A 1 641 ? -27.935 -11.272 16.949 1.00 95.75 641 ALA A C 1
ATOM 4855 O O . ALA A 1 641 ? -29.049 -10.748 16.992 1.00 95.75 641 ALA A O 1
ATOM 4856 N N . GLU A 1 642 ? -27.402 -11.904 17.997 1.00 96.19 642 GLU A N 1
ATOM 4857 C CA . GLU A 1 642 ? -28.053 -12.007 19.305 1.00 96.19 642 GLU A CA 1
ATOM 4858 C C . GLU A 1 642 ? -28.066 -10.669 20.070 1.00 96.19 642 GLU A C 1
ATOM 4860 O O . GLU A 1 642 ? -29.105 -10.274 20.600 1.00 96.19 642 GLU A O 1
ATOM 4865 N N . HIS A 1 643 ? -26.950 -9.928 20.080 1.00 95.31 643 HIS A N 1
ATOM 4866 C CA . HIS A 1 643 ? -26.747 -8.799 21.002 1.00 95.31 643 HIS A CA 1
ATOM 4867 C C . HIS A 1 643 ? -26.730 -7.404 20.350 1.00 95.31 643 HIS A C 1
ATOM 4869 O O . HIS A 1 643 ? -26.583 -6.402 21.056 1.00 95.31 643 HIS A O 1
ATOM 4875 N N . GLU A 1 644 ? -26.897 -7.287 19.028 1.00 90.88 644 GLU A N 1
ATOM 4876 C CA . GLU A 1 644 ? -26.849 -6.011 18.287 1.00 90.88 644 GLU A CA 1
ATOM 4877 C C . GLU A 1 644 ? -27.776 -4.943 18.890 1.00 90.88 644 GLU A C 1
ATOM 4879 O O . GLU A 1 644 ? -27.377 -3.794 19.081 1.00 90.88 644 GLU A O 1
ATOM 4884 N N . LYS A 1 645 ? -28.995 -5.333 19.284 1.00 89.81 645 LYS A N 1
ATOM 4885 C CA . LYS A 1 645 ? -29.985 -4.423 19.891 1.00 89.81 645 LYS A CA 1
ATOM 4886 C C . LYS A 1 645 ? -29.695 -4.093 21.352 1.00 89.81 645 LYS A C 1
ATOM 4888 O O . LYS A 1 645 ? -30.157 -3.069 21.858 1.00 89.81 645 LYS A O 1
ATOM 4893 N N . GLU A 1 646 ? -28.999 -4.970 22.059 1.00 91.69 646 GLU A N 1
ATOM 4894 C CA . GLU A 1 646 ? -28.689 -4.786 23.477 1.00 91.69 646 GLU A CA 1
ATOM 4895 C C . GLU A 1 646 ? -27.473 -3.873 23.661 1.00 91.69 646 GLU A C 1
ATOM 4897 O O . GLU A 1 646 ? -27.398 -3.126 24.641 1.00 91.69 646 GLU A O 1
ATOM 4902 N N . GLY A 1 647 ? -26.566 -3.874 22.679 1.00 94.19 647 GLY A N 1
ATOM 4903 C CA . GLY A 1 647 ? -25.272 -3.212 22.758 1.00 94.19 647 GLY A CA 1
ATOM 4904 C C . GLY A 1 647 ? -24.348 -3.896 23.765 1.00 94.19 647 GLY A C 1
ATOM 4905 O O . GLY A 1 647 ? -24.751 -4.781 24.515 1.00 94.19 647 GLY A O 1
ATOM 4906 N N . GLY A 1 648 ? -23.082 -3.493 23.802 1.00 96.19 648 GLY A N 1
ATOM 4907 C CA . GLY A 1 648 ? -22.091 -4.097 24.696 1.00 96.19 648 GLY A CA 1
ATOM 4908 C C . GLY A 1 648 ? -20.741 -4.240 24.030 1.00 96.19 648 GLY A C 1
ATOM 4909 O O . GLY A 1 648 ? -20.466 -3.600 23.019 1.00 96.19 648 GLY A O 1
ATOM 4910 N N . VAL A 1 649 ? -19.899 -5.091 24.600 1.00 97.31 649 VAL A N 1
ATOM 4911 C CA . VAL A 1 649 ? -18.578 -5.402 24.062 1.00 97.31 649 VAL A CA 1
ATOM 4912 C C . VAL A 1 649 ? -18.465 -6.904 23.852 1.00 97.31 649 VAL A C 1
ATOM 4914 O O . VAL A 1 649 ? -18.655 -7.678 24.790 1.00 97.31 649 VAL A O 1
ATOM 4917 N N . LEU A 1 650 ? -18.132 -7.304 22.628 1.00 97.00 650 LEU A N 1
ATOM 4918 C CA . LEU A 1 650 ? -17.731 -8.663 22.286 1.00 97.00 650 LEU A CA 1
ATOM 4919 C C . LEU A 1 650 ? -16.210 -8.747 22.279 1.00 97.00 650 LEU A C 1
ATOM 4921 O O . LEU A 1 650 ? -15.533 -7.997 21.569 1.00 97.00 650 LEU A O 1
ATOM 4925 N N . VAL A 1 651 ? -15.676 -9.680 23.063 1.00 94.94 651 VAL A N 1
ATOM 4926 C CA . VAL A 1 651 ? -14.238 -9.939 23.144 1.00 94.94 651 VAL A CA 1
ATOM 4927 C C . VAL A 1 651 ? -13.954 -11.411 22.880 1.00 94.94 651 VAL A C 1
ATOM 4929 O O . VAL A 1 651 ? -14.689 -12.304 23.305 1.00 94.94 651 VAL A O 1
ATOM 4932 N N . ALA A 1 652 ? -12.879 -11.657 22.142 1.00 91.44 652 ALA A N 1
ATOM 4933 C CA . ALA A 1 652 ? -12.492 -12.989 21.705 1.00 91.44 652 ALA A CA 1
ATOM 4934 C C . ALA A 1 652 ? -12.277 -13.947 22.895 1.00 91.44 652 ALA A C 1
ATOM 4936 O O . ALA A 1 652 ? -11.502 -13.640 23.803 1.00 91.44 652 ALA A O 1
ATOM 4937 N N . SER A 1 653 ? -12.911 -15.127 22.859 1.00 90.56 653 SER A N 1
ATOM 4938 C CA . SER A 1 653 ? -12.675 -16.187 23.847 1.00 90.56 653 SER A CA 1
ATOM 4939 C C . SER A 1 653 ? -11.416 -17.006 23.532 1.00 90.56 653 SER A C 1
ATOM 4941 O O . SER A 1 653 ? -10.852 -16.955 22.427 1.00 90.56 653 SER A O 1
ATOM 4943 N N . PHE A 1 654 ? -10.963 -17.770 24.529 1.00 87.25 654 PHE A N 1
ATOM 4944 C CA . PHE A 1 654 ? -9.967 -18.829 24.347 1.00 87.25 654 PHE A CA 1
ATOM 4945 C C . PHE A 1 654 ? -10.550 -20.005 23.556 1.00 87.25 654 PHE A C 1
ATOM 4947 O O . PHE A 1 654 ? -9.825 -20.631 22.784 1.00 87.25 654 PHE A O 1
ATOM 4954 N N . ASN A 1 655 ? -11.851 -20.270 23.717 1.00 88.69 655 ASN A N 1
ATOM 4955 C CA . ASN A 1 655 ? -12.593 -21.180 22.855 1.00 88.69 655 ASN A CA 1
ATOM 4956 C C . ASN A 1 655 ? -12.863 -20.483 21.512 1.00 88.69 655 ASN A C 1
ATOM 4958 O O . ASN A 1 655 ? -13.235 -19.313 21.486 1.00 88.69 655 ASN A O 1
ATOM 4962 N N . TYR A 1 656 ? -12.624 -21.173 20.399 1.00 86.56 656 TYR A N 1
ATOM 4963 C CA . TYR A 1 656 ? -12.837 -20.603 19.069 1.00 86.56 656 TYR A CA 1
ATOM 4964 C C . TYR A 1 656 ? -14.315 -20.571 18.692 1.00 86.56 656 TYR A C 1
ATOM 4966 O O . TYR A 1 656 ? -14.674 -19.759 17.856 1.00 86.56 656 TYR A O 1
ATOM 4974 N N . ASP A 1 657 ? -15.163 -21.362 19.341 1.00 90.00 657 ASP A N 1
ATOM 4975 C CA . ASP A 1 657 ? -16.599 -21.409 19.048 1.00 90.00 657 ASP A CA 1
ATOM 4976 C C . ASP A 1 657 ? -17.417 -20.428 19.907 1.00 90.00 657 ASP A C 1
ATOM 4978 O O . ASP A 1 657 ? -18.643 -20.424 19.865 1.00 90.00 657 ASP A O 1
ATOM 4982 N N . GLU A 1 658 ? -16.754 -19.586 20.706 1.00 90.69 658 GLU A N 1
ATOM 4983 C CA . GLU A 1 658 ? -17.413 -18.693 21.658 1.00 90.69 658 GLU A CA 1
ATOM 4984 C C . GLU A 1 658 ? -16.798 -17.292 21.666 1.00 90.69 658 GLU A C 1
ATOM 4986 O O . GLU A 1 658 ? -15.614 -17.079 21.384 1.00 90.69 658 GLU A O 1
ATOM 4991 N N . TRP A 1 659 ? -17.611 -16.325 22.077 1.00 94.81 659 TRP A N 1
ATOM 4992 C CA . TRP A 1 659 ? -17.194 -14.964 22.380 1.00 94.81 659 TRP A CA 1
ATOM 4993 C C . TRP A 1 659 ? -17.693 -14.586 23.765 1.00 94.81 659 TRP A C 1
ATOM 4995 O O . TRP A 1 659 ? -18.768 -14.997 24.192 1.00 94.81 659 TRP A O 1
ATOM 5005 N N . TYR A 1 660 ? -16.903 -13.796 24.484 1.00 95.12 660 TYR A N 1
ATOM 5006 C CA . TYR A 1 660 ? -17.371 -13.215 25.730 1.00 95.12 660 TYR A CA 1
ATOM 5007 C C . TYR A 1 660 ? -18.176 -11.957 25.414 1.00 95.12 660 TYR A C 1
ATOM 5009 O O . TYR A 1 660 ? -17.651 -11.024 24.801 1.00 95.12 660 TYR A O 1
ATOM 5017 N N . TYR A 1 661 ? -19.424 -11.926 25.873 1.00 96.19 661 TYR A N 1
ATOM 5018 C CA . TYR A 1 661 ? -20.296 -10.762 25.796 1.00 96.19 661 TYR A CA 1
ATOM 5019 C C . TYR A 1 661 ? -20.328 -10.012 27.128 1.00 96.19 661 TYR A C 1
ATOM 5021 O O . TYR A 1 661 ? -20.568 -10.591 28.188 1.00 96.19 661 TYR A O 1
ATOM 5029 N N . ILE A 1 662 ? -20.079 -8.704 27.066 1.00 96.62 662 ILE A N 1
ATOM 5030 C CA . ILE A 1 662 ? -20.112 -7.799 28.213 1.00 96.62 662 ILE A CA 1
ATOM 5031 C C . ILE A 1 662 ? -21.183 -6.734 27.923 1.00 96.62 662 ILE A C 1
ATOM 5033 O O . ILE A 1 662 ? -20.944 -5.845 27.102 1.00 96.62 662 ILE A O 1
ATOM 5037 N N . PRO A 1 663 ? -22.363 -6.792 28.562 1.00 96.25 663 PRO A N 1
ATOM 5038 C CA . PRO A 1 663 ? -23.488 -5.925 28.257 1.00 96.25 663 PRO A CA 1
ATOM 5039 C C . PRO A 1 663 ? -23.241 -4.493 28.718 1.00 96.25 663 PRO A C 1
ATOM 5041 O O . PRO A 1 663 ? -22.468 -4.220 29.647 1.00 96.25 663 PRO A O 1
ATOM 5044 N N . LEU A 1 664 ? -23.975 -3.568 28.106 1.00 95.31 664 LEU A N 1
ATOM 5045 C CA . LEU A 1 664 ? -24.123 -2.217 28.634 1.00 95.31 664 LEU A CA 1
ATOM 5046 C C . LEU A 1 664 ? -25.056 -2.214 29.859 1.00 95.31 664 LEU A C 1
ATOM 5048 O O . LEU A 1 664 ? -25.941 -3.065 29.979 1.00 95.31 664 LEU A O 1
ATOM 5052 N N . PRO A 1 665 ? -24.914 -1.239 30.774 1.00 92.94 665 PRO A N 1
ATOM 5053 C CA . PRO A 1 665 ? -25.879 -1.027 31.842 1.00 92.94 665 PRO A CA 1
ATOM 5054 C C . PRO A 1 665 ? -27.302 -0.880 31.289 1.00 92.94 665 PRO A C 1
ATOM 5056 O O . PRO A 1 665 ? -27.527 -0.167 30.313 1.00 92.94 665 PRO A O 1
ATOM 5059 N N . GLN A 1 666 ? -28.292 -1.478 31.956 1.00 87.69 666 GLN A N 1
ATOM 5060 C CA . GLN A 1 666 ? -29.698 -1.381 31.529 1.00 87.69 666 GLN A CA 1
ATOM 5061 C C . GLN A 1 666 ? -30.208 0.068 31.465 1.00 87.69 666 GLN A C 1
ATOM 5063 O O . GLN A 1 666 ? -31.113 0.372 30.691 1.00 87.69 666 GLN A O 1
ATOM 5068 N N . SER A 1 667 ? -29.600 0.970 32.243 1.00 89.88 667 SER A N 1
ATOM 5069 C CA . SER A 1 667 ? -29.874 2.409 32.231 1.00 89.88 667 SER A CA 1
ATOM 5070 C C . SER A 1 667 ? -29.467 3.116 30.935 1.00 89.88 667 SER A C 1
ATOM 5072 O O . SER A 1 667 ? -29.842 4.272 30.747 1.00 89.88 667 SER A O 1
ATOM 5074 N N . THR A 1 668 ? -28.679 2.479 30.064 1.00 89.94 668 THR A N 1
ATOM 5075 C CA . THR A 1 668 ? -28.228 3.078 28.806 1.00 89.94 668 THR A CA 1
ATOM 5076 C C . THR A 1 668 ? -29.408 3.212 27.833 1.00 89.94 668 THR A C 1
ATOM 5078 O O . THR A 1 668 ? -30.033 2.195 27.503 1.00 89.94 668 THR A O 1
ATOM 5081 N N . PRO A 1 669 ? -29.726 4.438 27.366 1.00 90.94 669 PRO A N 1
ATOM 5082 C CA . PRO A 1 669 ? -30.792 4.680 26.395 1.00 90.94 669 PRO A CA 1
ATOM 5083 C C . PRO A 1 669 ? -30.594 3.888 25.103 1.00 90.94 669 PRO A C 1
ATOM 5085 O O . PRO A 1 669 ? -29.461 3.730 24.653 1.00 90.94 669 PRO A O 1
ATOM 5088 N N . GLN A 1 670 ? -31.686 3.414 24.497 1.00 86.56 670 GLN A N 1
ATOM 5089 C CA . GLN A 1 670 ? -31.641 2.534 23.323 1.00 86.56 670 GLN A CA 1
ATOM 5090 C C . GLN A 1 670 ? -30.904 3.161 22.129 1.00 86.56 670 GLN A C 1
ATOM 5092 O O . GLN A 1 670 ? -30.160 2.474 21.443 1.00 86.56 670 GLN A O 1
ATOM 5097 N N . ASP A 1 671 ? -31.058 4.469 21.918 1.00 85.50 671 ASP A N 1
ATOM 5098 C CA . ASP A 1 671 ? -30.389 5.254 20.871 1.00 85.50 671 ASP A CA 1
ATOM 5099 C C . ASP A 1 671 ? -28.871 5.388 21.071 1.00 85.50 671 ASP A C 1
ATOM 5101 O O . ASP A 1 671 ? -28.157 5.794 20.158 1.00 85.50 671 ASP A O 1
ATOM 5105 N N . LYS A 1 672 ? -28.377 5.052 22.267 1.00 85.50 672 LYS A N 1
ATOM 5106 C CA . LYS A 1 672 ? -26.958 5.099 22.643 1.00 85.50 672 LYS A CA 1
ATOM 5107 C C . LYS A 1 672 ? -26.355 3.716 22.857 1.00 85.50 672 LYS A C 1
ATOM 5109 O O . LYS A 1 672 ? -25.211 3.616 23.295 1.00 85.50 672 LYS A O 1
ATOM 5114 N N . ARG A 1 673 ? -27.121 2.651 22.608 1.00 91.69 673 ARG A N 1
ATOM 5115 C CA . ARG A 1 673 ? -26.612 1.284 22.681 1.00 91.69 673 ARG A CA 1
ATOM 5116 C C . ARG A 1 673 ? -25.887 0.977 21.384 1.00 91.69 673 ARG A C 1
ATOM 5118 O O . ARG A 1 673 ? -26.481 0.985 20.313 1.00 91.69 673 ARG A O 1
ATOM 5125 N N . THR A 1 674 ? -24.596 0.716 21.501 1.00 93.12 674 THR A N 1
ATOM 5126 C CA . THR A 1 674 ? -23.751 0.290 20.390 1.00 93.12 674 THR A CA 1
ATOM 5127 C C . THR A 1 674 ? -23.065 -1.001 20.792 1.00 93.12 674 THR A C 1
ATOM 5129 O O . THR A 1 674 ? -22.570 -1.126 21.916 1.00 93.12 674 THR A O 1
ATOM 5132 N N . LEU A 1 675 ? -23.074 -1.978 19.890 1.00 97.25 675 LEU A N 1
ATOM 5133 C CA . LEU A 1 675 ? -22.288 -3.192 20.042 1.00 97.25 675 LEU A CA 1
ATOM 5134 C C . LEU A 1 675 ? -20.883 -2.938 19.490 1.00 97.25 675 LEU A C 1
ATOM 5136 O O . LEU A 1 675 ? -20.730 -2.532 18.337 1.00 97.25 675 LEU A O 1
ATOM 5140 N N . THR A 1 676 ? -19.870 -3.178 20.315 1.00 97.31 676 THR A N 1
ATOM 5141 C CA . THR A 1 676 ? -18.458 -3.027 19.968 1.00 97.31 676 THR A CA 1
ATOM 5142 C C . THR A 1 676 ? -17.799 -4.399 19.891 1.00 97.31 676 THR A C 1
ATOM 5144 O O . THR A 1 676 ? -17.751 -5.121 20.882 1.00 97.31 676 THR A O 1
ATOM 5147 N N . VAL A 1 677 ? -17.233 -4.755 18.742 1.00 97.56 677 VAL A N 1
ATOM 5148 C CA . VAL A 1 677 ? -16.390 -5.946 18.591 1.00 97.56 677 VAL A CA 1
ATOM 5149 C C . VAL A 1 677 ? -14.931 -5.537 18.736 1.00 97.56 677 VAL A C 1
ATOM 5151 O O . VAL A 1 677 ? -14.442 -4.702 17.972 1.00 97.56 677 VAL A O 1
ATOM 5154 N N . TYR A 1 678 ? -14.236 -6.131 19.707 1.00 96.31 678 TYR A N 1
ATOM 5155 C CA . TYR A 1 678 ? -12.820 -5.879 19.957 1.00 96.31 678 TYR A CA 1
ATOM 5156 C C . TYR A 1 678 ? -11.968 -7.084 19.573 1.00 96.31 678 TYR A C 1
ATOM 5158 O O . TYR A 1 678 ? -11.919 -8.086 20.296 1.00 96.31 678 TYR A O 1
ATOM 5166 N N . PHE A 1 679 ? -11.289 -6.999 18.427 1.00 94.44 679 PHE A N 1
ATOM 5167 C CA . PHE A 1 679 ? -10.516 -8.121 17.902 1.00 94.44 679 PHE A CA 1
ATOM 5168 C C . PHE A 1 679 ? -9.333 -7.697 17.031 1.00 94.44 679 PHE A C 1
ATOM 5170 O O . PHE A 1 679 ? -9.325 -6.622 16.443 1.00 94.44 679 PHE A O 1
ATOM 5177 N N . LEU A 1 680 ? -8.315 -8.560 16.966 1.00 90.25 680 LEU A N 1
ATOM 5178 C CA . LEU A 1 680 ? -7.077 -8.312 16.226 1.00 90.25 680 LEU A CA 1
ATOM 5179 C C . LEU A 1 680 ? -7.309 -8.241 14.709 1.00 90.25 680 LEU A C 1
ATOM 5181 O O . LEU A 1 680 ? -6.830 -7.315 14.059 1.00 90.25 680 LEU A O 1
ATOM 5185 N N . ASN A 1 681 ? -8.018 -9.226 14.152 1.00 91.00 681 ASN A N 1
ATOM 5186 C CA . ASN A 1 681 ? -8.233 -9.354 12.711 1.00 91.00 681 ASN A CA 1
ATOM 5187 C C . ASN A 1 681 ? -9.367 -8.449 12.257 1.00 91.00 681 ASN A C 1
ATOM 5189 O O . ASN A 1 681 ? -10.541 -8.778 12.411 1.00 91.00 681 ASN A O 1
ATOM 5193 N N . LEU A 1 682 ? -9.023 -7.274 11.746 1.00 92.62 682 LEU A N 1
ATOM 5194 C CA . LEU A 1 682 ? -9.983 -6.194 11.567 1.00 92.62 682 LEU A CA 1
ATOM 5195 C C . LEU A 1 682 ? -10.837 -6.351 10.296 1.00 92.62 682 LEU A C 1
ATOM 5197 O O . LEU A 1 682 ? -12.008 -5.961 10.272 1.00 92.62 682 LEU A O 1
ATOM 5201 N N . GLY A 1 683 ? -10.278 -6.915 9.228 1.00 93.62 683 GLY A N 1
ATOM 5202 C CA . GLY A 1 683 ? -10.918 -6.958 7.917 1.00 93.62 683 GLY A CA 1
ATOM 5203 C C . GLY A 1 683 ? -12.086 -7.932 7.836 1.00 93.62 683 GLY A C 1
ATOM 5204 O O . GLY A 1 683 ? -13.218 -7.519 7.584 1.00 93.62 683 GLY A O 1
ATOM 5205 N N . MET A 1 684 ? -11.827 -9.211 8.102 1.00 93.06 684 MET A N 1
ATOM 5206 C CA . MET A 1 684 ? -12.826 -10.283 8.136 1.00 93.06 684 MET A CA 1
ATOM 5207 C C . MET A 1 684 ? -13.901 -10.015 9.193 1.00 93.06 684 MET A C 1
ATOM 5209 O O . MET A 1 684 ? -15.080 -10.261 8.950 1.00 93.06 684 MET A O 1
ATOM 5213 N N . THR A 1 685 ? -13.521 -9.423 10.327 1.00 95.12 685 THR A N 1
ATOM 5214 C CA . THR A 1 685 ? -14.450 -8.991 11.382 1.00 95.12 685 THR A CA 1
ATOM 5215 C C . THR A 1 685 ? -15.395 -7.909 10.883 1.00 95.12 685 THR A C 1
ATOM 5217 O O . THR A 1 685 ? -16.612 -8.046 10.968 1.00 95.12 685 THR A O 1
ATOM 5220 N N . SER A 1 686 ? -14.857 -6.830 10.319 1.00 95.44 686 SER A N 1
ATOM 5221 C CA . SER A 1 686 ? -15.668 -5.671 9.944 1.00 95.44 686 SER A CA 1
ATOM 5222 C C . SER A 1 686 ? -16.526 -5.873 8.702 1.00 95.44 686 SER A C 1
ATOM 5224 O O . SER A 1 686 ? -17.598 -5.271 8.597 1.00 95.44 686 SER A O 1
ATOM 5226 N N . MET A 1 687 ? -16.091 -6.711 7.762 1.00 96.00 687 MET A N 1
ATOM 5227 C CA . MET A 1 687 ? -16.885 -7.015 6.575 1.00 96.00 687 MET A CA 1
ATOM 5228 C C . MET A 1 687 ? -18.033 -7.984 6.862 1.00 96.00 687 MET A C 1
ATOM 5230 O O . MET A 1 687 ? -19.079 -7.852 6.227 1.00 96.00 687 MET A O 1
ATOM 5234 N N . ASN A 1 688 ? -17.890 -8.866 7.855 1.00 96.44 688 ASN A N 1
ATOM 5235 C CA . ASN A 1 688 ? -18.981 -9.721 8.333 1.00 96.44 688 ASN A CA 1
ATOM 5236 C C . ASN A 1 688 ? -19.886 -9.041 9.379 1.00 96.44 688 ASN A C 1
ATOM 5238 O O . ASN A 1 688 ? -20.928 -9.585 9.728 1.00 96.44 688 ASN A O 1
ATOM 5242 N N . ALA A 1 689 ? -19.535 -7.840 9.852 1.00 96.38 689 ALA A N 1
ATOM 5243 C CA . ALA A 1 689 ? -20.364 -7.056 10.766 1.00 96.38 689 ALA A CA 1
ATOM 5244 C C . ALA A 1 689 ? -21.284 -6.052 10.021 1.00 96.38 689 ALA A C 1
ATOM 5246 O O . ALA A 1 689 ? -20.881 -5.474 9.001 1.00 96.38 689 ALA A O 1
ATOM 5247 N N . PRO A 1 690 ? -22.494 -5.764 10.536 1.00 95.81 690 PRO A N 1
ATOM 5248 C CA . PRO A 1 690 ? -23.327 -4.618 10.135 1.00 95.81 690 PRO A CA 1
ATOM 5249 C C . PRO A 1 690 ? -22.620 -3.261 10.321 1.00 95.81 690 PRO A C 1
ATOM 5251 O O . PRO A 1 690 ? -21.589 -3.192 10.988 1.00 95.81 690 PRO A O 1
ATOM 5254 N N . LEU A 1 691 ? -23.099 -2.177 9.687 1.00 95.75 691 LEU A N 1
ATOM 5255 C CA . LEU A 1 691 ? -22.428 -0.853 9.713 1.00 95.75 691 LEU A CA 1
ATOM 5256 C C . LEU A 1 691 ? -22.603 -0.079 11.030 1.00 95.75 691 LEU A C 1
ATOM 5258 O O . LEU A 1 691 ? -21.799 0.799 11.335 1.00 95.75 691 LEU A O 1
ATOM 5262 N N . ASP A 1 692 ? -23.637 -0.415 11.786 1.00 93.31 692 ASP A N 1
ATOM 5263 C CA . ASP A 1 692 ? -23.986 0.089 13.114 1.00 93.31 692 ASP A CA 1
ATOM 5264 C C . ASP A 1 692 ? -23.269 -0.651 14.254 1.00 93.31 692 ASP A C 1
ATOM 5266 O O . ASP A 1 692 ? -23.185 -0.133 15.368 1.00 93.31 692 ASP A O 1
ATOM 5270 N N . VAL A 1 693 ? -22.657 -1.804 13.964 1.00 96.25 693 VAL A N 1
ATOM 5271 C CA . VAL A 1 693 ? -21.696 -2.453 14.862 1.00 96.25 693 VAL A CA 1
ATOM 5272 C C . VAL A 1 693 ? -20.337 -1.768 14.740 1.00 96.25 693 VAL A C 1
ATOM 5274 O O . VAL A 1 693 ? -19.748 -1.672 13.655 1.00 96.25 693 VAL A O 1
ATOM 5277 N N . ARG A 1 694 ? -19.814 -1.309 15.877 1.00 96.38 694 ARG A N 1
ATOM 5278 C CA . ARG A 1 694 ? -18.486 -0.706 15.979 1.00 96.38 694 ARG A CA 1
ATOM 5279 C C . ARG A 1 694 ? -17.431 -1.804 16.035 1.00 96.38 694 ARG A C 1
ATOM 5281 O O . ARG A 1 694 ? -17.540 -2.727 16.833 1.00 96.38 694 ARG A O 1
ATOM 5288 N N . VAL A 1 695 ? -16.380 -1.691 15.229 1.00 97.19 695 VAL A N 1
ATOM 5289 C CA . VAL A 1 695 ? -15.288 -2.671 15.206 1.00 97.19 695 VAL A CA 1
ATOM 5290 C C . VAL A 1 695 ? -13.960 -1.971 15.470 1.00 97.19 695 VAL A C 1
ATOM 5292 O O . VAL A 1 695 ? -13.600 -1.014 14.784 1.00 97.19 695 VAL A O 1
ATOM 5295 N N . VAL A 1 696 ? -13.232 -2.441 16.479 1.00 96.25 696 VAL A N 1
ATOM 5296 C CA . VAL A 1 696 ? -11.971 -1.854 16.951 1.00 96.25 696 VAL A CA 1
ATOM 5297 C C . VAL A 1 696 ? -10.947 -2.943 17.261 1.00 96.25 696 VAL A C 1
ATOM 5299 O O . VAL A 1 696 ? -11.301 -4.080 17.565 1.00 96.25 696 VAL A O 1
ATOM 5302 N N . ASP A 1 697 ? -9.664 -2.593 17.194 1.00 94.62 697 ASP A N 1
ATOM 5303 C CA . ASP A 1 697 ? -8.560 -3.536 17.358 1.00 94.62 697 ASP A CA 1
ATOM 5304 C C . ASP A 1 697 ? -7.540 -3.098 18.414 1.00 94.62 697 ASP A C 1
ATOM 5306 O O . ASP A 1 697 ? -7.407 -1.921 18.757 1.00 94.62 697 ASP A O 1
ATOM 5310 N N . GLN A 1 698 ? -6.786 -4.082 18.902 1.00 92.56 698 GLN A N 1
ATOM 5311 C CA . GLN A 1 698 ? -5.759 -3.915 19.932 1.00 92.56 698 GLN A CA 1
ATOM 5312 C C . GLN A 1 698 ? -4.500 -3.185 19.442 1.00 92.56 698 GLN A C 1
ATOM 5314 O O . GLN A 1 698 ? -3.728 -2.703 20.271 1.00 92.56 698 GLN A O 1
ATOM 5319 N N . MET A 1 699 ? -4.261 -3.145 18.127 1.00 90.25 699 MET A N 1
ATOM 5320 C CA . MET A 1 699 ? -3.056 -2.564 17.518 1.00 90.25 699 MET A CA 1
ATOM 5321 C C . MET A 1 699 ? -3.251 -1.077 17.196 1.00 90.25 699 MET A C 1
ATOM 5323 O O . MET A 1 699 ? -2.285 -0.325 17.070 1.00 90.25 699 MET A O 1
ATOM 5327 N N . GLY A 1 700 ? -4.510 -0.655 17.060 1.00 91.31 700 GLY A N 1
ATOM 5328 C CA . GLY A 1 700 ? -4.927 0.702 16.764 1.00 91.31 700 GLY A CA 1
ATOM 5329 C C . GLY A 1 700 ? -5.050 1.032 15.285 1.00 91.31 700 GLY A C 1
ATOM 5330 O O . GLY A 1 700 ? -4.852 2.186 14.923 1.00 91.31 700 GLY A O 1
ATOM 5331 N N . LEU A 1 701 ? -5.371 0.076 14.411 1.00 91.19 701 LEU A N 1
ATOM 5332 C CA . LEU A 1 701 ? -5.656 0.376 13.002 1.00 91.19 701 LEU A CA 1
ATOM 5333 C C . LEU A 1 701 ? -6.937 1.208 12.849 1.00 91.19 701 LEU A C 1
ATOM 5335 O O . LEU A 1 701 ? -6.918 2.244 12.176 1.00 91.19 701 LEU A O 1
ATOM 5339 N N . ALA A 1 702 ? -8.013 0.796 13.520 1.00 93.12 702 ALA A N 1
ATOM 5340 C CA . ALA A 1 702 ? -9.287 1.514 13.578 1.00 93.12 702 ALA A CA 1
ATOM 5341 C C . ALA A 1 702 ? -9.528 2.216 14.918 1.00 93.12 702 ALA A C 1
ATOM 5343 O O . ALA A 1 702 ? -10.393 3.084 14.980 1.00 93.12 702 ALA A O 1
ATOM 5344 N N . TYR A 1 703 ? -8.763 1.888 15.967 1.00 94.56 703 TYR A N 1
ATOM 5345 C CA . TYR A 1 703 ? -8.958 2.459 17.300 1.00 94.56 703 TYR A CA 1
ATOM 5346 C C . TYR A 1 703 ? -7.882 3.499 17.658 1.00 94.56 703 TYR A C 1
ATOM 5348 O O . TYR A 1 703 ? -6.749 3.123 17.979 1.00 94.56 703 TYR A O 1
ATOM 5356 N N . PRO A 1 704 ? -8.191 4.814 17.652 1.00 93.06 704 PRO A N 1
ATOM 5357 C CA . PRO A 1 704 ? -7.191 5.843 17.922 1.00 93.06 704 PRO A CA 1
ATOM 5358 C C . PRO A 1 704 ? -6.552 5.728 19.302 1.00 93.06 704 PRO A C 1
ATOM 5360 O O . PRO A 1 704 ? -5.385 6.069 19.432 1.00 93.06 704 PRO A O 1
ATOM 5363 N N . LEU A 1 705 ? -7.261 5.244 20.324 1.00 93.81 705 LEU A N 1
ATOM 5364 C CA . LEU A 1 705 ? -6.673 5.077 21.654 1.00 93.81 705 LEU A CA 1
ATOM 5365 C C . LEU A 1 705 ? -5.515 4.063 21.617 1.00 93.81 705 LEU A C 1
ATOM 5367 O O . LEU A 1 705 ? -4.394 4.392 22.000 1.00 93.81 705 LEU A O 1
ATOM 5371 N N . ALA A 1 706 ? -5.757 2.878 21.047 1.00 94.12 706 ALA A N 1
ATOM 5372 C CA . ALA A 1 706 ? -4.739 1.839 20.887 1.00 94.12 706 ALA A CA 1
ATOM 5373 C C . ALA A 1 706 ? -3.578 2.278 19.976 1.00 94.12 706 ALA A C 1
ATOM 5375 O O . ALA A 1 706 ? -2.426 1.944 20.238 1.00 94.12 706 ALA A O 1
ATOM 5376 N N . ALA A 1 707 ? -3.844 3.100 18.954 1.00 92.50 707 ALA A N 1
ATOM 5377 C CA . ALA A 1 707 ? -2.813 3.551 18.012 1.00 92.50 707 ALA A CA 1
ATOM 5378 C C . ALA A 1 707 ? -1.682 4.339 18.694 1.00 92.50 707 ALA A C 1
ATOM 5380 O O . ALA A 1 707 ? -0.542 4.330 18.220 1.00 92.50 707 ALA A O 1
ATOM 5381 N N . HIS A 1 708 ? -1.998 5.018 19.801 1.00 92.88 708 HIS A N 1
ATOM 5382 C CA . HIS A 1 708 ? -1.086 5.901 20.525 1.00 92.88 708 HIS A CA 1
ATOM 5383 C C . HIS A 1 708 ? -0.468 5.239 21.768 1.00 92.88 708 HIS A C 1
ATOM 5385 O O . HIS A 1 708 ? 0.169 5.934 22.558 1.00 92.88 708 HIS A O 1
ATOM 5391 N N . THR A 1 709 ? -0.590 3.918 21.944 1.00 92.00 709 THR A N 1
ATOM 5392 C CA . THR A 1 709 ? 0.253 3.206 22.915 1.00 92.00 709 THR A CA 1
ATOM 5393 C C . THR A 1 709 ? 1.691 3.126 22.409 1.00 92.00 709 THR A C 1
ATOM 5395 O O . THR A 1 709 ? 1.946 3.151 21.199 1.00 92.00 709 THR A O 1
ATOM 5398 N N . GLU A 1 710 ? 2.637 2.976 23.330 1.00 87.75 710 GLU A N 1
ATOM 5399 C CA . GLU A 1 710 ? 4.018 2.651 22.980 1.00 87.75 710 GLU A CA 1
ATOM 5400 C C . GLU A 1 710 ? 4.152 1.239 22.397 1.00 87.75 710 GLU A C 1
ATOM 5402 O O . GLU A 1 710 ? 3.341 0.339 22.649 1.00 87.75 710 GLU A O 1
ATOM 5407 N N . ARG A 1 711 ? 5.206 1.061 21.603 1.00 85.62 711 ARG A N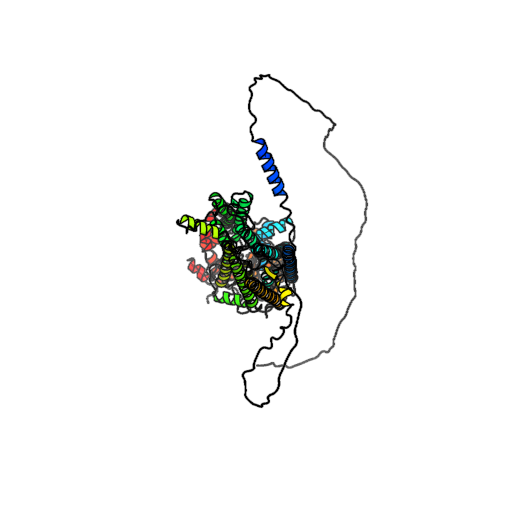 1
ATOM 5408 C CA . ARG A 1 711 ? 5.595 -0.230 21.040 1.00 85.62 711 ARG A CA 1
ATOM 5409 C C . ARG A 1 711 ? 6.140 -1.182 22.097 1.00 85.62 711 ARG A C 1
ATOM 5411 O O . ARG A 1 711 ? 6.876 -0.797 22.997 1.00 85.62 711 ARG A O 1
ATOM 5418 N N . LEU A 1 712 ? 5.879 -2.465 21.895 1.00 84.00 712 LEU A N 1
ATOM 5419 C CA . LEU A 1 712 ? 6.553 -3.556 22.579 1.00 84.00 712 LEU A CA 1
ATOM 5420 C C . LEU A 1 712 ? 7.898 -3.820 21.897 1.00 84.00 712 LEU A C 1
ATOM 5422 O O . LEU A 1 712 ? 7.951 -4.080 20.689 1.00 84.00 712 LEU A O 1
ATOM 5426 N N . GLU A 1 713 ? 8.982 -3.779 22.672 1.00 77.12 713 GLU A N 1
ATOM 5427 C CA . GLU A 1 713 ? 10.348 -3.987 22.168 1.00 77.12 713 GLU A CA 1
ATOM 5428 C C . GLU A 1 713 ? 10.466 -5.328 21.422 1.00 77.12 713 GLU A C 1
ATOM 5430 O O . GLU A 1 713 ? 10.826 -5.346 20.240 1.00 77.12 713 GLU A O 1
ATOM 5435 N N . ASP A 1 714 ? 9.997 -6.407 22.057 1.00 75.69 714 ASP A N 1
ATOM 5436 C CA . ASP A 1 714 ? 10.005 -7.779 21.528 1.00 75.69 714 ASP A CA 1
ATOM 5437 C C . ASP A 1 714 ? 8.694 -8.188 20.830 1.00 75.69 714 ASP A C 1
ATOM 5439 O O . ASP A 1 714 ? 8.448 -9.365 20.561 1.00 75.69 714 ASP A O 1
ATOM 5443 N N . GLY A 1 715 ? 7.818 -7.224 20.530 1.00 75.62 715 GLY A N 1
ATOM 5444 C CA . GLY A 1 715 ? 6.577 -7.491 19.810 1.00 75.62 715 GLY A CA 1
ATOM 5445 C C . GLY A 1 715 ? 6.826 -7.925 18.363 1.00 75.62 715 GLY A C 1
ATOM 5446 O O . GLY A 1 715 ? 7.731 -7.420 17.682 1.00 75.62 715 GLY A O 1
ATOM 5447 N N . ARG A 1 716 ? 5.970 -8.822 17.861 1.00 81.44 716 ARG A N 1
ATOM 5448 C CA . ARG A 1 716 ? 5.915 -9.198 16.442 1.00 81.44 716 ARG A CA 1
ATOM 5449 C C . ARG A 1 716 ? 5.663 -7.945 15.606 1.00 81.44 716 ARG A C 1
ATOM 5451 O O . ARG A 1 716 ? 4.695 -7.244 15.855 1.00 81.44 716 ARG A O 1
ATOM 5458 N N . ILE A 1 717 ? 6.498 -7.662 14.604 1.00 81.81 717 ILE A N 1
ATOM 5459 C CA . ILE A 1 717 ? 6.314 -6.472 13.751 1.00 81.81 717 ILE A CA 1
ATOM 5460 C C . ILE A 1 717 ? 4.900 -6.426 13.182 1.00 81.81 717 ILE A C 1
ATOM 5462 O O . ILE A 1 717 ? 4.398 -7.443 12.729 1.00 81.81 717 ILE A O 1
ATOM 5466 N N . GLY A 1 718 ? 4.269 -5.250 13.207 1.00 75.19 718 GLY A N 1
ATOM 5467 C CA . GLY A 1 718 ? 2.884 -5.075 12.763 1.00 75.19 718 GLY A CA 1
ATOM 5468 C C . GLY A 1 718 ? 1.850 -5.473 13.818 1.00 75.19 718 GLY A C 1
ATOM 5469 O O . GLY A 1 718 ? 0.731 -4.984 13.740 1.00 75.19 718 GLY A O 1
ATOM 5470 N N . HIS A 1 719 ? 2.252 -6.265 14.817 1.00 83.19 719 HIS A N 1
ATOM 5471 C CA . HIS A 1 719 ? 1.494 -6.621 16.017 1.00 83.19 719 HIS A CA 1
ATOM 5472 C C . HIS A 1 719 ? 2.285 -6.311 17.301 1.00 83.19 719 HIS A C 1
ATOM 5474 O O . HIS A 1 719 ? 2.294 -7.081 18.262 1.00 83.19 719 HIS A O 1
ATOM 5480 N N . ASP A 1 720 ? 3.035 -5.210 17.288 1.00 82.19 720 ASP A N 1
ATOM 5481 C CA . ASP A 1 720 ? 3.919 -4.794 18.373 1.00 82.19 720 ASP A CA 1
ATOM 5482 C C . ASP A 1 720 ? 3.368 -3.611 19.164 1.00 82.19 720 ASP A C 1
ATOM 5484 O O . ASP A 1 720 ? 4.117 -2.917 19.841 1.00 82.19 720 ASP A O 1
ATOM 5488 N N . LYS A 1 721 ? 2.051 -3.421 19.129 1.00 88.94 721 LYS A N 1
ATOM 5489 C CA . LYS A 1 721 ? 1.282 -2.633 20.094 1.00 88.94 721 LYS A CA 1
ATOM 5490 C C . LYS A 1 721 ? 0.188 -3.517 20.662 1.00 88.94 721 LYS A C 1
ATOM 5492 O O . LYS A 1 721 ? -0.225 -4.466 20.013 1.00 88.94 721 LYS A O 1
ATOM 5497 N N . VAL A 1 722 ? -0.254 -3.248 21.881 1.00 90.06 722 VAL A N 1
ATOM 5498 C CA . VAL A 1 722 ? -1.400 -3.951 22.459 1.00 90.06 722 VAL A CA 1
ATOM 5499 C C . VAL A 1 722 ? -2.037 -3.062 23.508 1.00 90.06 722 VAL A C 1
ATOM 5501 O O . VAL A 1 722 ? -1.404 -2.703 24.505 1.00 90.06 722 VAL A O 1
ATOM 5504 N N . LEU A 1 723 ? -3.296 -2.708 23.281 1.00 94.56 723 LEU A N 1
ATOM 5505 C CA . LEU A 1 723 ? -4.125 -2.100 24.305 1.00 94.56 723 LEU A CA 1
ATOM 5506 C C . LEU A 1 723 ? -4.883 -3.209 25.063 1.00 94.56 723 LEU A C 1
ATOM 5508 O O . LEU A 1 723 ? -5.572 -4.014 24.430 1.00 94.56 723 LEU A O 1
ATOM 5512 N N . PRO A 1 724 ? -4.756 -3.299 26.399 1.00 94.81 724 PRO A N 1
ATOM 5513 C CA . PRO A 1 724 ? -5.501 -4.280 27.186 1.00 94.81 724 PRO A CA 1
ATOM 5514 C C . PRO A 1 724 ? -7.019 -4.149 27.005 1.00 94.81 724 PRO A C 1
ATOM 5516 O O . PRO A 1 724 ? -7.543 -3.045 26.853 1.00 94.81 724 PRO A O 1
ATOM 5519 N N . THR A 1 725 ? -7.729 -5.276 27.029 1.00 95.12 725 THR A N 1
ATOM 5520 C CA . THR A 1 725 ? -9.184 -5.349 26.804 1.00 95.12 725 THR A CA 1
ATOM 5521 C C . THR A 1 725 ? -9.988 -4.527 27.817 1.00 95.12 725 THR A C 1
ATOM 5523 O O . THR A 1 725 ? -11.062 -4.022 27.503 1.00 95.12 725 THR A O 1
ATOM 5526 N N . GLU A 1 726 ? -9.459 -4.313 29.018 1.00 95.69 726 GLU A N 1
ATOM 5527 C CA . GLU A 1 726 ? -10.070 -3.487 30.058 1.00 95.69 726 GLU A CA 1
ATOM 5528 C C . GLU A 1 726 ? -10.349 -2.053 29.589 1.00 95.69 726 GLU A C 1
ATOM 5530 O O . GLU A 1 726 ? -11.332 -1.449 30.021 1.00 95.69 726 GLU A O 1
ATOM 5535 N N . TRP A 1 727 ? -9.537 -1.520 28.668 1.00 96.94 727 TRP A N 1
ATOM 5536 C CA . TRP A 1 727 ? -9.740 -0.186 28.104 1.00 96.94 727 TRP A CA 1
ATOM 5537 C C . TRP A 1 727 ? -10.999 -0.085 27.256 1.00 96.94 727 TRP A C 1
ATOM 5539 O O . TRP A 1 727 ? -11.731 0.889 27.405 1.00 96.94 727 TRP A O 1
ATOM 5549 N N . VAL A 1 728 ? -11.276 -1.072 26.395 1.00 96.06 728 VAL A N 1
ATOM 5550 C CA . VAL A 1 728 ? -12.485 -1.040 25.556 1.00 96.06 728 VAL A CA 1
ATOM 5551 C C . VAL A 1 728 ? -13.741 -1.258 26.400 1.00 96.06 728 VAL A C 1
ATOM 5553 O O . VAL A 1 728 ? -14.754 -0.609 26.168 1.00 96.06 728 VAL A O 1
ATOM 5556 N N . VAL A 1 729 ? -13.662 -2.090 27.447 1.00 96.38 729 VAL A N 1
ATOM 5557 C CA . VAL A 1 729 ? -14.761 -2.270 28.411 1.00 96.38 729 VAL A CA 1
ATOM 5558 C C . VAL A 1 729 ? -15.057 -0.956 29.137 1.00 96.38 729 VAL A C 1
ATOM 5560 O O . VAL A 1 729 ? -16.218 -0.558 29.249 1.00 96.38 729 VAL A O 1
ATOM 5563 N N . ALA A 1 730 ? -14.010 -0.263 29.593 1.00 96.38 730 ALA A N 1
ATOM 5564 C CA . ALA A 1 730 ? -14.126 1.034 30.246 1.00 96.38 730 ALA A CA 1
ATOM 5565 C C . ALA A 1 730 ? -14.677 2.119 29.308 1.00 96.38 730 ALA A C 1
ATOM 5567 O O . ALA A 1 730 ? -15.571 2.865 29.705 1.00 96.38 730 ALA A O 1
ATOM 5568 N N . GLU A 1 731 ? -14.164 2.197 28.079 1.00 95.25 731 GLU A N 1
ATOM 5569 C CA . GLU A 1 731 ? -14.524 3.210 27.083 1.00 95.25 731 GLU A CA 1
ATOM 5570 C C . GLU A 1 731 ? -15.946 3.039 26.553 1.00 95.25 731 GLU A C 1
ATOM 5572 O O . GLU A 1 731 ? -16.685 4.017 26.469 1.00 95.25 731 GLU A O 1
ATOM 5577 N N . SER A 1 732 ? -16.368 1.802 26.289 1.00 93.25 732 SER A N 1
ATOM 5578 C CA . SER A 1 732 ? -17.731 1.509 25.840 1.00 93.25 732 SER A CA 1
ATOM 5579 C C . SER A 1 732 ? -18.771 1.661 26.960 1.00 93.25 732 SER A C 1
ATOM 5581 O O . SER A 1 732 ? -19.970 1.594 26.702 1.00 93.25 732 SER A O 1
ATOM 5583 N N . GLY A 1 733 ? -18.342 1.861 28.213 1.00 93.19 733 GLY A N 1
ATOM 5584 C CA . GLY A 1 733 ? -19.238 1.986 29.364 1.00 93.19 733 GLY A CA 1
ATOM 5585 C C . GLY A 1 733 ? -19.942 0.679 29.737 1.00 93.19 733 GLY A C 1
ATOM 5586 O O . GLY A 1 733 ? -20.992 0.719 30.379 1.00 93.19 733 GLY A O 1
ATOM 5587 N N . ALA A 1 734 ? -19.387 -0.466 29.333 1.00 94.25 734 ALA A N 1
ATOM 5588 C CA . ALA A 1 734 ? -19.933 -1.783 29.637 1.00 94.25 734 ALA A CA 1
ATOM 5589 C C . ALA A 1 734 ? -19.804 -2.121 31.130 1.00 94.25 734 ALA A C 1
ATOM 5591 O O . ALA A 1 734 ? -19.031 -1.500 31.864 1.00 94.25 734 ALA A O 1
ATOM 5592 N N . VAL A 1 735 ? -20.597 -3.088 31.603 1.00 93.50 735 VAL A N 1
ATOM 5593 C CA . VAL A 1 735 ? -20.666 -3.440 33.029 1.00 93.50 735 VAL A CA 1
ATOM 5594 C C . VAL A 1 735 ? -19.288 -3.914 33.529 1.00 93.50 735 VAL A C 1
ATOM 5596 O O . VAL A 1 735 ? -18.825 -4.980 33.127 1.00 93.50 735 VAL A O 1
ATOM 5599 N N . PRO A 1 736 ? -18.625 -3.176 34.445 1.00 91.62 736 PRO A N 1
ATOM 5600 C CA . PRO A 1 736 ? -17.219 -3.411 34.775 1.00 91.62 736 PRO A CA 1
ATOM 5601 C C . PRO A 1 736 ? -17.040 -4.378 35.960 1.00 91.62 736 PRO A C 1
ATOM 5603 O O . PRO A 1 736 ? -16.081 -4.246 36.715 1.00 91.62 736 PRO A O 1
ATOM 5606 N N . ARG A 1 737 ? -18.007 -5.272 36.215 1.00 90.94 737 ARG A N 1
ATOM 5607 C CA . ARG A 1 737 ? -18.058 -6.101 37.434 1.00 90.94 737 ARG A CA 1
ATOM 5608 C C . ARG A 1 737 ? -18.552 -7.518 37.156 1.00 90.94 737 ARG A C 1
ATOM 5610 O O . ARG A 1 737 ? -19.345 -7.750 36.242 1.00 90.94 737 ARG A O 1
ATOM 5617 N N . ARG A 1 738 ? -18.124 -8.460 37.990 1.00 89.81 738 ARG A N 1
ATOM 5618 C CA . ARG A 1 738 ? -18.622 -9.838 38.050 1.00 89.81 738 ARG A CA 1
ATOM 5619 C C . ARG A 1 738 ? -20.099 -9.857 38.486 1.00 89.81 738 ARG A C 1
ATOM 5621 O O . ARG A 1 738 ? -20.538 -8.950 39.196 1.00 89.81 738 ARG A O 1
ATOM 5628 N N . PRO A 1 739 ? -20.887 -10.868 38.074 1.00 89.31 739 PRO A N 1
ATOM 5629 C CA . PRO A 1 739 ? -20.482 -12.087 37.359 1.00 89.31 739 PRO A CA 1
ATOM 5630 C C . PRO A 1 739 ? -20.330 -11.928 35.840 1.00 89.31 739 PRO A C 1
ATOM 5632 O O . PRO A 1 739 ? -19.926 -12.880 35.186 1.00 89.31 739 PRO A O 1
ATOM 5635 N N . VAL A 1 740 ? -20.652 -10.759 35.279 1.00 89.50 740 VAL A N 1
ATOM 5636 C CA . VAL A 1 740 ? -20.713 -10.583 33.821 1.00 89.50 740 VAL A CA 1
ATOM 5637 C C . VAL A 1 740 ? -19.350 -10.275 33.205 1.00 89.50 740 VAL A C 1
ATOM 5639 O O . VAL A 1 740 ? -19.067 -10.693 32.088 1.00 89.50 740 VAL A O 1
ATOM 5642 N N . LEU A 1 741 ? -18.475 -9.582 33.939 1.00 92.44 741 LEU A N 1
ATOM 5643 C CA . LEU A 1 741 ? -17.097 -9.373 33.509 1.00 92.44 741 LEU A CA 1
ATOM 5644 C C . LEU A 1 741 ? -16.338 -10.722 33.456 1.00 92.44 741 LEU A C 1
ATOM 5646 O O . LEU A 1 741 ? -16.266 -11.404 34.486 1.00 92.44 741 LEU A O 1
ATOM 5650 N N . PRO A 1 742 ? -15.741 -11.103 32.306 1.00 92.50 742 PRO A N 1
ATOM 5651 C CA . PRO A 1 742 ? -14.976 -12.337 32.169 1.00 92.50 742 PRO A CA 1
ATOM 5652 C C . PRO A 1 742 ? -13.853 -12.462 33.197 1.00 92.50 742 PRO A C 1
ATOM 5654 O O . PRO A 1 742 ? -13.155 -11.497 33.500 1.00 92.50 742 PRO A O 1
ATOM 5657 N N . GLY A 1 743 ? -13.626 -13.678 33.699 1.00 88.69 743 GLY A N 1
ATOM 5658 C CA . GLY A 1 743 ? -12.724 -13.913 34.832 1.00 88.69 743 GLY A CA 1
ATOM 5659 C C . GLY A 1 743 ? -11.248 -13.563 34.603 1.00 88.69 743 GLY A C 1
ATOM 5660 O O . GLY A 1 743 ? -10.523 -13.424 35.587 1.00 88.69 743 GLY A O 1
ATOM 5661 N N . PHE A 1 744 ? -10.811 -13.424 33.345 1.00 90.69 744 PHE A N 1
ATOM 5662 C CA . PHE A 1 744 ? -9.450 -13.012 32.979 1.00 90.69 744 PHE A CA 1
ATOM 5663 C C . PHE A 1 744 ? -9.249 -11.487 32.989 1.00 90.69 744 PHE A C 1
ATOM 5665 O O . PHE A 1 744 ? -8.107 -11.044 32.913 1.00 90.69 744 PHE A O 1
ATOM 5672 N N . LEU A 1 745 ? -10.332 -10.706 33.078 1.00 93.44 745 LEU A N 1
ATOM 5673 C CA . LEU A 1 745 ? -10.296 -9.253 33.231 1.00 93.44 745 LEU A CA 1
ATOM 5674 C C . LEU A 1 745 ? -10.394 -8.875 34.711 1.00 93.44 745 LEU A C 1
ATOM 5676 O O . LEU A 1 745 ? -11.123 -9.497 35.491 1.00 93.44 745 LEU A O 1
ATOM 5680 N N . ASP A 1 746 ? -9.674 -7.824 35.088 1.00 92.81 746 ASP A N 1
ATOM 5681 C CA . ASP A 1 746 ? -9.627 -7.327 36.460 1.00 92.81 746 ASP A CA 1
ATOM 5682 C C . ASP A 1 746 ? -10.524 -6.091 36.658 1.00 92.81 746 ASP A C 1
ATOM 5684 O O . ASP A 1 746 ? -10.376 -5.077 35.973 1.00 92.81 746 ASP A O 1
ATOM 5688 N N . GLU A 1 747 ? -11.445 -6.155 37.627 1.00 94.12 747 GLU A N 1
ATOM 5689 C CA . GLU A 1 747 ? -12.396 -5.068 37.926 1.00 94.12 747 GLU A CA 1
ATOM 5690 C C . GLU A 1 747 ? -11.686 -3.771 38.337 1.00 94.12 747 GLU A C 1
ATOM 5692 O O . GLU A 1 747 ? -12.120 -2.669 37.984 1.00 94.12 747 GLU A O 1
ATOM 5697 N N . ASP A 1 748 ? -10.579 -3.894 39.078 1.00 93.25 748 ASP A N 1
ATOM 5698 C CA . ASP A 1 748 ? -9.789 -2.747 39.512 1.00 93.25 748 ASP A CA 1
ATOM 5699 C C . ASP A 1 748 ? -9.119 -2.058 38.321 1.00 93.25 748 ASP A C 1
ATOM 5701 O O . ASP A 1 748 ? -9.181 -0.831 38.215 1.00 93.25 748 ASP A O 1
ATOM 5705 N N . THR A 1 749 ? -8.580 -2.836 37.385 1.00 94.62 749 THR A N 1
ATOM 5706 C CA . THR A 1 749 ? -7.967 -2.346 36.145 1.00 94.62 749 THR A CA 1
ATOM 5707 C C . THR A 1 749 ? -8.988 -1.667 35.228 1.00 94.62 749 THR A C 1
ATOM 5709 O O . THR A 1 749 ? -8.715 -0.575 34.726 1.00 94.62 749 THR A O 1
ATOM 5712 N N . VAL A 1 750 ? -10.198 -2.223 35.060 1.00 95.38 750 VAL A N 1
ATOM 5713 C CA . VAL A 1 750 ? -11.272 -1.572 34.276 1.00 95.38 750 VAL A CA 1
ATOM 5714 C C . VAL A 1 750 ? -11.639 -0.215 34.878 1.00 95.38 750 VAL A C 1
ATOM 5716 O O . VAL A 1 750 ? -11.759 0.784 34.169 1.00 95.38 750 VAL A O 1
ATOM 5719 N N . ARG A 1 751 ? -11.778 -0.131 36.201 1.00 95.00 751 ARG A N 1
ATOM 5720 C CA . ARG A 1 751 ? -12.117 1.131 36.868 1.00 95.00 751 ARG A CA 1
ATOM 5721 C C . ARG A 1 751 ? -10.970 2.141 36.845 1.00 95.00 751 ARG A C 1
ATOM 5723 O O . ARG A 1 751 ? -11.217 3.341 36.742 1.00 95.00 751 ARG A O 1
ATOM 5730 N N . GLN A 1 752 ? -9.720 1.687 36.920 1.00 96.31 752 GLN A N 1
ATOM 5731 C CA . GLN A 1 752 ? -8.571 2.554 36.665 1.00 96.31 752 GLN A CA 1
ATOM 5732 C C . GLN A 1 752 ? -8.612 3.094 35.230 1.00 96.31 752 GLN A C 1
ATOM 5734 O O . GLN A 1 752 ? -8.438 4.294 35.041 1.00 96.31 752 GLN A O 1
ATOM 5739 N N . ALA A 1 753 ? -8.927 2.262 34.232 1.00 96.94 753 ALA A N 1
ATOM 5740 C CA . ALA A 1 753 ? -9.076 2.712 32.848 1.00 96.94 753 ALA A CA 1
ATOM 5741 C C . ALA A 1 753 ? -10.198 3.757 32.707 1.00 96.94 753 ALA A C 1
ATOM 5743 O O . ALA A 1 753 ? -9.994 4.781 32.062 1.00 96.94 753 ALA A O 1
ATOM 5744 N N . GLN A 1 754 ? -11.336 3.582 33.393 1.00 96.56 754 GLN A N 1
ATOM 5745 C CA . GLN A 1 754 ? -12.415 4.585 33.429 1.00 96.56 754 GLN A CA 1
ATOM 5746 C C . GLN A 1 754 ? -11.933 5.948 33.943 1.00 96.56 754 GLN A C 1
ATOM 5748 O O . GLN A 1 754 ? -12.290 6.979 33.376 1.00 96.56 754 GLN A O 1
ATOM 5753 N N . VAL A 1 755 ? -11.104 5.969 34.993 1.00 96.81 755 VAL A N 1
ATOM 5754 C CA . VAL A 1 755 ? -10.499 7.212 35.492 1.00 96.81 755 VAL A CA 1
ATOM 5755 C C . VAL A 1 755 ? -9.480 7.751 34.489 1.00 96.81 755 VAL A C 1
ATOM 5757 O O . VAL A 1 755 ? -9.531 8.932 34.158 1.00 96.81 755 VAL A O 1
ATOM 5760 N N . ALA A 1 756 ? -8.595 6.908 33.958 1.00 96.88 756 ALA A N 1
ATOM 5761 C CA . ALA A 1 756 ? -7.558 7.298 33.005 1.00 96.88 756 ALA A CA 1
ATOM 5762 C C . ALA A 1 756 ? -8.131 7.952 31.732 1.00 96.88 756 ALA A C 1
ATOM 5764 O O . ALA A 1 756 ? -7.599 8.955 31.253 1.00 96.88 756 ALA A O 1
ATOM 5765 N N . LEU A 1 757 ? -9.271 7.462 31.234 1.00 96.81 757 LEU A N 1
ATOM 5766 C CA . LEU A 1 757 ? -9.995 8.035 30.091 1.00 96.81 757 LEU A CA 1
ATOM 5767 C C . LEU A 1 757 ? -10.472 9.481 30.328 1.00 96.81 757 LEU A C 1
ATOM 5769 O O . LEU A 1 757 ? -10.738 10.205 29.370 1.00 96.81 757 LEU A O 1
ATOM 5773 N N . THR A 1 758 ? -10.545 9.942 31.583 1.00 96.81 758 THR A N 1
ATOM 5774 C CA . THR A 1 758 ? -10.893 11.337 31.907 1.00 96.81 758 THR A CA 1
ATOM 5775 C C . THR A 1 758 ? -9.739 12.322 31.717 1.00 96.81 758 THR A C 1
ATOM 5777 O O . THR A 1 758 ? -9.962 13.533 31.811 1.00 96.81 758 THR A O 1
ATOM 5780 N N . CYS A 1 759 ? -8.533 11.829 31.413 1.00 96.44 759 CYS A N 1
ATOM 5781 C CA . CYS A 1 759 ? -7.363 12.654 31.145 1.00 96.44 759 CYS A CA 1
ATOM 5782 C C . CYS A 1 759 ? -7.662 13.701 30.051 1.00 96.44 759 CYS A C 1
ATOM 5784 O O . CYS A 1 759 ? -8.184 13.327 28.995 1.00 96.44 759 CYS A O 1
ATOM 5786 N N . PRO A 1 760 ? -7.351 14.998 30.266 1.00 94.50 760 PRO A N 1
ATOM 5787 C CA . PRO A 1 760 ? -7.689 16.061 29.317 1.00 94.50 760 PRO A CA 1
ATOM 5788 C C . PRO A 1 760 ? -7.201 15.793 27.890 1.00 94.50 760 PRO A C 1
ATOM 5790 O O . PRO A 1 760 ? -7.992 15.892 26.957 1.00 94.50 760 PRO A O 1
ATOM 5793 N N . ASP A 1 761 ? -5.951 15.349 27.730 1.00 92.81 761 ASP A N 1
ATOM 5794 C CA . ASP A 1 761 ? -5.369 15.045 26.416 1.00 92.81 761 ASP A CA 1
ATOM 5795 C C . ASP A 1 761 ? -6.117 13.909 25.702 1.00 92.81 761 ASP A C 1
ATOM 5797 O O . ASP A 1 761 ? -6.374 13.970 24.497 1.00 92.81 761 ASP A O 1
ATOM 5801 N N . THR A 1 762 ? -6.522 12.885 26.458 1.00 94.44 762 THR A N 1
ATOM 5802 C CA . THR A 1 762 ? -7.308 11.750 25.959 1.00 94.44 762 THR A CA 1
ATOM 5803 C C . THR A 1 762 ? -8.694 12.198 25.513 1.00 94.44 762 THR A C 1
ATOM 5805 O O . THR A 1 762 ? -9.128 11.873 24.407 1.00 94.44 762 THR A O 1
ATOM 5808 N N . ARG A 1 763 ? -9.372 13.019 26.320 1.00 94.25 763 ARG A N 1
ATOM 5809 C CA . ARG A 1 763 ? -10.684 13.584 25.975 1.00 94.25 763 ARG A CA 1
ATOM 5810 C C . ARG A 1 763 ? -10.618 14.486 24.748 1.00 94.25 763 ARG A C 1
ATOM 5812 O O . ARG A 1 763 ? -11.495 14.403 23.889 1.00 94.25 763 ARG A O 1
ATOM 5819 N N . ASP A 1 764 ? -9.581 15.310 24.639 1.00 92.19 764 ASP A N 1
ATOM 5820 C CA . ASP A 1 764 ? -9.351 16.157 23.469 1.00 92.19 764 ASP A CA 1
ATOM 5821 C C . ASP A 1 764 ? -9.112 15.314 22.213 1.00 92.19 764 ASP A C 1
ATOM 5823 O O . ASP A 1 764 ? -9.631 15.637 21.135 1.00 92.19 764 ASP A O 1
ATOM 5827 N N . ARG A 1 765 ? -8.394 14.189 22.351 1.00 92.88 765 ARG A N 1
ATOM 5828 C CA . ARG A 1 765 ? -8.201 13.238 21.257 1.00 92.88 765 ARG A CA 1
ATOM 5829 C C . ARG A 1 765 ? -9.523 12.611 20.818 1.00 92.88 765 ARG A C 1
ATOM 5831 O O . ARG A 1 765 ? -9.807 12.681 19.623 1.00 92.88 765 ARG A O 1
ATOM 5838 N N . PHE A 1 766 ? -10.343 12.079 21.725 1.00 93.62 766 PHE A N 1
ATOM 5839 C CA . PHE A 1 766 ? -11.678 11.547 21.399 1.00 93.62 766 PHE A CA 1
ATOM 5840 C C . PHE A 1 766 ? -12.545 12.583 20.685 1.00 93.62 766 PHE A C 1
ATOM 5842 O O . PHE A 1 766 ? -13.030 12.362 19.573 1.00 93.62 766 PHE A O 1
ATOM 5849 N N . ALA A 1 767 ? -12.612 13.789 21.246 1.00 92.06 767 ALA A N 1
ATOM 5850 C CA . ALA A 1 767 ? -13.401 14.873 20.687 1.00 92.06 767 ALA A CA 1
ATOM 5851 C C . ALA A 1 767 ? -12.991 15.208 19.235 1.00 92.06 767 ALA A C 1
ATOM 5853 O O . ALA A 1 767 ? -13.831 15.609 18.426 1.00 92.06 767 ALA A O 1
ATOM 5854 N N . SER A 1 768 ? -11.713 15.047 18.875 1.00 91.94 768 SER A N 1
ATOM 5855 C CA . SER A 1 768 ? -11.217 15.351 17.528 1.00 91.94 768 SER A CA 1
ATOM 5856 C C . SER A 1 768 ? -11.829 14.466 16.426 1.00 91.94 768 SER A C 1
ATOM 5858 O O . SER A 1 768 ? -12.115 14.976 15.331 1.00 91.94 768 SER A O 1
ATOM 5860 N N . PHE A 1 769 ? -12.103 13.186 16.712 1.00 92.12 769 PHE A N 1
ATOM 5861 C CA . PHE A 1 769 ? -12.597 12.217 15.726 1.00 92.12 769 PHE A CA 1
ATOM 5862 C C . PHE A 1 769 ? -14.058 11.802 15.936 1.00 92.12 769 PHE A C 1
ATOM 5864 O O . PHE A 1 769 ? -14.712 11.461 14.954 1.00 92.12 769 PHE A O 1
ATOM 5871 N N . GLU A 1 770 ? -14.606 11.918 17.144 1.00 90.69 770 GLU A N 1
ATOM 5872 C CA . GLU A 1 770 ? -16.004 11.577 17.432 1.00 90.69 770 GLU A CA 1
ATOM 5873 C C . GLU A 1 770 ? -16.997 12.699 17.076 1.00 90.69 770 GLU A C 1
ATOM 5875 O O . GLU A 1 770 ? -16.646 13.881 16.941 1.00 90.69 770 GLU A O 1
ATOM 5880 N N . GLY A 1 771 ? -18.272 12.329 16.925 1.00 78.06 771 GLY A N 1
ATOM 5881 C CA . GLY A 1 771 ? -19.410 13.245 16.798 1.00 78.06 771 GLY A CA 1
ATOM 5882 C C . GLY A 1 771 ? -19.670 13.759 15.380 1.00 78.06 771 GLY A C 1
ATOM 5883 O O . GLY A 1 771 ? -19.078 13.300 14.408 1.00 78.06 771 GLY A O 1
ATOM 5884 N N . THR A 1 772 ? -20.562 14.739 15.231 1.00 80.06 772 THR A N 1
ATOM 5885 C CA . THR A 1 772 ? -20.917 15.301 13.917 1.00 80.06 772 THR A CA 1
ATOM 5886 C C . THR A 1 772 ? -19.839 16.240 13.382 1.00 80.06 772 THR A C 1
ATOM 5888 O O . THR A 1 772 ? -19.317 17.095 14.103 1.00 80.06 772 THR A O 1
ATOM 5891 N N . TRP A 1 773 ? -19.537 16.131 12.090 1.00 83.06 773 TRP A N 1
ATOM 5892 C CA . TRP A 1 773 ? -18.594 17.024 11.423 1.00 83.06 773 TRP A CA 1
ATOM 5893 C C . TRP A 1 773 ? -19.106 18.475 11.395 1.00 83.06 773 TRP A C 1
ATOM 5895 O O . TRP A 1 773 ? -20.266 18.730 11.083 1.00 83.06 773 TRP A O 1
ATOM 5905 N N . THR A 1 774 ? -18.222 19.440 11.674 1.00 90.81 774 THR A N 1
ATOM 5906 C CA . THR A 1 774 ? -18.495 20.876 11.504 1.00 90.81 774 THR A CA 1
ATOM 5907 C C . THR A 1 774 ? -17.261 21.608 10.979 1.00 90.81 774 THR A C 1
ATOM 5909 O O . THR A 1 774 ? -16.121 21.199 11.211 1.00 90.81 774 THR A O 1
ATOM 5912 N N . TRP A 1 775 ? -17.464 22.754 10.324 1.00 93.50 775 TRP A N 1
ATOM 5913 C CA . TRP A 1 775 ? -16.358 23.591 9.845 1.00 93.50 775 TRP A CA 1
ATOM 5914 C C . TRP A 1 775 ? -15.481 24.152 10.979 1.00 93.50 775 TRP A C 1
ATOM 5916 O O . TRP A 1 775 ? -14.274 24.340 10.813 1.00 93.50 775 TRP A O 1
ATOM 5926 N N . GLN A 1 776 ? -16.071 24.397 12.153 1.00 93.19 776 GLN A N 1
ATOM 5927 C CA . GLN A 1 776 ? -15.329 24.804 13.348 1.00 93.19 776 GLN A CA 1
ATOM 5928 C C . GLN A 1 776 ? -14.407 23.677 13.830 1.00 93.19 776 GLN A C 1
ATOM 5930 O O . GLN A 1 776 ? -13.213 23.919 14.033 1.00 93.19 776 GLN A O 1
ATOM 5935 N N . ARG A 1 777 ? -14.924 22.440 13.920 1.00 92.50 777 ARG A N 1
ATOM 5936 C CA . ARG A 1 777 ? -14.119 21.256 14.257 1.00 92.50 777 ARG A CA 1
ATOM 5937 C C . ARG A 1 777 ? -13.014 21.033 13.226 1.00 92.50 777 ARG A C 1
ATOM 5939 O O . ARG A 1 777 ? -11.877 20.819 13.628 1.00 92.50 777 ARG A O 1
ATOM 5946 N N . PHE A 1 778 ? -13.299 21.196 11.932 1.00 94.62 778 PHE A N 1
ATOM 5947 C CA . PHE A 1 778 ? -12.294 21.078 10.870 1.00 94.62 778 PHE A CA 1
ATOM 5948 C C . PHE A 1 778 ? -11.099 22.024 11.079 1.00 94.62 778 PHE A C 1
ATOM 5950 O O . PHE A 1 778 ? -9.945 21.601 11.031 1.00 94.62 778 PHE A O 1
ATOM 5957 N N . LYS A 1 779 ? -11.353 23.308 11.364 1.00 95.12 779 LYS A N 1
ATOM 5958 C CA . LYS A 1 779 ? -10.291 24.297 11.633 1.00 95.12 779 LYS A CA 1
ATOM 5959 C C . LYS A 1 779 ? -9.508 23.995 12.913 1.00 95.12 779 LYS A C 1
ATOM 5961 O O . LYS A 1 779 ? -8.300 24.234 12.938 1.00 95.12 779 LYS A O 1
ATOM 5966 N N . SER A 1 780 ? -10.181 23.512 13.960 1.00 93.00 780 SER A N 1
ATOM 5967 C CA . SER A 1 780 ? -9.527 23.091 15.208 1.00 93.00 780 SER A CA 1
ATOM 5968 C C . SER A 1 780 ? -8.593 21.911 14.961 1.00 93.00 780 SER A C 1
ATOM 5970 O O . SER A 1 780 ? -7.405 21.995 15.261 1.00 93.00 780 SER A O 1
ATOM 5972 N N . ASN A 1 781 ? -9.105 20.867 14.309 1.00 95.00 781 ASN A N 1
ATOM 5973 C CA . ASN A 1 781 ? -8.365 19.665 13.945 1.00 95.00 781 ASN A CA 1
ATOM 5974 C C . ASN A 1 781 ? -7.159 19.990 13.059 1.00 95.00 781 ASN A C 1
ATOM 5976 O O . ASN A 1 781 ? -6.060 19.514 13.327 1.00 95.00 781 ASN A O 1
ATOM 5980 N N . LEU A 1 782 ? -7.322 20.878 12.071 1.00 95.00 782 LEU A N 1
ATOM 5981 C CA . LEU A 1 782 ? -6.227 21.306 11.198 1.00 95.00 782 LEU A CA 1
ATOM 5982 C C . LEU A 1 782 ? -5.052 21.881 12.006 1.00 95.00 782 LEU A C 1
ATOM 5984 O O . LEU A 1 782 ? -3.904 21.523 11.751 1.00 95.00 782 LEU A O 1
ATOM 5988 N N . LYS A 1 783 ? -5.333 22.724 13.008 1.00 94.38 783 LYS A N 1
ATOM 5989 C CA . LYS A 1 783 ? -4.307 23.316 13.883 1.00 94.38 783 LYS A CA 1
ATOM 5990 C C . LYS A 1 783 ? -3.712 22.304 14.865 1.00 94.38 783 LYS A C 1
ATOM 5992 O O . LYS A 1 783 ? -2.504 22.302 15.074 1.00 94.38 783 LYS A O 1
ATOM 5997 N N . GLN A 1 784 ? -4.551 21.462 15.465 1.00 93.69 784 GLN A N 1
ATOM 5998 C CA . GLN A 1 784 ? -4.159 20.530 16.527 1.00 93.69 784 GLN A CA 1
ATOM 5999 C C . GLN A 1 784 ? -3.551 19.222 16.003 1.00 93.69 784 GLN A C 1
ATOM 6001 O O . GLN A 1 784 ? -2.915 18.509 16.772 1.00 93.69 784 GLN A O 1
ATOM 6006 N N . SER A 1 785 ? -3.686 18.924 14.707 1.00 93.19 785 SER A N 1
ATOM 6007 C CA . SER A 1 785 ? -3.186 17.693 14.075 1.00 93.19 785 SER A CA 1
ATOM 6008 C C . SER A 1 785 ? -1.713 17.393 14.376 1.00 93.19 785 SER A C 1
ATOM 6010 O O . SER A 1 785 ? -1.358 16.237 14.589 1.00 93.19 785 SER A O 1
ATOM 6012 N N . PHE A 1 786 ? -0.863 18.422 14.469 1.00 90.31 786 PHE A N 1
ATOM 6013 C CA . PHE A 1 786 ? 0.543 18.277 14.860 1.00 90.31 786 PHE A CA 1
ATOM 6014 C C . PHE A 1 786 ? 0.713 17.785 16.303 1.00 90.31 786 PHE A C 1
ATOM 6016 O O . PHE A 1 786 ? 1.570 16.946 16.562 1.00 90.31 786 PHE A O 1
ATOM 6023 N N . GLY A 1 787 ? -0.102 18.296 17.231 1.00 90.69 787 GLY A N 1
ATOM 6024 C CA . GLY A 1 787 ? -0.097 17.877 18.633 1.00 90.69 787 GLY A CA 1
ATOM 6025 C C . GLY A 1 787 ? -0.660 16.469 18.798 1.00 90.69 787 GLY A C 1
ATOM 6026 O O . GLY A 1 787 ? -0.016 15.619 19.404 1.00 90.69 787 GLY A O 1
ATOM 6027 N N . PHE A 1 788 ? -1.805 16.186 18.169 1.00 91.88 788 PHE A N 1
ATOM 6028 C CA . PHE A 1 788 ? -2.436 14.866 18.232 1.00 91.88 788 PHE A CA 1
ATOM 6029 C C . PHE A 1 788 ? -1.574 13.753 17.639 1.00 91.88 788 PHE A C 1
ATOM 6031 O O . PHE A 1 788 ? -1.619 12.637 18.129 1.00 91.88 788 PHE A O 1
ATOM 6038 N N . ASN A 1 789 ? -0.738 14.043 16.643 1.00 88.62 789 ASN A N 1
ATOM 6039 C CA . ASN A 1 789 ? 0.191 13.053 16.099 1.00 88.62 789 ASN A CA 1
ATOM 6040 C C . ASN A 1 789 ? 1.241 12.574 17.128 1.00 88.62 789 ASN A C 1
ATOM 6042 O O . ASN A 1 789 ? 1.735 11.446 17.047 1.00 88.62 789 ASN A O 1
ATOM 6046 N N . ASN A 1 790 ? 1.591 13.439 18.085 1.00 88.88 790 ASN A N 1
ATOM 6047 C CA . ASN A 1 790 ? 2.584 13.175 19.130 1.00 88.88 790 ASN A CA 1
ATOM 6048 C C . ASN A 1 790 ? 1.958 12.724 20.455 1.00 88.88 790 ASN A C 1
ATOM 6050 O O . ASN A 1 790 ? 2.692 12.373 21.373 1.00 88.88 790 ASN A O 1
ATOM 6054 N N . TYR A 1 791 ? 0.629 12.737 20.562 1.00 91.69 791 TYR A N 1
ATOM 6055 C CA . TYR A 1 791 ? -0.084 12.217 21.724 1.00 91.69 791 TYR A CA 1
ATOM 6056 C C . TYR A 1 791 ? 0.311 10.755 21.968 1.00 91.69 791 TYR A C 1
ATOM 6058 O O . TYR A 1 791 ? 0.491 9.990 21.022 1.00 91.69 791 TYR A O 1
ATOM 6066 N N . ARG A 1 792 ? 0.486 10.358 23.222 1.00 91.56 792 ARG A N 1
ATOM 6067 C CA . ARG A 1 792 ? 0.778 8.974 23.609 1.00 91.56 792 ARG A CA 1
ATOM 6068 C C . ARG A 1 792 ? -0.012 8.626 24.855 1.00 91.56 792 ARG A C 1
ATOM 6070 O O . ARG A 1 792 ? -0.350 9.524 25.622 1.00 91.56 792 ARG A O 1
ATOM 6077 N N . ILE A 1 793 ? -0.305 7.343 25.044 1.00 93.62 793 ILE A N 1
ATOM 6078 C CA . ILE A 1 793 ? -0.912 6.798 26.263 1.00 93.62 793 ILE A CA 1
ATOM 6079 C C . ILE A 1 793 ? -0.058 5.703 26.873 1.00 93.62 793 ILE A C 1
ATOM 6081 O O . ILE A 1 793 ? 0.547 4.900 26.159 1.00 93.62 793 ILE A O 1
ATOM 6085 N N . GLU A 1 794 ? -0.072 5.635 28.199 1.00 93.75 794 GLU A N 1
ATOM 6086 C CA . GLU A 1 794 ? 0.400 4.465 28.911 1.00 93.75 794 GLU A CA 1
ATOM 6087 C C . GLU A 1 794 ? -0.658 3.371 28.819 1.00 93.75 794 GLU A C 1
ATOM 6089 O O . GLU A 1 794 ? -1.807 3.536 29.230 1.00 93.75 794 GLU A O 1
ATOM 6094 N N . ARG A 1 795 ? -0.263 2.210 28.291 1.00 92.44 795 ARG A N 1
ATOM 6095 C CA . ARG A 1 795 ? -1.166 1.054 28.167 1.00 92.44 795 ARG A CA 1
ATOM 6096 C C . ARG A 1 795 ? -1.650 0.533 29.522 1.00 92.44 795 ARG A C 1
ATOM 6098 O O . ARG A 1 795 ? -2.689 -0.117 29.578 1.00 92.44 795 ARG A O 1
ATOM 6105 N N . ASN A 1 796 ? -0.878 0.757 30.591 1.00 94.75 796 ASN A N 1
ATOM 6106 C CA . ASN A 1 796 ? -1.270 0.403 31.950 1.00 94.75 796 ASN A CA 1
ATOM 6107 C C . ASN A 1 796 ? -2.065 1.577 32.548 1.00 94.75 796 ASN A C 1
ATOM 6109 O O . ASN A 1 796 ? -1.472 2.640 32.761 1.00 94.75 796 ASN A O 1
ATOM 6113 N N . PRO A 1 797 ? -3.361 1.393 32.865 1.00 95.31 797 PRO A N 1
ATOM 6114 C CA . PRO A 1 797 ? -4.190 2.452 33.431 1.00 95.31 797 PRO A CA 1
ATOM 6115 C C . PRO A 1 797 ? -3.612 3.105 34.690 1.00 95.31 797 PRO A C 1
ATOM 6117 O O . PRO A 1 797 ? -3.760 4.310 34.875 1.00 95.31 797 PRO A O 1
ATOM 6120 N N . GLU A 1 798 ? -2.920 2.342 35.542 1.00 94.94 798 GLU A N 1
ATOM 6121 C CA . GLU A 1 798 ? -2.291 2.871 36.756 1.00 94.94 798 GLU A CA 1
ATOM 6122 C C . GLU A 1 798 ? -1.242 3.946 36.431 1.00 94.94 798 GLU A C 1
ATOM 6124 O O . GLU A 1 798 ? -1.224 5.008 37.058 1.00 94.94 798 GLU A O 1
ATOM 6129 N N . TYR A 1 799 ? -0.401 3.699 35.424 1.00 95.44 799 TYR A N 1
ATOM 6130 C CA . TYR A 1 799 ? 0.621 4.652 34.987 1.00 95.44 799 TYR A CA 1
ATOM 6131 C C . TYR A 1 799 ? 0.017 5.821 34.210 1.00 95.44 799 TYR A C 1
ATOM 6133 O O . TYR A 1 799 ? 0.490 6.947 34.353 1.00 95.44 799 TYR A O 1
ATOM 6141 N N . GLU A 1 800 ? -1.072 5.602 33.471 1.00 95.94 800 GLU A N 1
ATOM 6142 C CA . GLU A 1 800 ? -1.773 6.692 32.788 1.00 95.94 800 GLU A CA 1
ATOM 6143 C C . GLU A 1 800 ? -2.403 7.680 33.781 1.00 95.94 800 GLU A C 1
ATOM 6145 O O . GLU A 1 800 ? -2.266 8.894 33.623 1.00 95.94 800 GLU A O 1
ATOM 6150 N N . ILE A 1 801 ? -3.037 7.181 34.850 1.00 96.44 801 ILE A N 1
ATOM 6151 C CA . ILE A 1 801 ? -3.576 8.016 35.937 1.00 96.44 801 ILE A CA 1
ATOM 6152 C C . ILE A 1 801 ? -2.466 8.880 36.541 1.00 96.44 801 ILE A C 1
ATOM 6154 O O . ILE A 1 801 ? -2.660 10.081 36.735 1.00 96.44 801 ILE A O 1
ATOM 6158 N N . GLN A 1 802 ? -1.300 8.282 36.808 1.00 95.44 802 GLN A N 1
ATOM 6159 C CA . GLN A 1 802 ? -0.142 8.992 37.353 1.00 95.44 802 GLN A CA 1
ATOM 6160 C C . GLN A 1 802 ? 0.370 10.059 36.381 1.00 95.44 802 GLN A C 1
ATOM 6162 O O . GLN A 1 802 ? 0.573 11.203 36.787 1.00 95.44 802 GLN A O 1
ATOM 6167 N N . ARG A 1 803 ? 0.517 9.718 35.094 1.00 95.06 803 ARG A N 1
ATOM 6168 C CA . ARG A 1 803 ? 0.962 10.651 34.051 1.00 95.06 803 ARG A CA 1
ATOM 6169 C C . ARG A 1 803 ? 0.024 11.850 33.916 1.00 95.06 803 ARG A C 1
ATOM 6171 O O . ARG A 1 803 ? 0.485 12.973 33.740 1.00 95.06 803 ARG A O 1
ATOM 6178 N N . CYS A 1 804 ? -1.281 11.616 34.014 1.00 94.44 804 CYS A N 1
ATOM 6179 C CA . CYS A 1 804 ? -2.303 12.653 33.900 1.00 94.44 804 CYS A CA 1
ATOM 6180 C C . CYS A 1 804 ? -2.584 13.402 35.216 1.00 94.44 804 CYS A C 1
ATOM 6182 O O . CYS A 1 804 ? -3.427 14.298 35.228 1.00 94.44 804 CYS A O 1
ATOM 6184 N N . GLY A 1 805 ? -1.915 13.053 36.324 1.00 95.38 805 GLY A N 1
ATOM 6185 C CA . GLY A 1 805 ? -2.135 13.683 37.631 1.00 95.38 805 GLY A CA 1
ATOM 6186 C C . GLY A 1 805 ? -3.539 13.450 38.206 1.00 95.38 805 GLY A C 1
ATOM 6187 O O . GLY A 1 805 ? -4.052 14.288 38.948 1.00 95.38 805 GLY A O 1
ATOM 6188 N N . LEU A 1 806 ? -4.184 12.340 37.840 1.00 96.12 806 LEU A N 1
ATOM 6189 C CA . LEU A 1 806 ? -5.535 11.989 38.274 1.00 96.12 806 LEU A CA 1
ATOM 6190 C C . LEU A 1 806 ? -5.514 11.243 39.617 1.00 96.12 806 LEU A C 1
ATOM 6192 O O . LEU A 1 806 ? -4.517 10.641 40.015 1.00 96.12 806 LEU A O 1
ATOM 6196 N N . THR A 1 807 ? -6.634 11.267 40.342 1.00 95.31 807 THR A N 1
ATOM 6197 C CA . THR A 1 807 ? -6.757 10.545 41.618 1.00 95.31 807 THR A CA 1
ATOM 6198 C C . THR A 1 807 ? -7.022 9.060 41.380 1.00 95.31 807 THR A C 1
ATOM 6200 O O . THR A 1 807 ? -7.989 8.697 40.715 1.00 95.31 807 THR A O 1
ATOM 6203 N N . MET A 1 808 ? -6.188 8.195 41.963 1.00 94.38 808 MET A N 1
ATOM 6204 C CA . MET A 1 808 ? -6.346 6.740 41.877 1.00 94.38 808 MET A CA 1
ATOM 6205 C C . MET A 1 808 ? -7.650 6.279 42.560 1.00 94.38 808 MET A C 1
ATOM 6207 O O . MET A 1 808 ? -7.897 6.672 43.705 1.00 94.38 808 MET A O 1
ATOM 6211 N N . PRO A 1 809 ? -8.479 5.430 41.923 1.00 93.31 809 PRO A N 1
ATOM 6212 C CA . PRO A 1 809 ? -9.677 4.892 42.562 1.00 93.31 809 PRO A CA 1
ATOM 6213 C C . PRO A 1 809 ? -9.334 3.894 43.686 1.00 93.31 809 PRO A C 1
ATOM 6215 O O . PRO A 1 809 ? -8.337 3.175 43.627 1.00 93.31 809 PRO A O 1
ATOM 6218 N N . GLN A 1 810 ? -10.183 3.822 44.718 1.00 89.06 810 GLN A N 1
ATOM 6219 C CA . GLN A 1 810 ? -10.011 2.911 45.864 1.00 89.06 810 GLN A CA 1
ATOM 6220 C C . GLN A 1 810 ? -10.205 1.445 45.473 1.00 89.06 810 GLN A C 1
ATOM 6222 O O . GLN A 1 810 ? -11.338 1.076 45.189 1.00 89.06 810 GLN A O 1
ATOM 6227 N N . ARG A 1 811 ? -9.171 0.595 45.509 1.00 85.25 811 ARG A N 1
ATOM 6228 C CA . ARG A 1 811 ? -9.242 -0.836 45.119 1.00 85.25 811 ARG A CA 1
ATOM 6229 C C . ARG A 1 811 ? -10.452 -1.584 45.707 1.00 85.25 811 ARG A C 1
ATOM 6231 O O . ARG A 1 811 ? -10.733 -1.455 46.893 1.00 85.25 811 ARG A O 1
ATOM 6238 N N . ILE A 1 812 ? -11.158 -2.332 44.858 1.00 82.31 812 ILE A N 1
ATOM 6239 C CA . ILE A 1 812 ? -12.264 -3.226 45.238 1.00 82.31 812 ILE A CA 1
ATOM 6240 C C . ILE A 1 812 ? -11.677 -4.492 45.861 1.00 82.31 812 ILE A C 1
ATOM 6242 O O . ILE A 1 812 ? -12.164 -4.946 46.893 1.00 82.31 812 ILE A O 1
ATOM 6246 N N . ASN A 1 813 ? -10.591 -5.003 45.273 1.00 74.19 813 ASN A N 1
ATOM 6247 C CA . ASN A 1 813 ? -9.887 -6.190 45.735 1.00 74.19 813 ASN A CA 1
ATOM 6248 C C . ASN A 1 813 ? -8.501 -5.772 46.262 1.00 74.19 813 ASN A C 1
ATOM 6250 O O . ASN A 1 813 ? -7.528 -5.744 45.502 1.00 74.19 813 ASN A O 1
ATOM 6254 N N . PRO A 1 814 ? -8.372 -5.375 47.544 1.00 63.34 814 PRO A N 1
ATOM 6255 C CA . PRO A 1 814 ? -7.058 -5.132 48.130 1.00 63.34 814 PRO A CA 1
ATOM 6256 C C . PRO A 1 814 ? -6.225 -6.421 48.043 1.00 63.34 814 PRO A C 1
ATOM 6258 O O . PRO A 1 814 ? -6.684 -7.481 48.464 1.00 63.34 814 PRO A O 1
ATOM 6261 N N . ARG A 1 815 ? -5.040 -6.318 47.426 1.00 55.31 815 ARG A N 1
ATOM 6262 C CA . ARG A 1 815 ? -4.085 -7.428 47.273 1.00 55.31 815 ARG A CA 1
ATOM 6263 C C . ARG A 1 815 ? -3.541 -7.907 48.608 1.00 55.31 815 ARG A C 1
ATOM 6265 O O . ARG A 1 815 ? -3.296 -7.028 49.467 1.00 55.31 815 ARG A O 1
#

Foldseek 3Di:
DDDDDDDDDDDDDDDDDDDDDDDDDDDDDDDDDDDDDDDDDDDDDDYDDDDDDDDDDDDDDDDDDDDDDDDDDDDDDDPPPVVVVVVVVVVVVVVVVPCPPDDPLVVLAVVLLVVQLVVLLVLLLVLLVLQFAAFLLLLQLVCLLVCVVVVQHSANARQFLAQLDQAQPLSVVLSVQCVVPVDDSLVSLQVVLQCLLSVLLSLLSVLLCLLCVVCRCFLVNFFRKRWHFQLSLLQSLQSVSSNRSRHSDLLSVLSSLLSVLSNLLSVQLPDDPCCCVDPVNLVSLLVSLLSLLCQVNSGNLSVLVSVLSLVLSLLADDDPVSNVSSCCNSCVVVVVVQLVCLLRNLANHHLLCLLQVLPAFDLVLLVVLVCLRCVLLVSVLSVVLLVVLVVLVVVRVVSSVVDDDPDDPDDDDDDPPPPPPDPPDPVVVSNVVSNVSSHSVVSLVSLLVSLVVQSVSCSGSSHFQERCRSNSSSSSSNCSNVSIGIQTDGPPVVVVVVPPDPDDDDPDDDDDDDDDDDDDDDDDDDDDDDDDDDDDDDDDDDDDDDPDDPDDPPPDPVVVVVSNVVSNVSNVSNVVSRVVSVVSSVVSSPRDDPCLQPDCDLSSHHNSSSVQCNQQVPSHHRALVSSVSQQLLVLLLVVCVVCQQQAFEWEGDPDSNHTQGFTAPPPDDSVLGEHEYEEASQSSNSRSDDSRHHYAYQSRSNNLQQSQEDFAPSARRSRRTGQDPLLVRLVSNTDLDPPRPDPVDDSLQNVLSVQLCPQPLNVVSCVLGGDDDDPVSSVVSSVCNVVSSNDHAHSRSVVSCVVSVHDRDDDPDDD

Secondary structure (DSSP, 8-state):
------------------------------------------------------------------------------TTHHHHHHHHHHHHHHHGGG--PPPHHHHHHHHHHHHHHHHHHHHHHHHHHHT----HHHHHHHHHHHHHHTTS-S-SSTTB-----S-HHHHHHHHHHHHHH---HHHHHHHHHHHHHHHHHHHHHHHHHHHHGGGTTTTTS-SEEEEEESHHHHHHHSHHHHHTTTSSSTHHHHHHHHHHHHHHHHHHTTSPTTGGGSHHHHHHHHHHHHHHHTHHHH-GGGHHHHHHHHHHHHHSS--HHHHHHHHHHHHHHHHHHHHHHHHHHS-SS-HHHHHTTTT---HHHHHHHHHHHHTTTTTHHHHHHHHHHHHHHHHHHHHHHTSPPPPPSS--------------SHHHHHHHHHHHHSSHHHHHHHHHHHHHHHHHHHHHHT--SBSSHHHHHHHHHHHGGGSEEEEEE-TTHHHHHH--PPPPP--------------------------------------PPPP--PPP----HHHHHHHHHHHHHHHHHHHHHHHHHHHHHHHHTT---TTTTT---TT--B-HHHHHHHHH--SS--SSGGGTTSHHHHHHHHHHHHHTTT-EEEEE-SSTT-EEEEEPPTTS-GGG--EEEE-S-HHHHHHHS-SSSEEE-SSSSS-HHHHTBPPPTTSBTTB-----HHHHHHHTT---STTTS-TTS-HHHHHHHHHHTT-HHHHHHHHHHBS---HHHHHHHHHHHHHHHH--B-SSHHHHHHHTTPPPP--SS--

pLDDT: mean 77.97, std 24.9, range [24.66, 98.75]

Sequence (815 aa):
MGGSDRSGPDRRSDHTGDHPGDDAPTRWLRLNLDDPADERPVDEEKRPVDGKKRPVDEEKRPVDEEKRPVDGKKRPVDETTRTDERKRDERRGSAVAAGRTRGPREWVAIGSFVVGAVTVATFFAIGAWQRRWIADDGLIVLRTLRNLFAGNGPVFNAGERVEANTSTAWTYLLWFWAWVTDGQLEYVALWVALVLSVAAIPIAMYGTARLLRNRIGGVTGDGYTLLLPLGAIVYIAVPPARDFATSGLENGLCIFWAAVLWCLLVSWSRRANGADATRGGAAATLFLAFWAGLAPLVRPELAVVGGIALVLVFLAPLSWKMRVGVVVVAAVLPVGYQIFRMGYYALLVPNPAVAKDASGSKWGQGFTYLANLFGPYTLLLPVILAVVAGVLMLIGARLRRLAPAPAPAGDSASVDTASGDAPTSRRDRLAGWSRALQTPTAVTVAILLAGAIVFVYWLRQGGDFMHGRVLLTPLFVLLLPLMVIPVTIPVHGVVAAFRRTPAAASTDDANTGENTGEAINGGVSADDAPEGTDPSAGIPTTETPVPGVPAADVPDASTRNRRTRLQLAGSVIMAGLWVTTVVWAAMVHETVLPNAGIDIGRSGIVDERRFYVTNMGNENPVTAADYLDYPRMQAMVDNIAEHEKEGGVLVASFNYDEWYYIPLPQSTPQDKRTLTVYFLNLGMTSMNAPLDVRVVDQMGLAYPLAAHTERLEDGRIGHDKVLPTEWVVAESGAVPRRPVLPGFLDEDTVRQAQVALTCPDTRDRFASFEGTWTWQRFKSNLKQSFGFNNYRIERNPEYEIQRCGLTMPQRINPR